Protein 7TCQ (pdb70)

Organism: Severe acute respiratory syndrome coronavirus 2 (NCBI:txid2697049)

InterPro domains:
  IPR002552 Spike glycoprotein S2, coronavirus [PF01601] (711-1232)
  IPR018548 Spike (S) protein S1 subunit, receptor-binding domain, betacoronavirus [PF09408] (349-526)
  IPR018548 Spike (S) protein S1 subunit, receptor-binding domain, betacoronavirus [PS51921] (334-527)
  IPR032500 Spike glycoprotein S1, N-terminal domain, betacoronavirus-like [PF16451] (33-337)
  IPR032500 Spike glycoprotein S1, N-terminal domain, betacoronavirus-like [PS51922] (9-303)
  IPR036326 Spike S1 subunit, receptor binding domain superfamily, betacoronavirus [SSF143587] (333-516)
  IPR042578 Spike glycoprotein, betacoronavirus [MF_04099] (2-1273)
  IPR043002 Spike glycoprotein, N-terminal domain superfamily [G3DSA:2.60.120.960] (28-307)
  IPR043473 Spike glycoprotein S2 superfamily, coronavirus [SSF111474] (909-1026)
  IPR043473 Spike glycoprotein S2 superfamily, coronavirus [SSF111474] (1159-1211)
  IPR043607 Coronavirus spike glycoprotein S1, C-terminal [PF19209] (536-591)
  IPR044341 Spike (S) protein S1 subunit, N-terminal domain, SARS-CoV-like [cd21624] (13-304)
  IPR044366 Spike (S) protein S1 subunit, receptor-binding domain, SARS-CoV-2 [cd21480] (319-541)
  IPR044873 Spike glycoprotein S2, coronavirus, heptad repeat 1 [PS51923] (896-1001)
  IPR044874 Spike glycoprotein S2, coronavirus, heptad repeat 2 [PS51924] (1143-1225)

Nearest PDB structures (foldseek):
  7tcq-assembly1_H  TM=1.005E+00  e=4.627E-43  Mus musculus
  8rtw-assembly2_D  TM=9.512E-01  e=5.953E-33  Mus musculus
  1yqv-assembly1_H  TM=9.112E-01  e=1.509E-33  Mus musculus
  7txw-assembly1_H  TM=7.634E-01  e=3.826E-34  Mus musculus
  5kvg-assembly1_H  TM=7.130E-01  e=1.827E-34  Mus musculus

GO terms:
  GO:0044228 host cell surface (C, IDA)
  GO:0005768 endosome (C, IDA)
  GO:0039660 structural constituent of virion (F, IDA)
  GO:0019062 virion attachment to host cell (P, IDA)
  GO:0046718 symbiont entry into host cell (P, IDA)
  GO:0098670 entry receptor-mediated virion attachment to host cell (P, IDA)
  GO:0140522 fusogenic activity (F, IDA)
  GO:0046789 host cell surface receptor binding (F, IDA)
  GO:0048018 receptor ligand activity (F, IDA)
  GO:0043655 host extracellular region (C, IC)
  GO:0044173 host cell endoplasmic reticulum-Golgi intermediate compartment membrane (C, EXP)
  GO:0055036 virion membrane (C, EXP)
  GO:0020002 host cell plasma membrane (C, EXP)
  GO:0005515 protein binding (F, IPI)
  GO:0055036 virion membrane (C, TAS)
  GO:0005886 plasma membrane (C, TAS)
  GO:0042802 identical protein binding (F, IPI)
  GO:0046598 positive regulation of viral entry into host cell (P, IDA)
  GO:0016020 membrane (C, IDA)
  GO:0019031 viral envelope (C, IDA)

Solvent-accessible surface area: 37918 Å² total

Foldseek 3Di:
DKAWAKDAAEEDEAQAKDKIKIFIDDDQLQAWKKFKWWAAVPDDIGGAWIARNVVGDIDGDPVCVVAKDWGADRVRNMIMIMGGNDDQVRFTWMKMFIDDPHRDDIYPTYGYGYDPADFDAWDKDWAADAQNDDDDFKGKIKIKIWFGDDDDKDKDKPVPPQDPQKDWDDWDDDPRMTITMMMHMDTPVCPPVPWIWMWMDDVVVPDIDIDIHDGD/DAKAKPPQEDEDEFFDKDKIKIFAPWWAAFKWKWWAAPPDDIHTAAGRFFRGDPPHDPQWGKHDGTGMIMIMGNGDDQVRQTWMWMWGDRDPPIDIYPTHGYAYADDFDFWDKDKDWADPVVLVVFKTKIKMKGDFGPDPDKDKFKAFQRHTDDPQKDKDKDAQDSPRGGIMMMIMHMDTSVVVVVTFKIKIWMDDPVDPGTDMDMGTPPD/DVVVVVVVVD/DKAKAKDEADEAEAQAKDKIKIAIDDDQLQAWKKFKWWAAVPGDIHGAWIARNVVGDIDGDPVCVVQKDWGADRVRRMIMIMGGNDDQVRFTWMWMFIDDPHRDYIHPTYGYGYYPFDFDAWDKDWAADDVDDFKGKIKIKTWFGDDDDKDKDKPVPPQDPQKDKDDWDDDPRGTIIMMMHMDTPVCPPVPWIWMWIDDVVVPDIDIGIHDHD/DKAKAKPPQEDADEFFDKDKIKIFIPWWAQFKWKWWAAPPGDTDTAATRFFRGPPPHDPQWGKHDGIGMIMIMGNGDDQVPFTWMWMWGVRDPPIDIYPIYGYAYDDDFDFWDKDKDWADPVVLVVFKTKIKIKTDFGPDPDKDKWKDFQRHTDDPQKDKDKDAQDSPRGGIMMMIMHMDTSVVVVVTFKIKMWMDDPVDPGTDIDMGTPVD/DVVVVVVVVD

Radius of gyration: 35.61 Å; Cα contacts (8 Å, |Δi|>4): 2264; chains: 6; bounding box: 89×75×88 Å

CATH classification: 2.60.40.10 (+1 more: 2.60.40.10)

Sequence (872 aa):
EVQFQQSGTVLARPGASVKMSCKASGYTFTNYWIHWVKQRRPGQGLEYIGGTYPGNGDDTTYNQKFKGKAKVTAVTPTSTAYMDLSSLTNEDSAVYYCTRTGSYFDYWGQGTTLTVSSASTTAPSVYPLAPVCGDTTGSSVTLGCLVKGYFPEPVTLTWNSGSLSSGVHTFPAVLQSDLYTLSSSVTVTSSTWPSQSITCNVAHPASSTKVDKKIEPRIVLTQSPAIMSASPGEKVTISCSATSSVSYIYWYQQRPGSSPKPWIYRTSNLASGVPVRFSGSGSGTSYSLTISNMEAEDAATYYCQQYQSYPPTFGAGTKLELKRTDAAPTVSIFPPSSEQLTSGGASVVCFLNNFYPKDINVKWKIDGSERQNGVLNSWTDQDSKDSTYSMSSTLTLTKDEYERHNSYTCEATHKTSTSPIVKSFNRNEFKEELDKYFKEVQFQQSGTVLARPGASVKMSCKASGYTFTNYWIHWVKQRPGQGLEYIGGTYPGNGDTTYNQKFKGKAKVTAVTPTSTAYMDLSSLTNNEDSAVYYCTRTGSYFDYWGQGTTLTVSSASTTAPSVYPLAPVCTGSSVTLGCLVKGYFPEPVTLTWNSGSLSSGVHTFPAVLQSDLYTLSSSVTVTSSTWPSQSITCNVAHPASSTKVDKKIEPRQIVLTQSPAIMSASPGEKVTISCSATSSVSYIYWYQQRPGSSPKPWIYRTSNLASGVPVRFSGSGSGTSYSLTISNMEAEDAATYYCQQYQSYPPTFGAGTKLELKRTDAAPTVSIFPPSSEQLTSGGASVVCFLNNFYPKDINVKWKIDGSERQNGVLNSWTDQDSKDSTYSMSSTLTLTKDEYERHNSYTCEATHKTSTSPIVKSFNRNEFKEELDKYFK

Structure (mmCIF, N/CA/C/O backbone):
data_7TCQ
#
_entry.id   7TCQ
#
_cell.length_a   155.063
_cell.length_b   64.518
_cell.length_c   137.963
_cell.angle_alpha   90.000
_cell.angle_beta   117.340
_cell.angle_gamma   90.000
#
_symmetry.space_group_name_H-M   'C 1 2 1'
#
loop_
_entity.id
_entity.type
_entity.pdbx_description
1 polymer 'Anti-SARS-CoV-2 antibody WS6 Fab heavy chain'
2 polymer 'Anti-SARS-CoV-2 antibody WS6 Fab light chain'
3 polymer 'Pegylated spike S2 peptide'
4 polymer 'Anti-SARS-CoV-2 antibody WS6 Fab light chain'
5 non-polymer 'SULFATE ION'
6 non-polymer DI(HYDROXYETHYL)ETHER
7 water water
#
loop_
_atom_site.group_PDB
_atom_site.id
_atom_site.type_symbol
_atom_site.label_atom_id
_atom_site.label_alt_id
_atom_site.label_comp_id
_atom_site.label_asym_id
_atom_site.label_entity_id
_atom_site.label_seq_id
_atom_site.pdbx_PDB_ins_code
_atom_site.Cartn_x
_atom_site.Cartn_y
_atom_site.Cartn_z
_atom_site.occupancy
_atom_site.B_iso_or_equiv
_atom_site.auth_seq_id
_atom_site.auth_comp_id
_atom_site.auth_asym_id
_atom_site.auth_atom_id
_atom_site.pdbx_PDB_model_num
ATOM 1 N N . GLU A 1 1 ? 28.950 -12.707 25.391 1.00 53.23 1 GLU H N 1
ATOM 2 C CA . GLU A 1 1 ? 29.387 -12.043 24.171 1.00 53.85 1 GLU H CA 1
ATOM 3 C C . GLU A 1 1 ? 30.518 -11.068 24.489 1.00 48.64 1 GLU H C 1
ATOM 4 O O . GLU A 1 1 ? 30.459 -10.356 25.491 1.00 49.15 1 GLU H O 1
ATOM 10 N N . VAL A 1 2 ? 31.555 -11.048 23.645 1.00 44.58 2 VAL H N 1
ATOM 11 C CA . VAL A 1 2 ? 32.623 -10.066 23.812 1.00 40.08 2 VAL H CA 1
ATOM 12 C C . VAL A 1 2 ? 32.066 -8.667 23.601 1.00 40.70 2 VAL H C 1
ATOM 13 O O . VAL A 1 2 ? 31.303 -8.416 22.659 1.00 39.30 2 VAL H O 1
ATOM 17 N N . GLN A 1 3 ? 32.451 -7.741 24.478 1.00 37.65 3 GLN H N 1
ATOM 18 C CA . GLN A 1 3 ? 31.917 -6.390 24.406 1.00 34.07 3 GLN H CA 1
ATOM 19 C C . GLN A 1 3 ? 32.965 -5.403 24.887 1.00 34.10 3 GLN H C 1
ATOM 20 O O . GLN A 1 3 ? 33.693 -5.678 25.847 1.00 32.93 3 GLN H O 1
ATOM 26 N N . PHE A 1 4 ? 33.027 -4.254 24.215 1.00 31.47 4 PHE H N 1
ATOM 27 C CA . PHE A 1 4 ? 33.883 -3.134 24.595 1.00 30.88 4 PHE H CA 1
ATOM 28 C C . PHE A 1 4 ? 32.994 -1.933 24.848 1.00 30.94 4 PHE H C 1
ATOM 29 O O . PHE A 1 4 ? 32.236 -1.527 23.964 1.00 34.58 4 PHE H O 1
ATOM 37 N N . GLN A 1 5 ? 33.052 -1.406 26.065 1.00 32.93 5 GLN H N 1
ATOM 38 C CA . GLN A 1 5 ? 32.319 -0.211 26.457 1.00 33.31 5 GLN H CA 1
ATOM 39 C C . GLN A 1 5 ? 33.302 0.960 26.503 1.00 30.52 5 GLN H C 1
ATOM 40 O O . GLN A 1 5 ? 34.148 1.035 27.400 1.00 28.59 5 GLN H O 1
ATOM 46 N N . GLN A 1 6 ? 33.182 1.872 25.545 1.00 25.51 6 GLN H N 1
ATOM 47 C CA . GLN A 1 6 ? 34.082 3.016 25.439 1.00 29.15 6 GLN H CA 1
ATOM 48 C C . GLN A 1 6 ? 33.500 4.230 26.152 1.00 29.13 6 GLN H C 1
ATOM 49 O O . GLN A 1 6 ? 32.278 4.389 26.245 1.00 24.79 6 GLN H O 1
ATOM 55 N N . SER A 1 7 ? 34.401 5.082 26.652 1.00 26.41 7 SER H N 1
ATOM 56 C CA . SER A 1 7 ? 34.049 6.332 27.317 1.00 28.48 7 SER H CA 1
ATOM 57 C C . SER A 1 7 ? 33.311 7.275 26.352 1.00 28.72 7 SER H C 1
ATOM 58 O O . SER A 1 7 ? 33.322 7.097 25.132 1.00 27.89 7 SER H O 1
ATOM 61 N N . GLY A 1 8 ? 32.653 8.291 26.916 1.00 27.80 8 GLY H N 1
ATOM 62 C CA . GLY A 1 8 ? 31.703 9.076 26.147 1.00 29.63 8 GLY H CA 1
ATOM 63 C C . GLY A 1 8 ? 32.328 10.190 25.305 1.00 28.14 8 GLY H C 1
ATOM 64 O O . GLY A 1 8 ? 33.526 10.463 25.356 1.00 23.88 8 GLY H O 1
ATOM 65 N N . THR A 1 9 ? 31.477 10.828 24.494 1.00 27.47 9 THR H N 1
ATOM 66 C CA . THR A 1 9 ? 31.905 11.955 23.665 1.00 27.09 9 THR H CA 1
ATOM 67 C C . THR A 1 9 ? 32.675 12.976 24.496 1.00 25.78 9 THR H C 1
ATOM 68 O O . THR A 1 9 ? 32.300 13.275 25.628 1.00 26.82 9 THR H O 1
ATOM 72 N N . VAL A 1 10 ? 33.760 13.523 23.936 1.00 26.15 10 VAL H N 1
ATOM 73 C CA . VAL A 1 10 ? 34.641 14.394 24.709 1.00 25.57 10 VAL H CA 1
ATOM 74 C C . VAL A 1 10 ? 35.098 15.587 23.870 1.00 25.08 10 VAL H C 1
ATOM 75 O O . VAL A 1 10 ? 35.377 15.460 22.672 1.00 23.19 10 VAL H O 1
ATOM 79 N N . LEU A 1 11 ? 35.158 16.752 24.517 1.00 24.36 11 LEU H N 1
ATOM 80 C CA . LEU A 1 11 ? 35.717 17.979 23.962 1.00 24.25 11 LEU H CA 1
ATOM 81 C C . LEU A 1 11 ? 37.040 18.266 24.655 1.00 23.71 11 LEU H C 1
ATOM 82 O O . LEU A 1 11 ? 37.137 18.170 25.881 1.00 23.96 11 LEU H O 1
ATOM 87 N N . ALA A 1 12 ? 38.055 18.601 23.873 1.00 23.68 12 ALA H N 1
ATOM 88 C CA . ALA A 1 12 ? 39.354 18.984 24.396 1.00 25.78 12 ALA H CA 1
ATOM 89 C C . ALA A 1 12 ? 39.822 20.228 23.661 1.00 24.78 12 ALA H C 1
ATOM 90 O O . ALA A 1 12 ? 39.425 20.478 22.519 1.00 26.44 12 ALA H O 1
ATOM 92 N N . ARG A 1 13 ? 40.665 21.010 24.328 1.00 24.71 13 ARG H N 1
ATOM 93 C CA . ARG A 1 13 ? 41.205 22.258 23.816 1.00 25.54 13 ARG H CA 1
ATOM 94 C C . ARG A 1 13 ? 42.477 21.997 23.016 1.00 25.22 13 ARG H C 1
ATOM 95 O O . ARG A 1 13 ? 43.259 21.123 23.383 1.00 23.44 13 ARG H O 1
ATOM 103 N N . PRO A 1 14 ? 42.711 22.746 21.934 1.00 23.82 14 PRO H N 1
ATOM 104 C CA . PRO A 1 14 ? 43.986 22.618 21.207 1.00 28.45 14 PRO H CA 1
ATOM 105 C C . PRO A 1 14 ? 45.170 22.751 22.157 1.00 28.29 14 PRO H C 1
ATOM 106 O O . PRO A 1 14 ? 45.188 23.620 23.027 1.00 27.57 14 PRO H O 1
ATOM 110 N N . GLY A 1 15 ? 46.174 21.886 21.986 1.00 27.94 15 GLY H N 1
ATOM 111 C CA . GLY A 1 15 ? 47.350 21.909 22.838 1.00 27.01 15 GLY H CA 1
ATOM 112 C C . GLY A 1 15 ? 47.242 21.055 24.089 1.00 31.59 15 GLY H C 1
ATOM 113 O O . GLY A 1 15 ? 48.267 20.760 24.708 1.00 33.03 15 GLY H O 1
ATOM 114 N N . ALA A 1 16 ? 46.038 20.627 24.466 1.00 26.00 16 ALA H N 1
ATOM 115 C CA . ALA A 1 16 ? 45.860 19.868 25.693 1.00 28.55 16 ALA H CA 1
ATOM 116 C C . ALA A 1 16 ? 46.090 18.379 25.418 1.00 27.78 16 ALA H C 1
ATOM 117 O O . ALA A 1 16 ? 46.537 17.978 24.335 1.00 27.68 16 ALA H O 1
ATOM 119 N N . SER A 1 17 ? 45.806 17.547 26.417 1.00 26.46 17 SER H N 1
ATOM 120 C CA . SER A 1 17 ? 45.757 16.097 26.281 1.00 26.64 17 SER H CA 1
ATOM 121 C C . SER A 1 17 ? 44.360 15.597 26.620 1.00 25.87 17 SER H C 1
ATOM 122 O O . SER A 1 17 ? 43.528 16.324 27.168 1.00 29.43 17 SER H O 1
ATOM 125 N N . VAL A 1 18 ? 44.111 14.342 26.282 1.00 19.01 18 VAL H N 1
ATOM 126 C CA . VAL A 1 18 ? 42.830 13.698 26.559 1.00 25.33 18 VAL H CA 1
ATOM 127 C C . VAL A 1 18 ? 43.083 12.209 26.692 1.00 25.17 18 VAL H C 1
ATOM 128 O O . VAL A 1 18 ? 43.915 11.646 25.974 1.00 24.68 18 VAL H O 1
ATOM 132 N N . LYS A 1 19 ? 42.365 11.580 27.619 1.00 23.07 19 LYS H N 1
ATOM 133 C CA . LYS A 1 19 ? 42.461 10.149 27.877 1.00 22.18 19 LYS H CA 1
ATOM 134 C C . LYS A 1 19 ? 41.117 9.507 27.569 1.00 25.56 19 LYS H C 1
ATOM 135 O O . LYS A 1 19 ? 40.074 9.986 28.031 1.00 25.33 19 LYS H O 1
ATOM 141 N N . MET A 1 20 ? 41.140 8.436 26.791 1.00 20.58 20 MET H N 1
ATOM 142 C CA . MET A 1 20 ? 39.933 7.734 26.374 1.00 23.99 20 MET H CA 1
ATOM 143 C C . MET A 1 20 ? 40.036 6.303 26.889 1.00 24.08 20 MET H C 1
ATOM 144 O O . MET A 1 20 ? 41.136 5.745 26.922 1.00 23.60 20 MET H O 1
ATOM 149 N N . SER A 1 21 ? 38.913 5.694 27.296 1.00 19.80 21 SER H N 1
ATOM 150 C CA . SER A 1 21 ? 38.964 4.368 27.914 1.00 22.56 21 SER H CA 1
ATOM 151 C C . SER A 1 21 ? 38.067 3.380 27.174 1.00 27.11 21 SER H C 1
ATOM 152 O O . SER A 1 21 ? 37.162 3.755 26.418 1.00 22.54 21 SER H O 1
ATOM 155 N N . CYS A 1 22 ? 38.323 2.098 27.429 1.00 23.04 22 CYS H N 1
ATOM 156 C CA . CYS A 1 22 ? 37.641 1.011 26.729 1.00 23.47 22 CYS H CA 1
ATOM 157 C C . CYS A 1 22 ? 37.574 -0.162 27.703 1.00 25.27 22 CYS H C 1
ATOM 158 O O . CYS A 1 22 ? 38.598 -0.791 27.981 1.00 21.34 22 CYS H O 1
ATOM 161 N N . LYS A 1 23 ? 36.384 -0.432 28.237 1.00 23.20 23 LYS H N 1
ATOM 162 C CA . LYS A 1 23 ? 36.218 -1.471 29.246 1.00 28.22 23 LYS H CA 1
ATOM 163 C C . LYS A 1 23 ? 35.795 -2.771 28.564 1.00 28.77 23 LYS H C 1
ATOM 164 O O . LYS A 1 23 ? 34.733 -2.829 27.940 1.00 28.56 23 LYS H O 1
ATOM 170 N N . ALA A 1 24 ? 36.625 -3.808 28.683 1.00 25.71 24 ALA H N 1
ATOM 171 C CA . ALA A 1 24 ? 36.411 -5.074 27.986 1.00 28.13 24 ALA H CA 1
ATOM 172 C C . ALA A 1 24 ? 35.665 -6.082 28.857 1.00 28.46 24 ALA H C 1
ATOM 173 O O . ALA A 1 24 ? 35.745 -6.049 30.086 1.00 31.73 24 ALA H O 1
ATOM 175 N N . SER A 1 25 ? 34.956 -7.000 28.204 1.00 29.86 25 SER H N 1
ATOM 176 C CA . SER A 1 25 ? 34.289 -8.095 28.901 1.00 34.31 25 SER H CA 1
ATOM 177 C C . SER A 1 25 ? 34.034 -9.226 27.916 1.00 36.98 25 SER H C 1
ATOM 178 O O . SER A 1 25 ? 34.053 -9.028 26.698 1.00 29.42 25 SER H O 1
ATOM 181 N N . GLY A 1 26 ? 33.796 -10.421 28.464 1.00 35.13 26 GLY H N 1
ATOM 182 C CA . GLY A 1 26 ? 33.430 -11.563 27.649 1.00 35.75 26 GLY H CA 1
ATOM 183 C C . GLY A 1 26 ? 34.574 -12.415 27.148 1.00 34.75 26 GLY H C 1
ATOM 184 O O . GLY A 1 26 ? 34.336 -13.334 26.357 1.00 32.66 26 GLY H O 1
ATOM 185 N N . TYR A 1 27 ? 35.803 -12.143 27.572 1.00 30.90 27 TYR H N 1
ATOM 186 C CA . TYR A 1 27 ? 36.940 -12.959 27.174 1.00 32.11 27 TYR H CA 1
ATOM 187 C C . TYR A 1 27 ? 38.054 -12.754 28.184 1.00 33.28 27 TYR H C 1
ATOM 188 O O . TYR A 1 27 ? 37.977 -11.877 29.047 1.00 32.82 27 TYR H O 1
ATOM 197 N N . THR A 1 28 ? 39.105 -13.563 28.052 1.00 32.52 28 THR H N 1
ATOM 198 C CA . THR A 1 28 ? 40.276 -13.456 28.925 1.00 31.23 28 THR H CA 1
ATOM 199 C C . THR A 1 28 ? 41.135 -12.286 28.454 1.00 31.23 28 THR H C 1
ATOM 200 O O . THR A 1 28 ? 41.922 -12.399 27.506 1.00 24.07 28 THR H O 1
ATOM 204 N N . PHE A 1 29 ? 40.992 -11.161 29.157 1.00 30.70 29 PHE H N 1
ATOM 205 C CA . PHE A 1 29 ? 41.584 -9.894 28.739 1.00 27.23 29 PHE H CA 1
ATOM 206 C C . PHE A 1 29 ? 43.089 -9.998 28.489 1.00 24.27 29 PHE H C 1
ATOM 207 O O . PHE A 1 29 ? 43.619 -9.354 27.575 1.00 22.89 29 PHE H O 1
ATOM 215 N N . THR A 1 30 ? 43.795 -10.793 29.292 1.00 25.13 30 THR H N 1
ATOM 216 C CA . THR A 1 30 ? 45.256 -10.823 29.221 1.00 28.22 30 THR H CA 1
ATOM 217 C C . THR A 1 30 ? 45.804 -11.532 27.984 1.00 29.78 30 THR H C 1
ATOM 218 O O . THR A 1 30 ? 47.012 -11.432 27.732 1.00 29.99 30 THR H O 1
ATOM 222 N N . ASN A 1 31 ? 44.975 -12.243 27.215 1.00 28.61 31 ASN H N 1
ATOM 223 C CA . ASN A 1 31 ? 45.465 -13.149 26.178 1.00 24.51 31 ASN H CA 1
ATOM 224 C C . ASN A 1 31 ? 45.331 -12.618 24.750 1.00 24.49 31 ASN H C 1
ATOM 225 O O . ASN A 1 31 ? 45.641 -13.355 23.806 1.00 27.99 31 ASN H O 1
ATOM 230 N N . TYR A 1 32 ? 44.862 -11.389 24.553 1.00 24.03 32 TYR H N 1
ATOM 231 C CA . TYR A 1 32 ? 44.655 -10.845 23.210 1.00 22.33 32 TYR H CA 1
ATOM 232 C C . TYR A 1 32 ? 45.198 -9.431 23.112 1.00 20.02 32 TYR H C 1
ATOM 233 O O . TYR A 1 32 ? 45.048 -8.641 24.048 1.00 24.28 32 TYR H O 1
ATOM 242 N N . TRP A 1 33 ? 45.765 -9.097 21.957 1.00 20.93 33 TRP H N 1
ATOM 243 C CA . TRP A 1 33 ? 46.091 -7.702 21.665 1.00 21.94 33 TRP H CA 1
ATOM 244 C C . TRP A 1 33 ? 44.815 -6.877 21.581 1.00 20.23 33 TRP H C 1
ATOM 245 O O . TRP A 1 33 ? 43.796 -7.335 21.052 1.00 18.10 33 TRP H O 1
ATOM 256 N N . ILE A 1 34 ? 44.870 -5.665 22.132 1.00 17.70 34 ILE H N 1
ATOM 257 C CA . ILE A 1 34 ? 43.789 -4.691 22.037 1.00 19.72 34 ILE H CA 1
ATOM 258 C C . ILE A 1 34 ? 44.370 -3.415 21.425 1.00 19.70 34 ILE H C 1
ATOM 259 O O . ILE A 1 34 ? 45.464 -2.981 21.814 1.00 20.50 34 ILE H O 1
ATOM 264 N N . HIS A 1 35 ? 43.652 -2.829 20.458 1.00 16.94 35 HIS H N 1
ATOM 265 C CA . HIS A 1 35 ? 44.182 -1.755 19.625 1.00 15.56 35 HIS H CA 1
ATOM 266 C C . HIS A 1 35 ? 43.257 -0.537 19.596 1.00 18.54 35 HIS H C 1
ATOM 267 O O . HIS A 1 35 ? 42.078 -0.599 19.953 1.00 16.73 35 HIS H O 1
ATOM 274 N N . TRP A 1 36 ? 43.787 0.560 19.060 1.00 15.49 36 TRP H N 1
ATOM 275 C CA . TRP A 1 36 ? 42.992 1.754 18.816 1.00 16.13 36 TRP H CA 1
ATOM 276 C C . TRP A 1 36 ? 43.095 2.134 17.353 1.00 16.08 36 TRP H C 1
ATOM 277 O O . TRP A 1 36 ? 44.185 2.098 16.757 1.00 15.13 36 TRP H O 1
ATOM 288 N N . VAL A 1 37 ? 41.956 2.511 16.788 1.00 13.76 37 VAL H N 1
ATOM 289 C CA . VAL A 1 37 ? 41.833 2.833 15.373 1.00 14.06 37 VAL H CA 1
ATOM 290 C C . VAL A 1 37 ? 41.063 4.145 15.249 1.00 17.76 37 VAL H C 1
ATOM 291 O O . VAL A 1 37 ? 40.070 4.360 15.955 1.00 18.08 37 VAL H O 1
ATOM 295 N N . LYS A 1 38 ? 41.482 4.995 14.320 1.00 13.95 38 LYS H N 1
ATOM 296 C CA . LYS A 1 38 ? 40.929 6.336 14.185 1.00 15.22 38 LYS H CA 1
ATOM 297 C C . LYS A 1 38 ? 40.116 6.425 12.907 1.00 18.44 38 LYS H C 1
ATOM 298 O O . LYS A 1 38 ? 40.536 5.901 11.879 1.00 17.09 38 LYS H O 1
ATOM 304 N N . GLN A 1 39 ? 38.969 7.116 12.958 1.00 16.32 39 GLN H N 1
ATOM 305 C CA . GLN A 1 39 ? 38.172 7.355 11.755 1.00 21.06 39 GLN H CA 1
ATOM 306 C C . GLN A 1 39 ? 37.700 8.803 11.730 1.00 22.86 39 GLN H C 1
ATOM 307 O O . GLN A 1 39 ? 36.891 9.224 12.571 1.00 18.22 39 GLN H O 1
ATOM 313 N N . ARG A 1 40 ? 38.181 9.557 10.766 1.00 25.92 40 ARG H N 1
ATOM 314 C CA A ARG A 1 40 ? 37.709 10.929 10.697 0.50 33.04 40 ARG H CA 1
ATOM 315 C CA B ARG A 1 40 ? 37.756 10.942 10.627 0.50 33.05 40 ARG H CA 1
ATOM 316 C C . ARG A 1 40 ? 36.442 11.024 9.858 1.00 37.01 40 ARG H C 1
ATOM 317 O O . ARG A 1 40 ? 36.105 10.108 9.106 1.00 34.10 40 ARG H O 1
ATOM 332 N N . PRO A 1 41 ? 35.682 12.139 10.016 1.00 46.70 41 PRO H N 1
ATOM 333 C CA . PRO A 1 41 ? 34.407 12.300 9.295 1.00 49.17 41 PRO H CA 1
ATOM 334 C C . PRO A 1 41 ? 34.497 12.043 7.796 1.00 48.04 41 PRO H C 1
ATOM 335 O O . PRO A 1 41 ? 35.149 12.795 7.065 1.00 49.41 41 PRO H O 1
ATOM 339 N N . GLY A 1 42 ? 33.833 10.991 7.327 1.00 44.52 42 GLY H N 1
ATOM 340 C CA . GLY A 1 42 ? 33.788 10.695 5.912 1.00 50.30 42 GLY H CA 1
ATOM 341 C C . GLY A 1 42 ? 34.995 9.990 5.326 1.00 49.43 42 GLY H C 1
ATOM 342 O O . GLY A 1 42 ? 35.033 9.795 4.107 1.00 48.14 42 GLY H O 1
ATOM 343 N N . GLN A 1 43 ? 35.968 9.575 6.137 1.00 49.09 43 GLN H N 1
ATOM 344 C CA . GLN A 1 43 ? 37.170 8.925 5.619 1.00 44.67 43 GLN H CA 1
ATOM 345 C C . GLN A 1 43 ? 37.276 7.480 6.096 1.00 42.31 43 GLN H C 1
ATOM 346 O O . GLN A 1 43 ? 36.460 6.993 6.886 1.00 42.25 43 GLN H O 1
ATOM 352 N N . GLY A 1 44 ? 38.286 6.788 5.570 1.00 31.70 44 GLY H N 1
ATOM 353 C CA . GLY A 1 44 ? 38.574 5.427 5.969 1.00 30.26 44 GLY H CA 1
ATOM 354 C C . GLY A 1 44 ? 39.102 5.364 7.394 1.00 24.67 44 GLY H C 1
ATOM 355 O O . GLY A 1 44 ? 39.054 6.320 8.166 1.00 26.89 44 GLY H O 1
ATOM 356 N N . LEU A 1 45 ? 39.614 4.200 7.734 1.00 19.91 45 LEU H N 1
ATOM 357 C CA . LEU A 1 45 ? 40.124 3.897 9.062 1.00 19.80 45 LEU H CA 1
ATOM 358 C C . LEU A 1 45 ? 41.648 3.932 9.066 1.00 21.19 45 LEU H C 1
ATOM 359 O O . LEU A 1 45 ? 42.288 3.541 8.091 1.00 21.63 45 LEU H O 1
ATOM 364 N N . GLU A 1 46 ? 42.216 4.324 10.206 1.00 18.32 46 GLU H N 1
ATOM 365 C CA . GLU A 1 46 ? 43.656 4.482 10.384 1.00 17.63 46 GLU H CA 1
ATOM 366 C C . GLU A 1 46 ? 44.109 3.821 11.686 1.00 15.71 46 GLU H C 1
ATOM 367 O O . GLU A 1 46 ? 43.593 4.145 12.759 1.00 17.28 46 GLU H O 1
ATOM 373 N N . TYR A 1 47 ? 45.087 2.915 11.592 1.00 14.91 47 TYR H N 1
ATOM 374 C CA . TYR A 1 47 ? 45.593 2.191 12.754 1.00 14.15 47 TYR H CA 1
ATOM 375 C C . TYR A 1 47 ? 46.533 3.077 13.578 1.00 17.29 47 TYR H C 1
ATOM 376 O O . TYR A 1 47 ? 47.399 3.772 13.032 1.00 16.20 47 TYR H O 1
ATOM 385 N N . ILE A 1 48 ? 46.367 3.050 14.904 1.00 13.59 48 ILE H N 1
ATOM 386 C CA . ILE A 1 48 ? 47.197 3.879 15.781 1.00 14.94 48 ILE H CA 1
ATOM 387 C C . ILE A 1 48 ? 48.243 3.050 16.514 1.00 14.81 48 ILE H C 1
ATOM 388 O O . ILE A 1 48 ? 49.445 3.312 16.408 1.00 18.69 48 ILE H O 1
ATOM 393 N N . GLY A 1 49 ? 47.795 2.049 17.257 1.00 16.62 49 GLY H N 1
ATOM 394 C CA . GLY A 1 49 ? 48.685 1.283 18.111 1.00 17.95 49 GLY H CA 1
ATOM 395 C C . GLY A 1 49 ? 47.884 0.354 18.997 1.00 15.17 49 GLY H C 1
ATOM 396 O O . GLY A 1 49 ? 46.649 0.344 18.968 1.00 14.69 49 GLY H O 1
ATOM 397 N N . GLY A 1 50 ? 48.607 -0.441 19.780 1.00 16.74 50 GLY H N 1
ATOM 398 C CA . GLY A 1 50 ? 47.916 -1.434 20.591 1.00 17.53 50 GLY H CA 1
ATOM 399 C C . GLY A 1 50 ? 48.842 -2.010 21.636 1.00 18.32 50 GLY H C 1
ATOM 400 O O . GLY A 1 50 ? 50.032 -1.689 21.688 1.00 20.64 50 GLY H O 1
ATOM 401 N N . THR A 1 51 ? 48.275 -2.877 22.472 1.00 16.99 51 THR H N 1
ATOM 402 C CA . THR A 1 51 ? 48.997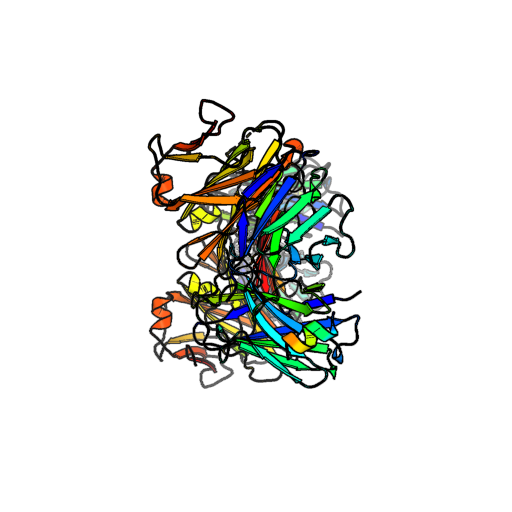 -3.427 23.610 1.00 21.18 51 THR H CA 1
ATOM 403 C C . THR A 1 51 ? 48.526 -4.850 23.879 1.00 21.66 51 THR H C 1
ATOM 404 O O . THR A 1 51 ? 47.381 -5.213 23.580 1.00 19.85 51 THR H O 1
ATOM 408 N N . TYR A 1 52 ? 49.444 -5.666 24.416 1.00 22.10 52 TYR H N 1
ATOM 409 C CA . TYR A 1 52 ? 49.146 -7.021 24.860 1.00 24.67 52 TYR H CA 1
ATOM 410 C C . TYR A 1 52 ? 49.096 -6.997 26.376 1.00 25.74 52 TYR H C 1
ATOM 411 O O . TYR A 1 52 ? 50.152 -6.945 27.021 1.00 24.41 52 TYR H O 1
ATOM 420 N N . PRO A 1 53 A 47.908 -7.024 26.995 1.00 25.80 52 PRO H N 1
ATOM 421 C CA . PRO A 1 53 A 47.837 -6.806 28.452 1.00 26.46 52 PRO H CA 1
ATOM 422 C C . PRO A 1 53 A 48.495 -7.908 29.261 1.00 27.68 52 PRO H C 1
ATOM 423 O O . PRO A 1 53 A 48.844 -7.675 30.423 1.00 27.62 52 PRO H O 1
ATOM 427 N N . GLY A 1 54 ? 48.709 -9.089 28.673 1.00 25.74 53 GLY H N 1
ATOM 428 C CA . GLY A 1 54 ? 49.366 -10.160 29.395 1.00 27.82 53 GLY H CA 1
ATOM 429 C C . GLY A 1 54 ? 50.782 -9.833 29.830 1.00 29.50 53 GLY H C 1
ATOM 430 O O . GLY A 1 54 ? 51.251 -10.345 30.851 1.00 29.57 53 GLY H O 1
ATOM 431 N N . ASN A 1 55 ? 51.495 -8.998 29.068 1.00 29.23 54 ASN H N 1
ATOM 432 C CA . ASN A 1 55 ? 52.853 -8.647 29.474 1.00 27.51 54 ASN H CA 1
ATOM 433 C C . ASN A 1 55 ? 53.200 -7.176 29.270 1.00 25.57 54 ASN H C 1
ATOM 434 O O . ASN A 1 55 ? 54.315 -6.775 29.605 1.00 28.19 54 ASN H O 1
ATOM 439 N N . GLY A 1 56 ? 52.283 -6.355 28.779 1.00 29.35 55 GLY H N 1
ATOM 440 C CA . GLY A 1 56 ? 52.547 -4.943 28.605 1.00 26.89 55 GLY H CA 1
ATOM 441 C C . GLY A 1 56 ? 53.200 -4.547 27.295 1.00 29.32 55 GLY H C 1
ATOM 442 O O . GLY A 1 56 ? 53.447 -3.352 27.086 1.00 27.78 55 GLY H O 1
ATOM 443 N N . ASP A 1 57 ? 53.508 -5.497 26.413 1.00 26.54 56 ASP H N 1
ATOM 444 C CA A ASP A 1 57 ? 54.031 -5.151 25.098 0.50 26.87 56 ASP H CA 1
ATOM 445 C CA B ASP A 1 57 ? 54.034 -5.142 25.102 0.50 26.18 56 ASP H CA 1
ATOM 446 C C . ASP A 1 57 ? 53.107 -4.140 24.423 1.00 26.11 56 ASP H C 1
ATOM 447 O O . ASP A 1 57 ? 51.884 -4.287 24.450 1.00 25.52 56 ASP H O 1
ATOM 456 N N . THR A 1 58 ? 53.694 -3.101 23.833 1.00 21.59 57 THR H N 1
ATOM 457 C CA . THR A 1 58 ? 52.930 -2.020 23.212 1.00 23.99 57 THR H CA 1
ATOM 458 C C . THR A 1 58 ? 53.650 -1.594 21.945 1.00 28.62 57 THR H C 1
ATOM 459 O O . THR A 1 58 ? 54.868 -1.394 21.976 1.00 34.15 57 THR H O 1
ATOM 463 N N . THR A 1 59 ? 52.918 -1.448 20.842 1.00 22.03 58 THR H N 1
ATOM 464 C CA . THR A 1 59 ? 53.540 -1.046 19.584 1.00 23.55 58 THR H CA 1
ATOM 465 C C . THR A 1 59 ? 52.635 -0.047 18.882 1.00 22.15 58 THR H C 1
ATOM 466 O O . THR A 1 59 ? 51.426 0.007 19.125 1.00 19.61 58 THR H O 1
ATOM 470 N N . TYR A 1 60 ? 53.239 0.758 18.016 1.00 20.01 59 TYR H N 1
ATOM 471 C CA . TYR A 1 60 ? 52.571 1.902 17.420 1.00 20.22 59 TYR H CA 1
ATOM 472 C C . TYR A 1 60 ? 52.854 1.992 15.929 1.00 20.36 59 TYR H C 1
ATOM 473 O O . TYR A 1 60 ? 53.967 1.731 15.481 1.00 20.00 59 TYR H O 1
ATOM 482 N N . ASN A 1 61 ? 51.840 2.388 15.175 1.00 20.17 60 ASN H N 1
ATOM 483 C CA . ASN A 1 61 ? 52.071 3.079 13.918 1.00 19.96 60 ASN H CA 1
ATOM 484 C C . ASN A 1 61 ? 53.054 4.217 14.170 1.00 24.45 60 ASN H C 1
ATOM 485 O O . ASN A 1 61 ? 52.820 5.067 15.034 1.00 21.46 60 ASN H O 1
ATOM 490 N N . GLN A 1 62 ? 54.164 4.230 13.429 1.00 22.70 61 GLN H N 1
ATOM 491 C CA . GLN A 1 62 ? 55.218 5.214 13.689 1.00 28.12 61 GLN H CA 1
ATOM 492 C C . GLN A 1 62 ? 54.694 6.649 13.644 1.00 29.64 61 GLN H C 1
ATOM 493 O O . GLN A 1 62 ? 55.233 7.532 14.322 1.00 29.28 61 GLN H O 1
ATOM 499 N N . LYS A 1 63 ? 53.667 6.907 12.838 1.00 28.62 62 LYS H N 1
ATOM 500 C CA . LYS A 1 63 ? 53.116 8.259 12.744 1.00 24.88 62 LYS H CA 1
ATOM 501 C C . LYS A 1 63 ? 52.628 8.770 14.100 1.00 23.84 62 LYS H C 1
ATOM 502 O O . LYS A 1 63 ? 52.704 9.974 14.373 1.00 26.78 62 LYS H O 1
ATOM 508 N N . PHE A 1 64 ? 52.142 7.882 14.967 1.00 21.25 63 PHE H N 1
ATOM 509 C CA . PHE A 1 64 ? 51.561 8.277 16.245 1.00 21.88 63 PHE H CA 1
ATOM 510 C C . PHE A 1 64 ? 52.509 8.118 17.437 1.00 28.22 63 PHE H C 1
ATOM 511 O O . PHE A 1 64 ? 52.111 8.398 18.577 1.00 27.46 63 PHE H O 1
ATOM 519 N N . LYS A 1 65 ? 53.748 7.694 17.212 1.00 27.23 64 LYS H N 1
ATOM 520 C CA . LYS A 1 65 ? 54.722 7.612 18.296 1.00 32.66 64 LYS H CA 1
ATOM 521 C C . LYS A 1 65 ? 54.974 8.995 18.897 1.00 30.48 64 LYS H C 1
ATOM 522 O O . LYS A 1 65 ? 55.171 9.976 18.174 1.00 35.28 64 LYS H O 1
ATOM 528 N N . GLY A 1 66 ? 54.973 9.077 20.230 1.00 34.03 65 GLY H N 1
ATOM 529 C CA . GLY A 1 66 ? 55.080 10.360 20.910 1.00 33.67 65 GLY H CA 1
ATOM 530 C C . GLY A 1 66 ? 53.831 11.217 20.855 1.00 36.70 65 GLY H C 1
ATOM 531 O O . GLY A 1 66 ? 53.810 12.298 21.461 1.00 40.03 65 GLY H O 1
ATOM 532 N N . LYS A 1 67 ? 52.800 10.791 20.129 1.00 34.01 66 LYS H N 1
ATOM 533 C CA . LYS A 1 67 ? 51.501 11.450 20.062 1.00 28.01 66 LYS H CA 1
ATOM 534 C C . LYS A 1 67 ? 50.441 10.688 20.845 1.00 29.29 66 LYS H C 1
ATOM 535 O O . LYS A 1 67 ? 49.638 11.293 21.563 1.00 27.61 66 LYS H O 1
ATOM 541 N N . ALA A 1 68 ? 50.435 9.367 20.717 1.00 20.44 67 ALA H N 1
ATOM 542 C CA . ALA A 1 68 ? 49.476 8.501 21.383 1.00 23.70 67 ALA H CA 1
ATOM 543 C C . ALA A 1 68 ? 50.236 7.584 22.329 1.00 26.54 67 ALA H C 1
ATOM 544 O O . ALA A 1 68 ? 51.365 7.180 22.046 1.00 25.68 67 ALA H O 1
ATOM 546 N N . LYS A 1 69 ? 49.636 7.281 23.469 1.00 21.91 68 LYS H N 1
ATOM 547 C CA . LYS A 1 69 ? 50.215 6.321 24.400 1.00 21.94 68 LYS H CA 1
ATOM 548 C C . LYS A 1 69 ? 49.103 5.367 24.815 1.00 26.15 68 LYS H C 1
ATOM 549 O O . LYS A 1 69 ? 48.045 5.805 25.294 1.00 22.70 68 LYS H O 1
ATOM 555 N N . VAL A 1 70 ? 49.309 4.077 24.572 1.00 20.24 69 VAL H N 1
ATOM 556 C CA . VAL A 1 70 ? 48.310 3.051 24.853 1.00 21.43 69 VAL H CA 1
ATOM 557 C C . VAL A 1 70 ? 48.743 2.288 26.098 1.00 25.36 69 VAL H C 1
ATOM 558 O O . VAL A 1 70 ? 49.920 1.933 26.242 1.00 23.22 69 VAL H O 1
ATOM 562 N N . THR A 1 71 ? 47.801 2.064 27.014 1.00 22.52 70 THR H N 1
ATOM 563 C CA . THR A 1 71 ? 48.069 1.280 28.214 1.00 22.95 70 THR H CA 1
ATOM 564 C C . THR A 1 71 ? 46.846 0.423 28.517 1.00 25.44 70 THR H C 1
ATOM 565 O O . THR A 1 71 ? 45.740 0.681 28.035 1.00 27.56 70 THR H O 1
ATOM 569 N N . ALA A 1 72 ? 47.057 -0.618 29.309 1.00 26.87 71 ALA H N 1
ATOM 570 C CA . ALA A 1 72 ? 45.972 -1.511 29.688 1.00 28.22 71 ALA H CA 1
ATOM 571 C C . ALA A 1 72 ? 46.120 -1.842 31.160 1.00 25.16 71 ALA H C 1
ATOM 572 O O . ALA A 1 72 ? 47.243 -1.960 31.665 1.00 28.27 71 ALA H O 1
ATOM 574 N N . VAL A 1 73 ? 44.993 -1.983 31.849 1.00 24.20 72 VAL H N 1
ATOM 575 C CA . VAL A 1 73 ? 44.980 -2.313 33.279 1.00 22.94 72 VAL H CA 1
ATOM 576 C C . VAL A 1 73 ? 44.229 -3.632 33.400 1.00 26.33 72 VAL H C 1
ATOM 577 O O . VAL A 1 73 ? 43.017 -3.680 33.153 1.00 23.00 72 VAL H O 1
ATOM 581 N N . THR A 1 74 ? 44.945 -4.714 33.748 1.00 27.19 73 THR H N 1
ATOM 582 C CA . THR A 1 74 ? 44.307 -6.023 33.635 1.00 28.56 73 THR H CA 1
ATOM 583 C C . THR A 1 74 ? 43.318 -6.278 34.774 1.00 30.11 73 THR H C 1
ATOM 584 O O . THR A 1 74 ? 42.290 -6.921 34.536 1.00 30.82 73 THR H O 1
ATOM 588 N N . PRO A 1 75 ? 43.547 -5.796 36.003 1.00 28.64 74 PRO H N 1
ATOM 589 C CA . PRO A 1 75 ? 42.556 -6.056 37.063 1.00 32.11 74 PRO H CA 1
ATOM 590 C C . PRO A 1 75 ? 41.193 -5.426 36.809 1.00 33.90 74 PRO H C 1
ATOM 591 O O . PRO A 1 75 ? 40.204 -5.902 37.382 1.00 31.95 74 PRO H O 1
ATOM 595 N N . THR A 1 76 ? 41.098 -4.382 35.979 1.00 28.20 75 THR H N 1
ATOM 596 C CA . THR A 1 76 ? 39.817 -3.784 35.625 1.00 27.48 75 THR H CA 1
ATOM 597 C C . THR A 1 76 ? 39.450 -4.038 34.169 1.00 28.98 75 THR H C 1
ATOM 598 O O . THR A 1 76 ? 38.501 -3.436 33.665 1.00 31.20 75 THR H O 1
ATOM 602 N N . SER A 1 77 ? 40.196 -4.888 33.476 1.00 27.33 76 SER H N 1
ATOM 603 C CA . SER A 1 77 ? 39.927 -5.213 32.078 1.00 28.82 76 SER H CA 1
ATOM 604 C C . SER A 1 77 ? 39.664 -3.956 31.249 1.00 27.43 76 SER H C 1
ATOM 605 O O . SER A 1 77 ? 38.729 -3.903 30.445 1.00 28.99 76 SER H O 1
ATOM 608 N N . THR A 1 78 ? 40.510 -2.932 31.431 1.00 25.01 77 THR H N 1
ATOM 609 C CA . THR A 1 78 ? 40.311 -1.653 30.762 1.00 25.00 77 THR H CA 1
ATOM 610 C C . THR A 1 78 ? 41.573 -1.225 30.026 1.00 25.76 77 THR H C 1
ATOM 611 O O . THR A 1 78 ? 42.669 -1.256 30.595 1.00 25.85 77 THR H O 1
ATOM 615 N N . ALA A 1 79 ? 41.410 -0.837 28.764 1.00 20.47 78 ALA H N 1
ATOM 616 C CA . ALA A 1 79 ? 42.469 -0.257 27.956 1.00 22.58 78 ALA H CA 1
ATOM 617 C C . ALA A 1 79 ? 42.243 1.243 27.812 1.00 22.37 78 ALA H C 1
ATOM 618 O O . ALA A 1 79 ? 41.107 1.729 27.842 1.00 22.32 78 ALA H O 1
ATOM 620 N N . TYR A 1 80 ? 43.340 1.973 27.659 1.00 23.38 79 TYR H N 1
ATOM 621 C CA . TYR A 1 80 ? 43.312 3.427 27.590 1.00 20.00 79 TYR H CA 1
ATOM 622 C C . TYR A 1 80 ? 44.157 3.903 26.426 1.00 23.50 79 TYR H C 1
ATOM 623 O O . TYR A 1 80 ? 45.155 3.274 26.061 1.00 19.67 79 TYR H O 1
ATOM 632 N N . MET A 1 81 ? 43.745 5.022 25.841 1.00 19.20 80 MET H N 1
ATOM 633 C CA . MET A 1 81 ? 44.609 5.795 24.968 1.00 18.84 80 MET H CA 1
ATOM 634 C C . MET A 1 81 ? 44.681 7.230 25.429 1.00 21.75 80 MET H C 1
ATOM 635 O O . MET A 1 81 ? 43.649 7.883 25.633 1.00 19.52 80 MET H O 1
ATOM 640 N N . ASP A 1 82 ? 45.898 7.729 25.528 1.00 18.74 81 ASP H N 1
ATOM 641 C CA . ASP A 1 82 ? 46.151 9.123 25.841 1.00 24.31 81 ASP H CA 1
ATOM 642 C C . ASP A 1 82 ? 46.688 9.793 24.588 1.00 25.53 81 ASP H C 1
ATOM 643 O O . ASP A 1 82 ? 47.607 9.271 23.953 1.00 23.88 81 ASP H O 1
ATOM 648 N N . LEU A 1 83 ? 46.082 10.907 24.201 1.00 23.77 82 LEU H N 1
ATOM 649 C CA . LEU A 1 83 ? 46.544 11.709 23.073 1.00 24.68 82 LEU H CA 1
ATOM 650 C C . LEU A 1 83 ? 46.996 13.071 23.582 1.00 25.75 82 LEU H C 1
ATOM 651 O O . LEU A 1 83 ? 46.269 13.719 24.341 1.00 27.24 82 LEU H O 1
ATOM 656 N N . SER A 1 84 A 48.162 13.522 23.135 1.00 25.66 82 SER H N 1
ATOM 657 C CA . SER A 1 84 A 48.736 14.771 23.610 1.00 28.52 82 SER H CA 1
ATOM 658 C C . SER A 1 84 A 48.877 15.759 22.456 1.00 27.14 82 SER H C 1
ATOM 659 O O . SER A 1 84 A 48.716 15.414 21.281 1.00 25.90 82 SER H O 1
ATOM 662 N N . SER A 1 85 B 49.174 17.006 22.815 1.00 27.16 82 SER H N 1
ATOM 663 C CA . SER A 1 85 B 49.376 18.097 21.852 1.00 27.75 82 SER H CA 1
ATOM 664 C C . SER A 1 85 B 48.256 18.168 20.816 1.00 28.19 82 SER H C 1
ATOM 665 O O . SER A 1 85 B 48.497 18.202 19.610 1.00 25.81 82 SER H O 1
ATOM 668 N N . LEU A 1 86 C 47.013 18.226 21.291 1.00 24.90 82 LEU H N 1
ATOM 669 C CA . LEU A 1 86 C 45.887 18.051 20.390 1.00 21.75 82 LEU H CA 1
ATOM 670 C C . LEU A 1 86 C 45.777 19.192 19.390 1.00 23.44 82 LEU H C 1
ATOM 671 O O . LEU A 1 86 C 45.983 20.364 19.720 1.00 22.43 82 LEU H O 1
ATOM 676 N N . THR A 1 87 ? 45.401 18.846 18.164 1.00 23.79 83 THR H N 1
ATOM 677 C CA . THR A 1 87 ? 45.038 19.827 17.155 1.00 24.41 83 THR H CA 1
ATOM 678 C C . THR A 1 87 ? 43.723 19.391 16.519 1.00 28.43 83 THR H C 1
ATOM 679 O O . THR A 1 87 ? 43.140 18.365 16.888 1.00 22.84 83 THR H O 1
ATOM 683 N N . ASN A 1 88 ? 43.299 20.170 15.517 1.00 31.04 84 ASN H N 1
ATOM 684 C CA . ASN A 1 88 ? 42.056 19.925 14.792 1.00 30.12 84 ASN H CA 1
ATOM 685 C C . ASN A 1 88 ? 42.095 18.608 14.036 1.00 28.71 84 ASN H C 1
ATOM 686 O O . ASN A 1 88 ? 41.046 17.995 13.796 1.00 25.85 84 ASN H O 1
ATOM 691 N N . GLU A 1 89 ? 43.282 18.188 13.603 1.00 25.70 85 GLU H N 1
ATOM 692 C CA . GLU A 1 89 ? 43.407 16.935 12.873 1.00 28.86 85 GLU H CA 1
ATOM 693 C C . GLU A 1 89 ? 43.118 15.731 13.754 1.00 25.92 85 GLU H C 1
ATOM 694 O O . GLU A 1 89 ? 42.950 14.624 13.232 1.00 24.30 85 GLU H O 1
ATOM 700 N N . ASP A 1 90 ? 43.067 15.919 15.072 1.00 21.44 86 ASP H N 1
ATOM 701 C CA . ASP A 1 90 ? 42.753 14.826 15.989 1.00 24.54 86 ASP H CA 1
ATOM 702 C C . ASP A 1 90 ? 41.250 14.648 16.234 1.00 21.38 86 ASP H C 1
ATOM 703 O O . ASP A 1 90 ? 40.855 13.624 16.803 1.00 20.80 86 ASP H O 1
ATOM 708 N N . SER A 1 91 ? 40.401 15.599 15.835 1.00 18.63 87 SER H N 1
ATOM 709 C CA . SER A 1 91 ? 38.951 15.390 15.944 1.00 18.66 87 SER H CA 1
ATOM 710 C C . SER A 1 91 ? 38.533 14.195 15.075 1.00 20.69 87 SER H C 1
ATOM 711 O O . SER A 1 91 ? 38.822 14.158 13.878 1.00 23.31 87 SER H O 1
ATOM 714 N N . ALA A 1 92 ? 37.876 13.202 15.674 1.00 17.33 88 ALA H N 1
ATOM 715 C CA . ALA A 1 92 ? 37.622 11.946 14.970 1.00 20.75 88 ALA H CA 1
ATOM 716 C C . ALA A 1 92 ? 36.858 11.025 15.911 1.00 17.41 88 ALA H C 1
ATOM 717 O O . ALA A 1 92 ? 36.709 11.320 17.099 1.00 17.89 88 ALA H O 1
ATOM 719 N N . VAL A 1 93 ? 36.409 9.885 15.377 1.00 15.91 89 VAL H N 1
ATOM 720 C CA . VAL A 1 93 ? 35.935 8.777 16.201 1.00 14.97 89 VAL H CA 1
ATOM 721 C C . VAL A 1 93 ? 37.104 7.821 16.428 1.00 19.90 89 VAL H C 1
ATOM 722 O O . VAL A 1 93 ? 37.831 7.474 15.478 1.00 17.18 89 VAL H O 1
ATOM 726 N N . TYR A 1 94 ? 37.287 7.388 17.680 1.00 15.21 90 TYR H N 1
ATOM 727 C CA . TYR A 1 94 ? 38.344 6.450 18.051 1.00 15.01 90 TYR H CA 1
ATOM 728 C C . TYR A 1 94 ? 37.706 5.140 18.509 1.00 18.84 90 TYR H C 1
ATOM 729 O O . TYR A 1 94 ? 36.897 5.136 19.447 1.00 17.53 90 TYR H O 1
ATOM 738 N N . TYR A 1 95 ? 38.067 4.037 17.851 1.00 15.50 91 TYR H N 1
ATOM 739 C CA . TYR A 1 95 ? 37.567 2.716 18.217 1.00 19.13 91 TYR H CA 1
ATOM 740 C C . TYR A 1 95 ? 38.664 1.921 18.907 1.00 18.55 91 TYR H C 1
ATOM 741 O O . TYR A 1 95 ? 39.830 1.966 18.489 1.00 17.84 91 TYR H O 1
ATOM 750 N N . CYS A 1 96 ? 38.305 1.202 19.976 1.00 17.92 92 CYS H N 1
ATOM 751 C CA . CYS A 1 96 ? 39.167 0.121 20.446 1.00 19.18 92 CYS H CA 1
ATOM 752 C C . CYS A 1 96 ? 38.678 -1.182 19.822 1.00 18.35 92 CYS H C 1
ATOM 753 O O . CYS A 1 96 ? 37.474 -1.378 19.624 1.00 19.81 92 CYS H O 1
ATOM 756 N N . THR A 1 97 ? 39.620 -2.062 19.490 1.00 17.71 93 THR H N 1
ATOM 757 C CA . THR A 1 97 ? 39.275 -3.305 18.816 1.00 16.18 93 THR H CA 1
ATOM 758 C C . THR A 1 97 ? 40.286 -4.377 19.204 1.00 18.54 93 THR H C 1
ATOM 759 O O . THR A 1 97 ? 41.481 -4.107 19.330 1.00 20.36 93 THR H O 1
ATOM 763 N N . ARG A 1 98 ? 39.795 -5.591 19.372 1.00 18.64 94 ARG H N 1
ATOM 764 C CA . ARG A 1 98 ? 40.621 -6.749 19.680 1.00 17.65 94 ARG H CA 1
ATOM 765 C C . ARG A 1 98 ? 41.082 -7.390 18.376 1.00 17.00 94 ARG H C 1
ATOM 766 O O . ARG A 1 98 ? 40.390 -7.324 17.364 1.00 21.75 94 ARG H O 1
ATOM 774 N N . THR A 1 99 ? 42.263 -8.002 18.383 1.00 19.23 95 THR H N 1
ATOM 775 C CA . THR A 1 99 ? 42.590 -8.958 17.326 1.00 19.02 95 THR H CA 1
ATOM 776 C C . THR A 1 99 ? 42.721 -10.363 17.911 1.00 20.40 95 THR H C 1
ATOM 777 O O . THR A 1 99 ? 43.333 -10.553 18.968 1.00 22.87 95 THR H O 1
ATOM 781 N N . GLY A 1 100 ? 42.118 -11.336 17.228 1.00 22.29 96 GLY H N 1
ATOM 782 C CA . GLY A 1 100 ? 42.516 -12.729 17.327 1.00 23.72 96 GLY H CA 1
ATOM 783 C C . GLY A 1 100 ? 43.466 -13.020 16.180 1.00 23.76 96 GLY H C 1
ATOM 784 O O . GLY A 1 100 ? 44.675 -12.808 16.300 1.00 26.32 96 GLY H O 1
ATOM 785 N N . SER A 1 101 ? 42.937 -13.447 15.042 1.00 22.18 97 SER H N 1
ATOM 786 C CA . SER A 1 101 ? 43.697 -13.425 13.801 1.00 21.49 97 SER H CA 1
ATOM 787 C C . SER A 1 101 ? 43.148 -12.389 12.823 1.00 21.07 97 SER H C 1
ATOM 788 O O . SER A 1 101 ? 43.508 -12.402 11.640 1.00 22.18 97 SER H O 1
ATOM 791 N N . TYR A 1 102 ? 42.268 -11.511 13.293 1.00 20.04 98 TYR H N 1
ATOM 792 C CA . TYR A 1 102 ? 41.799 -10.321 12.588 1.00 19.52 98 TYR H CA 1
ATOM 793 C C . TYR A 1 102 ? 41.152 -9.431 13.646 1.00 20.28 98 TYR H C 1
ATOM 794 O O . TYR A 1 102 ? 41.110 -9.798 14.825 1.00 17.97 98 TYR H O 1
ATOM 803 N N . PHE A 1 103 ? 40.660 -8.245 13.234 1.00 17.72 99 PHE H N 1
ATOM 804 C CA . PHE A 1 103 ? 40.022 -7.323 14.186 1.00 19.96 99 PHE H CA 1
ATOM 805 C C . PHE A 1 103 ? 38.612 -7.861 14.445 1.00 19.18 99 PHE H C 1
ATOM 806 O O . PHE A 1 103 ? 37.653 -7.489 13.769 1.00 18.30 99 PHE H O 1
ATOM 814 N N . ASP A 1 104 ? 38.470 -8.758 15.438 1.00 20.82 101 ASP H N 1
ATOM 815 C CA . ASP A 1 104 ? 37.237 -9.545 15.512 1.00 20.24 101 ASP H CA 1
ATOM 816 C C . ASP A 1 104 ? 36.134 -8.919 16.365 1.00 21.19 101 ASP H C 1
ATOM 817 O O . ASP A 1 104 ? 34.976 -9.344 16.240 1.00 24.14 101 ASP H O 1
ATOM 822 N N . TYR A 1 105 ? 36.442 -7.930 17.201 1.00 19.19 102 TYR H N 1
ATOM 823 C CA . TYR A 1 105 ? 35.422 -7.268 18.007 1.00 21.25 102 TYR H CA 1
ATOM 824 C C . TYR A 1 105 ? 35.800 -5.801 18.175 1.00 20.23 102 TYR H C 1
ATOM 825 O O . TYR A 1 105 ? 36.974 -5.482 18.394 1.00 18.62 102 TYR H O 1
ATOM 834 N N . TRP A 1 106 ? 34.799 -4.918 18.073 1.00 17.75 103 TRP H N 1
ATOM 835 C CA . TRP A 1 106 ? 35.025 -3.479 18.071 1.00 20.14 103 TRP H CA 1
ATOM 836 C C . TRP A 1 106 ? 34.128 -2.796 19.104 1.00 20.08 103 TRP H C 1
ATOM 837 O O . TRP A 1 106 ? 32.968 -3.179 19.284 1.00 21.86 103 TRP H O 1
ATOM 848 N N . GLY A 1 107 ? 34.671 -1.784 19.778 1.00 22.02 104 GLY H N 1
ATOM 849 C CA . GLY A 1 107 ? 33.861 -0.929 20.619 1.00 21.63 104 GLY H CA 1
ATOM 850 C C . GLY A 1 107 ? 32.981 -0.025 19.776 1.00 26.00 104 GLY H C 1
ATOM 851 O O . GLY A 1 107 ? 33.056 0.006 18.545 1.00 23.18 104 GLY H O 1
ATOM 852 N N . GLN A 1 108 ? 32.111 0.721 20.454 1.00 23.53 105 GLN H N 1
ATOM 853 C CA . GLN A 1 108 ? 31.144 1.546 19.747 1.00 27.45 105 GLN H CA 1
ATOM 854 C C . GLN A 1 108 ? 31.722 2.887 19.287 1.00 23.42 105 GLN H C 1
ATOM 855 O O . GLN A 1 108 ? 31.057 3.619 18.546 1.00 24.81 105 GLN H O 1
ATOM 861 N N . GLY A 1 109 ? 32.926 3.220 19.697 1.00 21.15 106 GLY H N 1
ATOM 862 C CA . GLY A 1 109 ? 33.554 4.452 19.269 1.00 22.78 106 GLY H CA 1
ATOM 863 C C . GLY A 1 109 ? 33.453 5.544 20.323 1.00 23.13 106 GLY H C 1
ATOM 864 O O . GLY A 1 109 ? 32.487 5.624 21.090 1.00 21.71 106 GLY H O 1
ATOM 865 N N . THR A 1 110 ? 34.480 6.387 20.376 1.00 17.84 107 THR H N 1
ATOM 866 C CA . THR A 1 110 ? 34.474 7.609 21.178 1.00 20.18 107 THR H CA 1
ATOM 867 C C . THR A 1 110 ? 34.741 8.781 20.240 1.00 19.82 107 THR H C 1
ATOM 868 O O . THR A 1 110 ? 35.749 8.784 19.523 1.00 16.90 107 THR H O 1
ATOM 872 N N . THR A 1 111 ? 33.851 9.773 20.237 1.00 20.68 108 THR H N 1
ATOM 873 C CA . THR A 1 111 ? 34.026 10.943 19.378 1.00 22.64 108 THR H CA 1
ATOM 874 C C . THR A 1 111 ? 34.774 12.031 20.146 1.00 21.13 108 THR H C 1
ATOM 875 O O . THR A 1 111 ? 34.324 12.471 21.209 1.00 21.36 108 THR H O 1
ATOM 879 N N . LEU A 1 112 ? 35.905 12.464 19.603 1.00 20.93 109 LEU H N 1
ATOM 880 C CA . LEU A 1 112 ? 36.710 13.536 20.179 1.00 19.53 109 LEU H CA 1
ATOM 881 C C . LEU A 1 112 ? 36.586 14.775 19.307 1.00 20.96 109 LEU H C 1
ATOM 882 O O . LEU A 1 112 ? 36.749 14.694 18.087 1.00 18.45 109 LEU H O 1
ATOM 887 N N . THR A 1 113 ? 36.258 15.911 19.925 1.00 22.18 110 THR H N 1
ATOM 888 C CA . THR A 1 113 ? 36.253 17.210 19.258 1.00 21.02 110 THR H CA 1
ATOM 889 C C . THR A 1 113 ? 37.384 18.032 19.854 1.00 23.41 110 THR H C 1
ATOM 890 O O . THR A 1 113 ? 37.462 18.184 21.078 1.00 20.66 110 THR H O 1
ATOM 894 N N . VAL A 1 114 ? 38.263 18.553 19.007 1.00 20.75 111 VAL H N 1
ATOM 895 C CA . VAL A 1 114 ? 39.288 19.497 19.446 1.00 20.59 111 VAL H CA 1
ATOM 896 C C . VAL A 1 114 ? 38.897 20.871 18.935 1.00 23.57 111 VAL H C 1
ATOM 897 O O . VAL A 1 114 ? 38.776 21.068 17.720 1.00 23.74 111 VAL H O 1
ATOM 901 N N . SER A 1 115 ? 38.701 21.818 19.858 1.00 23.91 112 SER H N 1
ATOM 902 C CA . SER A 1 115 ? 38.177 23.130 19.498 1.00 31.08 112 SER H CA 1
ATOM 903 C C . SER A 1 115 ? 38.379 24.110 20.649 1.00 28.86 112 SER H C 1
ATOM 904 O O . SER A 1 115 ? 38.375 23.727 21.821 1.00 23.39 112 SER H O 1
ATOM 907 N N . SER A 1 116 ? 38.534 25.384 20.309 1.00 28.82 113 SER H N 1
ATOM 908 C CA . SER A 1 116 ? 38.578 26.428 21.327 1.00 28.83 113 SER H CA 1
ATOM 909 C C . SER A 1 116 ? 37.237 27.150 21.480 1.00 29.56 113 SER H C 1
ATOM 910 O O . SER A 1 116 ? 37.147 28.123 22.232 1.00 28.45 113 SER H O 1
ATOM 913 N N . ALA A 1 117 ? 36.190 26.676 20.812 1.00 27.38 114 ALA H N 1
ATOM 914 C CA . ALA A 1 117 ? 34.894 27.336 20.874 1.00 26.68 114 ALA H CA 1
ATOM 915 C C . ALA A 1 117 ? 34.298 27.244 22.279 1.00 29.71 114 ALA H C 1
ATOM 916 O O . ALA A 1 117 ? 34.558 26.295 23.032 1.00 27.11 114 ALA H O 1
ATOM 918 N N . SER A 1 118 ? 33.461 28.233 22.613 1.00 22.77 115 SER H N 1
ATOM 919 C CA . SER A 1 118 ? 32.834 28.304 23.923 1.00 22.04 115 SER H CA 1
ATOM 920 C C . SER A 1 118 ? 31.648 27.348 24.010 1.00 24.85 115 SER H C 1
ATOM 921 O O . SER A 1 118 ? 30.835 27.251 23.083 1.00 20.07 115 SER H O 1
ATOM 924 N N . THR A 1 119 ? 31.545 26.655 25.145 1.00 22.61 116 THR H N 1
ATOM 925 C CA . THR A 1 119 ? 30.363 25.865 25.440 1.00 21.13 116 THR H CA 1
ATOM 926 C C . THR A 1 119 ? 29.132 26.762 25.514 1.00 22.52 116 THR H C 1
ATOM 927 O O . THR A 1 119 ? 29.133 27.777 26.217 1.00 18.81 116 THR H O 1
ATOM 931 N N . THR A 1 120 ? 28.071 26.380 24.792 1.00 20.81 117 THR H N 1
ATOM 932 C CA . THR A 1 120 ? 26.879 27.210 24.650 1.00 22.56 117 THR H CA 1
ATOM 933 C C . THR A 1 120 ? 25.624 26.341 24.680 1.00 22.50 117 THR H C 1
ATOM 934 O O . THR A 1 120 ? 25.538 25.348 23.952 1.00 20.19 117 THR H O 1
ATOM 938 N N . ALA A 1 121 ? 24.657 26.716 25.523 1.00 20.73 118 ALA H N 1
ATOM 939 C CA . ALA A 1 121 ? 23.426 25.942 25.662 1.00 20.35 118 ALA H CA 1
ATOM 940 C C . ALA A 1 121 ? 22.513 26.144 24.449 1.00 20.57 118 ALA H C 1
ATOM 941 O O . ALA A 1 121 ? 22.538 27.201 23.816 1.00 22.70 118 ALA H O 1
ATOM 943 N N . PRO A 1 122 ? 21.685 25.149 24.116 1.00 19.47 119 PRO H N 1
ATOM 944 C CA . PRO A 1 122 ? 20.812 25.266 22.937 1.00 21.48 119 PRO H CA 1
ATOM 945 C C . PRO A 1 122 ? 19.566 26.101 23.209 1.00 23.50 119 PRO H C 1
ATOM 946 O O . PRO A 1 122 ? 19.049 26.146 24.325 1.00 22.40 119 PRO H O 1
ATOM 950 N N . SER A 1 123 ? 19.098 26.782 22.164 1.00 21.57 120 SER H N 1
ATOM 951 C CA . SER A 1 123 ? 17.722 27.268 22.103 1.00 20.74 120 SER H CA 1
ATOM 952 C C . SER A 1 123 ? 16.878 26.220 21.382 1.00 21.99 120 SER H C 1
ATOM 953 O O . SER A 1 123 ? 17.340 25.593 20.420 1.00 20.54 120 SER H O 1
ATOM 956 N N . VAL A 1 124 ? 15.655 26.004 21.863 1.00 17.04 121 VAL H N 1
ATOM 957 C CA . VAL A 1 124 ? 14.784 24.954 21.342 1.00 15.41 121 VAL H CA 1
ATOM 958 C C . VAL A 1 124 ? 13.519 25.621 20.831 1.00 19.10 121 VAL H C 1
ATOM 959 O O . VAL A 1 124 ? 12.856 26.350 21.576 1.00 20.74 121 VAL H O 1
ATOM 963 N N . TYR A 1 125 ? 13.202 25.400 19.560 1.00 15.71 122 TYR H N 1
ATOM 964 C CA . TYR A 1 125 ? 12.113 26.086 18.887 1.00 17.55 122 TYR H CA 1
ATOM 965 C C . TYR A 1 125 ? 11.102 25.085 18.341 1.00 18.95 122 TYR H C 1
ATOM 966 O O . TYR A 1 125 ? 11.487 24.150 17.619 1.00 18.11 122 TYR H O 1
ATOM 975 N N . PRO A 1 126 ? 9.814 25.245 18.659 1.00 19.30 123 PRO H N 1
ATOM 976 C CA . PRO A 1 126 ? 8.788 24.342 18.131 1.00 16.57 123 PRO H CA 1
ATOM 977 C C . PRO A 1 126 ? 8.473 24.656 16.675 1.00 18.66 123 PRO H C 1
ATOM 978 O O . PRO A 1 126 ? 8.414 25.817 16.262 1.00 22.71 123 PRO H O 1
ATOM 982 N N . LEU A 1 127 ? 8.271 23.607 15.892 1.00 19.29 124 LEU H N 1
ATOM 983 C CA . LEU A 1 127 ? 7.871 23.730 14.494 1.00 16.35 124 LEU H CA 1
ATOM 984 C C . LEU A 1 127 ? 6.473 23.150 14.350 1.00 19.47 124 LEU H C 1
ATOM 985 O O . LEU A 1 127 ? 6.285 21.945 14.538 1.00 16.10 124 LEU H O 1
ATOM 990 N N . ALA A 1 128 ? 5.502 23.994 14.000 1.00 22.79 125 ALA H N 1
ATOM 991 C CA . ALA A 1 128 ? 4.152 23.500 13.780 1.00 25.38 125 ALA H CA 1
ATOM 992 C C . ALA A 1 128 ? 3.593 24.084 12.492 1.00 24.89 125 ALA H C 1
ATOM 993 O O . ALA A 1 128 ? 3.991 25.179 12.082 1.00 24.81 125 ALA H O 1
ATOM 995 N N . PRO A 1 129 ? 2.678 23.373 11.830 1.00 24.87 126 PRO H N 1
ATOM 996 C CA . PRO A 1 129 ? 2.122 23.874 10.562 1.00 29.62 126 PRO H CA 1
ATOM 997 C C . PRO A 1 129 ? 1.512 25.260 10.731 1.00 35.87 126 PRO H C 1
ATOM 998 O O . PRO A 1 129 ? 0.936 25.585 11.773 1.00 35.43 126 PRO H O 1
ATOM 1002 N N . VAL A 1 130 ? 1.632 26.082 9.685 1.00 34.00 127 VAL H N 1
ATOM 1003 C CA . VAL A 1 130 ? 1.069 27.427 9.739 1.00 39.67 127 VAL H CA 1
ATOM 1004 C C . VAL A 1 130 ? -0.442 27.330 9.918 1.00 45.84 127 VAL H C 1
ATOM 1005 O O . VAL A 1 130 ? -1.120 26.541 9.245 1.00 43.09 127 VAL H O 1
ATOM 1009 N N . CYS A 1 131 ? -0.973 28.106 10.863 1.00 52.62 128 CYS H N 1
ATOM 1010 C CA . CYS A 1 131 ? -2.390 28.139 11.228 1.00 58.76 128 CYS H CA 1
ATOM 1011 C C . CYS A 1 131 ? -2.883 26.846 11.877 1.00 57.26 128 CYS H C 1
ATOM 1012 O O . CYS A 1 131 ? -4.081 26.724 12.152 1.00 59.18 128 CYS H O 1
ATOM 1015 N N . GLY A 1 132 ? -2.000 25.882 12.137 1.00 66.95 129 GLY H N 1
ATOM 1016 C CA . GLY A 1 132 ? -2.411 24.591 12.664 1.00 64.48 129 GLY H CA 1
ATOM 1017 C C . GLY A 1 132 ? -3.122 23.681 11.683 1.00 66.43 129 GLY H C 1
ATOM 1018 O O . GLY A 1 132 ? -3.572 22.601 12.076 1.00 66.96 129 GLY H O 1
ATOM 1019 N N . ASP A 1 133 ? -3.223 24.077 10.417 1.00 50.00 130 ASP H N 1
ATOM 1020 C CA . ASP A 1 133 ? -3.971 23.337 9.412 1.00 45.01 130 ASP H CA 1
ATOM 1021 C C . ASP A 1 133 ? -3.216 22.073 8.993 1.00 42.02 130 ASP H C 1
ATOM 1022 O O . ASP A 1 133 ? -2.030 21.901 9.274 1.00 40.17 130 ASP H O 1
ATOM 1027 N N . THR A 1 134 ? -3.916 21.179 8.297 1.00 36.65 131 THR H N 1
ATOM 1028 C CA . THR A 1 134 ? -3.297 19.970 7.770 1.00 35.22 131 THR H CA 1
ATOM 1029 C C . THR A 1 134 ? -3.655 19.828 6.296 1.00 33.46 131 THR H C 1
ATOM 1030 O O . THR A 1 134 ? -4.488 20.567 5.759 1.00 30.81 131 THR H O 1
ATOM 1034 N N . THR A 1 135 ? -3.025 18.856 5.638 1.00 30.76 132 THR H N 1
ATOM 1035 C CA . THR A 1 135 ? -3.359 18.552 4.255 1.00 32.87 132 THR H CA 1
ATOM 1036 C C . THR A 1 135 ? -3.864 17.131 4.063 1.00 32.85 132 THR H C 1
ATOM 1037 O O . THR A 1 135 ? -4.152 16.735 2.927 1.00 35.78 132 THR H O 1
ATOM 1041 N N . GLY A 1 136 ? -4.003 16.359 5.134 1.00 31.97 133 GLY H N 1
ATOM 1042 C CA . GLY A 1 136 ? -4.526 15.013 5.019 1.00 33.34 133 GLY H CA 1
ATOM 1043 C C . GLY A 1 136 ? -4.597 14.301 6.356 1.00 33.22 133 GLY H C 1
ATOM 1044 O O . GLY A 1 136 ? -4.689 14.945 7.408 1.00 32.53 133 GLY H O 1
ATOM 1045 N N . SER A 1 137 ? -4.534 12.969 6.330 1.00 31.67 134 SER H N 1
ATOM 1046 C CA . SER A 1 137 ? -4.711 12.179 7.540 1.00 29.98 134 SER H CA 1
ATOM 1047 C C . SER A 1 137 ? -3.440 12.094 8.376 1.00 28.83 134 SER H C 1
ATOM 1048 O O . SER A 1 137 ? -3.491 11.556 9.488 1.00 33.38 134 SER H O 1
ATOM 1051 N N . SER A 1 138 ? -2.325 12.643 7.891 1.00 26.33 135 SER H N 1
ATOM 1052 C CA . SER A 1 138 ? -1.085 12.777 8.644 1.00 29.13 135 SER H CA 1
ATOM 1053 C C . SER A 1 138 ? -0.703 14.247 8.764 1.00 29.00 135 SER H C 1
ATOM 1054 O O . SER A 1 138 ? -1.003 15.059 7.883 1.00 28.84 135 SER H O 1
ATOM 1057 N N . VAL A 1 139 ? -0.037 14.580 9.864 1.00 24.23 136 VAL H N 1
ATOM 1058 C CA . VAL A 1 139 ? 0.521 15.906 10.074 1.00 27.15 136 VAL H CA 1
ATOM 1059 C C . VAL A 1 139 ? 1.951 15.761 10.586 1.00 23.79 136 VAL H C 1
ATOM 1060 O O . VAL A 1 139 ? 2.221 14.938 11.467 1.00 22.18 136 VAL H O 1
ATOM 1064 N N . THR A 1 140 ? 2.853 16.589 10.064 1.00 24.10 137 THR H N 1
ATOM 1065 C CA . THR A 1 140 ? 4.260 16.599 10.473 1.00 21.94 137 THR H CA 1
ATOM 1066 C C . THR A 1 140 ? 4.538 17.814 11.366 1.00 23.03 137 THR H C 1
ATOM 1067 O O . THR A 1 140 ? 4.209 18.958 11.001 1.00 21.85 137 THR H O 1
ATOM 1071 N N . LEU A 1 141 ? 5.133 17.558 12.531 1.00 16.53 138 LEU H N 1
ATOM 1072 C CA . LEU A 1 141 ? 5.620 18.569 13.463 1.00 16.61 138 LEU H CA 1
ATOM 1073 C C . LEU A 1 141 ? 7.135 18.491 13.539 1.00 18.81 138 LEU H C 1
ATOM 1074 O O . LEU A 1 141 ? 7.759 17.580 12.987 1.00 17.33 138 LEU H O 1
ATOM 1079 N N . GLY A 1 142 ? 7.728 19.438 14.259 1.00 17.45 139 GLY H N 1
ATOM 1080 C CA . GLY A 1 142 ? 9.172 19.361 14.387 1.00 18.87 139 GLY H CA 1
ATOM 1081 C C . GLY A 1 142 ? 9.704 20.175 15.546 1.00 17.93 139 GLY H C 1
ATOM 1082 O O . GLY A 1 142 ? 8.986 20.917 16.216 1.00 15.53 139 GLY H O 1
ATOM 1083 N N . CYS A 1 143 ? 11.016 20.052 15.724 1.00 17.03 140 CYS H N 1
ATOM 1084 C CA . CYS A 1 143 ? 11.768 20.685 16.794 1.00 19.27 140 CYS H CA 1
ATOM 1085 C C . CYS A 1 143 ? 13.078 21.171 16.182 1.00 20.43 140 CYS H C 1
ATOM 1086 O O . CYS A 1 143 ? 13.759 20.387 15.516 1.00 18.04 140 CYS H O 1
ATOM 1089 N N . LEU A 1 144 ? 13.397 22.455 16.346 1.00 17.21 141 LEU H N 1
ATOM 1090 C CA . LEU A 1 144 ? 14.630 23.052 15.831 1.00 17.42 141 LEU H CA 1
ATOM 1091 C C . LEU A 1 144 ? 15.518 23.405 17.017 1.00 20.65 141 LEU H C 1
ATOM 1092 O O . LEU A 1 144 ? 15.115 24.171 17.904 1.00 16.40 141 LEU H O 1
ATOM 1097 N N . VAL A 1 145 ? 16.716 22.845 17.037 1.00 17.75 142 VAL H N 1
ATOM 1098 C CA . VAL A 1 145 ? 17.637 23.006 18.153 1.00 16.26 142 VAL H CA 1
ATOM 1099 C C . VAL A 1 145 ? 18.855 23.745 17.624 1.00 21.94 142 VAL H C 1
ATOM 1100 O O . VAL A 1 145 ? 19.593 23.221 16.784 1.00 20.54 142 VAL H O 1
ATOM 1104 N N . LYS A 1 146 ? 19.075 24.951 18.116 1.00 19.05 143 LYS H N 1
ATOM 1105 C CA . LYS A 1 146 ? 19.974 25.865 17.436 1.00 24.64 143 LYS H CA 1
ATOM 1106 C C . LYS A 1 146 ? 20.972 26.468 18.417 1.00 24.40 143 LYS H C 1
ATOM 1107 O O . LYS A 1 146 ? 20.673 26.668 19.600 1.00 23.28 143 LYS H O 1
ATOM 1113 N N . GLY A 1 147 ? 22.176 26.729 17.914 1.00 25.44 144 GLY H N 1
ATOM 1114 C CA . GLY A 1 147 ? 23.110 27.572 18.633 1.00 23.53 144 GLY H CA 1
ATOM 1115 C C . GLY A 1 147 ? 23.788 26.935 19.825 1.00 21.72 144 GLY H C 1
ATOM 1116 O O . GLY A 1 147 ? 24.080 27.628 20.808 1.00 23.75 144 GLY H O 1
ATOM 1117 N N . TYR A 1 148 ? 24.114 25.658 19.748 1.00 18.32 145 TYR H N 1
ATOM 1118 C CA . TYR A 1 148 ? 24.759 25.012 20.877 1.00 19.38 145 TYR H CA 1
ATOM 1119 C C . TYR A 1 148 ? 26.152 24.507 20.514 1.00 18.74 145 TYR H C 1
ATOM 1120 O O . TYR A 1 148 ? 26.500 24.339 19.341 1.00 18.99 145 TYR H O 1
ATOM 1129 N N . PHE A 1 149 ? 26.951 24.263 21.558 1.00 17.02 146 PHE H N 1
ATOM 1130 C CA . PHE A 1 149 ? 28.291 23.699 21.422 1.00 17.79 146 PHE H CA 1
ATOM 1131 C C . PHE A 1 149 ? 28.729 23.168 22.778 1.00 18.46 146 PHE H C 1
ATOM 1132 O O . PHE A 1 149 ? 28.416 23.798 23.805 1.00 18.16 146 PHE H O 1
ATOM 1140 N N . PRO A 1 150 ? 29.433 22.028 22.841 1.00 18.04 147 PRO H N 1
ATOM 1141 C CA . PRO A 1 150 ? 29.769 21.086 21.769 1.00 17.44 147 PRO H CA 1
ATOM 1142 C C . PRO A 1 150 ? 28.644 20.075 21.520 1.00 21.30 147 PRO H C 1
ATOM 1143 O O . PRO A 1 150 ? 27.567 20.180 22.122 1.00 19.82 147 PRO H O 1
ATOM 1147 N N . GLU A 1 151 ? 28.881 19.118 20.621 1.00 21.22 148 GLU H N 1
ATOM 1148 C CA . GLU A 1 151 ? 28.039 17.932 20.567 1.00 22.75 148 GLU H CA 1
ATOM 1149 C C . GLU A 1 151 ? 28.273 17.077 21.815 1.00 23.69 148 GLU H C 1
ATOM 1150 O O . GLU A 1 151 ? 29.294 17.219 22.490 1.00 25.20 148 GLU H O 1
ATOM 1156 N N . PRO A 1 152 ? 27.318 16.194 22.169 1.00 20.86 149 PRO H N 1
ATOM 1157 C CA . PRO A 1 152 ? 26.011 15.963 21.552 1.00 23.77 149 PRO H CA 1
ATOM 1158 C C . PRO A 1 152 ? 24.834 16.612 22.300 1.00 25.17 149 PRO H C 1
ATOM 1159 O O . PRO A 1 152 ? 24.932 16.972 23.475 1.00 22.91 149 PRO H O 1
ATOM 1163 N N . VAL A 1 153 ? 23.719 16.752 21.603 1.00 26.39 150 VAL H N 1
ATOM 1164 C CA . VAL A 1 153 ? 22.419 16.857 22.247 1.00 26.36 150 VAL H CA 1
ATOM 1165 C C . VAL A 1 153 ? 21.685 15.557 21.957 1.00 27.15 150 VAL H C 1
ATOM 1166 O O . VAL A 1 153 ? 21.870 14.933 20.904 1.00 29.41 150 VAL H O 1
ATOM 1170 N N . THR A 1 154 ? 20.856 15.139 22.899 1.00 24.89 151 THR H N 1
ATOM 1171 C CA . THR A 1 154 ? 19.908 14.068 22.658 1.00 25.39 151 THR H CA 1
ATOM 1172 C C . THR A 1 154 ? 18.501 14.651 22.560 1.00 25.51 151 THR H C 1
ATOM 1173 O O . THR A 1 154 ? 18.136 15.564 23.309 1.00 22.89 151 THR H O 1
ATOM 1177 N N . LEU A 1 155 ? 17.732 14.157 21.596 1.00 26.46 152 LEU H N 1
ATOM 1178 C CA . LEU A 1 155 ? 16.380 14.633 21.350 1.00 25.77 152 LEU H CA 1
ATOM 1179 C C . LEU A 1 155 ? 15.452 13.430 21.330 1.00 26.11 152 LEU H C 1
ATOM 1180 O O . LEU A 1 155 ? 15.725 12.441 20.642 1.00 26.66 152 LEU H O 1
ATOM 1185 N N . THR A 1 156 ? 14.391 13.491 22.123 1.00 22.53 153 THR H N 1
ATOM 1186 C CA . THR A 1 156 ? 13.348 12.478 22.084 1.00 25.01 153 THR H CA 1
ATOM 1187 C C . THR A 1 156 ? 12.000 13.176 21.985 1.00 23.89 153 THR H C 1
ATOM 1188 O O . THR A 1 156 ? 11.885 14.394 22.157 1.00 21.40 153 THR H O 1
ATOM 1192 N N . TRP A 1 157 ? 10.979 12.388 21.676 1.00 20.68 154 TRP H N 1
ATOM 1193 C CA . TRP A 1 157 ? 9.609 12.864 21.581 1.00 22.20 154 TRP H CA 1
ATOM 1194 C C . TRP A 1 157 ? 8.786 12.149 22.636 1.00 25.08 154 TRP H C 1
ATOM 1195 O O . TRP A 1 157 ? 8.828 10.916 22.724 1.00 25.62 154 TRP H O 1
ATOM 1206 N N . ASN A 1 158 ? 8.035 12.926 23.426 1.00 24.98 155 ASN H N 1
ATOM 1207 C CA . ASN A 1 158 ? 7.203 12.393 24.503 1.00 26.77 155 ASN H CA 1
ATOM 1208 C C . ASN A 1 158 ? 7.994 11.418 25.377 1.00 29.56 155 ASN H C 1
ATOM 1209 O O . ASN A 1 158 ? 7.518 10.341 25.743 1.00 29.26 155 ASN H O 1
ATOM 1214 N N . SER A 1 159 ? 9.228 11.808 25.709 1.00 28.00 156 SER H N 1
ATOM 1215 C CA . SER A 1 159 ? 10.100 11.027 26.589 1.00 31.78 156 SER H CA 1
ATOM 1216 C C . SER A 1 159 ? 10.412 9.653 25.995 1.00 32.98 156 SER H C 1
ATOM 1217 O O . SER A 1 159 ? 10.559 8.661 26.709 1.00 35.67 156 SER H O 1
ATOM 1220 N N . GLY A 1 160 ? 10.514 9.593 24.676 1.00 33.36 157 GLY H N 1
ATOM 1221 C CA . GLY A 1 160 ? 10.837 8.362 24.000 1.00 30.35 157 GLY H CA 1
ATOM 1222 C C . GLY A 1 160 ? 9.664 7.469 23.703 1.00 32.98 157 GLY H C 1
ATOM 1223 O O . GLY A 1 160 ? 9.821 6.504 22.942 1.00 35.98 157 GLY H O 1
ATOM 1224 N N . SER A 1 161 ? 8.484 7.757 24.257 1.00 33.77 158 SER H N 1
ATOM 1225 C CA . SER A 1 161 ? 7.334 6.903 23.983 1.00 32.49 158 SER H CA 1
ATOM 1226 C C . SER A 1 161 ? 6.817 7.087 22.560 1.00 37.11 158 SER H C 1
ATOM 1227 O O . SER A 1 161 ? 6.117 6.209 22.048 1.00 33.55 158 SER H O 1
ATOM 1230 N N . LEU A 1 162 ? 7.146 8.201 21.911 1.00 30.49 159 LEU H N 1
ATOM 1231 C CA . LEU A 1 162 ? 6.791 8.439 20.514 1.00 35.18 159 LEU H CA 1
ATOM 1232 C C . LEU A 1 162 ? 8.061 8.228 19.693 1.00 32.95 159 LEU H C 1
ATOM 1233 O O . LEU A 1 162 ? 8.938 9.094 19.646 1.00 31.34 159 LEU H O 1
ATOM 1238 N N . SER A 1 163 ? 8.180 7.067 19.065 1.00 32.80 160 SER H N 1
ATOM 1239 C CA . SER A 1 163 ? 9.414 6.735 18.363 1.00 34.31 160 SER H CA 1
ATOM 1240 C C . SER A 1 163 ? 9.241 6.468 16.876 1.00 35.87 160 SER H C 1
ATOM 1241 O O . SER A 1 163 ? 10.194 6.671 16.122 1.00 37.26 160 SER H O 1
ATOM 1244 N N . SER A 1 164 ? 8.077 6.007 16.426 1.00 35.34 161 SER H N 1
ATOM 1245 C CA . SER A 1 164 ? 7.940 5.794 14.994 1.00 36.21 161 SER H CA 1
ATOM 1246 C C . SER A 1 164 ? 7.534 7.098 14.306 1.00 32.57 161 SER H C 1
ATOM 1247 O O . SER A 1 164 ? 6.990 8.017 14.924 1.00 30.97 161 SER H O 1
ATOM 1250 N N . GLY A 1 165 ? 7.820 7.178 13.007 1.00 31.32 162 GLY H N 1
ATOM 1251 C CA . GLY A 1 165 ? 7.574 8.410 12.279 1.00 28.82 162 GLY H CA 1
ATOM 1252 C C . GLY A 1 165 ? 8.548 9.535 12.567 1.00 24.05 162 GLY H C 1
ATOM 1253 O O . GLY A 1 165 ? 8.285 10.675 12.164 1.00 25.52 162 GLY H O 1
ATOM 1254 N N . VAL A 1 166 ? 9.660 9.265 13.252 1.00 22.47 163 VAL H N 1
ATOM 1255 C CA . VAL A 1 166 ? 10.620 10.304 13.635 1.00 21.39 163 VAL H CA 1
ATOM 1256 C C . VAL A 1 166 ? 11.807 10.297 12.682 1.00 22.18 163 VAL H C 1
ATOM 1257 O O . VAL A 1 166 ? 12.316 9.234 12.308 1.00 23.17 163 VAL H O 1
ATOM 1261 N N . HIS A 1 167 ? 12.225 11.492 12.259 1.00 20.34 164 HIS H N 1
ATOM 1262 C CA . HIS A 1 167 ? 13.482 11.697 11.541 1.00 23.93 164 HIS H CA 1
ATOM 1263 C C . HIS A 1 167 ? 14.261 12.743 12.319 1.00 22.53 164 HIS H C 1
ATOM 1264 O O . HIS A 1 167 ? 13.837 13.896 12.400 1.00 19.47 164 HIS H O 1
ATOM 1271 N N . THR A 1 168 ? 15.392 12.349 12.889 1.00 19.75 165 THR H N 1
ATOM 1272 C CA . THR A 1 168 ? 16.257 13.269 13.612 1.00 20.16 165 THR H CA 1
ATOM 1273 C C . THR A 1 168 ? 17.535 13.405 12.803 1.00 22.52 165 THR H C 1
ATOM 1274 O O . THR A 1 168 ? 18.206 12.406 12.531 1.00 23.18 165 THR H O 1
ATOM 1278 N N . PHE A 1 169 ? 17.841 14.623 12.385 1.00 21.20 166 PHE H N 1
ATOM 1279 C CA . PHE A 1 169 ? 18.883 14.869 11.403 1.00 23.98 166 PHE H CA 1
ATOM 1280 C C . PHE A 1 169 ? 20.221 15.133 12.088 1.00 23.41 166 PHE H C 1
ATOM 1281 O O . PHE A 1 169 ? 20.252 15.652 13.207 1.00 25.58 166 PHE H O 1
ATOM 1289 N N . PRO A 1 170 ? 21.330 14.744 11.444 1.00 18.84 167 PRO H N 1
ATOM 1290 C CA . PRO A 1 170 ? 22.666 15.079 11.974 1.00 25.53 167 PRO H CA 1
ATOM 1291 C C . PRO A 1 170 ? 22.871 16.582 12.149 1.00 21.74 167 PRO H C 1
ATOM 1292 O O . PRO A 1 170 ? 22.473 17.387 11.305 1.00 20.84 167 PRO H O 1
ATOM 1296 N N . ALA A 1 171 ? 23.524 16.952 13.246 1.00 20.19 168 ALA H N 1
ATOM 1297 C CA . ALA A 1 171 ? 23.827 18.358 13.509 1.00 22.43 168 ALA H CA 1
ATOM 1298 C C . ALA A 1 171 ? 24.796 18.916 12.467 1.00 22.77 168 ALA H C 1
ATOM 1299 O O . ALA A 1 171 ? 25.695 18.215 11.990 1.00 23.96 168 ALA H O 1
ATOM 1301 N N . VAL A 1 172 ? 24.593 20.177 12.095 1.00 18.14 169 VAL H N 1
ATOM 1302 C CA . VAL A 1 172 ? 25.475 20.891 11.174 1.00 21.42 169 VAL H CA 1
ATOM 1303 C C . VAL A 1 172 ? 26.164 22.010 11.939 1.00 21.22 169 VAL H C 1
ATOM 1304 O O . VAL A 1 172 ? 25.503 22.812 12.606 1.00 20.43 169 VAL H O 1
ATOM 1308 N N . LEU A 1 173 ? 27.481 22.085 11.814 1.00 19.78 170 LEU H N 1
ATOM 1309 C CA . LEU A 1 173 ? 28.276 23.131 12.442 1.00 23.73 170 LEU H CA 1
ATOM 1310 C C . LEU A 1 173 ? 28.365 24.359 11.543 1.00 26.00 170 LEU H C 1
ATOM 1311 O O . LEU A 1 173 ? 28.681 24.244 10.351 1.00 22.45 170 LEU H O 1
ATOM 1316 N N . GLN A 1 174 ? 28.118 25.538 12.120 1.00 22.33 171 GLN H N 1
ATOM 1317 C CA . GLN A 1 174 ? 28.414 26.781 11.419 1.00 23.49 171 GLN H CA 1
ATOM 1318 C C . GLN A 1 174 ? 28.878 27.820 12.435 1.00 22.18 171 GLN H C 1
ATOM 1319 O O . GLN A 1 174 ? 28.218 28.039 13.454 1.00 22.82 171 GLN H O 1
ATOM 1325 N N . SER A 1 175 ? 30.012 28.450 12.161 1.00 24.45 172 SER H N 1
ATOM 1326 C CA . SER A 1 175 ? 30.549 29.496 13.031 1.00 28.38 172 SER H CA 1
ATOM 1327 C C . SER A 1 175 ? 30.564 29.044 14.495 1.00 28.06 172 SER H C 1
ATOM 1328 O O . SER A 1 175 ? 30.070 29.740 15.387 1.00 28.41 172 SER H O 1
ATOM 1331 N N . ASP A 1 176 ? 31.125 27.852 14.735 1.00 23.81 173 ASP H N 1
ATOM 1332 C CA . ASP A 1 176 ? 31.346 27.307 16.078 1.00 23.45 173 ASP H CA 1
ATOM 1333 C C . ASP A 1 176 ? 30.054 26.980 16.818 1.00 23.30 173 ASP H C 1
ATOM 1334 O O . ASP A 1 176 ? 30.079 26.769 18.040 1.00 20.46 173 ASP H O 1
ATOM 1339 N N . LEU A 1 177 ? 28.917 26.928 16.129 1.00 20.73 174 LEU H N 1
ATOM 1340 C CA . LEU A 1 177 ? 27.670 26.543 16.786 1.00 18.86 174 LEU H CA 1
ATOM 1341 C C . LEU A 1 177 ? 26.926 25.523 15.928 1.00 20.59 174 LEU H C 1
ATOM 1342 O O . LEU A 1 177 ? 26.926 25.618 14.700 1.00 19.94 174 LEU H O 1
ATOM 1347 N N . TYR A 1 178 ? 26.273 24.574 16.583 1.00 17.20 175 TYR H N 1
ATOM 1348 C CA . TYR A 1 178 ? 25.538 23.509 15.912 1.00 22.03 175 TYR H CA 1
ATOM 1349 C C . TYR A 1 178 ? 24.062 23.855 15.766 1.00 21.50 175 TYR H C 1
ATOM 1350 O O . TYR A 1 178 ? 23.480 24.540 16.612 1.00 22.61 175 TYR H O 1
ATOM 1359 N N . THR A 1 179 ? 23.464 23.359 14.684 1.00 21.09 176 THR H N 1
ATOM 1360 C CA . THR A 1 179 ? 22.021 23.384 14.452 1.00 20.15 176 THR H CA 1
ATOM 1361 C C . THR A 1 179 ? 21.568 21.956 14.207 1.00 21.08 176 THR H C 1
ATOM 1362 O O . THR A 1 179 ? 22.161 21.254 13.385 1.00 18.13 176 THR H O 1
ATOM 1366 N N . LEU A 1 180 ? 20.518 21.532 14.894 1.00 18.24 177 LEU H N 1
ATOM 1367 C CA . LEU A 1 180 ? 19.958 20.212 14.691 1.00 19.39 177 LEU H CA 1
ATOM 1368 C C . LEU A 1 180 ? 18.447 20.344 14.551 1.00 19.21 177 LEU H C 1
ATOM 1369 O O . LEU A 1 180 ? 17.846 21.291 15.056 1.00 19.23 177 LEU H O 1
ATOM 1374 N N . SER A 1 181 ? 17.826 19.395 13.862 1.00 17.37 178 SER H N 1
ATOM 1375 C CA . SER A 1 181 ? 16.379 19.415 13.768 1.00 18.48 178 SER H CA 1
ATOM 1376 C C . SER A 1 181 ? 15.866 17.987 13.792 1.00 19.80 178 SER H C 1
ATOM 1377 O O . SER A 1 181 ? 16.615 17.017 13.594 1.00 17.54 178 SER H O 1
ATOM 1380 N N . SER A 1 182 ? 14.568 17.867 14.036 1.00 16.36 179 SER H N 1
ATOM 1381 C CA . SER A 1 182 ? 13.905 16.572 14.077 1.00 17.32 179 SER H CA 1
ATOM 1382 C C . SER A 1 182 ? 12.447 16.769 13.690 1.00 17.57 179 SER H C 1
ATOM 1383 O O . SER A 1 182 ? 11.814 17.730 14.134 1.00 17.23 179 SER H O 1
ATOM 1386 N N . SER A 1 183 ? 11.929 15.880 12.846 1.00 17.61 180 SER H N 1
ATOM 1387 C CA . SER A 1 183 ? 10.523 15.912 12.464 1.00 18.16 180 SER H CA 1
ATOM 1388 C C . SER A 1 183 ? 9.826 14.675 13.007 1.00 19.49 180 SER H C 1
ATOM 1389 O O . SER A 1 183 ? 10.451 13.627 13.213 1.00 17.89 180 SER H O 1
ATOM 1392 N N . VAL A 1 184 ? 8.522 14.803 13.239 1.00 19.33 181 VAL H N 1
ATOM 1393 C CA . VAL A 1 184 ? 7.714 13.678 13.695 1.00 18.16 181 VAL H CA 1
ATOM 1394 C C . VAL A 1 184 ? 6.373 13.756 12.987 1.00 19.08 181 VAL H C 1
ATOM 1395 O O . VAL A 1 184 ? 5.777 14.835 12.866 1.00 18.60 181 VAL H O 1
ATOM 1399 N N . THR A 1 185 ? 5.934 12.625 12.460 1.00 21.67 182 THR H N 1
ATOM 1400 C CA . THR A 1 185 ? 4.704 12.554 11.697 1.00 21.79 182 THR H CA 1
ATOM 1401 C C . THR A 1 185 ? 3.725 11.675 12.456 1.00 25.15 182 THR H C 1
ATOM 1402 O O . THR A 1 185 ? 4.064 10.545 12.830 1.00 23.87 182 THR H O 1
ATOM 1406 N N . VAL A 1 186 ? 2.528 12.208 12.701 1.00 21.75 183 VAL H N 1
ATOM 1407 C CA . VAL A 1 186 ? 1.477 11.516 13.432 1.00 23.51 183 VAL H CA 1
ATOM 1408 C C . VAL A 1 186 ? 0.187 11.609 12.616 1.00 28.39 183 VAL H C 1
ATOM 1409 O O . VAL A 1 186 ? 0.108 12.337 11.625 1.00 24.93 183 VAL H O 1
ATOM 1413 N N . THR A 1 187 ? -0.833 10.860 13.048 1.00 25.70 184 THR H N 1
ATOM 1414 C CA . THR A 1 187 ? -2.135 10.964 12.410 1.00 29.79 184 THR H CA 1
ATOM 1415 C C . THR A 1 187 ? -2.804 12.279 12.796 1.00 27.79 184 THR H C 1
ATOM 1416 O O . THR A 1 187 ? -2.652 12.780 13.916 1.00 30.42 184 THR H O 1
ATOM 1420 N N . SER A 1 188 ? -3.563 12.835 11.853 1.00 28.85 185 SER H N 1
ATOM 1421 C CA . SER A 1 188 ? -4.213 14.130 12.048 1.00 29.84 185 SER H CA 1
ATOM 1422 C C . SER A 1 188 ? -5.328 14.112 13.093 1.00 30.26 185 SER H C 1
ATOM 1423 O O . SER A 1 188 ? -5.770 15.188 13.513 1.00 31.53 185 SER H O 1
ATOM 1426 N N . SER A 1 189 ? -5.821 12.949 13.503 1.00 32.33 186 SER H N 1
ATOM 1427 C CA . SER A 1 189 ? -6.735 12.899 14.638 1.00 30.19 186 SER H CA 1
ATOM 1428 C C . SER A 1 189 ? -6.010 12.657 15.959 1.00 31.41 186 SER H C 1
ATOM 1429 O O . SER A 1 189 ? -6.664 12.542 16.994 1.00 40.26 186 SER H O 1
ATOM 1432 N N . THR A 1 190 ? -4.676 12.593 15.939 1.00 33.27 187 THR H N 1
ATOM 1433 C CA . THR A 1 190 ? -3.788 12.458 17.095 1.00 35.77 187 THR H CA 1
ATOM 1434 C C . THR A 1 190 ? -3.380 13.813 17.675 1.00 35.05 187 THR H C 1
ATOM 1435 O O . THR A 1 190 ? -3.485 14.044 18.886 1.00 37.30 187 THR H O 1
ATOM 1439 N N . TRP A 1 191 ? -2.884 14.704 16.828 1.00 31.64 188 TRP H N 1
ATOM 1440 C CA . TRP A 1 191 ? -2.484 16.045 17.219 1.00 34.75 188 TRP H CA 1
ATOM 1441 C C . TRP A 1 191 ? -3.358 17.073 16.508 1.00 33.91 188 TRP H C 1
ATOM 1442 O O . TRP A 1 191 ? -3.676 16.896 15.324 1.00 30.57 188 TRP H O 1
ATOM 1453 N N . PRO A 1 192 ? -3.762 18.161 17.191 1.00 34.89 189 PRO H N 1
ATOM 1454 C CA . PRO A 1 192 ? -3.351 18.578 18.543 1.00 34.52 189 PRO H CA 1
ATOM 1455 C C . PRO A 1 192 ? -4.145 18.004 19.726 1.00 35.33 189 PRO H C 1
ATOM 1456 O O . PRO A 1 192 ? -3.858 18.391 20.862 1.00 35.92 189 PRO H O 1
ATOM 1460 N N . SER A 1 193 ? -5.097 17.098 19.500 1.00 33.66 190 SER H N 1
ATOM 1461 C CA . SER A 1 193 ? -5.911 16.635 20.623 1.00 36.39 190 SER H CA 1
ATOM 1462 C C . SER A 1 193 ? -5.073 15.906 21.676 1.00 38.75 190 SER H C 1
ATOM 1463 O O . SER A 1 193 ? -5.444 15.893 22.856 1.00 40.88 190 SER H O 1
ATOM 1466 N N . GLN A 1 194 ? -3.941 15.315 21.284 1.00 39.12 191 GLN H N 1
ATOM 1467 C CA . GLN A 1 194 ? -3.004 14.684 22.204 1.00 36.73 191 GLN H CA 1
ATOM 1468 C C . GLN A 1 194 ? -1.692 15.462 22.222 1.00 36.09 191 GLN H C 1
ATOM 1469 O O . GLN A 1 194 ? -1.279 16.044 21.219 1.00 34.27 191 GLN H O 1
ATOM 1475 N N . SER A 1 195 ? -1.040 15.462 23.378 1.00 35.60 192 SER H N 1
ATOM 1476 C CA . SER A 1 195 ? 0.145 16.279 23.598 1.00 30.65 192 SER H CA 1
ATOM 1477 C C . SER A 1 195 ? 1.372 15.686 22.909 1.00 29.37 192 SER H C 1
ATOM 1478 O O . SER A 1 195 ? 1.641 14.484 23.004 1.00 25.62 192 SER H O 1
ATOM 1481 N N . ILE A 1 196 ? 2.131 16.540 22.225 1.00 23.37 193 ILE H N 1
ATOM 1482 C CA . ILE A 1 196 ? 3.416 16.147 21.655 1.00 22.99 193 ILE H CA 1
ATOM 1483 C C . ILE A 1 196 ? 4.467 17.146 22.120 1.00 24.82 193 ILE H C 1
ATOM 1484 O O . ILE A 1 196 ? 4.267 18.361 22.005 1.00 23.32 193 ILE H O 1
ATOM 1489 N N . THR A 1 197 ? 5.560 16.629 22.680 1.00 21.00 194 THR H N 1
ATOM 1490 C CA . THR A 1 197 ? 6.591 17.414 23.348 1.00 19.48 194 THR H CA 1
ATOM 1491 C C . THR A 1 197 ? 7.947 16.919 22.876 1.00 21.27 194 THR H C 1
ATOM 1492 O O . THR A 1 197 ? 8.194 15.705 22.903 1.00 19.19 194 THR H O 1
ATOM 1496 N N . CYS A 1 198 ? 8.833 17.829 22.445 1.00 21.38 195 CYS H N 1
ATOM 1497 C CA . CYS A 1 198 ? 10.207 17.420 22.154 1.00 19.82 195 CYS H CA 1
ATOM 1498 C C . CYS A 1 198 ? 11.076 17.666 23.383 1.00 21.71 195 CYS H C 1
ATOM 1499 O O . CYS A 1 198 ? 10.990 18.723 24.018 1.00 23.89 195 CYS H O 1
ATOM 1502 N N . ASN A 1 199 ? 11.854 16.659 23.757 1.00 19.88 196 ASN H N 1
ATOM 1503 C CA . ASN A 1 199 ? 12.728 16.717 24.924 1.00 22.12 196 ASN H CA 1
ATOM 1504 C C . ASN A 1 199 ? 14.180 16.773 24.463 1.00 24.61 196 ASN H C 1
ATOM 1505 O O . ASN A 1 199 ? 14.635 15.896 23.713 1.00 23.68 196 ASN H O 1
ATOM 1510 N N . VAL A 1 200 ? 14.911 17.769 24.943 1.00 19.28 197 VAL H N 1
ATOM 1511 C CA . VAL A 1 200 ? 16.259 18.051 24.478 1.00 20.11 197 VAL H CA 1
ATOM 1512 C C . VAL A 1 200 ? 17.177 18.094 25.688 1.00 21.82 197 VAL H C 1
ATOM 1513 O O . VAL A 1 200 ? 16.911 18.835 26.640 1.00 22.33 197 VAL H O 1
ATOM 1517 N N . ALA A 1 201 ? 18.253 17.311 25.655 1.00 19.89 198 ALA H N 1
ATOM 1518 C CA . ALA A 1 201 ? 19.264 17.331 26.706 1.00 20.46 198 ALA H CA 1
ATOM 1519 C C . ALA A 1 201 ? 20.604 17.727 26.094 1.00 21.10 198 ALA H C 1
ATOM 1520 O O . ALA A 1 201 ? 20.999 17.188 25.053 1.00 21.58 198 ALA H O 1
ATOM 1522 N N . HIS A 1 202 ? 21.290 18.678 26.731 1.00 18.91 199 HIS H N 1
ATOM 1523 C CA . HIS A 1 202 ? 22.644 19.092 26.349 1.00 18.00 199 HIS H CA 1
ATOM 1524 C C . HIS A 1 202 ? 23.509 18.992 27.595 1.00 21.15 199 HIS H C 1
ATOM 1525 O O . HIS A 1 202 ? 23.645 19.970 28.345 1.00 21.52 199 HIS H O 1
ATOM 1532 N N . PRO A 1 203 ? 24.088 17.820 27.864 1.00 21.11 200 PRO H N 1
ATOM 1533 C CA . PRO A 1 203 ? 24.837 17.648 29.125 1.00 25.21 200 PRO H CA 1
ATOM 1534 C C . PRO A 1 203 ? 26.039 18.570 29.266 1.00 23.43 200 PRO H C 1
ATOM 1535 O O . PRO A 1 203 ? 26.355 18.974 30.390 1.00 24.11 200 PRO H O 1
ATOM 1539 N N . ALA A 1 204 ? 26.695 18.954 28.171 1.00 24.47 201 ALA H N 1
ATOM 1540 C CA . ALA A 1 204 ? 27.851 19.840 28.287 1.00 24.07 201 ALA H CA 1
ATOM 1541 C C . ALA A 1 204 ? 27.497 21.167 28.965 1.00 23.23 201 ALA H C 1
ATOM 1542 O O . ALA A 1 204 ? 28.327 21.739 29.678 1.00 22.58 201 ALA H O 1
ATOM 1544 N N . SER A 1 205 ? 26.291 21.689 28.756 1.00 22.66 202 SER H N 1
ATOM 1545 C CA . SER A 1 205 ? 25.890 22.910 29.447 1.00 24.05 202 SER H CA 1
ATOM 1546 C C . SER A 1 205 ? 24.970 22.618 30.626 1.00 25.78 202 SER H C 1
ATOM 1547 O O . SER A 1 205 ? 24.394 23.549 31.193 1.00 29.03 202 SER H O 1
ATOM 1550 N N . SER A 1 206 ? 24.804 21.343 30.988 1.00 25.84 203 SER H N 1
ATOM 1551 C CA . SER A 1 206 ? 23.963 20.958 32.115 1.00 28.09 203 SER H CA 1
ATOM 1552 C C . SER A 1 206 ? 22.514 21.400 31.908 1.00 24.34 203 SER H C 1
ATOM 1553 O O . SER A 1 206 ? 21.853 21.850 32.843 1.00 26.69 203 SER H O 1
ATOM 1556 N N . THR A 1 207 ? 22.008 21.243 30.681 1.00 24.59 204 THR H N 1
ATOM 1557 C CA . THR A 1 207 ? 20.700 21.749 30.272 1.00 22.72 204 THR H CA 1
ATOM 1558 C C . THR A 1 207 ? 19.777 20.627 29.806 1.00 23.30 204 THR H C 1
ATOM 1559 O O . THR A 1 207 ? 20.188 19.756 29.034 1.00 21.78 204 THR H O 1
ATOM 1563 N N . LYS A 1 208 ? 18.511 20.688 30.235 1.00 20.46 205 LYS H N 1
ATOM 1564 C CA . LYS A 1 208 ? 17.413 19.914 29.658 1.00 21.94 205 LYS H CA 1
ATOM 1565 C C . LYS A 1 208 ? 16.253 20.858 29.375 1.00 22.05 205 LYS H C 1
ATOM 1566 O O . LYS A 1 208 ? 15.912 21.686 30.221 1.00 22.82 205 LYS H O 1
ATOM 1572 N N . VAL A 1 209 ? 15.624 20.701 28.214 1.00 20.58 206 VAL H N 1
ATOM 1573 C CA . VAL A 1 209 ? 14.486 21.518 27.813 1.00 23.03 206 VAL H CA 1
ATOM 1574 C C . VAL A 1 209 ? 13.383 20.593 27.317 1.00 23.58 206 VAL H C 1
ATOM 1575 O O . VAL A 1 209 ? 13.652 19.671 26.536 1.00 23.12 206 VAL H O 1
ATOM 1579 N N . ASP A 1 210 ? 12.153 20.820 27.789 1.00 21.63 207 ASP H N 1
ATOM 1580 C CA . ASP A 1 210 ? 10.936 20.258 27.190 1.00 23.98 207 ASP H CA 1
ATOM 1581 C C . ASP A 1 210 ? 10.132 21.365 26.509 1.00 24.38 207 ASP H C 1
ATOM 1582 O O . ASP A 1 210 ? 9.748 22.343 27.157 1.00 22.32 207 ASP H O 1
ATOM 1587 N N . LYS A 1 211 ? 9.827 21.184 25.231 1.00 20.41 208 LYS H N 1
ATOM 1588 C CA . LYS A 1 211 ? 9.025 22.140 24.477 1.00 22.30 208 LYS H CA 1
ATOM 1589 C C . LYS A 1 211 ? 7.783 21.429 23.935 1.00 22.78 208 LYS H C 1
ATOM 1590 O O . LYS A 1 211 ? 7.896 20.545 23.085 1.00 21.59 208 LYS H O 1
ATOM 1596 N N . LYS A 1 212 ? 6.603 21.810 24.415 1.00 24.21 209 LYS H N 1
ATOM 1597 C CA . LYS A 1 212 ? 5.367 21.276 23.858 1.00 24.56 209 LYS H CA 1
ATOM 1598 C C . LYS A 1 212 ? 5.045 21.988 22.547 1.00 24.19 209 LYS H C 1
ATOM 1599 O O . LYS A 1 212 ? 5.241 23.199 22.422 1.00 28.35 209 LYS H O 1
ATOM 1605 N N . ILE A 1 213 ? 4.613 21.221 21.551 1.00 22.09 210 ILE H N 1
ATOM 1606 C CA . ILE A 1 213 ? 4.248 21.756 20.243 1.00 24.16 210 ILE H CA 1
ATOM 1607 C C . ILE A 1 213 ? 2.765 22.120 20.255 1.00 27.49 210 ILE H C 1
ATOM 1608 O O . ILE A 1 213 ? 1.902 21.238 20.264 1.00 24.84 210 ILE H O 1
ATOM 1613 N N . GLU A 1 214 ? 2.468 23.427 20.202 1.00 26.36 211 GLU H N 1
ATOM 1614 C CA . GLU A 1 214 ? 1.118 23.987 20.220 1.00 32.07 211 GLU H CA 1
ATOM 1615 C C . GLU A 1 214 ? 0.698 24.417 18.819 1.00 33.40 211 GLU H C 1
ATOM 1616 O O . GLU A 1 214 ? 1.515 24.939 18.053 1.00 30.99 211 GLU H O 1
ATOM 1622 N N . PRO A 1 215 ? -0.556 24.224 18.446 1.00 31.72 212 PRO H N 1
ATOM 1623 C CA . PRO A 1 215 ? -1.016 24.729 17.149 1.00 39.58 212 PRO H CA 1
ATOM 1624 C C . PRO A 1 215 ? -0.991 26.248 17.107 1.00 45.71 212 PRO H C 1
ATOM 1625 O O . PRO A 1 215 ? -1.145 26.923 18.128 1.00 42.46 212 PRO H O 1
ATOM 1629 N N . ARG A 1 216 ? -0.793 26.779 15.901 1.00 61.75 213 ARG H N 1
ATOM 1630 C CA . ARG A 1 216 ? -0.821 28.224 15.656 1.00 65.76 213 ARG H CA 1
ATOM 1631 C C . ARG A 1 216 ? -0.138 29.027 16.763 1.00 71.21 213 ARG H C 1
ATOM 1632 O O . ARG A 1 216 ? 1.040 29.372 16.664 1.00 75.06 213 ARG H O 1
ATOM 1648 N N . ILE B 2 2 ? 51.068 0.352 3.120 1.00 21.96 2 ILE L N 1
ATOM 1649 C CA . ILE B 2 2 ? 50.552 -0.077 1.823 1.00 19.13 2 ILE L CA 1
ATOM 1650 C C . ILE B 2 2 ? 49.224 0.617 1.515 1.00 22.40 2 ILE L C 1
ATOM 1651 O O . ILE B 2 2 ? 48.324 0.623 2.342 1.00 20.23 2 ILE L O 1
ATOM 1656 N N . VAL B 2 3 ? 49.104 1.201 0.324 1.00 22.62 3 VAL L N 1
ATOM 1657 C CA . VAL B 2 3 ? 47.865 1.846 -0.102 1.00 22.02 3 VAL L CA 1
ATOM 1658 C C . VAL B 2 3 ? 46.954 0.798 -0.737 1.00 22.31 3 VAL L C 1
ATOM 1659 O O . VAL B 2 3 ? 47.365 0.061 -1.646 1.00 17.83 3 VAL L O 1
ATOM 1663 N N . LEU B 2 4 ? 45.729 0.694 -0.226 1.00 18.42 4 LEU L N 1
ATOM 1664 C CA . LEU B 2 4 ? 44.688 -0.138 -0.817 1.00 18.88 4 LEU L CA 1
ATOM 1665 C C . LEU B 2 4 ? 43.653 0.771 -1.468 1.00 23.58 4 LEU L C 1
ATOM 1666 O O . LEU B 2 4 ? 43.214 1.750 -0.856 1.00 20.53 4 LEU L O 1
ATOM 1671 N N . THR B 2 5 ? 43.290 0.468 -2.705 1.00 19.83 5 THR L N 1
ATOM 1672 C CA . THR B 2 5 ? 42.350 1.278 -3.469 1.00 23.37 5 THR L CA 1
ATOM 1673 C C . THR B 2 5 ? 41.096 0.454 -3.723 1.00 22.75 5 THR L C 1
ATOM 1674 O O . THR B 2 5 ? 41.177 -0.637 -4.301 1.00 20.47 5 THR L O 1
ATOM 1678 N N . GLN B 2 6 ? 39.946 0.979 -3.314 1.00 18.75 6 GLN L N 1
ATOM 1679 C CA . GLN B 2 6 ? 38.676 0.289 -3.500 1.00 19.24 6 GLN L CA 1
ATOM 1680 C C . GLN B 2 6 ? 37.884 0.911 -4.635 1.00 21.09 6 GLN L C 1
ATOM 1681 O O . GLN B 2 6 ? 37.862 2.131 -4.800 1.00 22.88 6 GLN L O 1
ATOM 1687 N N . SER B 2 7 ? 37.210 0.056 -5.400 1.00 22.85 7 SER L N 1
ATOM 1688 C CA . SER B 2 7 ? 36.420 0.452 -6.548 1.00 23.00 7 SER L CA 1
ATOM 1689 C C . SER B 2 7 ? 35.145 -0.378 -6.531 1.00 25.89 7 SER L C 1
ATOM 1690 O O . SER B 2 7 ? 35.192 -1.560 -6.154 1.00 22.73 7 SER L O 1
ATOM 1693 N N . PRO B 2 8 ? 33.978 0.220 -6.857 1.00 22.76 8 PRO L N 1
ATOM 1694 C CA . PRO B 2 8 ? 33.781 1.664 -7.035 1.00 26.08 8 PRO L CA 1
ATOM 1695 C C . PRO B 2 8 ? 33.683 2.356 -5.673 1.00 25.24 8 PRO L C 1
ATOM 1696 O O . PRO B 2 8 ? 33.511 1.676 -4.667 1.00 22.69 8 PRO L O 1
ATOM 1700 N N . ALA B 2 9 ? 33.769 3.685 -5.632 1.00 27.18 9 ALA L N 1
ATOM 1701 C CA . ALA B 2 9 ? 33.576 4.378 -4.362 1.00 25.28 9 ALA L CA 1
ATOM 1702 C C . ALA B 2 9 ? 32.127 4.273 -3.886 1.00 24.86 9 ALA L C 1
ATOM 1703 O O . ALA B 2 9 ? 31.875 4.081 -2.691 1.00 24.20 9 ALA L O 1
ATOM 1705 N N . ILE B 2 10 ? 31.166 4.419 -4.795 1.00 25.43 10 ILE L N 1
ATOM 1706 C CA . ILE B 2 10 ? 29.743 4.368 -4.471 1.00 26.94 10 ILE L CA 1
ATOM 1707 C C . ILE B 2 10 ? 29.038 3.538 -5.531 1.00 29.72 10 ILE L C 1
ATOM 1708 O O . ILE B 2 10 ? 29.342 3.651 -6.723 1.00 29.73 10 ILE L O 1
ATOM 1713 N N . MET B 2 11 ? 28.066 2.736 -5.103 1.00 29.41 11 MET L N 1
ATOM 1714 C CA . MET B 2 11 ? 27.203 2.037 -6.044 1.00 30.26 11 MET L CA 1
ATOM 1715 C C . MET B 2 11 ? 25.894 1.699 -5.353 1.00 28.49 11 MET L C 1
ATOM 1716 O O . MET B 2 11 ? 25.832 1.553 -4.131 1.00 29.03 11 MET L O 1
ATOM 1721 N N . SER B 2 12 ? 24.860 1.542 -6.159 1.00 29.39 12 SER L N 1
ATOM 1722 C CA . SER B 2 12 ? 23.578 1.058 -5.684 1.00 33.04 12 SER L CA 1
ATOM 1723 C C . SER B 2 12 ? 23.257 -0.242 -6.416 1.00 34.06 12 SER L C 1
ATOM 1724 O O . SER B 2 12 ? 23.765 -0.500 -7.511 1.00 32.78 12 SER L O 1
ATOM 1727 N N . ALA B 2 13 ? 22.442 -1.084 -5.784 1.00 33.00 13 ALA L N 1
ATOM 1728 C CA . ALA B 2 13 ? 22.083 -2.369 -6.371 1.00 35.36 13 ALA L CA 1
ATOM 1729 C C . ALA B 2 13 ? 20.664 -2.732 -5.964 1.00 31.45 13 ALA L C 1
ATOM 1730 O O . ALA B 2 13 ? 20.261 -2.497 -4.821 1.00 31.26 13 ALA L O 1
ATOM 1732 N N . SER B 2 14 ? 19.921 -3.313 -6.903 1.00 33.75 14 SER L N 1
ATOM 1733 C CA . SER B 2 14 ? 18.544 -3.705 -6.658 1.00 33.67 14 SER L CA 1
ATOM 1734 C C . SER B 2 14 ? 18.493 -4.970 -5.814 1.00 33.66 14 SER L C 1
ATOM 1735 O O . SER B 2 14 ? 19.434 -5.756 -5.807 1.00 32.65 14 SER L O 1
ATOM 1738 N N . PRO B 2 15 ? 17.390 -5.206 -5.112 1.00 33.56 15 PRO L N 1
ATOM 1739 C CA . PRO B 2 15 ? 17.229 -6.502 -4.439 1.00 35.11 15 PRO L CA 1
ATOM 1740 C C . PRO B 2 15 ? 17.357 -7.636 -5.453 1.00 35.17 15 PRO L C 1
ATOM 1741 O O . PRO B 2 15 ? 16.795 -7.573 -6.550 1.00 33.94 15 PRO L O 1
ATOM 1745 N N . GLY B 2 16 ? 18.116 -8.673 -5.082 1.00 32.57 16 GLY L N 1
ATOM 1746 C CA . GLY B 2 16 ? 18.362 -9.812 -5.944 1.00 34.88 16 GLY L CA 1
ATOM 1747 C C . GLY B 2 16 ? 19.563 -9.684 -6.868 1.00 38.29 16 GLY L C 1
ATOM 1748 O O . GLY B 2 16 ? 20.046 -10.69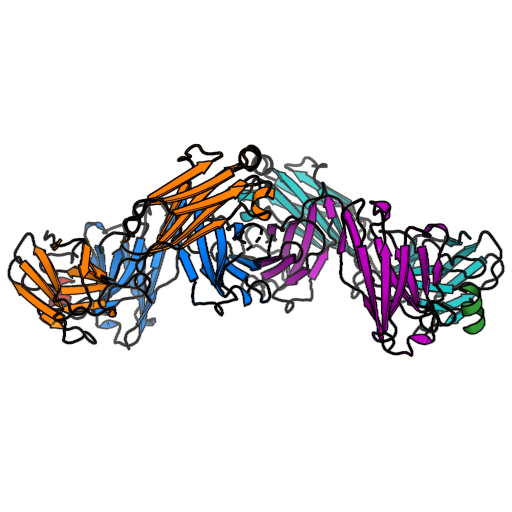6 -7.373 1.00 37.17 16 GLY L O 1
ATOM 1749 N N . GLU B 2 17 ? 20.066 -8.476 -7.090 1.00 34.70 17 GLU L N 1
ATOM 1750 C CA . GLU B 2 17 ? 21.139 -8.266 -8.050 1.00 33.24 17 GLU L CA 1
ATOM 1751 C C . GLU B 2 17 ? 22.477 -8.759 -7.500 1.00 32.07 17 GLU L C 1
ATOM 1752 O O . GLU B 2 17 ? 22.755 -8.666 -6.300 1.00 28.55 17 GLU L O 1
ATOM 1758 N N . LYS B 2 18 ? 23.305 -9.315 -8.380 1.00 31.75 18 LYS L N 1
ATOM 1759 C CA . LYS B 2 18 ? 24.645 -9.717 -7.973 1.00 30.93 18 LYS L CA 1
ATOM 1760 C C . LYS B 2 18 ? 25.531 -8.480 -7.882 1.00 28.52 18 LYS L C 1
ATOM 1761 O O . LYS B 2 18 ? 25.432 -7.573 -8.710 1.00 32.52 18 LYS L O 1
ATOM 1767 N N . VAL B 2 19 ? 26.376 -8.435 -6.857 1.00 25.46 19 VAL L N 1
ATOM 1768 C CA . VAL B 2 19 ? 27.240 -7.288 -6.591 1.00 23.84 19 VAL L CA 1
ATOM 1769 C C . VAL B 2 19 ? 28.672 -7.775 -6.437 1.00 25.54 19 VAL L C 1
ATOM 1770 O O . VAL B 2 19 ? 28.928 -8.738 -5.705 1.00 25.31 19 VAL L O 1
ATOM 1774 N N . THR B 2 20 ? 29.610 -7.092 -7.090 1.00 21.22 20 THR L N 1
ATOM 1775 C CA . THR B 2 20 ? 31.029 -7.363 -6.887 1.00 22.30 20 THR L CA 1
ATOM 1776 C C . THR B 2 20 ? 31.757 -6.044 -6.691 1.00 22.74 20 THR L C 1
ATOM 1777 O O . THR B 2 20 ? 31.638 -5.143 -7.525 1.00 24.67 20 THR L O 1
ATOM 1781 N N . ILE B 2 21 ? 32.518 -5.937 -5.606 1.00 17.94 21 ILE L N 1
ATOM 1782 C CA . ILE B 2 21 ? 33.352 -4.765 -5.363 1.00 17.23 21 ILE L CA 1
ATOM 1783 C C . ILE B 2 21 ? 34.810 -5.220 -5.290 1.00 21.39 21 ILE L C 1
ATOM 1784 O O . ILE B 2 21 ? 35.102 -6.402 -5.083 1.00 20.21 21 ILE L O 1
ATOM 1789 N N . SER B 2 22 ? 35.736 -4.271 -5.488 1.00 17.32 22 SER L N 1
ATOM 1790 C CA . SER B 2 22 ? 37.145 -4.595 -5.692 1.00 20.74 22 SER L CA 1
ATOM 1791 C C . SER B 2 22 ? 38.083 -3.893 -4.721 1.00 22.30 22 SER L C 1
ATOM 1792 O O . SER B 2 22 ? 37.826 -2.775 -4.262 1.00 20.29 22 SER L O 1
ATOM 1795 N N . CYS B 2 23 ? 39.221 -4.549 -4.479 1.00 19.73 23 CYS L N 1
ATOM 1796 C CA . CYS B 2 23 ? 40.324 -4.004 -3.698 1.00 20.01 23 CYS L CA 1
ATOM 1797 C C . CYS B 2 23 ? 41.599 -4.230 -4.499 1.00 22.52 23 CYS L C 1
ATOM 1798 O O . CYS B 2 23 ? 41.860 -5.351 -4.944 1.00 20.88 23 CYS L O 1
ATOM 1801 N N . SER B 2 24 ? 42.393 -3.184 -4.661 1.00 21.96 24 SER L N 1
ATOM 1802 C CA . SER B 2 24 ? 43.633 -3.229 -5.425 1.00 20.55 24 SER L CA 1
ATOM 1803 C C . SER B 2 24 ? 44.764 -2.699 -4.556 1.00 24.43 24 SER L C 1
ATOM 1804 O O . SER B 2 24 ? 44.632 -1.631 -3.948 1.00 25.96 24 SER L O 1
ATOM 1807 N N . ALA B 2 25 ? 45.866 -3.432 -4.479 1.00 22.44 25 ALA L N 1
ATOM 1808 C CA . ALA B 2 25 ? 46.974 -3.034 -3.619 1.00 22.98 25 ALA L CA 1
ATOM 1809 C C . ALA B 2 25 ? 48.197 -2.637 -4.445 1.00 22.13 25 ALA L C 1
ATOM 1810 O O . ALA B 2 25 ? 48.434 -3.164 -5.540 1.00 21.17 25 ALA L O 1
ATOM 1812 N N . THR B 2 26 ? 48.974 -1.687 -3.912 1.00 19.86 26 THR L N 1
ATOM 1813 C CA . THR B 2 26 ? 50.214 -1.279 -4.568 1.00 21.26 26 THR L CA 1
ATOM 1814 C C . THR B 2 26 ? 51.308 -2.338 -4.470 1.00 20.83 26 THR L C 1
ATOM 1815 O O . THR B 2 26 ? 52.282 -2.268 -5.222 1.00 22.42 26 THR L O 1
ATOM 1819 N N . SER B 2 27 ? 51.200 -3.278 -3.528 1.00 21.66 27 SER L N 1
ATOM 1820 C CA . SER B 2 27 ? 52.167 -4.350 -3.354 1.00 18.71 27 SER L CA 1
ATOM 1821 C C . SER B 2 27 ? 51.403 -5.661 -3.215 1.00 22.37 27 SER L C 1
ATOM 1822 O O . SER B 2 27 ? 50.245 -5.672 -2.788 1.00 19.76 27 SER L O 1
ATOM 1825 N N . SER B 2 28 ? 52.035 -6.773 -3.591 1.00 18.84 29 SER L N 1
ATOM 1826 C CA . SER B 2 28 ? 51.334 -8.034 -3.410 1.00 22.28 29 SER L CA 1
ATOM 1827 C C . SER B 2 28 ? 51.104 -8.286 -1.926 1.00 21.23 29 SER L C 1
ATOM 1828 O O . SER B 2 28 ? 51.918 -7.920 -1.072 1.00 18.27 29 SER L O 1
ATOM 1831 N N . VAL B 2 29 ? 49.940 -8.833 -1.608 1.00 19.57 30 VAL L N 1
ATOM 1832 C CA . VAL B 2 29 ? 49.623 -9.208 -0.238 1.00 20.69 30 VAL L CA 1
ATOM 1833 C C . VAL B 2 29 ? 49.117 -10.639 -0.277 1.00 20.80 30 VAL L C 1
ATOM 1834 O O . VAL B 2 29 ? 48.517 -11.074 -1.264 1.00 22.67 30 VAL L O 1
ATOM 1838 N N . SER B 2 30 ? 49.412 -11.387 0.784 1.00 17.20 31 SER L N 1
ATOM 1839 C CA . SER B 2 30 ? 49.073 -12.805 0.836 1.00 20.55 31 SER L CA 1
ATOM 1840 C C . SER B 2 30 ? 47.590 -13.056 1.100 1.00 21.72 31 SER L C 1
ATOM 1841 O O . SER B 2 30 ? 47.046 -14.075 0.638 1.00 19.98 31 SER L O 1
ATOM 1844 N N . TYR B 2 31 ? 46.946 -12.156 1.849 1.00 18.20 32 TYR L N 1
ATOM 1845 C CA . TYR B 2 31 ? 45.534 -12.220 2.200 1.00 19.84 32 TYR L CA 1
ATOM 1846 C C . TYR B 2 31 ? 44.946 -10.817 2.185 1.00 18.14 32 TYR L C 1
ATOM 1847 O O . TYR B 2 31 ? 45.653 -9.827 2.398 1.00 16.76 32 TYR L O 1
ATOM 1856 N N . ILE B 2 32 ? 43.624 -10.739 1.997 1.00 19.25 33 ILE L N 1
ATOM 1857 C CA . ILE B 2 32 ? 42.893 -9.509 2.287 1.00 18.83 33 ILE L CA 1
ATOM 1858 C C . ILE B 2 32 ? 41.769 -9.823 3.271 1.00 21.23 33 ILE L C 1
ATOM 1859 O O . ILE B 2 32 ? 41.275 -10.958 3.358 1.00 19.89 33 ILE L O 1
ATOM 1864 N N . TYR B 2 33 ? 41.399 -8.808 4.046 1.00 15.48 34 TYR L N 1
ATOM 1865 C CA . TYR B 2 33 ? 40.324 -8.878 5.025 1.00 17.07 34 TYR L CA 1
ATOM 1866 C C . TYR B 2 33 ? 39.308 -7.788 4.720 1.00 18.21 34 TYR L C 1
ATOM 1867 O O . TYR B 2 33 ? 39.670 -6.697 4.269 1.00 17.96 34 TYR L O 1
ATOM 1876 N N . TRP B 2 34 ? 38.030 -8.087 4.966 1.00 19.27 35 TRP L N 1
ATOM 1877 C CA . TRP B 2 34 ? 36.947 -7.153 4.686 1.00 18.21 35 TRP L CA 1
ATOM 1878 C C . TRP B 2 34 ? 36.141 -6.910 5.945 1.00 17.24 35 TRP L C 1
ATOM 1879 O O . TRP B 2 34 ? 35.846 -7.850 6.693 1.00 16.93 35 TRP L O 1
ATOM 1890 N N . TYR B 2 35 ? 35.764 -5.647 6.144 1.00 17.51 36 TYR L N 1
ATOM 1891 C CA . TYR B 2 35 ? 34.966 -5.183 7.271 1.00 16.76 36 TYR L CA 1
ATOM 1892 C C . TYR B 2 35 ? 33.729 -4.473 6.739 1.00 19.93 36 TYR L C 1
ATOM 1893 O O . TYR B 2 35 ? 33.783 -3.810 5.693 1.00 18.63 36 TYR L O 1
ATOM 1902 N N . GLN B 2 36 ? 32.611 -4.633 7.441 1.00 17.79 37 GLN L N 1
ATOM 1903 C CA . GLN B 2 36 ? 31.359 -3.970 7.099 1.00 17.90 37 GLN L CA 1
ATOM 1904 C C . GLN B 2 36 ? 31.082 -2.912 8.149 1.00 20.74 37 GLN L C 1
ATOM 1905 O O . GLN B 2 36 ? 31.218 -3.191 9.344 1.00 23.16 37 GLN L O 1
ATOM 1911 N N . GLN B 2 37 ? 30.690 -1.707 7.714 1.00 20.30 38 GLN L N 1
ATOM 1912 C CA . GLN B 2 37 ? 30.272 -0.662 8.650 1.00 23.48 38 GLN L CA 1
ATOM 1913 C C . GLN B 2 37 ? 28.922 -0.123 8.218 1.00 22.00 38 GLN L C 1
ATOM 1914 O O . GLN B 2 37 ? 28.817 0.518 7.168 1.00 21.49 38 GLN L O 1
ATOM 1920 N N . ARG B 2 38 ? 27.890 -0.368 9.047 1.00 30.34 39 ARG L N 1
ATOM 1921 C CA . ARG B 2 38 ? 26.550 0.165 8.842 1.00 33.80 39 ARG L CA 1
ATOM 1922 C C . ARG B 2 38 ? 26.485 1.614 9.314 1.00 33.68 39 ARG L C 1
ATOM 1923 O O . ARG B 2 38 ? 27.164 1.996 10.271 1.00 32.35 39 ARG L O 1
ATOM 1931 N N . PRO B 2 39 ? 25.659 2.437 8.669 1.00 39.86 40 PRO L N 1
ATOM 1932 C CA . PRO B 2 39 ? 25.596 3.854 9.040 1.00 39.99 40 PRO L CA 1
ATOM 1933 C C . PRO B 2 39 ? 25.339 4.027 10.532 1.00 41.34 40 PRO L C 1
ATOM 1934 O O . PRO B 2 39 ? 24.411 3.445 11.094 1.00 42.85 40 PRO L O 1
ATOM 1938 N N . GLY B 2 40 ? 26.195 4.811 11.181 1.00 38.77 41 GLY L N 1
ATOM 1939 C CA . GLY B 2 40 ? 26.052 5.111 12.585 1.00 42.10 41 GLY L CA 1
ATOM 1940 C C . GLY B 2 40 ? 26.677 4.126 13.553 1.00 41.75 41 GLY L C 1
ATOM 1941 O O . GLY B 2 40 ? 26.589 4.342 14.768 1.00 45.82 41 GLY L O 1
ATOM 1942 N N . SER B 2 41 ? 27.321 3.064 13.082 1.00 39.18 42 SER L N 1
ATOM 1943 C CA . SER B 2 41 ? 27.840 2.076 14.018 1.00 35.07 42 SER L CA 1
ATOM 1944 C C . SER B 2 41 ? 29.299 1.754 13.693 1.00 32.29 42 SER L C 1
ATOM 1945 O O . SER B 2 41 ? 29.880 2.267 12.734 1.00 30.33 42 SER L O 1
ATOM 1948 N N . SER B 2 42 ? 29.902 0.931 14.540 1.00 28.00 43 SER L N 1
ATOM 1949 C CA . SER B 2 42 ? 31.297 0.551 14.408 1.00 28.11 43 SER L CA 1
ATOM 1950 C C . SER B 2 42 ? 31.493 -0.446 13.263 1.00 24.69 43 SER L C 1
ATOM 1951 O O . SER B 2 42 ? 30.548 -1.111 12.841 1.00 25.71 43 SER L O 1
ATOM 1954 N N . PRO B 2 43 ? 32.708 -0.551 12.719 1.00 25.22 44 PRO L N 1
ATOM 1955 C CA . PRO B 2 43 ? 32.997 -1.627 11.761 1.00 22.57 44 PRO L CA 1
ATOM 1956 C C . PRO B 2 43 ? 32.830 -2.997 12.406 1.00 23.92 44 PRO L C 1
ATOM 1957 O O . PRO B 2 43 ? 32.943 -3.147 13.621 1.00 24.30 44 PRO L O 1
ATOM 1961 N N . LYS B 2 44 ? 32.555 -4.011 11.568 1.00 20.74 45 LYS L N 1
ATOM 1962 C CA . LYS B 2 44 ? 32.494 -5.403 12.004 1.00 21.74 45 LYS L CA 1
ATOM 1963 C C . LYS B 2 44 ? 33.265 -6.277 11.025 1.00 19.32 45 LYS L C 1
ATOM 1964 O O . LYS B 2 44 ? 33.186 -6.053 9.806 1.00 16.53 45 LYS L O 1
ATOM 1970 N N . PRO B 2 45 ? 33.966 -7.312 11.505 1.00 17.63 46 PRO L N 1
ATOM 1971 C CA . PRO B 2 45 ? 34.628 -8.231 10.565 1.00 17.93 46 PRO L CA 1
ATOM 1972 C C . PRO B 2 45 ? 33.599 -8.901 9.669 1.00 18.83 46 PRO L C 1
ATOM 1973 O O . PRO B 2 45 ? 32.497 -9.251 10.107 1.00 19.75 46 PRO L O 1
ATOM 1977 N N . TRP B 2 46 ? 33.969 -9.090 8.402 1.00 21.20 47 TRP L N 1
ATOM 1978 C CA . TRP B 2 46 ? 33.013 -9.642 7.449 1.00 21.45 47 TRP L CA 1
ATOM 1979 C C . TRP B 2 46 ? 33.600 -10.854 6.740 1.00 20.70 47 TRP L C 1
ATOM 1980 O O . TRP B 2 46 ? 32.950 -11.901 6.658 1.00 23.09 47 TRP L O 1
ATOM 1991 N N . ILE B 2 47 ? 34.835 -10.728 6.255 1.00 20.89 48 ILE L N 1
ATOM 1992 C CA . ILE B 2 47 ? 35.560 -11.802 5.580 1.00 20.12 48 ILE L CA 1
ATOM 1993 C C . ILE B 2 47 ? 37.002 -11.758 6.057 1.00 19.07 48 ILE L C 1
ATOM 1994 O O . ILE B 2 47 ? 37.619 -10.690 6.050 1.00 18.87 48 ILE L O 1
ATOM 1999 N N . TYR B 2 48 ? 37.541 -12.891 6.502 1.00 20.26 49 TYR L N 1
ATOM 2000 C CA . TYR B 2 48 ? 38.933 -12.924 6.938 1.00 22.42 49 TYR L CA 1
ATOM 2001 C C . TYR B 2 48 ? 39.718 -13.894 6.068 1.00 22.17 49 TYR L C 1
ATOM 2002 O O . TYR B 2 48 ? 39.176 -14.895 5.596 1.00 21.21 49 TYR L O 1
ATOM 2011 N N . ARG B 2 49 ? 41.010 -13.583 5.876 1.00 23.30 50 ARG L N 1
ATOM 2012 C CA . ARG B 2 49 ? 41.928 -14.349 5.008 1.00 21.91 50 ARG L CA 1
ATOM 2013 C C . ARG B 2 49 ? 41.271 -14.653 3.662 1.00 22.24 50 ARG L C 1
ATOM 2014 O O . ARG B 2 49 ? 41.203 -15.805 3.207 1.00 22.32 50 ARG L O 1
ATOM 2022 N N . THR B 2 50 ? 40.769 -13.586 3.037 1.00 18.02 51 THR L N 1
ATOM 2023 C CA . THR B 2 50 ? 40.358 -13.556 1.635 1.00 16.77 51 THR L CA 1
ATOM 2024 C C . THR B 2 50 ? 38.977 -14.140 1.404 1.00 18.69 51 THR L C 1
ATOM 2025 O O . THR B 2 50 ? 38.189 -13.557 0.657 1.00 20.52 51 THR L O 1
ATOM 2029 N N . SER B 2 51 ? 38.658 -15.282 2.020 1.00 19.97 52 SER L N 1
ATOM 2030 C CA . SER B 2 51 ? 37.455 -15.998 1.624 1.00 23.38 52 SER L CA 1
ATOM 2031 C C . SER B 2 51 ? 36.654 -16.616 2.762 1.00 25.00 52 SER L C 1
ATOM 2032 O O . SER B 2 51 ? 35.600 -17.202 2.488 1.00 24.49 52 SER L O 1
ATOM 2035 N N . ASN B 2 52 ? 37.092 -16.502 4.015 1.00 24.08 53 ASN L N 1
ATOM 2036 C CA . ASN B 2 52 ? 36.347 -17.073 5.134 1.00 25.16 53 ASN L CA 1
ATOM 2037 C C . ASN B 2 52 ? 35.348 -16.056 5.675 1.00 24.97 53 ASN L C 1
ATOM 2038 O O . ASN B 2 52 ? 35.694 -14.889 5.894 1.00 21.48 53 ASN L O 1
ATOM 2043 N N . LEU B 2 53 ? 34.119 -16.506 5.904 1.00 21.96 54 LEU L N 1
ATOM 2044 C CA . LEU B 2 53 ? 33.066 -15.630 6.398 1.00 23.89 54 LEU L CA 1
ATOM 2045 C C . LEU B 2 53 ? 33.159 -15.488 7.915 1.00 25.29 54 LEU L C 1
ATOM 2046 O O . LEU B 2 53 ? 33.318 -16.480 8.633 1.00 24.23 54 LEU L O 1
ATOM 2051 N N . ALA B 2 54 ? 33.046 -14.253 8.404 1.00 22.97 55 ALA L N 1
ATOM 2052 C CA . ALA B 2 54 ? 33.104 -14.003 9.837 1.00 25.71 55 ALA L CA 1
ATOM 2053 C C . ALA B 2 54 ? 31.807 -14.469 10.504 1.00 30.36 55 ALA L C 1
ATOM 2054 O O . ALA B 2 54 ? 30.837 -14.869 9.850 1.00 29.93 55 ALA L O 1
ATOM 2056 N N . SER B 2 55 ? 31.780 -14.403 11.831 1.00 32.69 56 SER L N 1
ATOM 2057 C CA . SER B 2 55 ? 30.641 -14.925 12.568 1.00 34.77 56 SER L CA 1
ATOM 2058 C C . SER B 2 55 ? 29.380 -14.152 12.192 1.00 33.92 56 SER L C 1
ATOM 2059 O O . SER B 2 55 ? 29.376 -12.916 12.177 1.00 35.03 56 SER L O 1
ATOM 2062 N N . GLY B 2 56 ? 28.320 -14.885 11.845 1.00 32.61 57 GLY L N 1
ATOM 2063 C CA . GLY B 2 56 ? 27.038 -14.282 11.526 1.00 33.64 57 GLY L CA 1
ATOM 2064 C C . GLY B 2 56 ? 26.867 -13.791 10.100 1.00 33.24 57 GLY L C 1
ATOM 2065 O O . GLY B 2 56 ? 25.765 -13.352 9.751 1.00 33.17 57 GLY L O 1
ATOM 2066 N N . VAL B 2 57 ? 27.895 -13.870 9.260 1.00 26.03 58 VAL L N 1
ATOM 2067 C CA . VAL B 2 57 ? 27.817 -13.317 7.903 1.00 27.81 58 VAL L CA 1
ATOM 2068 C C . VAL B 2 57 ? 27.049 -14.293 7.009 1.00 29.95 58 VAL L C 1
ATOM 2069 O O . VAL B 2 57 ? 27.433 -15.466 6.925 1.00 28.41 58 VAL L O 1
ATOM 2073 N N . PRO B 2 58 ? 26.009 -13.853 6.299 1.00 26.84 59 PRO L N 1
ATOM 2074 C CA . PRO B 2 58 ? 25.196 -14.795 5.514 1.00 29.96 59 PRO L CA 1
ATOM 2075 C C . PRO B 2 58 ? 25.944 -15.348 4.309 1.00 30.35 59 PRO L C 1
ATOM 2076 O O . PRO B 2 58 ? 26.870 -14.730 3.771 1.00 28.98 59 PRO L O 1
ATOM 2080 N N . VAL B 2 59 ? 25.489 -16.527 3.861 1.00 30.56 60 VAL L N 1
ATOM 2081 C CA . VAL B 2 59 ? 26.186 -17.287 2.823 1.00 32.03 60 VAL L CA 1
ATOM 2082 C C . VAL B 2 59 ? 26.201 -16.585 1.468 1.00 29.47 60 VAL L C 1
ATOM 2083 O O . VAL B 2 59 ? 26.998 -16.956 0.602 1.00 30.73 60 VAL L O 1
ATOM 2087 N N . ARG B 2 60 ? 25.334 -15.601 1.228 1.00 29.16 61 ARG L N 1
ATOM 2088 C CA . ARG B 2 60 ? 25.381 -14.944 -0.078 1.00 27.59 61 ARG L CA 1
ATOM 2089 C C . ARG B 2 60 ? 26.658 -14.132 -0.291 1.00 26.26 61 ARG L C 1
ATOM 2090 O O . ARG B 2 60 ? 26.897 -13.670 -1.413 1.00 24.51 61 ARG L O 1
ATOM 2098 N N . PHE B 2 61 ? 27.471 -13.951 0.745 1.00 23.45 62 PHE L N 1
ATOM 2099 C CA . PHE B 2 61 ? 28.751 -13.245 0.640 1.00 23.31 62 PHE L CA 1
ATOM 2100 C C . PHE B 2 61 ? 29.877 -14.219 0.327 1.00 24.85 62 PHE L C 1
ATOM 2101 O O . PHE B 2 61 ? 29.889 -15.344 0.825 1.00 22.76 62 PHE L O 1
ATOM 2109 N N . SER B 2 62 ? 30.842 -13.766 -0.476 1.00 21.54 63 SER L N 1
ATOM 2110 C CA . SER B 2 62 ? 32.054 -14.532 -0.730 1.00 24.24 63 SER L CA 1
ATOM 2111 C C . SER B 2 62 ? 33.175 -13.568 -1.101 1.00 23.98 63 SER L C 1
ATOM 2112 O O . SER B 2 62 ? 32.931 -12.425 -1.500 1.00 22.69 63 SER L O 1
ATOM 2115 N N . GLY B 2 63 ? 34.408 -14.035 -0.949 1.00 21.88 64 GLY L N 1
ATOM 2116 C CA . GLY B 2 63 ? 35.558 -13.242 -1.327 1.00 21.93 64 GLY L CA 1
ATOM 2117 C C . GLY B 2 63 ? 36.556 -14.097 -2.077 1.00 23.69 64 GLY L C 1
ATOM 2118 O O . GLY B 2 63 ? 36.590 -15.315 -1.921 1.00 21.78 64 GLY L O 1
ATOM 2119 N N . SER B 2 64 ? 37.377 -13.442 -2.898 1.00 18.61 65 SER L N 1
ATOM 2120 C CA . SER B 2 64 ? 38.424 -14.160 -3.604 1.00 21.06 65 SER L CA 1
ATOM 2121 C C . SER B 2 64 ? 39.462 -13.153 -4.083 1.00 21.14 65 SER L C 1
ATOM 2122 O O . SER B 2 64 ? 39.353 -11.953 -3.838 1.00 17.97 65 SER L O 1
ATOM 2125 N N . GLY B 2 65 ? 40.494 -13.662 -4.729 1.00 23.13 66 GLY L N 1
ATOM 2126 C CA . GLY B 2 65 ? 41.565 -12.849 -5.252 1.00 22.47 66 GLY L CA 1
ATOM 2127 C C . GLY B 2 65 ? 42.910 -13.390 -4.838 1.00 24.60 66 GLY L C 1
ATOM 2128 O O . GLY B 2 65 ? 43.027 -14.418 -4.170 1.00 23.66 66 GLY L O 1
ATOM 2129 N N . SER B 2 66 ? 43.946 -12.677 -5.266 1.00 21.44 67 SER L N 1
ATOM 2130 C CA . SER B 2 66 ? 45.318 -13.033 -4.939 1.00 22.14 67 SER L CA 1
ATOM 2131 C C . SER B 2 66 ? 46.207 -11.903 -5.428 1.00 23.04 67 SER L C 1
ATOM 2132 O O . SER B 2 66 ? 45.780 -11.046 -6.206 1.00 25.35 67 SER L O 1
ATOM 2135 N N . GLY B 2 67 ? 47.448 -11.914 -4.971 1.00 27.84 68 GLY L N 1
ATOM 2136 C CA . GLY B 2 67 ? 48.424 -10.966 -5.476 1.00 25.60 68 GLY L CA 1
ATOM 2137 C C . GLY B 2 67 ? 48.124 -9.538 -5.070 1.00 23.95 68 GLY L C 1
ATOM 2138 O O . GLY B 2 67 ? 48.231 -9.185 -3.888 1.00 22.16 68 GLY L O 1
ATOM 2139 N N . THR B 2 68 ? 47.748 -8.702 -6.045 1.00 18.83 69 THR L N 1
ATOM 2140 C CA . THR B 2 68 ? 47.426 -7.309 -5.781 1.00 21.83 69 THR L CA 1
ATOM 2141 C C . THR B 2 68 ? 45.950 -7.000 -5.978 1.00 25.03 69 THR L C 1
ATOM 2142 O O . THR B 2 68 ? 45.583 -5.824 -5.997 1.00 21.85 69 THR L O 1
ATOM 2146 N N . SER B 2 69 ? 45.101 -8.017 -6.145 1.00 22.28 70 SER L N 1
ATOM 2147 C CA . SER B 2 69 ? 43.753 -7.819 -6.660 1.00 24.68 70 SER L CA 1
ATOM 2148 C C . SER B 2 69 ? 42.773 -8.750 -5.955 1.00 21.99 70 SER L C 1
ATOM 2149 O O . SER B 2 69 ? 42.870 -9.969 -6.102 1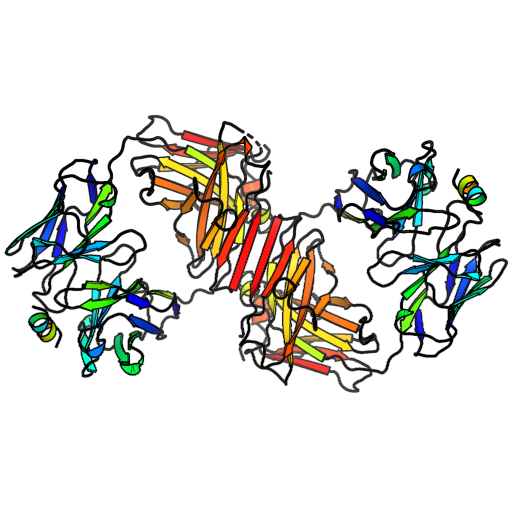.00 17.27 70 SER L O 1
ATOM 2152 N N . TYR B 2 70 ? 41.822 -8.185 -5.219 1.00 20.08 71 TYR L N 1
ATOM 2153 C CA . TYR B 2 70 ? 40.858 -8.970 -4.453 1.00 20.58 71 TYR L CA 1
ATOM 2154 C C . TYR B 2 70 ? 39.457 -8.424 -4.664 1.00 20.58 71 TYR L C 1
ATOM 2155 O O . TYR B 2 70 ? 39.269 -7.274 -5.067 1.00 21.05 71 TYR L O 1
ATOM 2164 N N . SER B 2 71 ? 38.462 -9.257 -4.373 1.00 18.01 72 SER L N 1
ATOM 2165 C CA . SER B 2 71 ? 37.088 -8.816 -4.546 1.00 22.32 72 SER L CA 1
ATOM 2166 C C . SER B 2 71 ? 36.179 -9.472 -3.510 1.00 21.56 72 SER L C 1
ATOM 2167 O O . SER B 2 71 ? 36.461 -10.562 -3.002 1.00 23.11 72 SER L O 1
ATOM 2170 N N . LEU B 2 72 ? 35.057 -8.804 -3.242 1.00 20.76 73 LEU L N 1
ATOM 2171 C CA . LEU B 2 72 ? 33.996 -9.289 -2.365 1.00 19.08 73 LEU L CA 1
ATOM 2172 C C . LEU B 2 72 ? 32.721 -9.330 -3.185 1.00 21.10 73 LEU L C 1
ATOM 2173 O O . LEU B 2 72 ? 32.408 -8.363 -3.889 1.00 21.71 73 LEU L O 1
ATOM 2178 N N . THR B 2 73 ? 31.990 -10.438 -3.109 1.00 21.85 74 THR L N 1
ATOM 2179 C CA . THR B 2 73 ? 30.823 -10.645 -3.952 1.00 21.33 74 THR L CA 1
ATOM 2180 C C . THR B 2 73 ? 29.593 -10.921 -3.115 1.00 21.33 74 THR L C 1
ATOM 2181 O O . THR B 2 73 ? 29.659 -11.647 -2.121 1.00 24.24 74 THR L O 1
ATOM 2185 N N . ILE B 2 74 ? 28.469 -10.339 -3.524 1.00 19.94 75 ILE L N 1
ATOM 2186 C CA . ILE B 2 74 ? 27.162 -10.673 -2.968 1.00 23.62 75 ILE L CA 1
ATOM 2187 C C . ILE B 2 74 ? 26.342 -11.318 -4.068 1.00 23.75 75 ILE L C 1
ATOM 2188 O O . ILE B 2 74 ? 26.075 -10.695 -5.102 1.00 24.09 75 ILE L O 1
ATOM 2193 N N . SER B 2 75 ? 25.927 -12.557 -3.834 1.00 26.32 76 SER L N 1
ATOM 2194 C CA . SER B 2 75 ? 25.231 -13.306 -4.879 1.00 32.06 76 SER L CA 1
ATOM 2195 C C . SER B 2 75 ? 23.862 -12.703 -5.168 1.00 30.16 76 SER L C 1
ATOM 2196 O O . SER B 2 75 ? 23.441 -12.635 -6.327 1.00 38.65 76 SER L O 1
ATOM 2199 N N . ASN B 2 76 ? 23.150 -12.258 -4.136 1.00 34.06 77 ASN L N 1
ATOM 2200 C CA . ASN B 2 76 ? 21.891 -11.549 -4.342 1.00 31.79 77 ASN L CA 1
ATOM 2201 C C . ASN B 2 76 ? 21.737 -10.490 -3.263 1.00 35.77 77 ASN L C 1
ATOM 2202 O O . ASN B 2 76 ? 21.764 -10.792 -2.068 1.00 34.97 77 ASN L O 1
ATOM 2207 N N . MET B 2 77 ? 21.587 -9.248 -3.702 1.00 29.55 78 MET L N 1
ATOM 2208 C CA . MET B 2 77 ? 21.611 -8.123 -2.792 1.00 31.57 78 MET L CA 1
ATOM 2209 C C . MET B 2 77 ? 20.332 -8.077 -1.963 1.00 38.21 78 MET L C 1
ATOM 2210 O O . MET B 2 77 ? 19.233 -8.301 -2.477 1.00 33.14 78 MET L O 1
ATOM 2215 N N . GLU B 2 78 ? 20.485 -7.797 -0.672 1.00 33.47 79 GLU L N 1
ATOM 2216 C CA . GLU B 2 78 ? 19.365 -7.599 0.236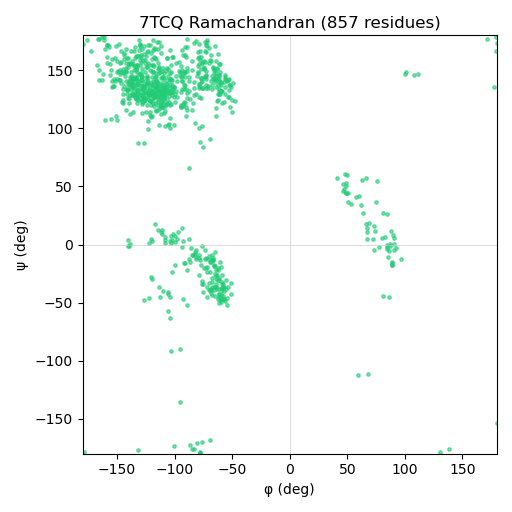 1.00 35.62 79 GLU L CA 1
ATOM 2217 C C . GLU B 2 78 ? 19.524 -6.256 0.929 1.00 34.23 79 GLU L C 1
ATOM 2218 O O . GLU B 2 78 ? 20.626 -5.711 1.027 1.00 30.01 79 GLU L O 1
ATOM 2224 N N . ALA B 2 79 ? 18.406 -5.734 1.429 1.00 34.11 80 ALA L N 1
ATOM 2225 C CA . ALA B 2 79 ? 18.402 -4.382 1.979 1.00 31.56 80 ALA L CA 1
ATOM 2226 C C . ALA B 2 79 ? 19.410 -4.227 3.114 1.00 31.67 80 ALA L C 1
ATOM 2227 O O . ALA B 2 79 ? 20.031 -3.168 3.261 1.00 33.74 80 ALA L O 1
ATOM 2229 N N . GLU B 2 80 ? 19.572 -5.263 3.939 1.00 29.01 81 GLU L N 1
ATOM 2230 C CA . GLU B 2 80 ? 20.496 -5.220 5.062 1.00 34.21 81 GLU L CA 1
ATOM 2231 C C . GLU B 2 80 ? 21.965 -5.220 4.622 1.00 33.30 81 GLU L C 1
ATOM 2232 O O . GLU B 2 80 ? 22.842 -5.001 5.462 1.00 31.05 81 GLU L O 1
ATOM 2238 N N . ASP B 2 81 ? 22.253 -5.461 3.339 1.00 27.98 82 ASP L N 1
ATOM 2239 C CA . ASP B 2 81 ? 23.620 -5.387 2.824 1.00 28.01 82 ASP L CA 1
ATOM 2240 C C . ASP B 2 81 ? 24.076 -3.967 2.500 1.00 28.74 82 ASP L C 1
ATOM 2241 O O . ASP B 2 81 ? 25.275 -3.751 2.290 1.00 26.49 82 ASP L O 1
ATOM 2246 N N . ALA B 2 82 ? 23.169 -3.002 2.458 1.00 27.33 83 ALA L N 1
ATOM 2247 C CA . ALA B 2 82 ? 23.563 -1.632 2.204 1.00 26.97 83 ALA L CA 1
ATOM 2248 C C . ALA B 2 82 ? 24.451 -1.146 3.343 1.00 26.72 83 ALA L C 1
ATOM 2249 O O . ALA B 2 82 ? 24.020 -1.079 4.496 1.00 31.07 83 ALA L O 1
ATOM 2251 N N . ALA B 2 83 ? 25.691 -0.810 3.020 1.00 23.70 84 ALA L N 1
ATOM 2252 C CA . ALA B 2 83 ? 26.665 -0.470 4.045 1.00 23.41 84 ALA L CA 1
ATOM 2253 C C . ALA B 2 83 ? 27.958 -0.046 3.373 1.00 20.08 84 ALA L C 1
ATOM 2254 O O . ALA B 2 83 ? 28.061 -0.082 2.137 1.00 21.29 84 ALA L O 1
ATOM 2256 N N . THR B 2 84 ? 28.940 0.373 4.165 1.00 17.30 85 THR L N 1
ATOM 2257 C CA . THR B 2 84 ? 30.275 0.645 3.655 1.00 19.37 85 THR L CA 1
ATOM 2258 C C . THR B 2 84 ? 31.145 -0.563 3.953 1.00 18.61 85 THR L C 1
ATOM 2259 O O . THR B 2 84 ? 31.084 -1.118 5.057 1.00 20.34 85 THR L O 1
ATOM 2263 N N . TYR B 2 85 ? 31.878 -1.019 2.947 1.00 17.72 86 TYR L N 1
ATOM 2264 C CA . TYR B 2 85 ? 32.787 -2.152 3.085 1.00 18.83 86 TYR L CA 1
ATOM 2265 C C . TYR B 2 85 ? 34.215 -1.652 2.920 1.00 18.76 86 TYR L C 1
ATOM 2266 O O . TYR B 2 85 ? 34.501 -0.866 2.008 1.00 18.43 86 TYR L O 1
ATOM 2275 N N . TYR B 2 86 ? 35.094 -2.085 3.819 1.00 18.24 87 TYR L N 1
ATOM 2276 C CA . TYR B 2 86 ? 36.507 -1.734 3.803 1.00 17.65 87 TYR L CA 1
ATOM 2277 C C . TYR B 2 86 ? 37.344 -2.988 3.622 1.00 18.85 87 TYR L C 1
ATOM 2278 O O . TYR B 2 86 ? 37.093 -4.000 4.275 1.00 19.41 87 TYR L O 1
ATOM 2287 N N . CYS B 2 87 ? 38.358 -2.922 2.766 1.00 17.00 88 CYS L N 1
ATOM 2288 C CA . CYS B 2 87 ? 39.351 -3.986 2.755 1.00 18.04 88 CYS L CA 1
ATOM 2289 C C . CYS B 2 87 ? 40.525 -3.593 3.662 1.00 18.35 88 CYS L C 1
ATOM 2290 O O . CYS B 2 87 ? 40.646 -2.442 4.110 1.00 14.69 88 CYS L O 1
ATOM 2293 N N . GLN B 2 88 ? 41.384 -4.569 3.969 1.00 14.94 89 GLN L N 1
ATOM 2294 C CA . GLN B 2 88 ? 42.393 -4.364 5.004 1.00 15.92 89 GLN L CA 1
ATOM 2295 C C . GLN B 2 88 ? 43.480 -5.424 4.826 1.00 19.11 89 GLN L C 1
ATOM 2296 O O . GLN B 2 88 ? 43.195 -6.545 4.389 1.00 13.51 89 GLN L O 1
ATOM 2302 N N . GLN B 2 89 ? 44.724 -5.048 5.148 1.00 14.69 90 GLN L N 1
ATOM 2303 C CA . GLN B 2 89 ? 45.894 -5.893 4.909 1.00 15.43 90 GLN L CA 1
ATOM 2304 C C . GLN B 2 89 ? 46.777 -5.921 6.150 1.00 18.15 90 GLN L C 1
ATOM 2305 O O . GLN B 2 89 ? 46.866 -4.925 6.884 1.00 15.90 90 GLN L O 1
ATOM 2311 N N . TYR B 2 90 ? 47.383 -7.087 6.407 1.00 14.64 91 TYR L N 1
ATOM 2312 C CA . TYR B 2 90 ? 48.440 -7.250 7.404 1.00 19.46 91 TYR L CA 1
ATOM 2313 C C . TYR B 2 90 ? 49.752 -7.686 6.761 1.00 23.09 91 TYR L C 1
ATOM 2314 O O . TYR B 2 90 ? 50.616 -8.213 7.461 1.00 23.39 91 TYR L O 1
ATOM 2323 N N . GLN B 2 91 ? 49.909 -7.529 5.446 1.00 22.67 92 GLN L N 1
ATOM 2324 C CA . GLN B 2 91 ? 51.154 -7.940 4.806 1.00 19.20 92 GLN L CA 1
ATOM 2325 C C . GLN B 2 91 ? 52.334 -7.161 5.371 1.00 24.52 92 GLN L C 1
ATOM 2326 O O . GLN B 2 91 ? 53.391 -7.733 5.647 1.00 22.15 92 GLN L O 1
ATOM 2332 N N . SER B 2 92 ? 52.181 -5.849 5.525 1.00 20.31 93 SER L N 1
ATOM 2333 C CA . SER B 2 92 ? 53.186 -5.005 6.156 1.00 19.62 93 SER L CA 1
ATOM 2334 C C . SER B 2 92 ? 52.574 -4.263 7.342 1.00 21.52 93 SER L C 1
ATOM 2335 O O . SER B 2 92 ? 51.355 -4.236 7.529 1.00 18.46 93 SER L O 1
ATOM 2338 N N . TYR B 2 93 ? 53.449 -3.673 8.163 1.00 21.25 94 TYR L N 1
ATOM 2339 C CA . TYR B 2 93 ? 53.086 -2.918 9.352 1.00 21.52 94 TYR L CA 1
ATOM 2340 C C . TYR B 2 93 ? 53.284 -1.437 9.094 1.00 20.72 94 TYR L C 1
ATOM 2341 O O . TYR B 2 93 ? 54.308 -1.040 8.517 1.00 23.56 94 TYR L O 1
ATOM 2350 N N . PRO B 2 94 ? 52.326 -0.589 9.492 1.00 20.05 95 PRO L N 1
ATOM 2351 C CA . PRO B 2 94 ? 51.076 -0.909 10.199 1.00 18.78 95 PRO L CA 1
ATOM 2352 C C . PRO B 2 94 ? 49.992 -1.502 9.295 1.00 15.90 95 PRO L C 1
ATOM 2353 O O . PRO B 2 94 ? 50.055 -1.301 8.092 1.00 18.03 95 PRO L O 1
ATOM 2357 N N . PRO B 2 95 ? 48.994 -2.170 9.878 1.00 16.86 96 PRO L N 1
ATOM 2358 C CA . PRO B 2 95 ? 47.816 -2.558 9.095 1.00 14.28 96 PRO L CA 1
ATOM 2359 C C . PRO B 2 95 ? 47.206 -1.322 8.457 1.00 16.64 96 PRO L C 1
ATOM 2360 O O . PRO B 2 95 ? 47.191 -0.241 9.057 1.00 15.38 96 PRO L O 1
ATOM 2364 N N . THR B 2 96 ? 46.714 -1.469 7.227 1.00 14.99 97 THR L N 1
ATOM 2365 C CA . THR B 2 96 ? 46.020 -0.360 6.573 1.00 15.76 97 THR L CA 1
ATOM 2366 C C . THR B 2 96 ? 44.690 -0.840 6.009 1.00 18.08 97 THR L C 1
ATOM 2367 O O . THR B 2 96 ? 44.484 -2.036 5.779 1.00 16.74 97 THR L O 1
ATOM 2371 N N . PHE B 2 97 ? 43.784 0.124 5.793 1.00 16.23 98 PHE L N 1
ATOM 2372 C CA . PHE B 2 97 ? 42.452 -0.113 5.249 1.00 16.97 98 PHE L CA 1
ATOM 2373 C C . PHE B 2 97 ? 42.290 0.661 3.936 1.00 16.72 98 PHE L C 1
ATOM 2374 O O . PHE B 2 97 ? 42.956 1.677 3.711 1.00 17.40 98 PHE L O 1
ATOM 2382 N N . GLY B 2 98 ? 41.399 0.180 3.069 1.00 16.64 99 GLY L N 1
ATOM 2383 C CA . GLY B 2 98 ? 40.961 0.965 1.925 1.00 19.26 99 GLY L CA 1
ATOM 2384 C C . GLY B 2 98 ? 40.047 2.094 2.376 1.00 19.62 99 GLY L C 1
ATOM 2385 O O . GLY B 2 98 ? 39.645 2.172 3.535 1.00 20.59 99 GLY L O 1
ATOM 2386 N N . ALA B 2 99 ? 39.712 2.995 1.449 1.00 19.24 100 ALA L N 1
ATOM 2387 C CA . ALA B 2 99 ? 38.854 4.112 1.822 1.00 22.54 100 ALA L CA 1
ATOM 2388 C C . ALA B 2 99 ? 37.369 3.763 1.817 1.00 24.34 100 ALA L C 1
ATOM 2389 O O . ALA B 2 99 ? 36.559 4.593 2.240 1.00 27.10 100 ALA L O 1
ATOM 2391 N N . GLY B 2 100 ? 36.992 2.582 1.365 1.00 20.94 101 GLY L N 1
ATOM 2392 C CA . GLY B 2 100 ? 35.598 2.202 1.458 1.00 21.61 101 GLY L CA 1
ATOM 2393 C C . GLY B 2 100 ? 34.926 2.132 0.094 1.00 22.76 101 GLY L C 1
ATOM 2394 O O . GLY B 2 100 ? 35.277 2.854 -0.849 1.00 20.61 101 GLY L O 1
ATOM 2395 N N . THR B 2 101 ? 33.982 1.207 -0.023 1.00 20.52 102 THR L N 1
ATOM 2396 C CA . THR B 2 101 ? 32.965 1.203 -1.057 1.00 20.89 102 THR L CA 1
ATOM 2397 C C . THR B 2 101 ? 31.637 1.343 -0.333 1.00 21.19 102 THR L C 1
ATOM 2398 O O . THR B 2 101 ? 31.317 0.525 0.534 1.00 19.61 102 THR L O 1
ATOM 2402 N N . LYS B 2 102 ? 30.880 2.375 -0.665 1.00 20.38 103 LYS L N 1
ATOM 2403 C CA . LYS B 2 102 ? 29.548 2.557 -0.100 1.00 20.92 103 LYS L CA 1
ATOM 2404 C C . LYS B 2 102 ? 28.542 1.861 -1.002 1.00 20.00 103 LYS L C 1
ATOM 2405 O O . LYS B 2 102 ? 28.417 2.210 -2.179 1.00 24.37 103 LYS L O 1
ATOM 2411 N N . LEU B 2 103 ? 27.845 0.868 -0.465 1.00 21.29 104 LEU L N 1
ATOM 2412 C CA . LEU B 2 103 ? 26.824 0.138 -1.214 1.00 22.52 104 LEU L CA 1
ATOM 2413 C C . LEU B 2 103 ? 25.441 0.584 -0.748 1.00 23.75 104 LEU L C 1
ATOM 2414 O O . LEU B 2 103 ? 25.118 0.460 0.437 1.00 22.64 104 LEU L O 1
ATOM 2419 N N . GLU B 2 104 ? 24.623 1.083 -1.679 1.00 24.61 105 GLU L N 1
ATOM 2420 C CA . GLU B 2 104 ? 23.264 1.525 -1.399 1.00 24.49 105 GLU L CA 1
ATOM 2421 C C . GLU B 2 104 ? 22.256 0.575 -2.036 1.00 29.10 105 GLU L C 1
ATOM 2422 O O . GLU B 2 104 ? 22.537 -0.068 -3.054 1.00 27.53 105 GLU L O 1
ATOM 2428 N N . LEU B 2 105 ? 21.070 0.485 -1.438 1.00 27.04 106 LEU L N 1
ATOM 2429 C CA . LEU B 2 105 ? 20.015 -0.355 -1.993 1.00 27.67 106 LEU L CA 1
ATOM 2430 C C . LEU B 2 105 ? 19.159 0.483 -2.941 1.00 31.76 106 LEU L C 1
ATOM 2431 O O . LEU B 2 105 ? 18.584 1.498 -2.534 1.00 29.91 106 LEU L O 1
ATOM 2436 N N . LYS B 2 106 ? 19.075 0.058 -4.200 1.00 29.15 107 LYS L N 1
ATOM 2437 C CA . LYS B 2 106 ? 18.241 0.732 -5.190 1.00 30.79 107 LYS L CA 1
ATOM 2438 C C . LYS B 2 106 ? 16.805 0.245 -5.027 1.00 32.23 107 LYS L C 1
ATOM 2439 O O . LYS B 2 106 ? 16.485 -0.879 -5.406 1.00 35.85 107 LYS L O 1
ATOM 2445 N N . ARG B 2 107 ? 15.945 1.068 -4.438 1.00 30.04 108 ARG L N 1
ATOM 2446 C CA . ARG B 2 107 ? 14.521 0.779 -4.377 1.00 29.56 108 ARG L CA 1
ATOM 2447 C C . ARG B 2 107 ? 13.799 1.594 -5.450 1.00 31.63 108 ARG L C 1
ATOM 2448 O O . ARG B 2 107 ? 14.414 2.282 -6.267 1.00 29.16 108 ARG L O 1
ATOM 2456 N N . THR B 2 108 ? 12.478 1.545 -5.442 1.00 31.64 109 THR L N 1
ATOM 2457 C CA . THR B 2 108 ? 11.765 2.307 -6.450 1.00 34.81 109 THR L CA 1
ATOM 2458 C C . THR B 2 108 ? 11.697 3.789 -6.066 1.00 30.75 109 THR L C 1
ATOM 2459 O O . THR B 2 108 ? 11.802 4.164 -4.896 1.00 29.02 109 THR L O 1
ATOM 2463 N N . ASP B 2 109 ? 11.550 4.639 -7.080 1.00 31.81 110 ASP L N 1
ATOM 2464 C CA . ASP B 2 109 ? 11.556 6.074 -6.842 1.00 31.57 110 ASP L CA 1
ATOM 2465 C C . ASP B 2 109 ? 10.406 6.469 -5.922 1.00 28.03 110 ASP L C 1
ATOM 2466 O O . ASP B 2 109 ? 9.310 5.904 -5.974 1.00 32.13 110 ASP L O 1
ATOM 2471 N N . ALA B 2 110 ? 10.652 7.463 -5.080 1.00 28.74 111 ALA L N 1
ATOM 2472 C CA . ALA B 2 110 ? 9.582 8.022 -4.262 1.00 27.45 111 ALA L CA 1
ATOM 2473 C C . ALA B 2 110 ? 9.819 9.518 -4.118 1.00 23.02 111 ALA L C 1
ATOM 2474 O O . ALA B 2 110 ? 10.944 9.932 -3.830 1.00 20.97 111 ALA L O 1
ATOM 2476 N N . ALA B 2 111 ? 8.766 10.315 -4.314 1.00 23.06 112 ALA L N 1
ATOM 2477 C CA . ALA B 2 111 ? 8.874 11.759 -4.146 1.00 23.40 112 ALA L CA 1
ATOM 2478 C C . ALA B 2 111 ? 8.974 12.129 -2.663 1.00 21.82 112 ALA L C 1
ATOM 2479 O O . ALA B 2 111 ? 8.402 11.449 -1.812 1.00 24.73 112 ALA L O 1
ATOM 2481 N N . PRO B 2 112 ? 9.664 13.225 -2.331 1.00 21.28 113 PRO L N 1
ATOM 2482 C CA . PRO B 2 112 ? 9.687 13.682 -0.932 1.00 20.20 113 PRO L CA 1
ATOM 2483 C C . PRO B 2 112 ? 8.316 14.161 -0.496 1.00 23.46 113 PRO L C 1
ATOM 2484 O O . PRO B 2 112 ? 7.571 14.748 -1.287 1.00 25.23 113 PRO L O 1
ATOM 2488 N N . THR B 2 113 ? 7.994 13.917 0.772 1.00 20.49 114 THR L N 1
ATOM 2489 C CA . THR B 2 113 ? 6.878 14.598 1.429 1.00 23.31 114 THR L CA 1
ATOM 2490 C C . THR B 2 113 ? 7.420 15.875 2.056 1.00 21.90 114 THR L C 1
ATOM 2491 O O . THR B 2 113 ? 8.257 15.814 2.966 1.00 20.08 114 THR L O 1
ATOM 2495 N N . VAL B 2 114 ? 6.955 17.020 1.566 1.00 20.70 115 VAL L N 1
ATOM 2496 C CA . VAL B 2 114 ? 7.525 18.320 1.916 1.00 23.07 115 VAL L CA 1
ATOM 2497 C C . VAL B 2 114 ? 6.643 19.010 2.950 1.00 24.34 115 VAL L C 1
ATOM 2498 O O . VAL B 2 114 ? 5.417 19.079 2.791 1.00 22.69 115 VAL L O 1
ATOM 2502 N N . SER B 2 115 ? 7.278 19.557 3.990 1.00 23.35 116 SER L N 1
ATOM 2503 C CA . SER B 2 115 ? 6.619 20.311 5.050 1.00 21.92 116 SER L CA 1
ATOM 2504 C C . SER B 2 115 ? 7.423 21.570 5.296 1.00 19.81 116 SER L C 1
ATOM 2505 O O . SER B 2 115 ? 8.643 21.500 5.452 1.00 19.10 116 SER L O 1
ATOM 2508 N N . ILE B 2 116 ? 6.753 22.716 5.341 1.00 21.51 117 ILE L N 1
ATOM 2509 C CA . ILE B 2 116 ? 7.428 23.980 5.612 1.00 20.60 117 ILE L CA 1
ATOM 2510 C C . ILE B 2 116 ? 6.900 24.559 6.926 1.00 21.37 117 ILE L C 1
ATOM 2511 O O . ILE B 2 116 ? 5.731 24.381 7.282 1.00 19.17 117 ILE L O 1
ATOM 2516 N N . PHE B 2 117 ? 7.777 25.260 7.653 1.00 19.76 118 PHE L N 1
ATOM 2517 C CA . PHE B 2 117 ? 7.456 25.755 8.978 1.00 17.92 118 PHE L CA 1
ATOM 2518 C C . PHE B 2 117 ? 7.954 27.183 9.168 1.00 22.01 118 PHE L C 1
ATOM 2519 O O . PHE B 2 117 ? 9.146 27.464 8.912 1.00 19.17 118 PHE L O 1
ATOM 2527 N N . PRO B 2 118 ? 7.094 28.094 9.621 1.00 20.52 119 PRO L N 1
ATOM 2528 C CA . PRO B 2 118 ? 7.525 29.477 9.850 1.00 23.29 119 PRO L CA 1
ATOM 2529 C C . PRO B 2 118 ? 8.408 29.563 11.081 1.00 20.82 119 PRO L C 1
ATOM 2530 O O . PRO B 2 118 ? 8.462 28.621 11.877 1.00 21.60 119 PRO L O 1
ATOM 2534 N N . PRO B 2 119 ? 9.111 30.676 11.270 1.00 23.39 120 PRO L N 1
ATOM 2535 C CA . PRO B 2 119 ? 9.787 30.917 12.552 1.00 21.89 120 PRO L CA 1
ATOM 2536 C C . PRO B 2 119 ? 8.800 30.869 13.713 1.00 25.38 120 PRO L C 1
ATOM 2537 O O . PRO B 2 119 ? 7.652 31.304 13.597 1.00 24.04 120 PRO L O 1
ATOM 2541 N N . SER B 2 120 ? 9.262 30.341 14.843 1.00 21.91 121 SER L N 1
ATOM 2542 C CA . SER B 2 120 ? 8.455 30.305 16.054 1.00 22.24 121 SER L CA 1
ATOM 2543 C C . SER B 2 120 ? 8.405 31.676 16.724 1.00 25.65 121 SER L C 1
ATOM 2544 O O . SER B 2 120 ? 9.309 32.506 16.574 1.00 21.40 121 SER L O 1
ATOM 2547 N N . SER B 2 121 ? 7.349 31.902 17.504 1.00 28.81 122 SER L N 1
ATOM 2548 C CA . SER B 2 121 ? 7.293 33.147 18.263 1.00 28.97 122 SER L CA 1
ATOM 2549 C C . SER B 2 121 ? 8.498 33.264 19.194 1.00 25.58 122 SER L C 1
ATOM 2550 O O . SER B 2 121 ? 9.061 34.352 19.348 1.00 27.75 122 SER L O 1
ATOM 2553 N N . GLU B 2 122 ? 8.944 32.145 19.785 1.00 24.89 123 GLU L N 1
ATOM 2554 C CA . GLU B 2 122 ? 10.093 32.180 20.690 1.00 27.17 123 GLU L CA 1
ATOM 2555 C C . GLU B 2 122 ? 11.342 32.704 19.991 1.00 27.61 123 GLU L C 1
ATOM 2556 O O . GLU B 2 122 ? 12.106 33.485 20.564 1.00 24.48 123 GLU L O 1
ATOM 2562 N N . GLN B 2 123 ? 11.602 32.237 18.778 1.00 24.90 124 GLN L N 1
ATOM 2563 C CA . GLN B 2 123 ? 12.819 32.677 18.102 1.00 26.88 124 GLN L CA 1
ATOM 2564 C C . GLN B 2 123 ? 12.722 34.148 17.723 1.00 25.23 124 GLN L C 1
ATOM 2565 O O . GLN B 2 123 ? 13.704 34.887 17.842 1.00 24.00 124 GLN L O 1
ATOM 2571 N N . LEU B 2 124 ? 11.538 34.592 17.286 1.00 23.53 125 LEU L N 1
ATOM 2572 C CA . LEU B 2 124 ? 11.357 35.999 16.944 1.00 28.57 125 LEU L CA 1
ATOM 2573 C C . LEU B 2 124 ? 11.657 36.915 18.130 1.00 29.29 125 LEU L C 1
ATOM 2574 O O . LEU B 2 124 ? 12.278 37.968 17.957 1.00 30.50 125 LEU L O 1
ATOM 2579 N N . THR B 2 125 ? 11.256 36.527 19.347 1.00 27.65 126 THR L N 1
ATOM 2580 C CA . THR B 2 125 ? 11.572 37.352 20.514 1.00 27.73 126 THR L CA 1
ATOM 2581 C C . THR B 2 125 ? 13.075 37.545 20.711 1.00 30.22 126 THR L C 1
ATOM 2582 O O . THR B 2 125 ? 13.479 38.478 21.414 1.00 33.97 126 THR L O 1
ATOM 2586 N N . SER B 2 126 ? 13.916 36.697 20.119 1.00 29.97 127 SER L N 1
ATOM 2587 C CA . SER B 2 126 ? 15.361 36.874 20.209 1.00 30.19 127 SER L CA 1
ATOM 2588 C C . SER B 2 126 ? 15.979 37.570 18.991 1.00 30.94 127 SER L C 1
ATOM 2589 O O . SER B 2 126 ? 17.203 37.704 18.937 1.00 34.74 127 SER L O 1
ATOM 2592 N N . GLY B 2 127 ? 15.185 38.034 18.026 1.00 29.42 128 GLY L N 1
ATOM 2593 C CA . GLY B 2 127 ? 15.741 38.763 16.898 1.00 29.82 128 GLY L CA 1
ATOM 2594 C C . GLY B 2 127 ? 16.138 37.931 15.687 1.00 30.55 128 GLY L C 1
ATOM 2595 O O . GLY B 2 127 ? 16.603 38.496 14.689 1.00 27.42 128 GLY L O 1
ATOM 2596 N N . GLY B 2 128 ? 15.954 36.614 15.719 1.00 29.14 129 GLY L N 1
ATOM 2597 C CA . GLY B 2 128 ? 16.253 35.766 14.587 1.00 28.25 129 GLY L CA 1
ATOM 2598 C C . GLY B 2 128 ? 14.988 35.137 14.020 1.00 26.15 129 GLY L C 1
ATOM 2599 O O . GLY B 2 128 ? 13.916 35.175 14.620 1.00 27.52 129 GLY L O 1
ATOM 2600 N N . ALA B 2 129 ? 15.131 34.546 12.837 1.00 23.02 130 ALA L N 1
ATOM 2601 C CA . ALA B 2 129 ? 13.972 33.965 12.163 1.00 22.05 130 ALA L CA 1
ATOM 2602 C C . ALA B 2 129 ? 14.463 32.874 11.224 1.00 22.44 130 ALA L C 1
ATOM 2603 O O . ALA B 2 129 ? 15.055 33.183 10.191 1.00 22.52 130 ALA L O 1
ATOM 2605 N N . SER B 2 130 ? 14.209 31.614 11.577 1.00 21.10 131 SER L N 1
ATOM 2606 C CA . SER B 2 130 ? 14.557 30.464 10.754 1.00 19.88 131 SER L CA 1
ATOM 2607 C C . SER B 2 130 ? 13.298 29.878 10.133 1.00 20.82 131 SER L C 1
ATOM 2608 O O . SER B 2 130 ? 12.301 29.641 10.832 1.00 20.57 131 SER L O 1
ATOM 2611 N N . VAL B 2 131 ? 13.334 29.658 8.829 1.00 18.44 132 VAL L N 1
ATOM 2612 C CA . VAL B 2 131 ? 12.299 28.893 8.145 1.00 18.50 132 VAL L CA 1
ATOM 2613 C C . VAL B 2 131 ? 12.850 27.500 7.888 1.00 19.83 132 VAL L C 1
ATOM 2614 O O . VAL B 2 131 ? 14.014 27.345 7.488 1.00 18.06 132 VAL L O 1
ATOM 2618 N N . VAL B 2 132 ? 12.042 26.482 8.151 1.00 17.60 133 VAL L N 1
ATOM 2619 C CA . VAL B 2 132 ? 12.490 25.100 8.069 1.00 16.15 133 VAL L CA 1
ATOM 2620 C C . VAL B 2 132 ? 11.646 24.360 7.050 1.00 19.85 133 VAL L C 1
ATOM 2621 O O . VAL B 2 132 ? 10.414 24.492 7.025 1.00 18.36 133 VAL L O 1
ATOM 2625 N N . CYS B 2 133 ? 12.308 23.531 6.257 1.00 16.86 134 CYS L N 1
ATOM 2626 C CA . CYS B 2 133 ? 11.653 22.667 5.294 1.00 18.95 134 CYS L CA 1
ATOM 2627 C C . CYS B 2 133 ? 12.144 21.239 5.490 1.00 20.45 134 CYS L C 1
ATOM 2628 O O . CYS B 2 133 ? 13.352 20.991 5.420 1.00 20.13 134 CYS L O 1
ATOM 2631 N N . PHE B 2 134 ? 11.222 20.300 5.703 1.00 18.03 135 PHE L N 1
ATOM 2632 C CA . PHE B 2 134 ? 11.551 18.877 5.725 1.00 17.95 135 PHE L CA 1
ATOM 2633 C C . PHE B 2 134 ? 11.161 18.249 4.391 1.00 22.66 135 PHE L C 1
ATOM 2634 O O . PHE B 2 134 ? 10.067 18.504 3.867 1.00 20.93 135 PHE L O 1
ATOM 2642 N N . LEU B 2 135 ? 12.047 17.430 3.843 1.00 18.01 136 LEU L N 1
ATOM 2643 C CA . LEU B 2 135 ? 11.774 16.675 2.621 1.00 19.14 136 LEU L CA 1
ATOM 2644 C C . LEU B 2 135 ? 11.996 15.209 2.978 1.00 21.58 136 LEU L C 1
ATOM 2645 O O . LEU B 2 135 ? 13.138 14.751 3.040 1.00 18.12 136 LEU L O 1
ATOM 2650 N N . ASN B 2 136 ? 10.913 14.481 3.242 1.00 18.45 137 ASN L N 1
ATOM 2651 C CA . ASN B 2 136 ? 11.003 13.201 3.926 1.00 20.98 137 ASN L CA 1
ATOM 2652 C C . ASN B 2 136 ? 10.671 12.036 3.003 1.00 21.66 137 ASN L C 1
ATOM 2653 O O . ASN B 2 136 ? 9.707 12.097 2.225 1.00 19.01 137 ASN L O 1
ATOM 2658 N N . ASN B 2 137 ? 11.486 10.983 3.113 1.00 19.41 138 ASN L N 1
ATOM 2659 C CA . ASN B 2 137 ? 11.207 9.654 2.570 1.00 21.16 138 ASN L CA 1
ATOM 2660 C C . ASN B 2 137 ? 11.176 9.669 1.050 1.00 20.91 138 ASN L C 1
ATOM 2661 O O . ASN B 2 137 ? 10.182 9.267 0.440 1.00 20.17 138 ASN L O 1
ATOM 2666 N N . PHE B 2 138 ? 12.269 10.107 0.429 1.00 19.42 139 PHE L N 1
ATOM 2667 C CA . PHE B 2 138 ? 12.358 10.143 -1.021 1.00 20.83 139 PHE L CA 1
ATOM 2668 C C . PHE B 2 138 ? 13.467 9.216 -1.509 1.00 20.57 139 PHE L C 1
ATOM 2669 O O . PHE B 2 138 ? 14.339 8.804 -0.745 1.00 19.10 139 PHE L O 1
ATOM 2677 N N . TYR B 2 139 ? 13.389 8.855 -2.795 1.00 19.43 140 TYR L N 1
ATOM 2678 C CA . TYR B 2 139 ? 14.414 8.068 -3.477 1.00 23.46 140 TYR L CA 1
ATOM 2679 C C . TYR B 2 139 ? 14.336 8.391 -4.966 1.00 22.27 140 TYR L C 1
ATOM 2680 O O . TYR B 2 139 ? 13.231 8.438 -5.521 1.00 21.71 140 TYR L O 1
ATOM 2689 N N . PRO B 2 140 ? 15.471 8.616 -5.655 1.00 23.27 141 PRO L N 1
ATOM 2690 C CA . PRO B 2 140 ? 16.858 8.534 -5.168 1.00 24.78 141 PRO L CA 1
ATOM 2691 C C . PRO B 2 140 ? 17.308 9.742 -4.337 1.00 24.22 141 PRO L C 1
ATOM 2692 O O . PRO B 2 140 ? 16.550 10.681 -4.151 1.00 21.32 141 PRO L O 1
ATOM 2696 N N . LYS B 2 141 ? 18.563 9.725 -3.890 1.00 21.90 142 LYS L N 1
ATOM 2697 C CA . LYS B 2 141 ? 19.056 10.764 -2.997 1.00 27.14 142 LYS L CA 1
ATOM 2698 C C . LYS B 2 141 ? 19.313 12.078 -3.719 1.00 24.88 142 LYS L C 1
ATOM 2699 O O . LYS B 2 141 ? 19.378 13.122 -3.070 1.00 27.55 142 LYS L O 1
ATOM 2705 N N . ASP B 2 142 ? 19.466 12.050 -5.038 1.00 26.21 143 ASP L N 1
ATOM 2706 C CA . ASP B 2 142 ? 19.700 13.258 -5.819 1.00 29.77 143 ASP L CA 1
ATOM 2707 C C . ASP B 2 142 ? 18.516 14.219 -5.745 1.00 28.56 143 ASP L C 1
ATOM 2708 O O . ASP B 2 142 ? 17.450 13.947 -6.303 1.00 25.60 143 ASP L O 1
ATOM 2713 N N . ILE B 2 143 ? 18.706 15.347 -5.067 1.00 25.94 144 ILE L N 1
ATOM 2714 C CA . ILE B 2 143 ? 17.655 16.335 -4.861 1.00 25.59 144 ILE L CA 1
ATOM 2715 C C . ILE B 2 143 ? 18.317 17.700 -4.771 1.00 27.91 144 ILE L C 1
ATOM 2716 O O . ILE B 2 143 ? 19.464 17.823 -4.333 1.00 26.77 144 ILE L O 1
ATOM 2721 N N . ASN B 2 144 ? 17.595 18.726 -5.215 1.00 23.05 145 ASN L N 1
ATOM 2722 C CA . ASN B 2 144 ? 18.036 20.104 -5.084 1.00 27.32 145 ASN L CA 1
ATOM 2723 C C . ASN B 2 144 ? 16.929 20.930 -4.446 1.00 24.52 145 ASN L C 1
ATOM 2724 O O . ASN B 2 144 ? 15.801 20.919 -4.932 1.00 24.37 145 ASN L O 1
ATOM 2729 N N . VAL B 2 145 ? 17.255 21.655 -3.377 1.00 24.28 146 VAL L N 1
ATOM 2730 C CA . VAL B 2 145 ? 16.300 22.478 -2.643 1.00 23.91 146 VAL L CA 1
ATOM 2731 C C . VAL B 2 145 ? 16.654 23.945 -2.836 1.00 26.28 146 VAL L C 1
ATOM 2732 O O . VAL B 2 145 ? 17.813 24.341 -2.650 1.00 22.48 146 VAL L O 1
ATOM 2736 N N . LYS B 2 146 ? 15.650 24.757 -3.156 1.00 21.56 147 LYS L N 1
ATOM 2737 C CA . LYS B 2 146 ? 15.805 26.198 -3.282 1.00 23.61 147 LYS L CA 1
ATOM 2738 C C . LYS B 2 146 ? 14.821 26.896 -2.361 1.00 26.87 147 LYS L C 1
ATOM 2739 O O . LYS B 2 146 ? 13.682 26.437 -2.193 1.00 25.43 147 LYS L O 1
ATOM 2745 N N . TRP B 2 147 ? 15.265 28.005 -1.773 1.00 21.43 148 TRP L N 1
ATOM 2746 C CA . TRP B 2 147 ? 14.416 28.887 -0.986 1.00 20.92 148 TRP L CA 1
ATOM 2747 C C . TRP B 2 147 ? 14.104 30.126 -1.811 1.00 27.95 148 TRP L C 1
ATOM 2748 O O . TRP B 2 147 ? 15.019 30.742 -2.371 1.00 23.88 148 TRP L O 1
ATOM 2759 N N . LYS B 2 148 ? 12.825 30.493 -1.891 1.00 24.10 149 LYS L N 1
ATOM 2760 C CA . LYS B 2 148 ? 12.420 31.711 -2.583 1.00 28.07 149 LYS L CA 1
ATOM 2761 C C . LYS B 2 148 ? 11.631 32.589 -1.628 1.00 29.53 149 LYS L C 1
ATOM 2762 O O . LYS B 2 148 ? 10.690 32.117 -0.975 1.00 29.75 149 LYS L O 1
ATOM 2768 N N . ILE B 2 149 ? 12.029 33.853 -1.539 1.00 26.46 150 ILE L N 1
ATOM 2769 C CA . ILE B 2 149 ? 11.356 34.854 -0.722 1.00 28.74 150 ILE L CA 1
ATOM 2770 C C . ILE B 2 149 ? 10.733 35.876 -1.665 1.00 32.78 150 ILE L C 1
ATOM 2771 O O . ILE B 2 149 ? 11.448 36.568 -2.399 1.00 28.97 150 ILE L O 1
ATOM 2776 N N . ASP B 2 150 ? 9.407 35.979 -1.640 1.00 32.00 151 ASP L N 1
ATOM 2777 C CA . ASP B 2 150 ? 8.693 36.849 -2.566 1.00 36.98 151 ASP L CA 1
ATOM 2778 C C . ASP B 2 150 ? 9.138 36.584 -4.001 1.00 34.69 151 ASP L C 1
ATOM 2779 O O . ASP B 2 150 ? 9.268 37.497 -4.814 1.00 35.49 151 ASP L O 1
ATOM 2784 N N . GLY B 2 151 ? 9.401 35.312 -4.299 1.00 34.53 152 GLY L N 1
ATOM 2785 C CA . GLY B 2 151 ? 9.753 34.893 -5.637 1.00 40.64 152 GLY L CA 1
ATOM 2786 C C . GLY B 2 151 ? 11.224 34.994 -6.002 1.00 38.42 152 GLY L C 1
ATOM 2787 O O . GLY B 2 151 ? 11.595 34.561 -7.100 1.00 44.92 152 GLY L O 1
ATOM 2788 N N . SER B 2 152 ? 12.068 35.558 -5.141 1.00 33.61 153 SER L N 1
ATOM 2789 C CA . SER B 2 152 ? 13.501 35.657 -5.402 1.00 34.90 153 SER L CA 1
ATOM 2790 C C . SER B 2 152 ? 14.242 34.590 -4.606 1.00 26.75 153 SER L C 1
ATOM 2791 O O . SER B 2 152 ? 14.046 34.471 -3.395 1.00 27.32 153 SER L O 1
ATOM 2794 N N . GLU B 2 153 ? 15.133 33.859 -5.263 1.00 27.61 154 GLU L N 1
ATOM 2795 C CA . GLU B 2 153 ? 15.877 32.839 -4.536 1.00 27.22 154 GLU L CA 1
ATOM 2796 C C . GLU B 2 153 ? 16.773 33.485 -3.481 1.00 28.80 154 GLU L C 1
ATOM 2797 O O . GLU B 2 153 ? 17.325 34.571 -3.676 1.00 28.06 154 GLU L O 1
ATOM 2803 N N . ARG B 2 154 ? 16.881 32.828 -2.335 1.00 23.92 155 ARG L N 1
ATOM 2804 C CA . ARG B 2 154 ? 17.760 33.254 -1.259 1.00 25.82 155 ARG L CA 1
ATOM 2805 C C . ARG B 2 154 ? 18.815 32.170 -1.075 1.00 28.56 155 ARG L C 1
ATOM 2806 O O . ARG B 2 154 ? 18.483 31.027 -0.722 1.00 20.96 155 ARG L O 1
ATOM 2814 N N . GLN B 2 155 ? 20.083 32.519 -1.335 1.00 22.84 156 GLN L N 1
ATOM 2815 C CA . GLN B 2 155 ? 21.140 31.512 -1.356 1.00 23.96 156 GLN L CA 1
ATOM 2816 C C . GLN B 2 155 ? 22.012 31.477 -0.105 1.00 23.53 156 GLN L C 1
ATOM 2817 O O . GLN B 2 155 ? 22.610 30.430 0.171 1.00 23.68 156 GLN L O 1
ATOM 2823 N N . ASN B 2 156 ? 22.110 32.567 0.650 1.00 24.03 157 ASN L N 1
ATOM 2824 C CA . ASN B 2 156 ? 22.974 32.607 1.828 1.00 24.92 157 ASN L CA 1
ATOM 2825 C C . ASN B 2 156 ? 22.170 32.283 3.088 1.00 24.24 157 ASN L C 1
ATOM 2826 O O . ASN B 2 156 ? 20.988 32.621 3.190 1.00 24.00 157 ASN L O 1
ATOM 2831 N N . GLY B 2 157 ? 22.820 31.604 4.040 1.00 24.41 158 GLY L N 1
ATOM 2832 C CA . GLY B 2 157 ? 22.164 31.242 5.286 1.00 23.83 158 GLY L CA 1
ATOM 2833 C C . GLY B 2 157 ? 21.339 29.960 5.252 1.00 24.33 158 GLY L C 1
ATOM 2834 O O . GLY B 2 157 ? 20.407 29.824 6.050 1.00 22.76 158 GLY L O 1
ATOM 2835 N N . VAL B 2 158 ? 21.656 29.010 4.367 1.00 18.29 159 VAL L N 1
ATOM 2836 C CA . VAL B 2 158 ? 20.863 27.782 4.201 1.00 18.70 159 VAL L CA 1
ATOM 2837 C C . VAL B 2 158 ? 21.692 26.606 4.707 1.00 18.05 159 VAL L C 1
ATOM 2838 O O . VAL B 2 158 ? 22.797 26.355 4.198 1.00 19.41 159 VAL L O 1
ATOM 2842 N N . LEU B 2 159 ? 21.189 25.917 5.735 1.00 16.80 160 LEU L N 1
ATOM 2843 C CA . LEU B 2 159 ? 21.866 24.750 6.313 1.00 19.77 160 LEU L CA 1
ATOM 2844 C C . LEU B 2 159 ? 21.067 23.487 6.016 1.00 17.29 160 LEU L C 1
ATOM 2845 O O . LEU B 2 159 ? 19.897 23.380 6.406 1.00 18.62 160 LEU L O 1
ATOM 2850 N N . ASN B 2 160 ? 21.700 22.521 5.363 1.00 17.93 161 ASN L N 1
ATOM 2851 C CA . ASN B 2 160 ? 21.029 21.291 4.955 1.00 18.76 161 ASN L CA 1
ATOM 2852 C C . ASN B 2 160 ? 21.648 20.103 5.681 1.00 18.04 161 ASN L C 1
ATOM 2853 O O . ASN B 2 160 ? 22.866 20.046 5.866 1.00 17.54 161 ASN L O 1
ATOM 2858 N N . SER B 2 161 ? 20.812 19.146 6.066 1.00 19.43 162 SER L N 1
ATOM 2859 C CA . SER B 2 161 ? 21.270 17.925 6.716 1.00 23.31 162 SER L CA 1
ATOM 2860 C C . SER B 2 161 ? 20.427 16.761 6.201 1.00 23.57 162 SER L C 1
ATOM 2861 O O . SER B 2 161 ? 19.254 16.947 5.857 1.00 21.13 162 SER L O 1
ATOM 2864 N N . TRP B 2 162 ? 21.034 15.562 6.130 1.00 24.17 163 TRP L N 1
ATOM 2865 C CA . TRP B 2 162 ? 20.400 14.380 5.535 1.00 25.92 163 TRP L CA 1
ATOM 2866 C C . TRP B 2 162 ? 20.566 13.166 6.432 1.00 22.17 163 TRP L C 1
ATOM 2867 O O . TRP B 2 162 ? 21.555 13.028 7.157 1.00 22.26 163 TRP L O 1
ATOM 2878 N N . THR B 2 163 ? 19.604 12.263 6.359 1.00 22.68 164 THR L N 1
ATOM 2879 C CA . THR B 2 163 ? 19.786 10.942 6.937 1.00 23.20 164 THR L CA 1
ATOM 2880 C C . THR B 2 163 ? 20.171 9.953 5.843 1.00 26.47 164 THR L C 1
ATOM 2881 O O . THR B 2 163 ? 19.881 10.159 4.665 1.00 27.80 164 THR L O 1
ATOM 2885 N N . ASP B 2 164 ? 20.828 8.866 6.248 1.00 28.48 165 ASP L N 1
ATOM 2886 C CA . ASP B 2 164 ? 21.113 7.774 5.329 1.00 26.53 165 ASP L CA 1
ATOM 2887 C C . ASP B 2 164 ? 19.855 6.925 5.138 1.00 26.46 165 ASP L C 1
ATOM 2888 O O . ASP B 2 164 ? 18.799 7.199 5.718 1.00 27.76 165 ASP L O 1
ATOM 2893 N N . GLN B 2 165 ? 19.966 5.876 4.321 1.00 28.07 166 GLN L N 1
ATOM 2894 C CA . GLN B 2 165 ? 18.803 5.076 3.944 1.00 28.45 166 GLN L CA 1
ATOM 2895 C C . GLN B 2 165 ? 18.076 4.524 5.168 1.00 29.50 166 GLN L C 1
ATOM 2896 O O . GLN B 2 165 ? 18.684 3.911 6.050 1.00 30.15 166 GLN L O 1
ATOM 2902 N N . ASP B 2 166 ? 16.763 4.735 5.205 1.00 29.30 167 ASP L N 1
ATOM 2903 C CA . ASP B 2 166 ? 15.937 4.280 6.317 1.00 32.24 167 ASP L CA 1
ATOM 2904 C C . ASP B 2 166 ? 15.971 2.753 6.445 1.00 37.20 167 ASP L C 1
ATOM 2905 O O . ASP B 2 166 ? 15.895 2.026 5.452 1.00 35.89 167 ASP L O 1
ATOM 2910 N N . SER B 2 167 ? 16.087 2.264 7.684 1.00 34.73 168 SER L N 1
ATOM 2911 C CA . SER B 2 167 ? 16.194 0.820 7.896 1.00 47.35 168 SER L CA 1
ATOM 2912 C C . SER B 2 167 ? 14.929 0.084 7.465 1.00 45.93 168 SER L C 1
ATOM 2913 O O . SER B 2 167 ? 14.987 -1.099 7.115 1.00 46.14 168 SER L O 1
ATOM 2916 N N . LYS B 2 168 ? 13.784 0.762 7.472 1.00 48.02 169 LYS L N 1
ATOM 2917 C CA . LYS B 2 168 ? 12.528 0.107 7.139 1.00 46.59 169 LYS L CA 1
ATOM 2918 C C . LYS B 2 168 ? 12.179 0.229 5.657 1.00 44.50 169 LYS L C 1
ATOM 2919 O O . LYS B 2 168 ? 11.813 -0.768 5.031 1.00 45.97 169 LYS L O 1
ATOM 2925 N N . ASP B 2 169 ? 12.275 1.426 5.068 1.00 33.41 170 ASP L N 1
ATOM 2926 C CA . ASP B 2 169 ? 11.836 1.592 3.688 1.00 29.94 170 ASP L CA 1
ATOM 2927 C C . ASP B 2 169 ? 12.940 2.061 2.737 1.00 30.16 170 ASP L C 1
ATOM 2928 O O . ASP B 2 169 ? 12.652 2.317 1.564 1.00 27.46 170 ASP L O 1
ATOM 2933 N N . SER B 2 170 ? 14.187 2.183 3.202 1.00 28.65 171 SER L N 1
ATOM 2934 C CA . SER B 2 170 ? 15.348 2.448 2.347 1.00 26.89 171 SER L CA 1
ATOM 2935 C C . SER B 2 170 ? 15.317 3.824 1.679 1.00 23.07 171 SER L C 1
ATOM 2936 O O . SER B 2 170 ? 16.042 4.053 0.707 1.00 22.79 171 SER L O 1
ATOM 2939 N N . THR B 2 171 ? 14.502 4.749 2.168 1.00 21.79 172 THR L N 1
ATOM 2940 C CA . THR B 2 171 ? 14.442 6.094 1.610 1.00 21.88 172 THR L CA 1
ATOM 2941 C C . THR B 2 171 ? 15.423 7.021 2.327 1.00 21.49 172 THR L C 1
ATOM 2942 O O . THR B 2 171 ? 15.998 6.681 3.368 1.00 21.18 172 THR L O 1
ATOM 2946 N N . TYR B 2 172 ? 15.599 8.217 1.762 1.00 17.62 173 TYR L N 1
ATOM 2947 C CA . TYR B 2 172 ? 16.367 9.277 2.393 1.00 20.38 173 TYR L CA 1
ATOM 2948 C C . TYR B 2 172 ? 15.407 10.346 2.899 1.00 19.57 173 TYR L C 1
ATOM 2949 O O . TYR B 2 172 ? 14.257 10.441 2.449 1.00 18.70 173 TYR L O 1
ATOM 2958 N N . SER B 2 173 ? 15.895 11.157 3.839 1.00 17.31 174 SER L N 1
ATOM 2959 C CA . SER B 2 173 ? 15.173 12.343 4.276 1.00 16.95 174 SER L CA 1
ATOM 2960 C C . SER B 2 173 ? 16.168 13.491 4.424 1.00 20.22 174 SER L C 1
ATOM 2961 O O . SER B 2 173 ? 17.372 13.283 4.599 1.00 18.33 174 SER L O 1
ATOM 2964 N N . MET B 2 174 ? 15.658 14.712 4.320 1.00 17.34 175 MET L N 1
ATOM 2965 C CA . MET B 2 174 ? 16.513 15.887 4.362 1.00 18.98 175 MET L CA 1
ATOM 2966 C C . MET B 2 174 ? 15.803 17.029 5.075 1.00 20.18 175 MET L C 1
ATOM 2967 O O . MET B 2 174 ? 14.572 17.123 5.063 1.00 17.60 175 MET L O 1
ATOM 2972 N N . SER B 2 175 ? 16.595 17.855 5.752 1.00 18.50 176 SER L N 1
ATOM 2973 C CA . SER B 2 175 ? 16.117 19.053 6.422 1.00 19.63 176 SER L CA 1
ATOM 2974 C C . SER B 2 175 ? 16.900 20.232 5.885 1.00 18.13 176 SER L C 1
ATOM 2975 O O . SER B 2 175 ? 18.115 20.136 5.682 1.00 17.35 176 SER L O 1
ATOM 2978 N N . SER B 2 176 ? 16.205 21.336 5.659 1.00 17.12 177 SER L N 1
ATOM 2979 C CA . SER B 2 176 ? 16.811 22.570 5.168 1.00 17.04 177 SER L CA 1
ATOM 2980 C C . SER B 2 176 ? 16.308 23.725 6.020 1.00 18.06 177 SER L C 1
ATOM 2981 O O . SER B 2 176 ? 15.091 23.865 6.219 1.00 17.38 177 SER L O 1
ATOM 2984 N N . THR B 2 177 ? 17.236 24.513 6.566 1.00 16.37 178 THR L N 1
ATOM 2985 C CA . THR B 2 177 ? 16.913 25.628 7.456 1.00 18.04 178 THR L CA 1
ATOM 2986 C C . THR B 2 177 ? 17.519 26.901 6.899 1.00 19.20 178 THR L C 1
ATOM 2987 O O . THR B 2 177 ? 18.745 26.997 6.751 1.00 16.13 178 THR L O 1
ATOM 2991 N N . LEU B 2 178 ? 16.669 27.877 6.609 1.00 19.06 179 LEU L N 1
ATOM 2992 C CA . LEU B 2 178 ? 17.112 29.190 6.143 1.00 19.54 179 LEU L CA 1
ATOM 2993 C C . LEU B 2 178 ? 16.978 30.167 7.301 1.00 21.01 179 LEU L C 1
ATOM 2994 O O . LEU B 2 178 ? 15.874 30.347 7.832 1.00 19.74 179 LEU L O 1
ATOM 2999 N N . THR B 2 179 ? 18.082 30.775 7.711 1.00 18.86 180 THR L N 1
ATOM 3000 C CA . THR B 2 179 ? 18.066 31.672 8.859 1.00 20.63 180 THR L CA 1
ATOM 3001 C C . THR B 2 179 ? 18.289 33.111 8.420 1.00 25.85 180 THR L C 1
ATOM 3002 O O . THR B 2 179 ? 19.269 33.414 7.732 1.00 25.33 180 THR L O 1
ATOM 3006 N N . LEU B 2 180 ? 17.376 33.985 8.836 1.00 26.20 181 LEU L N 1
ATOM 3007 C CA . LEU B 2 180 ? 17.342 35.412 8.553 1.00 27.41 181 LEU L CA 1
ATOM 3008 C C . LEU B 2 180 ? 17.331 36.182 9.865 1.00 30.87 181 LEU L C 1
ATOM 3009 O O . LEU B 2 180 ? 17.152 35.612 10.946 1.00 27.02 181 LEU L O 1
ATOM 3014 N N . THR B 2 181 ? 17.476 37.496 9.765 1.00 28.68 182 THR L N 1
ATOM 3015 C CA . THR B 2 181 ? 17.133 38.306 10.920 1.00 32.32 182 THR L CA 1
ATOM 3016 C C . THR B 2 181 ? 15.618 38.476 10.999 1.00 29.87 182 THR L C 1
ATOM 3017 O O . THR B 2 181 ? 14.882 38.278 10.022 1.00 28.84 182 THR L O 1
ATOM 3021 N N . LYS B 2 182 ? 15.152 38.848 12.189 1.00 32.97 183 LYS L N 1
ATOM 3022 C CA . LYS B 2 182 ? 13.725 39.108 12.355 1.00 29.74 183 LYS L CA 1
ATOM 3023 C C . LYS B 2 182 ? 13.283 40.257 11.467 1.00 28.91 183 LYS L C 1
ATOM 3024 O O . LYS B 2 182 ? 12.233 40.178 10.819 1.00 27.83 183 LYS L O 1
ATOM 3030 N N . ASP B 2 183 ? 14.086 41.321 11.402 1.00 30.08 184 ASP L N 1
ATOM 3031 C CA . ASP B 2 183 ? 13.726 42.479 10.580 1.00 33.37 184 ASP L CA 1
ATOM 3032 C C . ASP B 2 183 ? 13.594 42.092 9.112 1.00 33.33 184 ASP L C 1
ATOM 3033 O O . ASP B 2 183 ? 12.630 42.472 8.440 1.00 35.43 184 ASP L O 1
ATOM 3038 N N . GLU B 2 184 ? 14.575 41.355 8.595 1.00 31.61 185 GLU L N 1
ATOM 3039 C CA . GLU B 2 184 ? 14.505 40.806 7.243 1.00 30.81 185 GLU L CA 1
ATOM 3040 C C . GLU B 2 184 ? 13.229 39.988 7.039 1.00 32.12 185 GLU L C 1
ATOM 3041 O O . GLU B 2 184 ? 12.492 40.175 6.065 1.00 31.60 185 GLU L O 1
ATOM 3047 N N . TYR B 2 185 ? 12.976 39.041 7.942 1.00 27.92 186 TYR L N 1
ATOM 3048 C CA . TYR B 2 185 ? 11.809 38.180 7.805 1.00 30.11 186 TYR L CA 1
ATOM 3049 C C . TYR B 2 185 ? 10.530 39.005 7.695 1.00 31.79 186 TYR L C 1
ATOM 3050 O O . TYR B 2 185 ? 9.637 38.676 6.906 1.00 29.55 186 TYR L O 1
ATOM 3059 N N . GLU B 2 186 ? 10.435 40.098 8.453 1.00 32.28 187 GLU L N 1
ATOM 3060 C CA . GLU B 2 186 ? 9.210 40.888 8.484 1.00 35.50 187 GLU L CA 1
ATOM 3061 C C . GLU B 2 186 ? 9.027 41.810 7.280 1.00 36.48 187 GLU L C 1
ATOM 3062 O O . GLU B 2 186 ? 7.939 42.371 7.122 1.00 39.18 187 GLU L O 1
ATOM 3068 N N . ARG B 2 187 ? 10.047 42.005 6.448 1.00 35.44 188 ARG L N 1
ATOM 3069 C CA . ARG B 2 187 ? 9.923 42.844 5.261 1.00 37.38 188 ARG L CA 1
ATOM 3070 C C . ARG B 2 187 ? 9.387 42.090 4.046 1.00 39.51 188 ARG L C 1
ATOM 3071 O O . ARG B 2 187 ? 9.153 42.712 3.003 1.00 39.97 188 ARG L O 1
ATOM 3079 N N . HIS B 2 188 ? 9.159 40.781 4.152 1.00 33.86 189 HIS L N 1
ATOM 3080 C CA . HIS B 2 188 ? 8.688 39.992 3.023 1.00 35.20 189 HIS L CA 1
ATOM 3081 C C . HIS B 2 188 ? 7.475 39.171 3.443 1.00 37.33 189 HIS L C 1
ATOM 3082 O O . HIS B 2 188 ? 7.233 38.952 4.630 1.00 37.77 189 HIS L O 1
ATOM 3089 N N . ASN B 2 189 ? 6.718 38.703 2.451 1.00 35.69 190 ASN L N 1
ATOM 3090 C CA . ASN B 2 189 ? 5.446 38.031 2.697 1.00 38.59 190 ASN L CA 1
ATOM 3091 C C . ASN B 2 189 ? 5.456 36.552 2.336 1.00 37.10 190 ASN L C 1
ATOM 3092 O O . ASN B 2 189 ? 4.968 35.729 3.114 1.00 36.15 190 ASN L O 1
ATOM 3097 N N . SER B 2 190 ? 6.000 36.189 1.178 1.00 34.54 191 SER L N 1
ATOM 3098 C CA . SER B 2 190 ? 5.904 34.829 0.658 1.00 33.53 191 SER L CA 1
ATOM 3099 C C . SER B 2 190 ? 7.214 34.078 0.892 1.00 31.24 191 SER L C 1
ATOM 3100 O O . SER B 2 190 ? 8.292 34.576 0.546 1.00 28.24 191 SER L O 1
ATOM 3103 N N . TYR B 2 191 ? 7.118 32.884 1.481 1.00 26.15 192 TYR L N 1
ATOM 3104 C CA . TYR B 2 191 ? 8.275 32.023 1.724 1.00 25.94 192 TYR L CA 1
ATOM 3105 C C . TYR B 2 191 ? 7.985 30.652 1.141 1.00 26.99 192 TYR L C 1
ATOM 3106 O O . TYR B 2 191 ? 7.000 30.011 1.530 1.00 27.42 192 TYR L O 1
ATOM 3115 N N . THR B 2 192 ? 8.846 30.200 0.229 1.00 24.11 193 THR L N 1
ATOM 3116 C CA . THR B 2 192 ? 8.649 28.958 -0.513 1.00 25.66 193 THR L CA 1
ATOM 3117 C C . THR B 2 192 ? 9.873 28.046 -0.403 1.00 24.63 193 THR L C 1
ATOM 3118 O O . THR B 2 192 ? 11.010 28.495 -0.585 1.00 23.18 193 THR L O 1
ATOM 3122 N N . CYS B 2 193 ? 9.620 26.766 -0.150 1.00 20.53 194 CYS L N 1
ATOM 3123 C CA . CYS B 2 193 ? 10.589 25.677 -0.292 1.00 23.97 194 CYS L CA 1
ATOM 3124 C C . CYS B 2 193 ? 10.303 24.985 -1.620 1.00 25.44 194 CYS L C 1
ATOM 3125 O O . CYS B 2 193 ? 9.180 24.523 -1.839 1.00 25.28 194 CYS L O 1
ATOM 3128 N N . GLU B 2 194 ? 11.295 24.923 -2.503 1.00 27.05 195 GLU L N 1
ATOM 3129 C CA . GLU B 2 194 ? 11.156 24.330 -3.836 1.00 25.48 195 GLU L CA 1
ATOM 3130 C C . GLU B 2 194 ? 12.158 23.193 -4.003 1.00 27.75 195 GLU L C 1
ATOM 3131 O O . GLU B 2 194 ? 13.369 23.417 -3.896 1.00 26.90 195 GLU L O 1
ATOM 3137 N N . ALA B 2 195 ? 11.671 21.993 -4.320 1.00 26.09 196 ALA L N 1
ATOM 3138 C CA . ALA B 2 195 ? 12.544 20.840 -4.515 1.00 26.61 196 ALA L CA 1
ATOM 3139 C C . ALA B 2 195 ? 12.484 20.352 -5.956 1.00 26.18 196 ALA L C 1
ATOM 3140 O O . ALA B 2 195 ? 11.403 20.256 -6.547 1.00 27.68 196 ALA L O 1
ATOM 3142 N N . THR B 2 196 ? 13.651 20.052 -6.517 1.00 21.59 197 THR L N 1
ATOM 3143 C CA . THR B 2 196 ? 13.779 19.442 -7.832 1.00 22.84 197 THR L CA 1
ATOM 3144 C C . THR B 2 196 ? 14.214 17.998 -7.610 1.00 26.63 197 THR L C 1
ATOM 3145 O O . THR B 2 196 ? 15.238 17.749 -6.966 1.00 24.53 197 THR L O 1
ATOM 3149 N N . HIS B 2 197 ? 13.401 17.055 -8.085 1.00 26.57 198 HIS L N 1
ATOM 3150 C CA . HIS B 2 197 ? 13.631 15.630 -7.890 1.00 23.89 198 HIS L CA 1
ATOM 3151 C C . HIS B 2 197 ? 13.156 14.924 -9.152 1.00 26.59 198 HIS L C 1
ATOM 3152 O O . HIS B 2 197 ? 12.243 15.402 -9.831 1.00 23.66 198 HIS L O 1
ATOM 3159 N N . LYS B 2 198 ? 13.771 13.782 -9.468 1.00 23.95 199 LYS L N 1
ATOM 3160 C CA . LYS B 2 198 ? 13.412 13.120 -10.716 1.00 25.38 199 LYS L CA 1
ATOM 3161 C C . LYS B 2 198 ? 11.965 12.628 -10.732 1.00 26.19 199 LYS L C 1
ATOM 3162 O O . LYS B 2 198 ? 11.424 12.397 -11.816 1.00 25.84 199 LYS L O 1
ATOM 3168 N N . THR B 2 199 ? 11.315 12.485 -9.571 1.00 22.19 200 THR L N 1
ATOM 3169 C CA . THR B 2 199 ? 9.927 12.028 -9.547 1.00 26.72 200 THR L CA 1
ATOM 3170 C C . THR B 2 199 ? 8.937 13.087 -10.007 1.00 27.84 200 THR L C 1
ATOM 3171 O O . THR B 2 199 ? 7.741 12.780 -10.096 1.00 24.91 200 THR L O 1
ATOM 3175 N N . SER B 2 200 ? 9.376 14.310 -10.290 1.00 24.93 201 SER L N 1
ATOM 3176 C CA . SER B 2 200 ? 8.461 15.329 -10.786 1.00 25.37 201 SER L CA 1
ATOM 3177 C C . SER B 2 200 ? 9.139 16.169 -11.862 1.00 28.43 201 SER L C 1
ATOM 3178 O O . SER B 2 200 ? 10.270 16.632 -11.679 1.00 28.35 201 SER L O 1
ATOM 3181 N N . THR B 2 201 ? 8.433 16.393 -12.969 1.00 28.45 202 THR L N 1
ATOM 3182 C CA . THR B 2 201 ? 8.954 17.287 -13.994 1.00 30.21 202 THR L CA 1
ATOM 3183 C C . THR B 2 201 ? 8.977 18.733 -13.512 1.00 31.03 202 THR L C 1
ATOM 3184 O O . THR B 2 201 ? 9.895 19.490 -13.847 1.00 30.37 202 THR L O 1
ATOM 3188 N N . SER B 2 202 ? 7.965 19.142 -12.771 1.00 29.63 203 SER L N 1
ATOM 3189 C CA . SER B 2 202 ? 7.955 20.473 -12.195 1.00 29.32 203 SER L CA 1
ATOM 3190 C C . SER B 2 202 ? 8.533 20.432 -10.793 1.00 26.38 203 SER L C 1
ATOM 3191 O O . SER B 2 202 ? 8.611 19.368 -10.172 1.00 25.58 203 SER L O 1
ATOM 3194 N N . PRO B 2 203 ? 8.916 21.578 -10.241 1.00 27.78 204 PRO L N 1
ATOM 3195 C CA . PRO B 2 203 ? 9.382 21.587 -8.850 1.00 27.62 204 PRO L CA 1
ATOM 3196 C C . PRO B 2 203 ? 8.268 21.239 -7.874 1.00 26.13 204 PRO L C 1
ATOM 3197 O O . PRO B 2 203 ? 7.094 21.538 -8.089 1.00 25.71 204 PRO L O 1
ATOM 3201 N N . ILE B 2 204 ? 8.669 20.587 -6.792 1.00 28.87 205 ILE L N 1
ATOM 3202 C CA . ILE B 2 204 ? 7.784 20.233 -5.692 1.00 30.62 205 ILE L CA 1
ATOM 3203 C C . ILE B 2 204 ? 7.874 21.355 -4.663 1.00 30.38 205 ILE L C 1
ATOM 3204 O O . ILE B 2 204 ? 8.949 21.611 -4.112 1.00 26.97 205 ILE L O 1
ATOM 3209 N N . VAL B 2 205 ? 6.747 22.017 -4.394 1.00 29.83 206 VAL L N 1
ATOM 3210 C CA . VAL B 2 205 ? 6.736 23.331 -3.754 1.00 27.64 206 VAL L CA 1
ATOM 3211 C C . VAL B 2 205 ? 5.834 23.301 -2.529 1.00 30.57 206 VAL L C 1
ATOM 3212 O O . VAL B 2 205 ? 4.704 22.808 -2.604 1.00 32.35 206 VAL L O 1
ATOM 3216 N N . LYS B 2 206 ? 6.313 23.862 -1.416 1.00 27.95 207 LYS L N 1
ATOM 3217 C CA . LYS B 2 206 ? 5.461 24.240 -0.290 1.00 28.61 207 LYS L CA 1
ATOM 3218 C C . LYS B 2 206 ? 5.759 25.682 0.078 1.00 23.95 207 LYS L C 1
ATOM 3219 O O . LYS B 2 206 ? 6.893 26.139 -0.052 1.00 25.63 207 LYS L O 1
ATOM 3225 N N . SER B 2 207 ? 4.733 26.390 0.549 1.00 26.36 208 SER L N 1
ATOM 3226 C CA . SER B 2 207 ? 4.791 27.835 0.722 1.00 26.93 208 SER L CA 1
ATOM 3227 C C . SER B 2 207 ? 3.963 28.240 1.927 1.00 28.65 208 SER L C 1
ATOM 3228 O O . SER B 2 207 ? 3.038 27.534 2.331 1.00 26.88 208 SER L O 1
ATOM 3231 N N . PHE B 2 208 ? 4.283 29.407 2.479 1.00 27.18 209 PHE L N 1
ATOM 3232 C CA . PHE B 2 208 ? 3.348 30.080 3.367 1.00 30.96 209 PHE L CA 1
ATOM 3233 C C . PHE B 2 208 ? 3.504 31.580 3.181 1.00 33.50 209 PHE L C 1
ATOM 3234 O O . PHE B 2 208 ? 4.466 32.055 2.577 1.00 26.67 209 PHE L O 1
ATOM 3242 N N . ASN B 2 209 ? 2.532 32.323 3.704 1.00 35.91 210 ASN L N 1
ATOM 3243 C CA . ASN B 2 209 ? 2.538 33.777 3.666 1.00 35.23 210 ASN L CA 1
ATOM 3244 C C . ASN B 2 209 ? 2.552 34.298 5.091 1.00 42.35 210 ASN L C 1
ATOM 3245 O O . ASN B 2 209 ? 1.717 33.897 5.907 1.00 43.94 210 ASN L O 1
ATOM 3250 N N . ARG B 2 210 ? 3.508 35.167 5.394 1.00 41.60 211 ARG L N 1
ATOM 3251 C CA . ARG B 2 210 ? 3.630 35.659 6.756 1.00 48.96 211 ARG L CA 1
ATOM 3252 C C . ARG B 2 210 ? 2.333 36.354 7.151 1.00 55.12 211 ARG L C 1
ATOM 3253 O O . ARG B 2 210 ? 1.771 37.126 6.371 1.00 59.00 211 ARG L O 1
ATOM 3261 N N . ASN B 2 211 ? 1.826 36.018 8.339 1.00 73.87 212 ASN L N 1
ATOM 3262 C CA . ASN B 2 211 ? 0.576 36.565 8.886 1.00 77.16 212 ASN L CA 1
ATOM 3263 C C . ASN B 2 211 ? -0.579 36.478 7.883 1.00 77.60 212 ASN L C 1
ATOM 3264 O O . ASN B 2 211 ? -1.191 37.479 7.512 1.00 80.48 212 ASN L O 1
ATOM 3269 N N . GLU B 2 212 ? -0.891 35.252 7.467 1.00 72.22 213 GLU L N 1
ATOM 3270 C CA . GLU B 2 212 ? -2.005 35.024 6.545 1.00 74.19 213 GLU L CA 1
ATOM 3271 C C . GLU B 2 212 ? -2.527 33.592 6.624 1.00 73.55 213 GLU L C 1
ATOM 3272 O O . GLU B 2 212 ? -1.786 32.665 6.951 1.00 74.87 213 GLU L O 1
ATOM 3281 N N . PHE C 3 2 ? 47.126 -19.050 13.439 1.00 33.33 1148 PHE C N 1
ATOM 3282 C CA . PHE C 3 2 ? 46.869 -17.747 12.755 1.00 34.23 1148 PHE C CA 1
ATOM 3283 C C . PHE C 3 2 ? 46.875 -16.646 13.814 1.00 27.05 1148 PHE C C 1
ATOM 3284 O O . PHE C 3 2 ? 47.447 -15.578 13.524 1.00 26.72 1148 PHE C O 1
ATOM 3292 N N . LYS C 3 3 ? 46.341 -16.891 15.000 1.00 31.29 1149 LYS C N 1
ATOM 3293 C CA . LYS C 3 3 ? 46.426 -15.875 16.048 1.00 29.42 1149 LYS C CA 1
ATOM 3294 C C . LYS C 3 3 ? 47.883 -15.636 16.469 1.00 29.82 1149 LYS C C 1
ATOM 3295 O O . LYS C 3 3 ? 48.302 -14.483 16.598 1.00 29.15 1149 LYS C O 1
ATOM 3301 N N . GLU C 3 4 ? 48.645 -16.727 16.650 1.00 33.33 1150 GLU C N 1
ATOM 3302 C CA . GLU C 3 4 ? 50.054 -16.624 17.033 1.00 34.94 1150 GLU C CA 1
ATOM 3303 C C . GLU C 3 4 ? 50.870 -15.851 16.005 1.00 33.69 1150 GLU C C 1
ATOM 3304 O O . GLU C 3 4 ? 51.718 -15.026 16.365 1.00 32.98 1150 GLU C O 1
ATOM 3310 N N . GLU C 3 5 ? 50.635 -16.112 14.721 1.00 33.89 1151 GLU C N 1
ATOM 3311 C CA . GLU C 3 5 ? 51.302 -15.354 13.672 1.00 33.00 1151 GLU C CA 1
ATOM 3312 C C . GLU C 3 5 ? 50.985 -13.867 13.771 1.00 28.91 1151 GLU C C 1
ATOM 3313 O O . GLU C 3 5 ? 51.888 -13.025 13.721 1.00 29.48 1151 GLU C O 1
ATOM 3319 N N . LEU C 3 6 ? 49.703 -13.516 13.890 1.00 26.57 1152 LEU C N 1
ATOM 3320 C CA . LEU C 3 6 ? 49.345 -12.101 13.966 1.00 23.40 1152 LEU C CA 1
ATOM 3321 C C . LEU C 3 6 ? 49.889 -11.461 15.243 1.00 26.40 1152 LEU C C 1
ATOM 3322 O O . LEU C 3 6 ? 50.323 -10.303 15.226 1.00 23.65 1152 LEU C O 1
ATOM 3327 N N . ASP C 3 7 ? 49.890 -12.201 16.359 1.00 24.57 1153 ASP C N 1
ATOM 3328 C CA . ASP C 3 7 ? 50.490 -11.666 17.582 1.00 27.72 1153 ASP C CA 1
ATOM 3329 C C . ASP C 3 7 ? 51.957 -11.293 17.351 1.00 27.54 1153 ASP C C 1
ATOM 3330 O O . ASP C 3 7 ? 52.409 -10.226 17.779 1.00 25.00 1153 ASP C O 1
ATOM 3335 N N . LYS C 3 8 ? 52.715 -12.154 16.665 1.00 28.19 1154 LYS C N 1
ATOM 3336 C CA . LYS C 3 8 ? 54.125 -11.856 16.404 1.00 29.66 1154 LYS C CA 1
ATOM 3337 C C . LYS C 3 8 ? 54.266 -10.614 15.528 1.00 27.00 1154 LYS C C 1
ATOM 3338 O O . LYS C 3 8 ? 55.162 -9.790 15.735 1.00 27.04 1154 LYS C O 1
ATOM 3344 N N . TYR C 3 9 ? 53.376 -10.463 14.555 1.00 25.46 1155 TYR C N 1
ATOM 3345 C CA . TYR C 3 9 ? 53.359 -9.276 13.699 1.00 26.97 1155 TYR C CA 1
ATOM 3346 C C . TYR C 3 9 ? 53.203 -7.990 14.506 1.00 24.44 1155 TYR C C 1
ATOM 3347 O O . TYR C 3 9 ? 53.927 -7.014 14.277 1.00 25.66 1155 TYR C O 1
ATOM 3356 N N . PHE C 3 10 ? 52.257 -7.958 15.452 1.00 22.88 1156 PHE C N 1
ATOM 3357 C CA . PHE C 3 10 ? 52.103 -6.760 16.284 1.00 23.04 1156 PHE C CA 1
ATOM 3358 C C . PHE C 3 10 ? 53.264 -6.578 17.256 1.00 24.70 1156 PHE C C 1
ATOM 3359 O O . PHE C 3 10 ? 53.633 -5.441 17.570 1.00 23.84 1156 PHE C O 1
ATOM 3367 N N . LYS C 3 11 ? 53.844 -7.670 17.747 1.00 23.06 1157 LYS C N 1
ATOM 3368 C CA . LYS C 3 11 ? 54.988 -7.574 18.637 1.00 25.94 1157 LYS C CA 1
ATOM 3369 C C . LYS C 3 11 ? 56.175 -6.988 17.884 1.00 28.08 1157 LYS C C 1
ATOM 3370 O O . LYS C 3 11 ? 56.953 -6.230 18.444 1.00 28.74 1157 LYS C O 1
ATOM 3383 N N . GLU D 1 1 ? -18.445 19.331 51.763 1.00 44.95 1 GLU A N 1
ATOM 3384 C CA . GLU D 1 1 ? -17.711 20.586 51.873 1.00 48.27 1 GLU A CA 1
ATOM 3385 C C . GLU D 1 1 ? -17.962 21.468 50.653 1.00 44.72 1 GLU A C 1
ATOM 3386 O O . GLU D 1 1 ? -17.833 20.996 49.524 1.00 43.34 1 GLU A O 1
ATOM 3392 N N . VAL D 1 2 ? -18.327 22.736 50.871 1.00 41.02 2 VAL A N 1
ATOM 3393 C CA . VAL D 1 2 ? -18.515 23.655 49.753 1.00 37.97 2 VAL A CA 1
ATOM 3394 C C . VAL D 1 2 ? -17.155 23.992 49.155 1.00 41.18 2 VAL A C 1
ATOM 3395 O O . VAL D 1 2 ? -16.177 24.229 49.877 1.00 39.99 2 VAL A O 1
ATOM 3399 N N . GLN D 1 3 ? -17.078 23.996 47.828 1.00 36.33 3 GLN A N 1
ATOM 3400 C CA . GLN D 1 3 ? -15.831 24.302 47.142 1.00 38.08 3 GLN A CA 1
ATOM 3401 C C . GLN D 1 3 ? -16.139 25.003 45.830 1.00 34.34 3 GLN A C 1
ATOM 3402 O O . GLN D 1 3 ? -17.135 24.703 45.171 1.00 33.58 3 GLN A O 1
ATOM 3408 N N . PHE D 1 4 ? -15.251 25.911 45.441 1.00 31.08 4 PHE A N 1
ATOM 3409 C CA . PHE D 1 4 ? -15.381 26.656 44.196 1.00 32.43 4 PHE A CA 1
ATOM 3410 C C . PHE D 1 4 ? -14.074 26.518 43.436 1.00 32.89 4 PHE A C 1
ATOM 3411 O O . PHE D 1 4 ? -13.017 26.893 43.950 1.00 32.73 4 PHE A O 1
ATOM 3419 N N . GLN D 1 5 ? -14.144 25.979 42.225 1.00 33.21 5 GLN A N 1
ATOM 3420 C CA . GLN D 1 5 ? -12.970 25.769 41.390 1.00 33.28 5 GLN A CA 1
ATOM 3421 C C . GLN D 1 5 ? -13.034 26.758 40.239 1.00 31.37 5 GLN A C 1
ATOM 3422 O O . GLN D 1 5 ? -13.928 26.667 39.390 1.00 32.75 5 GLN A O 1
ATOM 3428 N N . GLN D 1 6 ? -12.100 27.699 40.212 1.00 27.64 6 GLN A N 1
ATOM 3429 C CA . GLN D 1 6 ? -12.079 28.730 39.183 1.00 29.43 6 GLN A CA 1
ATOM 3430 C C . GLN D 1 6 ? -11.127 28.346 38.054 1.00 30.42 6 GLN A C 1
ATOM 3431 O O . GLN D 1 6 ? -10.197 27.557 38.242 1.00 29.99 6 GLN A O 1
ATOM 3437 N N . SER D 1 7 ? -11.365 28.931 36.877 1.00 27.62 7 SER A N 1
ATOM 3438 C CA . SER D 1 7 ? -10.547 28.683 35.698 1.00 28.41 7 SER A CA 1
ATOM 3439 C C . SER D 1 7 ? -9.158 29.318 35.859 1.00 30.77 7 SER A C 1
ATOM 3440 O O . SER D 1 7 ? -8.908 30.122 36.765 1.00 27.60 7 SER A O 1
ATOM 3443 N N . GLY D 1 8 ? -8.243 28.960 34.946 1.00 31.27 8 GLY A N 1
ATOM 3444 C CA . GLY D 1 8 ? -6.833 29.258 35.123 1.00 29.36 8 GLY A CA 1
ATOM 3445 C C . GLY D 1 8 ? -6.415 30.674 34.747 1.00 31.92 8 GLY A C 1
ATOM 3446 O O . GLY D 1 8 ? -7.190 31.495 34.250 1.00 31.37 8 GLY A O 1
ATOM 3447 N N . THR D 1 9 ? -5.134 30.960 35.004 1.00 30.07 9 THR A N 1
ATOM 3448 C CA . THR D 1 9 ? -4.573 32.266 34.680 1.00 30.58 9 THR A CA 1
ATOM 3449 C C . THR D 1 9 ? -4.792 32.590 33.208 1.00 31.19 9 THR A C 1
ATOM 3450 O O . THR D 1 9 ? -4.680 31.719 32.341 1.00 31.21 9 THR A O 1
ATOM 3454 N N . VAL D 1 10 ? -5.098 33.853 32.926 1.00 30.77 10 VAL A N 1
ATOM 3455 C CA . VAL D 1 10 ? -5.406 34.307 31.578 1.00 28.95 10 VAL A CA 1
ATOM 3456 C C . VAL D 1 10 ? -4.632 35.582 31.278 1.00 31.26 10 VAL A C 1
ATOM 3457 O O . VAL D 1 10 ? -4.540 36.480 32.123 1.00 27.60 10 VAL A O 1
ATOM 3461 N N . LEU D 1 11 ? -4.101 35.664 30.059 1.00 30.19 11 LEU A N 1
ATOM 3462 C CA . LEU D 1 11 ? -3.571 36.895 29.492 1.00 29.62 11 LEU A CA 1
ATOM 3463 C C . LEU D 1 11 ? -4.520 37.331 28.386 1.00 31.74 11 LEU A C 1
ATOM 3464 O O . LEU D 1 11 ? -4.911 36.514 27.548 1.00 32.30 11 LEU A O 1
ATOM 3469 N N . ALA D 1 12 ? -4.921 38.598 28.405 1.00 27.64 12 ALA A N 1
ATOM 3470 C CA . ALA D 1 12 ? -5.772 39.143 27.356 1.00 30.73 12 ALA A CA 1
ATOM 3471 C C . ALA D 1 12 ? -5.182 40.443 26.819 1.00 32.76 12 ALA A C 1
ATOM 3472 O O . ALA D 1 12 ? -4.418 41.139 27.498 1.00 29.33 12 ALA A O 1
ATOM 3474 N N . ARG D 1 13 ? -5.586 40.791 25.562 1.00 29.08 13 ARG A N 1
ATOM 3475 C CA . ARG D 1 13 ? -5.085 41.986 24.910 1.00 32.65 13 ARG A CA 1
ATOM 3476 C C . ARG D 1 13 ? -6.001 43.176 25.190 1.00 36.62 13 ARG A C 1
ATOM 3477 O O . ARG D 1 13 ? -7.219 43.010 25.335 1.00 33.26 13 ARG A O 1
ATOM 3485 N N . PRO D 1 14 ? -5.436 44.383 25.263 1.00 34.69 14 PRO A N 1
ATOM 3486 C CA . PRO D 1 14 ? -6.270 45.580 25.416 1.00 39.40 14 PRO A CA 1
ATOM 3487 C C . PRO D 1 14 ? -7.375 45.602 24.371 1.00 36.72 14 PRO A C 1
ATOM 3488 O O . PRO D 1 14 ? -7.146 45.303 23.192 1.00 35.76 14 PRO A O 1
ATOM 3492 N N . GLY D 1 15 ? -8.589 45.929 24.817 1.00 33.49 15 GLY A N 1
ATOM 3493 C CA . GLY D 1 15 ? -9.731 46.019 23.940 1.00 36.54 15 GLY A CA 1
ATOM 3494 C C . GLY D 1 15 ? -10.482 44.720 23.751 1.00 38.77 15 GLY A C 1
ATOM 3495 O O . GLY D 1 15 ? -11.636 44.744 23.301 1.00 42.04 15 GLY A O 1
ATOM 3496 N N . ALA D 1 16 ? -9.865 43.593 24.085 1.00 35.00 16 ALA A N 1
ATOM 3497 C CA . ALA D 1 16 ? -10.520 42.306 23.968 1.00 37.18 16 ALA A CA 1
ATOM 3498 C C . ALA D 1 16 ? -11.487 42.099 25.130 1.00 38.20 16 ALA A C 1
ATOM 3499 O O . ALA D 1 16 ? -11.668 42.963 25.996 1.00 37.41 16 ALA A O 1
ATOM 3501 N N . SER D 1 17 ? -12.126 40.935 25.144 1.00 38.86 17 SER A N 1
ATOM 3502 C CA . SER D 1 17 ? -12.933 40.498 26.268 1.00 34.03 17 SER A CA 1
ATOM 3503 C C . SER D 1 17 ? -12.451 39.123 26.703 1.00 38.08 17 SER A C 1
ATOM 3504 O O . SER D 1 17 ? -11.728 38.435 25.977 1.00 38.58 17 SER A O 1
ATOM 3507 N N . VAL D 1 18 ? -12.843 38.729 27.910 1.00 33.56 18 VAL A N 1
ATOM 3508 C CA . VAL D 1 18 ? -12.417 37.449 28.463 1.00 31.18 18 VAL A CA 1
ATOM 3509 C C . VAL D 1 18 ? -13.547 36.912 29.322 1.00 32.47 18 VAL A C 1
ATOM 3510 O O . VAL D 1 18 ? -14.303 37.678 29.923 1.00 32.84 18 VAL A O 1
ATOM 3514 N N . LYS D 1 19 ? -13.667 35.590 29.378 1.00 28.79 19 LYS A N 1
ATOM 3515 C CA . LYS D 1 19 ? -14.652 34.950 30.235 1.00 28.91 19 LYS A CA 1
ATOM 3516 C C . LYS D 1 19 ? -13.952 34.046 31.245 1.00 30.74 19 LYS A C 1
ATOM 3517 O O . LYS D 1 19 ? -13.081 33.249 30.881 1.00 28.56 19 LYS A O 1
ATOM 3523 N N . MET D 1 20 ? -14.316 34.199 32.514 1.00 25.95 20 MET A N 1
ATOM 3524 C CA . MET D 1 20 ? -13.815 33.373 33.597 1.00 27.64 20 MET A CA 1
ATOM 3525 C C . MET D 1 20 ? -14.966 32.554 34.155 1.00 27.24 20 MET A C 1
ATOM 3526 O O . MET D 1 20 ? -16.125 32.981 34.106 1.00 26.37 20 MET A O 1
ATOM 3531 N N . SER D 1 21 ? -14.644 31.383 34.703 1.00 24.80 21 SER A N 1
ATOM 3532 C CA . SER D 1 21 ? -15.661 30.458 35.180 1.00 26.04 21 SER A CA 1
ATOM 3533 C C . SER D 1 21 ? -15.341 30.022 36.605 1.00 29.68 21 SER A C 1
ATOM 3534 O O . SER D 1 21 ? -14.217 30.167 37.091 1.00 26.59 21 SER A O 1
ATOM 3537 N N . CYS D 1 22 ? -16.356 29.477 37.267 1.00 27.10 22 CYS A N 1
ATOM 3538 C CA . CYS D 1 22 ? -16.247 29.095 38.669 1.00 27.72 22 CYS A CA 1
ATOM 3539 C C . CYS D 1 22 ? -17.207 27.933 38.882 1.00 31.44 22 CYS A C 1
ATOM 3540 O O . CYS D 1 22 ? -18.424 28.124 38.811 1.00 29.40 22 CYS A O 1
ATOM 3543 N N . LYS D 1 23 ? -16.670 26.736 39.102 1.00 27.49 23 LYS A N 1
ATOM 3544 C CA . LYS D 1 23 ? -17.477 25.534 39.275 1.00 31.59 23 LYS A CA 1
ATOM 3545 C C . LYS D 1 23 ? -17.714 25.284 40.759 1.00 32.56 23 LYS A C 1
ATOM 3546 O O . LYS D 1 23 ? -16.760 25.080 41.517 1.00 29.56 23 LYS A O 1
ATOM 3552 N N . ALA D 1 24 ? -18.982 25.266 41.155 1.00 28.02 24 ALA A N 1
ATOM 3553 C CA . ALA D 1 24 ? -19.397 25.096 42.539 1.00 31.53 24 ALA A CA 1
ATOM 3554 C C . ALA D 1 24 ? -19.749 23.642 42.835 1.00 32.66 24 ALA A C 1
ATOM 3555 O O . ALA D 1 24 ? -20.232 22.914 41.966 1.00 30.63 24 ALA A O 1
ATOM 3557 N N . SER D 1 25 ? -19.519 23.227 44.081 1.00 32.60 25 SER A N 1
ATOM 3558 C CA . SER D 1 25 ? -19.901 21.889 44.515 1.00 32.42 25 SER A CA 1
ATOM 3559 C C . SER D 1 25 ? -20.231 21.910 45.999 1.00 34.99 25 SER A C 1
ATOM 3560 O O . SER D 1 25 ? -19.792 22.792 46.741 1.00 34.70 25 SER A O 1
ATOM 3563 N N . GLY D 1 26 ? -21.003 20.915 46.424 1.00 35.18 26 GLY A N 1
ATOM 3564 C CA . GLY D 1 26 ? -21.267 20.681 47.826 1.00 33.36 26 GLY A CA 1
ATOM 3565 C C . GLY D 1 26 ? -22.451 21.413 48.423 1.00 34.99 26 GLY A C 1
ATOM 3566 O O . GLY D 1 26 ? -22.579 21.425 49.655 1.00 36.67 26 GLY A O 1
ATOM 3567 N N . TYR D 1 27 ? -23.317 22.022 47.611 1.00 29.98 27 TYR A N 1
ATOM 3568 C CA . TYR D 1 27 ? -24.505 22.696 48.133 1.00 33.86 27 TYR A CA 1
ATOM 3569 C C . TYR D 1 27 ? -25.532 22.818 47.014 1.00 33.43 27 TYR A C 1
ATOM 3570 O O . TYR D 1 27 ? -25.247 22.522 45.853 1.00 30.90 27 TYR A O 1
ATOM 3579 N N . THR D 1 28 ? -26.740 23.252 47.382 1.00 32.52 28 THR A N 1
ATOM 3580 C CA . THR D 1 28 ? -27.821 23.442 46.412 1.00 33.78 28 THR A CA 1
ATOM 3581 C C . THR D 1 28 ? -27.547 24.727 45.636 1.00 31.40 28 THR A C 1
ATOM 3582 O O . THR D 1 28 ? -27.808 25.832 46.122 1.00 31.13 28 THR A O 1
ATOM 3586 N N . PHE D 1 29 ? -27.035 24.571 44.410 1.00 31.37 29 PHE A N 1
ATOM 3587 C CA . PHE D 1 29 ? -26.562 25.708 43.620 1.00 29.53 29 PHE A CA 1
ATOM 3588 C C . PHE D 1 29 ? -27.653 26.757 43.423 1.00 28.03 29 PHE A C 1
ATOM 3589 O O . PHE D 1 29 ? -27.369 27.960 43.405 1.00 30.55 29 PHE A O 1
ATOM 3597 N N . THR D 1 30 ? -28.904 26.326 43.265 1.00 26.91 30 THR A N 1
ATOM 3598 C CA . THR D 1 30 ? -29.952 27.269 42.912 1.00 26.18 30 THR A CA 1
ATOM 3599 C C . THR D 1 30 ? -30.313 28.221 44.045 1.00 27.93 30 THR A C 1
ATOM 3600 O O . THR D 1 30 ? -30.987 29.222 43.778 1.00 31.57 30 THR A O 1
ATOM 3604 N N . ASN D 1 31 ? -29.868 27.961 45.278 1.00 25.57 31 ASN A N 1
ATOM 3605 C CA . ASN D 1 31 ? -30.427 28.606 46.462 1.00 29.21 31 ASN A CA 1
ATOM 3606 C C . ASN D 1 31 ? -29.577 29.720 47.055 1.00 27.47 31 ASN A C 1
ATOM 3607 O O . ASN D 1 31 ? -29.972 30.284 48.079 1.00 26.95 31 ASN A O 1
ATOM 3612 N N . TYR D 1 32 ? -28.432 30.050 46.471 1.00 25.25 32 TYR A N 1
ATOM 3613 C CA . TYR D 1 32 ? -27.567 31.080 47.035 1.00 25.79 32 TYR A CA 1
ATOM 3614 C C . TYR D 1 32 ? -27.101 32.019 45.938 1.00 26.00 32 TYR A C 1
ATOM 3615 O O . TYR D 1 32 ? -26.824 31.581 44.819 1.00 25.62 32 TYR A O 1
ATOM 3624 N N . TRP D 1 33 ? -27.009 33.305 46.272 1.00 23.06 33 TRP A N 1
ATOM 3625 C CA . TRP D 1 33 ? -26.295 34.259 45.428 1.00 23.21 33 TRP A CA 1
ATOM 3626 C C . TRP D 1 33 ? -24.822 33.869 45.318 1.00 21.93 33 TRP A C 1
ATOM 3627 O O . TRP D 1 33 ? -24.197 33.449 46.299 1.00 22.81 33 TRP A O 1
ATOM 3638 N N . ILE D 1 34 ? -24.269 34.041 44.123 1.00 19.14 34 ILE A N 1
ATOM 3639 C CA . ILE D 1 34 ? -22.854 33.847 43.842 1.00 22.80 34 ILE A CA 1
ATOM 3640 C C . ILE D 1 34 ? -22.349 35.126 43.187 1.00 23.13 34 ILE A C 1
ATOM 3641 O O . ILE D 1 34 ? -23.029 35.697 42.326 1.00 24.85 34 ILE A O 1
ATOM 3646 N N . HIS D 1 35 ? -21.169 35.582 43.603 1.00 21.14 35 HIS A N 1
ATOM 3647 C CA . HIS D 1 35 ? -20.673 36.920 43.306 1.00 21.62 35 HIS A CA 1
ATOM 3648 C C . HIS D 1 35 ? -19.235 36.866 42.808 1.00 24.12 35 HIS A C 1
ATOM 3649 O O . HIS D 1 35 ? -18.515 35.884 43.024 1.00 24.71 35 HIS A O 1
ATOM 3656 N N . TRP D 1 36 ? -18.811 37.955 42.160 1.00 21.51 36 TRP A N 1
ATOM 3657 C CA . TRP D 1 36 ? -17.428 38.140 41.742 1.00 21.64 36 TRP A CA 1
ATOM 3658 C C . TRP D 1 36 ? -16.853 39.374 42.427 1.00 23.91 36 TRP A C 1
ATOM 3659 O O . TRP D 1 36 ? -17.541 40.387 42.589 1.00 22.15 36 TRP A O 1
ATOM 3670 N N . VAL D 1 37 ? -15.598 39.272 42.837 1.00 20.66 37 VAL A N 1
ATOM 3671 C CA . VAL D 1 37 ? -14.920 40.305 43.608 1.00 23.02 37 VAL A CA 1
ATOM 3672 C C . VAL D 1 37 ? -13.512 40.472 43.047 1.00 23.51 37 VAL A C 1
ATOM 3673 O O . VAL D 1 37 ? -12.837 39.485 42.740 1.00 23.16 37 VAL A O 1
ATOM 3677 N N . LYS D 1 38 ? -13.074 41.717 42.915 1.00 20.69 38 LYS A N 1
ATOM 3678 C CA . LYS D 1 38 ? -11.806 42.050 42.281 1.00 25.41 38 LYS A CA 1
ATOM 3679 C C . LYS D 1 38 ? -10.799 42.468 43.341 1.00 26.71 38 LYS A C 1
ATOM 3680 O O . LYS D 1 38 ? -11.155 43.153 44.308 1.00 24.45 38 LYS A O 1
ATOM 3686 N N . GLN D 1 39 ? -9.540 42.066 43.153 1.00 25.85 39 GLN A N 1
ATOM 3687 C CA . GLN D 1 39 ? -8.460 42.468 44.048 1.00 29.45 39 GLN A CA 1
ATOM 3688 C C . GLN D 1 39 ? -7.220 42.789 43.223 1.00 32.85 39 GLN A C 1
ATOM 3689 O O . GLN D 1 39 ? -6.614 41.891 42.615 1.00 29.47 39 GLN A O 1
ATOM 3695 N N . ARG D 1 40 ? -6.837 44.063 43.203 1.00 32.83 40 ARG A N 1
ATOM 3696 C CA . ARG D 1 40 ? -5.582 44.398 42.543 1.00 42.47 40 ARG A CA 1
ATOM 3697 C C . ARG D 1 40 ? -4.416 44.101 43.481 1.00 46.80 40 ARG A C 1
ATOM 3698 O O . ARG D 1 40 ? -4.546 44.254 44.694 1.00 47.06 40 ARG A O 1
ATOM 3706 N N . PRO D 1 41 ? -3.281 43.649 42.955 1.00 58.25 41 PRO A N 1
ATOM 3707 C CA . PRO D 1 41 ? -2.154 43.302 43.835 1.00 59.64 41 PRO A CA 1
ATOM 3708 C C . PRO D 1 41 ? -1.724 44.504 44.664 1.00 61.29 41 PRO A C 1
ATOM 3709 O O . PRO D 1 41 ? -1.379 45.562 44.130 1.00 61.85 41 PRO A O 1
ATOM 3713 N N . GLY D 1 42 ? -1.776 44.339 45.985 1.00 61.23 42 GLY A N 1
ATOM 3714 C CA . GLY D 1 42 ? -1.462 45.406 46.914 1.00 60.94 42 GLY A CA 1
ATOM 3715 C C . GLY D 1 42 ? -2.628 46.278 47.323 1.00 59.94 42 GLY A C 1
ATOM 3716 O O . GLY D 1 42 ? -2.411 47.297 47.990 1.00 61.65 42 GLY A O 1
ATOM 3717 N N . GLN D 1 43 ? -3.854 45.917 46.950 1.00 56.17 43 GLN A N 1
ATOM 3718 C CA . GLN D 1 43 ? -5.032 46.718 47.239 1.00 51.61 43 GLN A CA 1
ATOM 3719 C C . GLN D 1 43 ? -6.078 45.860 47.938 1.00 47.87 43 GLN A C 1
ATOM 3720 O O . GLN D 1 43 ? -5.956 44.634 48.038 1.00 46.74 43 GLN A O 1
ATOM 3726 N N . GLY D 1 44 ? -7.120 46.527 48.420 1.00 41.24 44 GLY A N 1
ATOM 3727 C CA . GLY D 1 44 ? -8.254 45.858 49.006 1.00 35.01 44 GLY A CA 1
ATOM 3728 C C . GLY D 1 44 ? -9.151 45.239 47.951 1.00 34.42 44 GLY A C 1
ATOM 3729 O O . GLY D 1 44 ? -8.830 45.169 46.763 1.00 38.36 44 GLY A O 1
ATOM 3730 N N . LEU D 1 45 ? -10.311 44.789 48.411 1.00 30.45 45 LEU A N 1
ATOM 3731 C CA . LEU D 1 45 ? -11.266 44.068 47.589 1.00 30.59 45 LEU A CA 1
ATOM 3732 C C . LEU D 1 45 ? -12.366 45.002 47.103 1.00 28.76 45 LEU A C 1
ATOM 3733 O O . LEU D 1 45 ? -12.779 45.9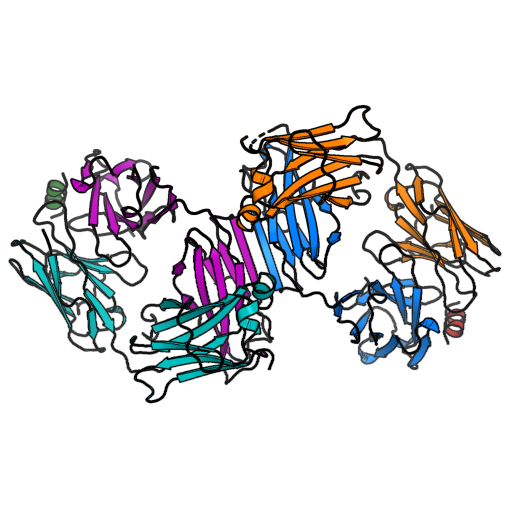22 47.810 1.00 28.05 45 LEU A O 1
ATOM 3738 N N . GLU D 1 46 ? -12.838 44.753 45.884 1.00 25.28 46 GLU A N 1
ATOM 3739 C CA . GLU D 1 46 ? -13.883 45.562 45.257 1.00 25.63 46 GLU A CA 1
ATOM 3740 C C . GLU D 1 46 ? -14.990 44.660 44.722 1.00 26.36 46 GLU A C 1
ATOM 3741 O O . GLU D 1 46 ? -14.719 43.750 43.931 1.00 24.32 46 GLU A O 1
ATOM 3747 N N . TYR D 1 47 ? -16.231 44.925 45.138 1.00 23.41 47 TYR A N 1
ATOM 3748 C CA . TYR D 1 47 ? -17.376 44.160 44.666 1.00 23.17 47 TYR A CA 1
ATOM 3749 C C . TYR D 1 47 ? -17.684 44.473 43.200 1.00 25.61 47 TYR A C 1
ATOM 3750 O O . TYR D 1 47 ? -17.715 45.636 42.790 1.00 23.74 47 TYR A O 1
ATOM 3759 N N . ILE D 1 48 ? -17.923 43.428 42.410 1.00 22.02 48 ILE A N 1
ATOM 3760 C CA . ILE D 1 48 ? -18.287 43.607 41.008 1.00 24.02 48 ILE A CA 1
ATOM 3761 C C . ILE D 1 48 ? -19.783 43.365 40.813 1.00 23.12 48 ILE A C 1
ATOM 3762 O O . ILE D 1 48 ? -20.505 44.274 40.408 1.00 22.97 48 ILE A O 1
ATOM 3767 N N . GLY D 1 49 ? -20.252 42.146 41.076 1.00 21.93 49 GLY A N 1
ATOM 3768 C CA . GLY D 1 49 ? -21.653 41.822 40.850 1.00 23.72 49 GLY A CA 1
ATOM 3769 C C . GLY D 1 49 ? -21.936 40.376 41.202 1.00 22.17 49 GLY A C 1
ATOM 3770 O O . GLY D 1 49 ? -21.043 39.625 41.598 1.00 19.63 49 GLY A O 1
ATOM 3771 N N . GLY D 1 50 ? -23.206 39.987 41.051 1.00 23.60 50 GLY A N 1
ATOM 3772 C CA . GLY D 1 50 ? -23.588 38.628 41.404 1.00 22.16 50 GLY A CA 1
ATOM 3773 C C . GLY D 1 50 ? -24.860 38.186 40.715 1.00 25.09 50 GLY A C 1
ATOM 3774 O O . GLY D 1 50 ? -25.558 38.974 40.073 1.00 21.91 50 GLY A O 1
ATOM 3775 N N . THR D 1 51 ? -25.162 36.894 40.869 1.00 22.55 51 THR A N 1
ATOM 3776 C CA . THR D 1 51 ? -26.380 36.331 40.309 1.00 25.04 51 THR A CA 1
ATOM 3777 C C . THR D 1 51 ? -26.982 35.303 41.264 1.00 23.90 51 THR A C 1
ATOM 3778 O O . THR D 1 51 ? -26.279 34.672 42.065 1.00 20.19 51 THR A O 1
ATOM 3782 N N . TYR D 1 52 ? -28.303 35.158 41.181 1.00 23.24 52 TYR A N 1
ATOM 3783 C CA . TYR D 1 52 ? -29.027 34.116 41.907 1.00 24.77 52 TYR A CA 1
ATOM 3784 C C . TYR D 1 52 ? -29.448 33.034 40.916 1.00 24.78 52 TYR A C 1
ATOM 3785 O O . TYR D 1 52 ? -30.412 33.229 40.159 1.00 24.52 52 TYR A O 1
ATOM 3794 N N . PRO D 1 53 A -28.766 31.882 40.875 1.00 23.36 52 PRO A N 1
ATOM 3795 C CA . PRO D 1 53 A -29.027 30.909 39.795 1.00 24.39 52 PRO A CA 1
ATOM 3796 C C . PRO D 1 53 A -30.443 30.358 39.777 1.00 26.36 52 PRO A C 1
ATOM 3797 O O . PRO D 1 53 A -30.886 29.888 38.719 1.00 25.34 52 PRO A O 1
ATOM 3801 N N . GLY D 1 54 ? -31.174 30.439 40.892 1.00 25.32 53 GLY A N 1
ATOM 3802 C CA . GLY D 1 54 ? -32.514 29.881 40.953 1.00 25.36 53 GLY A CA 1
ATOM 3803 C C . GLY D 1 54 ? -33.536 30.620 40.109 1.00 28.71 53 GLY A C 1
ATOM 3804 O O . GLY D 1 54 ? -34.557 30.041 39.726 1.00 29.75 53 GLY A O 1
ATOM 3805 N N . ASN D 1 55 ? -33.302 31.899 39.812 1.00 24.45 54 ASN A N 1
ATOM 3806 C CA . ASN D 1 55 ? -34.200 32.578 38.881 1.00 29.70 54 ASN A CA 1
ATOM 3807 C C . ASN D 1 55 ? -33.497 33.516 37.902 1.00 24.66 54 ASN A C 1
ATOM 3808 O O . ASN D 1 55 ? -34.178 34.146 37.085 1.00 25.24 54 ASN A O 1
ATOM 3813 N N . GLY D 1 56 ? -32.172 33.579 37.910 1.00 24.54 55 GLY A N 1
ATOM 3814 C CA . GLY D 1 56 ? -31.458 34.423 36.980 1.00 26.30 55 GLY A CA 1
ATOM 3815 C C . GLY D 1 56 ? -31.314 35.871 37.394 1.00 26.82 55 GLY A C 1
ATOM 3816 O O . GLY D 1 56 ? -30.680 36.637 36.662 1.00 24.81 55 GLY A O 1
ATOM 3817 N N . ASP D 1 57 ? -31.878 36.280 38.535 1.00 29.06 56 ASP A N 1
ATOM 3818 C CA . ASP D 1 57 ? -31.681 37.650 38.995 1.00 29.85 56 ASP A CA 1
ATOM 3819 C C . ASP D 1 57 ? -30.193 37.964 39.042 1.00 25.88 56 ASP A C 1
ATOM 3820 O O . ASP D 1 57 ? -29.398 37.174 39.551 1.00 26.84 56 ASP A O 1
ATOM 3825 N N . THR D 1 58 ? -29.809 39.116 38.501 1.00 26.22 57 THR A N 1
ATOM 3826 C CA . THR D 1 58 ? -28.401 39.502 38.532 1.00 28.63 57 THR A CA 1
ATOM 3827 C C . THR D 1 58 ? -28.305 40.991 38.810 1.00 31.54 57 THR A C 1
ATOM 3828 O O . THR D 1 58 ? -29.076 41.779 38.251 1.00 36.40 57 THR A O 1
ATOM 3832 N N . THR D 1 59 ? -27.351 41.372 39.660 1.00 25.68 58 THR A N 1
ATOM 3833 C CA . THR D 1 59 ? -27.180 42.765 40.058 1.00 29.78 58 THR A CA 1
ATOM 3834 C C . THR D 1 59 ? -25.699 43.113 40.122 1.00 27.99 58 THR A C 1
ATOM 3835 O O . THR D 1 59 ? -24.843 42.245 40.324 1.00 23.14 58 THR A O 1
ATOM 3839 N N . TYR D 1 60 ? -25.411 44.409 39.971 1.00 26.77 59 TYR A N 1
ATOM 3840 C CA . TYR D 1 60 ? -24.055 44.881 39.726 1.00 28.47 59 TYR A CA 1
ATOM 3841 C C . TYR D 1 60 ? -23.742 46.139 40.521 1.00 29.15 59 TYR A C 1
ATOM 3842 O O . TYR D 1 60 ? -24.593 47.017 40.696 1.00 25.69 59 TYR A O 1
ATOM 3851 N N . ASN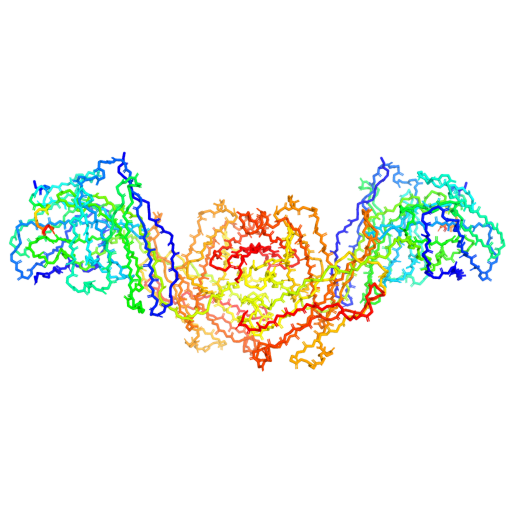 D 1 61 ? -22.490 46.225 40.966 1.00 29.56 60 ASN A N 1
ATOM 3852 C CA . ASN D 1 61 ? -21.856 47.515 41.214 1.00 28.61 60 ASN A CA 1
ATOM 3853 C C . ASN D 1 61 ? -22.005 48.386 39.976 1.00 30.83 60 ASN A C 1
ATOM 3854 O O . ASN D 1 61 ? -21.535 48.023 38.895 1.00 29.79 60 ASN A O 1
ATOM 3859 N N . GLN D 1 62 ? -22.691 49.522 40.133 1.00 29.91 61 GLN A N 1
ATOM 3860 C CA . GLN D 1 62 ? -22.938 50.428 39.012 1.00 36.41 61 GLN A CA 1
ATOM 3861 C C . GLN D 1 62 ? -21.662 50.766 38.245 1.00 38.11 61 GLN A C 1
ATOM 3862 O O . GLN D 1 62 ? -21.704 50.995 37.030 1.00 37.91 61 GLN A O 1
ATOM 3868 N N . LYS D 1 63 ? -20.526 50.828 38.936 1.00 32.65 62 LYS A N 1
ATOM 3869 C CA . LYS D 1 63 ? -19.269 51.131 38.269 1.00 34.26 62 LYS A CA 1
ATOM 3870 C C . LYS D 1 63 ? -18.894 50.074 37.224 1.00 35.39 62 LYS A C 1
ATOM 3871 O O . LYS D 1 63 ? -18.118 50.370 36.308 1.00 38.31 62 LYS A O 1
ATOM 3877 N N . PHE D 1 64 ? -19.432 48.858 37.329 1.00 31.29 63 PHE A N 1
ATOM 3878 C CA . PHE D 1 64 ? -19.094 47.766 36.423 1.00 34.76 63 PHE A CA 1
ATOM 3879 C C . PHE D 1 64 ? -20.211 47.413 35.451 1.00 35.53 63 PHE A C 1
ATOM 3880 O O . PHE D 1 64 ? -20.046 46.484 34.653 1.00 35.20 63 PHE A O 1
ATOM 3888 N N . LYS D 1 65 ? -21.341 48.115 35.494 1.00 39.35 64 LYS A N 1
ATOM 3889 C CA . LYS D 1 65 ? -22.409 47.867 34.533 1.00 41.73 64 LYS A CA 1
ATOM 3890 C C . LYS D 1 65 ? -21.905 48.107 33.114 1.00 43.46 64 LYS A C 1
ATOM 3891 O O . LYS D 1 65 ? -21.274 49.130 32.829 1.00 44.73 64 LYS A O 1
ATOM 3897 N N . GLY D 1 66 ? -22.182 47.162 32.215 1.00 51.16 65 GLY A N 1
ATOM 3898 C CA . GLY D 1 66 ? -21.733 47.307 30.842 1.00 50.21 65 GLY A CA 1
ATOM 3899 C C . GLY D 1 66 ? -20.269 46.996 30.620 1.00 51.50 65 GLY A C 1
ATOM 3900 O O . GLY D 1 66 ? -19.796 47.078 29.476 1.00 56.63 65 GLY A O 1
ATOM 3901 N N . LYS D 1 67 ? -19.533 46.676 31.675 1.00 40.16 66 LYS A N 1
ATOM 3902 C CA . LYS D 1 67 ? -18.178 46.147 31.593 1.00 40.52 66 LYS A CA 1
ATOM 3903 C C . LYS D 1 67 ? -18.098 44.688 32.009 1.00 37.94 66 LYS A C 1
ATOM 3904 O O . LYS D 1 67 ? -17.378 43.900 31.383 1.00 38.35 66 LYS A O 1
ATOM 3910 N N . ALA D 1 68 ? -18.834 44.315 33.048 1.00 32.00 67 ALA A N 1
ATOM 3911 C CA . ALA D 1 68 ? -18.891 42.950 33.537 1.00 32.39 67 ALA A CA 1
ATOM 3912 C C . ALA D 1 68 ? -20.268 42.373 33.265 1.00 33.69 67 ALA A C 1
ATOM 3913 O O . ALA D 1 68 ? -21.275 43.079 33.359 1.00 29.65 67 ALA A O 1
ATOM 3915 N N . LYS D 1 69 ? -20.304 41.085 32.939 1.00 29.34 68 LYS A N 1
ATOM 3916 C CA . LYS D 1 69 ? -21.546 40.350 32.755 1.00 30.17 68 LYS A CA 1
ATOM 3917 C C . LYS D 1 69 ? -21.437 39.058 33.541 1.00 29.13 68 LYS A C 1
ATOM 3918 O O . LYS D 1 69 ? -20.500 38.281 33.327 1.00 27.91 68 LYS A O 1
ATOM 3924 N N . VAL D 1 70 ? -22.386 38.821 34.435 1.00 24.42 69 VAL A N 1
ATOM 3925 C CA . VAL D 1 70 ? -22.378 37.636 35.292 1.00 25.83 69 VAL A CA 1
ATOM 3926 C C . VAL D 1 70 ? -23.544 36.748 34.881 1.00 26.12 69 VAL A C 1
ATOM 3927 O O . VAL D 1 70 ? -24.670 37.236 34.726 1.00 27.07 69 VAL A O 1
ATOM 3931 N N . THR D 1 71 ? -23.273 35.454 34.693 1.00 26.36 70 THR A N 1
ATOM 3932 C CA . THR D 1 71 ? -24.295 34.458 34.385 1.00 24.85 70 THR A CA 1
ATOM 3933 C C . THR D 1 71 ? -23.990 33.172 35.148 1.00 27.75 70 THR A C 1
ATOM 3934 O O . THR D 1 71 ? -22.859 32.930 35.581 1.00 28.17 70 THR A O 1
ATOM 3938 N N . ALA D 1 72 ? -25.007 32.331 35.296 1.00 24.24 71 ALA A N 1
ATOM 3939 C CA . ALA D 1 72 ? -24.830 31.037 35.940 1.00 27.92 71 ALA A CA 1
ATOM 3940 C C . ALA D 1 72 ? -25.543 29.979 35.121 1.00 25.68 71 ALA A C 1
ATOM 3941 O O . ALA D 1 72 ? -26.524 30.264 34.435 1.00 26.89 71 ALA A O 1
ATOM 3943 N N . VAL D 1 73 ? -25.019 28.762 35.174 1.00 26.08 72 VAL A N 1
ATOM 3944 C CA . VAL D 1 73 ? -25.582 27.617 34.464 1.00 26.06 72 VAL A CA 1
ATOM 3945 C C . VAL D 1 73 ? -25.901 26.574 35.525 1.00 28.97 72 VAL A C 1
ATOM 3946 O O . VAL D 1 73 ? -24.992 26.017 36.156 1.00 25.55 72 VAL A O 1
ATOM 3950 N N . THR D 1 74 ? -27.194 26.328 35.738 1.00 29.20 73 THR A N 1
ATOM 3951 C CA . THR D 1 74 ? -27.595 25.464 36.846 1.00 28.38 73 THR A CA 1
ATOM 3952 C C . THR D 1 74 ? -27.253 24.000 36.580 1.00 30.84 73 THR A C 1
ATOM 3953 O O . THR D 1 74 ? -26.693 23.348 37.481 1.00 33.28 73 THR A O 1
ATOM 3957 N N . PRO D 1 75 ? -27.519 23.429 35.394 1.00 30.93 74 PRO A N 1
ATOM 3958 C CA . PRO D 1 75 ? -27.230 21.994 35.194 1.00 30.10 74 PRO A CA 1
ATOM 3959 C C . PRO D 1 75 ? -25.770 21.607 35.398 1.00 31.55 74 PRO A C 1
ATOM 3960 O O . PRO D 1 75 ? -25.500 20.451 35.733 1.00 32.41 74 PRO A O 1
ATOM 3964 N N . THR D 1 76 ? -24.824 22.525 35.204 1.00 30.76 75 THR A N 1
ATOM 3965 C CA . THR D 1 76 ? -23.409 22.261 35.436 1.00 29.22 75 THR A CA 1
ATOM 3966 C C . THR D 1 76 ? -22.869 22.973 36.676 1.00 32.27 75 THR A C 1
ATOM 3967 O O . THR D 1 76 ? -21.653 22.976 36.890 1.00 32.97 75 THR A O 1
ATOM 3971 N N . SER D 1 77 ? -23.731 23.618 37.469 1.00 27.84 76 SER A N 1
ATOM 3972 C CA . SER D 1 77 ? -23.309 24.300 38.697 1.00 30.35 76 SER A CA 1
ATOM 3973 C C . SER D 1 77 ? -22.127 25.239 38.462 1.00 30.50 76 SER A C 1
ATOM 3974 O O . SER D 1 77 ? -21.185 25.278 39.255 1.00 29.68 76 SER A O 1
ATOM 3977 N N . THR D 1 78 ? -22.166 26.022 37.382 1.00 25.91 77 THR A N 1
ATOM 3978 C CA . THR D 1 78 ? -21.032 26.885 37.076 1.00 26.88 77 THR A CA 1
ATOM 3979 C C . THR D 1 78 ? -21.464 28.332 36.871 1.00 28.59 77 THR A C 1
ATOM 3980 O O . THR D 1 78 ? -22.441 28.606 36.172 1.00 26.97 77 THR A O 1
ATOM 3984 N N . ALA D 1 79 ? -20.711 29.252 37.477 1.00 23.67 78 ALA A N 1
ATOM 3985 C CA . ALA D 1 79 ? -20.888 30.687 37.300 1.00 26.84 78 ALA A CA 1
ATOM 3986 C C . ALA D 1 79 ? -19.797 31.232 36.391 1.00 27.75 78 ALA A C 1
ATOM 3987 O O . ALA D 1 79 ? -18.662 30.745 36.394 1.00 24.96 78 ALA A O 1
ATOM 3989 N N . TYR D 1 80 ? -20.151 32.259 35.622 1.00 25.03 79 TYR A N 1
ATOM 3990 C CA . TYR D 1 80 ? -19.246 32.879 34.671 1.00 22.56 79 TYR A CA 1
ATOM 3991 C C . TYR D 1 80 ? -19.225 34.385 34.889 1.00 27.86 79 TYR A C 1
ATOM 3992 O O . TYR D 1 80 ? -20.217 34.981 35.321 1.00 24.67 79 TYR A O 1
ATOM 4001 N N . MET D 1 81 ? -18.097 35.005 34.568 1.00 24.55 80 MET A N 1
ATOM 4002 C CA . MET D 1 81 ? -18.070 36.452 34.445 1.00 26.32 80 MET A CA 1
ATOM 4003 C C . MET D 1 81 ? -17.339 36.830 33.173 1.00 26.10 80 MET A C 1
ATOM 4004 O O . MET D 1 81 ? -16.203 36.394 32.954 1.00 28.66 80 MET A O 1
ATOM 4009 N N . ASP D 1 82 ? -18.003 37.628 32.339 1.00 25.01 81 ASP A N 1
ATOM 4010 C CA . ASP D 1 82 ? -17.446 38.158 31.102 1.00 28.98 81 ASP A CA 1
ATOM 4011 C C . ASP D 1 82 ? -17.013 39.595 31.352 1.00 32.90 81 ASP A C 1
ATOM 4012 O O . ASP D 1 82 ? -17.803 40.398 31.863 1.00 30.76 81 ASP A O 1
ATOM 4017 N N . LEU D 1 83 ? -15.762 39.909 31.029 1.00 31.06 82 LEU A N 1
ATOM 4018 C CA . LEU D 1 83 ? -15.239 41.269 31.107 1.00 32.07 82 LEU A CA 1
ATOM 4019 C C . LEU D 1 83 ? -14.910 41.751 29.704 1.00 32.93 82 LEU A C 1
ATOM 4020 O O . LEU D 1 83 ? -14.264 41.033 28.936 1.00 35.41 82 LEU A O 1
ATOM 4025 N N . SER D 1 84 A -15.345 42.962 29.372 1.00 31.68 82 SER A N 1
ATOM 4026 C CA . SER D 1 84 A -15.210 43.472 28.020 1.00 35.14 82 SER A CA 1
ATOM 4027 C C . SER D 1 84 A -14.404 44.767 28.025 1.00 36.03 82 SER A C 1
ATOM 4028 O O . SER D 1 84 A -14.071 45.320 29.079 1.00 33.04 82 SER A O 1
ATOM 4031 N N . SER D 1 85 B -14.077 45.228 26.820 1.00 35.50 82 SER A N 1
ATOM 4032 C CA . SER D 1 85 B -13.265 46.426 26.599 1.00 36.16 82 SER A CA 1
ATOM 4033 C C . SER D 1 85 B -12.102 46.499 27.582 1.00 37.24 82 SER A C 1
ATOM 4034 O O . SER D 1 85 B -11.931 47.465 28.325 1.00 38.24 82 SER A O 1
ATOM 4037 N N . LEU D 1 86 C -11.286 45.453 27.569 1.00 31.96 82 LEU A N 1
ATOM 4038 C CA . LEU D 1 86 C -10.283 45.308 28.606 1.00 33.51 82 LEU A CA 1
ATOM 4039 C C . LEU D 1 86 C -9.202 46.379 28.478 1.00 35.01 82 LEU A C 1
ATOM 4040 O O . LEU D 1 86 C -8.790 46.741 27.375 1.00 34.02 82 LEU A O 1
ATOM 4045 N N . THR D 1 87 ? -8.762 46.892 29.628 1.00 33.91 83 THR A N 1
ATOM 4046 C CA . THR D 1 87 ? -7.629 47.799 29.762 1.00 36.40 83 THR A CA 1
ATOM 4047 C C . THR D 1 87 ? -6.709 47.267 30.856 1.00 37.17 83 THR A C 1
ATOM 4048 O O . THR D 1 87 ? -7.038 46.315 31.566 1.00 33.39 83 THR A O 1
ATOM 4052 N N . ASN D 1 88 ? -5.547 47.909 31.000 1.00 38.53 84 ASN A N 1
ATOM 4053 C CA A ASN D 1 88 ? -4.572 47.492 32.004 0.50 41.80 84 ASN A CA 1
ATOM 4054 C CA B ASN D 1 88 ? -4.594 47.444 32.000 0.50 41.81 84 ASN A CA 1
ATOM 4055 C C . ASN D 1 88 ? -5.132 47.604 33.416 1.00 39.15 84 ASN A C 1
ATOM 4056 O O . ASN D 1 88 ? -4.696 46.876 34.314 1.00 39.43 84 ASN A O 1
ATOM 4065 N N . GLU D 1 89 ? -6.074 48.524 33.636 1.00 37.64 85 GLU A N 1
ATOM 4066 C CA . GLU D 1 89 ? -6.709 48.651 34.943 1.00 41.32 85 GLU A CA 1
ATOM 4067 C C . GLU D 1 89 ? -7.556 47.438 35.296 1.00 37.48 85 GLU A C 1
ATOM 4068 O O . GLU D 1 89 ? -7.991 47.319 36.449 1.00 34.04 85 GLU A O 1
ATOM 4074 N N . ASP D 1 90 ? -7.814 46.554 34.334 1.00 31.64 86 ASP A N 1
ATOM 4075 C CA . ASP D 1 90 ? -8.521 45.318 34.618 1.00 30.03 86 ASP A CA 1
ATOM 4076 C C . ASP D 1 90 ? -7.593 44.210 35.108 1.00 31.33 86 ASP A C 1
ATOM 4077 O O . ASP D 1 90 ? -8.087 43.173 35.550 1.00 27.80 86 ASP A O 1
ATOM 4082 N N . SER D 1 91 ? -6.272 44.401 35.049 1.00 31.71 87 SER A N 1
ATOM 4083 C CA . SER D 1 91 ? -5.348 43.409 35.584 1.00 30.43 87 SER A CA 1
ATOM 4084 C C . SER D 1 91 ? -5.557 43.264 37.081 1.00 29.86 87 SER A C 1
ATOM 4085 O O . SER D 1 91 ? -5.474 44.246 37.822 1.00 31.99 87 SER A O 1
ATOM 4088 N N . ALA D 1 92 ? -5.831 42.041 37.527 1.00 27.76 88 ALA A N 1
ATOM 4089 C CA . ALA D 1 92 ? -6.134 41.811 38.932 1.00 27.68 88 ALA A CA 1
ATOM 4090 C C . ALA D 1 92 ? -6.412 40.330 39.143 1.00 26.52 88 ALA A C 1
ATOM 4091 O O . ALA D 1 92 ? -6.490 39.540 38.192 1.00 24.06 88 ALA A O 1
ATOM 4093 N N . VAL D 1 93 ? -6.575 39.972 40.408 1.00 24.44 89 VAL A N 1
ATOM 4094 C CA . VAL D 1 93 ? -7.116 38.676 40.797 1.00 25.96 89 VAL A CA 1
ATOM 4095 C C . VAL D 1 93 ? -8.624 38.814 40.958 1.00 27.12 89 VAL A C 1
ATOM 4096 O O . VAL D 1 93 ? -9.103 39.758 41.596 1.00 24.87 89 VAL A O 1
ATOM 4100 N N . TYR D 1 94 ? -9.379 37.869 40.401 1.00 23.96 90 TYR A N 1
ATOM 4101 C CA . TYR D 1 94 ? -10.831 37.858 40.534 1.00 23.85 90 TYR A CA 1
ATOM 4102 C C . TYR D 1 94 ? -11.275 36.615 41.293 1.00 25.06 90 TYR A C 1
ATOM 4103 O O . TYR D 1 94 ? -10.801 35.509 41.018 1.00 24.03 90 TYR A O 1
ATOM 4112 N N . TYR D 1 95 ? -12.190 36.800 42.240 1.00 23.59 91 TYR A N 1
ATOM 4113 C CA . TYR D 1 95 ? -12.738 35.719 43.051 1.00 22.89 91 TYR A CA 1
ATOM 4114 C C . TYR D 1 95 ? -14.219 35.541 42.757 1.00 24.09 91 TYR A C 1
ATOM 4115 O O . TYR D 1 95 ? -14.949 36.528 42.633 1.00 22.10 91 TYR A O 1
ATOM 4124 N N . CYS D 1 96 ? -14.673 34.293 42.653 1.00 20.95 92 CYS A N 1
ATOM 4125 C CA . CYS D 1 96 ? -16.099 34.034 42.825 1.00 24.73 92 CYS A CA 1
ATOM 4126 C C . CYS D 1 96 ? -16.308 33.678 44.287 1.00 24.11 92 CYS A C 1
ATOM 4127 O O . CYS D 1 96 ? -15.446 33.055 44.916 1.00 25.31 92 CYS A O 1
ATOM 4130 N N . THR D 1 97 ? -17.445 34.089 44.832 1.00 24.46 93 THR A N 1
ATOM 4131 C CA . THR D 1 97 ? -17.706 33.865 46.242 1.00 22.91 93 THR A CA 1
ATOM 4132 C C . THR D 1 97 ? -19.212 33.825 46.461 1.00 26.88 93 THR A C 1
ATOM 4133 O O . THR D 1 97 ? -19.964 34.568 45.821 1.00 26.12 93 THR A O 1
ATOM 4137 N N . ARG D 1 98 ? -19.642 32.914 47.327 1.00 24.36 94 ARG A N 1
ATOM 4138 C CA . ARG D 1 98 ? -21.040 32.743 47.678 1.00 23.74 94 ARG A CA 1
ATOM 4139 C C . ARG D 1 98 ? -21.374 33.612 48.885 1.00 23.40 94 ARG A C 1
ATOM 4140 O O . ARG D 1 98 ? -20.517 33.868 49.732 1.00 25.81 94 ARG A O 1
ATOM 4148 N N . THR D 1 99 ? -22.621 34.086 48.957 1.00 26.01 95 THR A N 1
ATOM 4149 C CA . THR D 1 99 ? -23.146 34.634 50.202 1.00 27.24 95 THR A CA 1
ATOM 4150 C C . THR D 1 99 ? -24.273 33.759 50.733 1.00 27.96 95 THR A C 1
ATOM 4151 O O . THR D 1 99 ? -25.116 33.269 49.970 1.00 26.73 95 THR A O 1
ATOM 4155 N N . GLY D 1 100 ? -24.265 33.561 52.048 1.00 28.62 96 GLY A N 1
ATOM 4156 C CA . GLY D 1 100 ? -25.428 33.205 52.832 1.00 31.19 96 GLY A CA 1
ATOM 4157 C C . GLY D 1 100 ? -25.917 34.426 53.577 1.00 29.42 96 GLY A C 1
ATOM 4158 O O . GLY D 1 100 ? -26.698 35.231 53.036 1.00 29.99 96 GLY A O 1
ATOM 4159 N N . SER D 1 101 ? -25.443 34.630 54.806 1.00 28.63 97 SER A N 1
ATOM 4160 C CA . SER D 1 101 ? -25.568 35.922 55.463 1.00 28.22 97 SER A CA 1
ATOM 4161 C C . SER D 1 101 ? -24.253 36.697 55.449 1.00 27.10 97 SER A C 1
ATOM 4162 O O . SER D 1 101 ? -24.164 37.761 56.067 1.00 25.67 97 SER A O 1
ATOM 4165 N N . TYR D 1 102 ? -23.244 36.190 54.744 1.00 29.46 98 TYR A N 1
ATOM 4166 C CA . TYR D 1 102 ? -21.971 36.873 54.514 1.00 29.23 98 TYR A CA 1
ATOM 4167 C C . TYR D 1 102 ? -21.247 36.131 53.395 1.00 25.33 98 TYR A C 1
ATOM 4168 O O . TYR D 1 102 ? -21.738 35.118 52.890 1.00 27.16 98 TYR A O 1
ATOM 4177 N N . PHE D 1 103 ? -20.079 36.647 52.985 1.00 25.83 99 PHE A N 1
ATOM 4178 C CA . PHE D 1 103 ? -19.306 35.994 51.916 1.00 24.92 99 PHE A CA 1
ATOM 4179 C C . PHE D 1 103 ? -18.636 34.753 52.509 1.00 24.80 99 PHE A C 1
ATOM 4180 O O . PHE D 1 103 ? -17.471 34.774 52.910 1.00 25.88 99 PHE A O 1
ATOM 4188 N N . ASP D 1 104 ? -19.385 33.635 52.558 1.00 24.96 101 ASP A N 1
ATOM 4189 C CA . ASP D 1 104 ? -18.951 32.522 53.403 1.00 25.88 101 ASP A CA 1
ATOM 4190 C C . ASP D 1 104 ? -18.025 31.517 52.714 1.00 26.76 101 ASP A C 1
ATOM 4191 O O . ASP D 1 104 ? -17.283 30.819 53.413 1.00 27.62 101 ASP A O 1
ATOM 4196 N N . TYR D 1 105 ? -18.019 31.420 51.383 1.00 26.50 102 TYR A N 1
ATOM 4197 C CA . TYR D 1 105 ? -17.078 30.533 50.693 1.00 28.51 102 TYR A CA 1
ATOM 4198 C C . TYR D 1 105 ? -16.521 31.229 49.457 1.00 26.55 102 TYR A C 1
ATOM 4199 O O . TYR D 1 105 ? -17.241 31.943 48.755 1.00 26.22 102 TYR A O 1
ATOM 4208 N N . TRP D 1 106 ? -15.233 31.021 49.201 1.00 23.59 103 TRP A N 1
ATOM 4209 C CA . TRP D 1 106 ? -14.500 31.767 48.189 1.00 24.85 103 TRP A CA 1
ATOM 4210 C C . TRP D 1 106 ? -13.771 30.800 47.279 1.00 26.81 103 TRP A C 1
ATOM 4211 O O . TRP D 1 106 ? -13.223 29.795 47.749 1.00 27.85 103 TRP A O 1
ATOM 4222 N N . GLY D 1 107 ? -13.735 31.115 45.990 1.00 26.71 104 GLY A N 1
ATOM 4223 C CA . GLY D 1 107 ? -12.879 30.378 45.081 1.00 26.99 104 GLY A CA 1
ATOM 4224 C C . GLY D 1 107 ? -11.427 30.740 45.333 1.00 26.24 104 GLY A C 1
ATOM 4225 O O . GLY D 1 107 ? -11.094 31.600 46.150 1.00 26.79 104 GLY A O 1
ATOM 4226 N N . GLN D 1 108 ? -10.540 30.064 44.611 1.00 27.89 105 GLN A N 1
ATOM 4227 C CA . GLN D 1 108 ? -9.108 30.272 44.801 1.00 29.09 105 GLN A CA 1
ATOM 4228 C C . GLN D 1 108 ? -8.574 31.507 44.074 1.00 30.05 105 GLN A C 1
ATOM 4229 O O . GLN D 1 108 ? -7.427 31.900 44.313 1.00 30.00 105 GLN A O 1
ATOM 4235 N N . GLY D 1 109 ? -9.357 32.118 43.198 1.00 28.25 106 GLY A N 1
ATOM 4236 C CA . GLY D 1 109 ? -8.926 33.287 42.462 1.00 25.62 106 GLY A CA 1
ATOM 4237 C C . GLY D 1 109 ? -8.500 32.952 41.042 1.00 29.46 106 GLY A C 1
ATOM 4238 O O . GLY D 1 109 ? -7.994 31.862 40.751 1.00 23.82 106 GLY A O 1
ATOM 4239 N N . THR D 1 110 ? -8.723 33.903 40.137 1.00 24.30 107 THR A N 1
ATOM 4240 C CA . THR D 1 110 ? -8.227 33.835 38.766 1.00 25.61 107 THR A CA 1
ATOM 4241 C C . THR D 1 110 ? -7.442 35.105 38.487 1.00 28.10 107 THR A C 1
ATOM 4242 O O . THR D 1 110 ? -7.982 36.204 38.623 1.00 25.26 107 THR A O 1
ATOM 4246 N N . THR D 1 111 ? -6.192 34.960 38.066 1.00 27.79 108 THR A N 1
ATOM 4247 C CA . THR D 1 111 ? -5.360 36.110 37.736 1.00 28.29 108 THR A CA 1
ATOM 4248 C C . THR D 1 111 ? -5.529 36.487 36.272 1.00 29.70 108 THR A C 1
ATOM 4249 O O . THR D 1 111 ? -5.369 35.642 35.379 1.00 29.86 108 THR A O 1
ATOM 4253 N N . LEU D 1 112 ? -5.857 37.754 36.032 1.00 27.28 109 LEU A N 1
ATOM 4254 C CA . LEU D 1 112 ? -5.974 38.304 34.688 1.00 27.37 109 LEU A CA 1
ATOM 4255 C C . LEU D 1 112 ? -4.872 39.332 34.473 1.00 28.94 109 LEU A C 1
ATOM 4256 O O . LEU D 1 112 ? -4.689 40.236 35.297 1.00 30.43 109 LEU A O 1
ATOM 4261 N N . THR D 1 113 ? -4.129 39.179 33.383 1.00 28.49 110 THR A N 1
ATOM 4262 C CA . THR D 1 113 ? -3.187 40.184 32.909 1.00 27.24 110 THR A CA 1
ATOM 4263 C C . THR D 1 113 ? -3.706 40.743 31.590 1.00 29.17 110 THR A C 1
ATOM 4264 O O . THR D 1 113 ? -3.986 39.981 30.659 1.00 30.83 110 THR A O 1
ATOM 4268 N N . VAL D 1 114 ? -3.839 42.064 31.507 1.00 28.24 111 VAL A N 1
ATOM 4269 C CA . VAL D 1 114 ? -4.191 42.746 30.264 1.00 29.92 111 VAL A CA 1
ATOM 4270 C C . VAL D 1 114 ? -2.961 43.496 29.780 1.00 32.05 111 VAL A C 1
ATOM 4271 O O . VAL D 1 114 ? -2.478 44.405 30.463 1.00 33.82 111 VAL A O 1
ATOM 4275 N N . SER D 1 115 ? -2.471 43.140 28.592 1.00 33.67 112 SER A N 1
ATOM 4276 C CA . SER D 1 115 ? -1.227 43.693 28.076 1.00 34.90 112 SER A CA 1
ATOM 4277 C C . SER D 1 115 ? -1.083 43.343 26.602 1.00 34.44 112 SER A C 1
ATOM 4278 O O . SER D 1 115 ? -1.622 42.335 26.139 1.00 32.74 112 SER A O 1
ATOM 4281 N N . SER D 1 116 ? -0.326 44.163 25.878 1.00 36.39 113 SER A N 1
ATOM 4282 C CA . SER D 1 116 ? 0.026 43.854 24.496 1.00 38.23 113 SER A CA 1
ATOM 4283 C C . SER D 1 116 ? 1.449 43.322 24.347 1.00 38.07 113 SER A C 1
ATOM 4284 O O . SER D 1 116 ? 1.895 43.086 23.219 1.00 39.40 113 SER A O 1
ATOM 4287 N N . ALA D 1 117 ? 2.163 43.117 25.455 1.00 35.34 114 ALA A N 1
ATOM 4288 C CA . ALA D 1 117 ? 3.519 42.586 25.400 1.00 36.77 114 ALA A CA 1
ATOM 4289 C C . ALA D 1 117 ? 3.528 41.173 24.826 1.00 31.30 114 ALA A C 1
ATOM 4290 O O . ALA D 1 117 ? 2.554 40.423 24.940 1.00 27.37 114 ALA A O 1
ATOM 4292 N N . SER D 1 118 ? 4.648 40.814 24.203 1.00 28.52 115 SER A N 1
ATOM 4293 C CA . SER D 1 118 ? 4.758 39.530 23.534 1.00 29.85 115 SER A CA 1
ATOM 4294 C C . SER D 1 118 ? 5.115 38.442 24.535 1.00 29.34 115 SER A C 1
ATOM 4295 O O . SER D 1 118 ? 5.930 38.647 25.445 1.00 27.50 115 SER A O 1
ATOM 4298 N N . THR D 1 119 ? 4.484 37.284 24.367 1.00 30.00 116 THR A N 1
ATOM 4299 C CA . THR D 1 119 ? 4.847 36.109 25.142 1.00 26.19 116 THR A CA 1
ATOM 4300 C C . THR D 1 119 ? 6.302 35.755 24.859 1.00 29.33 116 THR A C 1
ATOM 4301 O O . THR D 1 119 ? 6.713 35.684 23.694 1.00 26.29 116 THR A O 1
ATOM 4305 N N . THR D 1 120 ? 7.083 35.565 25.929 1.00 24.56 117 THR A N 1
ATOM 4306 C CA . THR D 1 120 ? 8.532 35.370 25.859 1.00 26.73 117 THR A CA 1
ATOM 4307 C C . THR D 1 120 ? 8.932 34.309 26.882 1.00 26.72 117 THR A C 1
ATOM 4308 O O . THR D 1 120 ? 8.588 34.420 28.066 1.00 23.00 117 THR A O 1
ATOM 4312 N N . ALA D 1 121 ? 9.629 33.270 26.431 1.00 25.15 118 ALA A N 1
ATOM 4313 C CA . ALA D 1 121 ? 10.101 32.247 27.355 1.00 26.00 118 ALA A CA 1
ATOM 4314 C C . ALA D 1 121 ? 11.285 32.766 28.178 1.00 24.54 118 ALA A C 1
ATOM 4315 O O . ALA D 1 121 ? 12.045 33.622 27.718 1.00 28.08 118 ALA A O 1
ATOM 4317 N N . PRO D 1 122 ? 11.477 32.256 29.394 1.00 24.96 119 PRO A N 1
ATOM 4318 C CA . PRO D 1 122 ? 12.588 32.739 30.224 1.00 28.53 119 PRO A CA 1
ATOM 4319 C C . PRO D 1 122 ? 13.915 32.118 29.816 1.00 26.68 119 PRO A C 1
ATOM 4320 O O . PRO D 1 122 ? 13.965 31.028 29.248 1.00 26.41 119 PRO A O 1
ATOM 4324 N N . SER D 1 123 ? 14.998 32.842 30.099 1.00 23.72 120 SER A N 1
ATOM 4325 C CA . SER D 1 123 ? 16.327 32.238 30.150 1.00 24.76 120 SER A CA 1
ATOM 4326 C C . SER D 1 123 ? 16.612 31.841 31.595 1.00 26.52 120 SER A C 1
ATOM 4327 O O . SER D 1 123 ? 16.242 32.555 32.539 1.00 24.38 120 SER A O 1
ATOM 4330 N N . VAL D 1 124 ? 17.250 30.692 31.776 1.00 24.02 121 VAL A N 1
ATOM 4331 C CA . VAL D 1 124 ? 17.472 30.150 33.111 1.00 23.60 121 VAL A CA 1
ATOM 4332 C C . VAL D 1 124 ? 18.965 30.061 33.354 1.00 22.22 121 VAL A C 1
ATOM 4333 O O . VAL D 1 124 ? 19.664 29.329 32.651 1.00 20.53 121 VAL A O 1
ATOM 4337 N N . TYR D 1 125 ? 19.448 30.778 34.366 1.00 20.70 122 TYR A N 1
ATOM 4338 C CA . TYR D 1 125 ? 20.870 30.886 34.613 1.00 22.34 122 TYR A CA 1
ATOM 4339 C C . TYR D 1 125 ? 21.253 30.295 35.967 1.00 21.85 122 TYR A C 1
ATOM 4340 O O . TYR D 1 125 ? 20.699 30.701 36.998 1.00 25.40 122 TYR A O 1
ATOM 4349 N N . PRO D 1 126 ? 22.226 29.386 36.013 1.00 24.14 123 PRO A N 1
ATOM 4350 C CA . PRO D 1 126 ? 22.663 28.823 37.294 1.00 24.61 123 PRO A CA 1
ATOM 4351 C C . PRO D 1 126 ? 23.579 29.784 38.037 1.00 27.00 123 PRO A C 1
ATOM 4352 O O . PRO D 1 126 ? 24.512 30.357 37.472 1.00 29.24 123 PRO A O 1
ATOM 4356 N N . LEU D 1 127 ? 23.320 29.941 39.320 1.00 23.74 124 LEU A N 1
ATOM 4357 C CA . LEU D 1 127 ? 24.151 30.769 40.186 1.00 25.90 124 LEU A CA 1
ATOM 4358 C C . LEU D 1 127 ? 24.932 29.827 41.106 1.00 27.60 124 LEU A C 1
ATOM 4359 O O . LEU D 1 127 ? 24.382 29.275 42.062 1.00 23.18 124 LEU A O 1
ATOM 4364 N N . ALA D 1 128 ? 26.193 29.619 40.792 1.00 27.03 125 ALA A N 1
ATOM 4365 C CA . ALA D 1 128 ? 27.076 28.826 41.622 1.00 29.79 125 ALA A CA 1
ATOM 4366 C C . ALA D 1 128 ? 28.066 29.737 42.346 1.00 32.15 125 ALA A C 1
ATOM 4367 O O . ALA D 1 128 ? 28.382 30.828 41.862 1.00 32.80 125 ALA A O 1
ATOM 4369 N N . PRO D 1 129 ? 28.558 29.338 43.517 1.00 33.45 126 PRO A N 1
ATOM 4370 C CA . PRO D 1 129 ? 29.412 30.240 44.291 1.00 36.52 126 PRO A CA 1
ATOM 4371 C C . PRO D 1 129 ? 30.714 30.552 43.565 1.00 43.38 126 PRO A C 1
ATOM 4372 O O . PRO D 1 129 ? 31.176 29.810 42.692 1.00 39.25 126 PRO A O 1
ATOM 4376 N N . VAL D 1 130 ? 31.310 31.680 43.959 1.00 45.16 127 VAL A N 1
ATOM 4377 C CA . VAL D 1 130 ? 32.591 32.105 43.403 1.00 47.09 127 VAL A CA 1
ATOM 4378 C C . VAL D 1 130 ? 33.644 31.039 43.658 1.00 51.84 127 VAL A C 1
ATOM 4379 O O . VAL D 1 130 ? 33.795 30.547 44.783 1.00 55.09 127 VAL A O 1
ATOM 4383 N N . CYS D 1 131 ? 34.393 30.688 42.620 1.00 55.07 128 CYS A N 1
ATOM 4384 C CA . CYS D 1 131 ? 35.498 29.750 42.784 1.00 66.62 128 CYS A CA 1
ATOM 4385 C C . CYS D 1 131 ? 36.632 30.380 43.599 1.00 69.80 128 CYS A C 1
ATOM 4386 O O . CYS D 1 131 ? 36.811 30.075 44.783 1.00 67.75 128 CYS A O 1
ATOM 4389 N N . THR D 1 135 ? 34.915 28.373 51.890 1.00 77.75 132 THR A N 1
ATOM 4390 C CA . THR D 1 135 ? 33.633 27.739 52.185 1.00 76.57 132 THR A CA 1
ATOM 4391 C C . THR D 1 135 ? 33.522 27.401 53.678 1.00 75.43 132 THR A C 1
ATOM 4392 O O . THR D 1 135 ? 34.465 26.887 54.279 1.00 69.85 132 THR A O 1
ATOM 4396 N N . GLY D 1 136 ? 32.368 27.704 54.271 1.00 71.27 133 GLY A N 1
ATOM 4397 C CA . GLY D 1 136 ? 32.111 27.346 55.653 1.00 61.47 133 GLY A CA 1
ATOM 4398 C C . GLY D 1 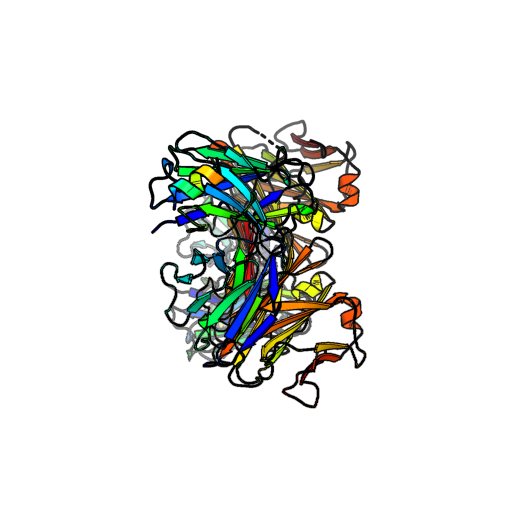136 ? 31.354 26.038 55.782 1.00 59.39 133 GLY A C 1
ATOM 4399 O O . GLY D 1 136 ? 31.677 25.060 55.099 1.00 61.62 133 GLY A O 1
ATOM 4400 N N . SER D 1 137 ? 30.336 26.008 56.645 1.00 51.46 134 SER A N 1
ATOM 4401 C CA . SER D 1 137 ? 29.547 24.799 56.863 1.00 47.14 134 SER A CA 1
ATOM 4402 C C . SER D 1 137 ? 28.314 24.711 55.972 1.00 46.51 134 SER A C 1
ATOM 4403 O O . SER D 1 137 ? 27.726 23.631 55.851 1.00 41.84 134 SER A O 1
ATOM 4406 N N . SER D 1 138 ? 27.897 25.810 55.359 1.00 43.64 135 SER A N 1
ATOM 4407 C CA . SER D 1 138 ? 26.790 25.781 54.420 1.00 42.93 135 SER A CA 1
ATOM 4408 C C . SER D 1 138 ? 27.211 26.501 53.154 1.00 38.42 135 SER A C 1
ATOM 4409 O O . SER D 1 138 ? 28.192 27.247 53.135 1.00 42.52 135 SER A O 1
ATOM 4412 N N . VAL D 1 139 ? 26.464 26.254 52.086 1.00 33.30 136 VAL A N 1
ATOM 4413 C CA . VAL D 1 139 ? 26.726 26.878 50.799 1.00 33.17 136 VAL A CA 1
ATOM 4414 C C . VAL D 1 139 ? 25.384 27.243 50.176 1.00 29.53 136 VAL A C 1
ATOM 4415 O O . VAL D 1 139 ? 24.424 26.466 50.240 1.00 26.31 136 VAL A O 1
ATOM 4419 N N . THR D 1 140 ? 25.306 28.437 49.599 1.00 27.37 137 THR A N 1
ATOM 4420 C CA . THR D 1 140 ? 24.085 28.918 48.963 1.00 29.96 137 THR A CA 1
ATOM 4421 C C . THR D 1 140 ? 24.228 28.862 47.448 1.00 27.22 137 THR A C 1
ATOM 4422 O O . THR D 1 140 ? 25.243 29.301 46.893 1.00 31.12 137 THR A O 1
ATOM 4426 N N . LEU D 1 141 ? 23.215 28.309 46.787 1.00 23.17 138 LEU A N 1
ATOM 4427 C CA . LEU D 1 141 ? 23.153 28.249 45.338 1.00 23.99 138 LEU A CA 1
ATOM 4428 C C . LEU D 1 141 ? 21.949 29.048 44.863 1.00 24.09 138 LEU A C 1
ATOM 4429 O O . LEU D 1 141 ? 21.071 29.425 45.645 1.00 23.25 138 LEU A O 1
ATOM 4434 N N . GLY D 1 142 ? 21.893 29.297 43.560 1.00 23.99 139 GLY A N 1
ATOM 4435 C CA . GLY D 1 142 ? 20.807 30.114 43.059 1.00 23.43 139 GLY A CA 1
ATOM 4436 C C . GLY D 1 142 ? 20.424 29.772 41.639 1.00 23.89 139 GLY A C 1
ATOM 4437 O O . GLY D 1 142 ? 21.115 29.044 40.931 1.00 21.61 139 GLY A O 1
ATOM 4438 N N . CYS D 1 143 ? 19.314 30.366 41.216 1.00 24.00 140 CYS A N 1
ATOM 4439 C CA . CYS D 1 143 ? 18.760 30.173 39.884 1.00 24.81 140 CYS A CA 1
ATOM 4440 C C . CYS D 1 143 ? 18.165 31.515 39.487 1.00 21.85 140 CYS A C 1
ATOM 4441 O O . CYS D 1 143 ? 17.348 32.056 40.231 1.00 22.91 140 CYS A O 1
ATOM 4444 N N . LEU D 1 144 ? 18.624 32.094 38.381 1.00 23.38 141 LEU A N 1
ATOM 4445 C CA . LEU D 1 144 ? 18.131 33.386 37.901 1.00 22.90 141 LEU A CA 1
ATOM 4446 C C . LEU D 1 144 ? 17.264 33.128 36.674 1.00 24.06 141 LEU A C 1
ATOM 4447 O O . LEU D 1 144 ? 17.734 32.536 35.696 1.00 24.47 141 LEU A O 1
ATOM 4452 N N . VAL D 1 145 ? 16.004 33.548 36.735 1.00 21.69 142 VAL A N 1
ATOM 4453 C CA . VAL D 1 145 ? 15.026 33.300 35.680 1.00 22.89 142 VAL A CA 1
ATOM 4454 C C . VAL D 1 145 ? 14.692 34.657 35.076 1.00 26.14 142 VAL A C 1
ATOM 4455 O O . VAL D 1 145 ? 13.930 35.426 35.659 1.00 21.92 142 VAL A O 1
ATOM 4459 N N . LYS D 1 146 ? 15.242 34.954 33.900 1.00 21.67 143 LYS A N 1
ATOM 4460 C CA . LYS D 1 146 ? 15.323 36.323 33.422 1.00 25.55 143 LYS A CA 1
ATOM 4461 C C . LYS D 1 146 ? 14.564 36.503 32.113 1.00 28.83 143 LYS A C 1
ATOM 4462 O O . LYS D 1 146 ? 14.720 35.709 31.178 1.00 28.43 143 LYS A O 1
ATOM 4468 N N . GLY D 1 147 ? 13.753 37.558 32.053 1.00 25.70 144 GLY A N 1
ATOM 4469 C CA . GLY D 1 147 ? 13.187 38.027 30.805 1.00 26.19 144 GLY A CA 1
ATOM 4470 C C . GLY D 1 147 ? 12.048 37.183 30.268 1.00 29.18 144 GLY A C 1
ATOM 4471 O O . GLY D 1 147 ? 12.094 36.776 29.107 1.00 27.51 144 GLY A O 1
ATOM 4472 N N . TYR D 1 148 ? 11.003 36.944 31.057 1.00 25.33 145 TYR A N 1
ATOM 4473 C CA . TYR D 1 148 ? 9.859 36.190 30.562 1.00 24.42 145 TYR A CA 1
ATOM 4474 C C . TYR D 1 148 ? 8.568 37.007 30.644 1.00 26.68 145 TYR A C 1
ATOM 4475 O O . TYR D 1 148 ? 8.483 38.040 31.318 1.00 26.00 145 TYR A O 1
ATOM 4484 N N . PHE D 1 149 ? 7.545 36.529 29.932 1.00 23.30 146 PHE A N 1
ATOM 4485 C CA . PHE D 1 149 ? 6.213 37.141 29.961 1.00 25.19 146 PHE A CA 1
ATOM 4486 C C . PHE D 1 149 ? 5.190 36.191 29.343 1.00 24.30 146 PHE A C 1
ATOM 4487 O O . PHE D 1 149 ? 5.502 35.522 28.350 1.00 22.28 146 PHE A O 1
ATOM 4495 N N . PRO D 1 150 ? 3.962 36.095 29.883 1.00 25.20 147 PRO A N 1
ATOM 4496 C CA . PRO D 1 150 ? 3.479 36.713 31.118 1.00 26.49 147 PRO A CA 1
ATOM 4497 C C . PRO D 1 150 ? 3.856 35.875 32.341 1.00 27.43 147 PRO A C 1
ATOM 4498 O O . PRO D 1 150 ? 4.567 34.875 32.205 1.00 23.76 147 PRO A O 1
ATOM 4502 N N . GLU D 1 151 ? 3.395 36.290 33.519 1.00 28.23 148 GLU A N 1
ATOM 4503 C CA . GLU D 1 151 ? 3.472 35.446 34.699 1.00 28.40 148 GLU A CA 1
ATOM 4504 C C . GLU D 1 151 ? 2.437 34.327 34.582 1.00 32.79 148 GLU A C 1
ATOM 4505 O O . GLU D 1 151 ? 1.447 34.469 33.865 1.00 31.56 148 GLU A O 1
ATOM 4511 N N . PRO D 1 152 ? 2.631 33.198 35.295 1.00 32.92 149 PRO A N 1
ATOM 4512 C CA . PRO D 1 152 ? 3.727 32.892 36.214 1.00 28.68 149 PRO A CA 1
ATOM 4513 C C . PRO D 1 152 ? 4.753 31.926 35.628 1.00 30.83 149 PRO A C 1
ATOM 4514 O O . PRO D 1 152 ? 4.503 31.310 34.586 1.00 23.74 149 PRO A O 1
ATOM 4518 N N . VAL D 1 153 ? 5.897 31.811 36.304 1.00 29.72 150 VAL A N 1
ATOM 4519 C CA . VAL D 1 153 ? 6.749 30.632 36.225 1.00 29.33 150 VAL A CA 1
ATOM 4520 C C . VAL D 1 153 ? 6.611 29.894 37.545 1.00 31.33 150 VAL A C 1
ATOM 4521 O O . VAL D 1 153 ? 6.340 30.495 38.596 1.00 28.84 150 VAL A O 1
ATOM 4525 N N . THR D 1 154 ? 6.754 28.579 37.485 1.00 29.11 151 THR A N 1
ATOM 4526 C CA . THR D 1 154 ? 6.945 27.774 38.678 1.00 26.19 151 THR A CA 1
ATOM 4527 C C . THR D 1 154 ? 8.413 27.387 38.739 1.00 28.53 151 THR A C 1
ATOM 4528 O O . THR D 1 154 ? 9.036 27.122 37.705 1.00 26.75 151 THR A O 1
ATOM 4532 N N . LEU D 1 155 ? 8.967 27.381 39.949 1.00 25.51 152 LEU A N 1
ATOM 4533 C CA . LEU D 1 155 ? 10.360 27.035 40.175 1.00 24.01 152 LEU A CA 1
ATOM 4534 C C . LEU D 1 155 ? 10.428 26.087 41.361 1.00 28.21 152 LEU A C 1
ATOM 4535 O O . LEU D 1 155 ? 9.829 26.355 42.410 1.00 27.95 152 LEU A O 1
ATOM 4540 N N . THR D 1 156 ? 11.094 24.954 41.178 1.00 26.82 153 THR A N 1
ATOM 4541 C CA . THR D 1 156 ? 11.359 24.028 42.267 1.00 26.44 153 THR A CA 1
ATOM 4542 C C . THR D 1 156 ? 12.815 23.597 42.174 1.00 26.72 153 THR A C 1
ATOM 4543 O O . THR D 1 156 ? 13.508 23.881 41.197 1.00 24.39 153 THR A O 1
ATOM 4547 N N . TRP D 1 157 ? 13.276 22.908 43.206 1.00 24.20 154 TRP A N 1
ATOM 4548 C CA . TRP D 1 157 ? 14.633 22.385 43.253 1.00 28.27 154 TRP A CA 1
ATOM 4549 C C . TRP D 1 157 ? 14.568 20.872 43.386 1.00 29.48 154 TRP A C 1
ATOM 4550 O O . TRP D 1 157 ? 13.835 20.354 44.238 1.00 29.65 154 TRP A O 1
ATOM 4561 N N . ASN D 1 158 ? 15.325 20.163 42.543 1.00 26.99 155 ASN A N 1
ATOM 4562 C CA . ASN D 1 158 ? 15.303 18.694 42.520 1.00 28.04 155 ASN A CA 1
ATOM 4563 C C . ASN D 1 158 ? 13.868 18.162 42.470 1.00 30.36 155 ASN A C 1
ATOM 4564 O O . ASN D 1 158 ? 13.496 17.240 43.197 1.00 30.07 155 ASN A O 1
ATOM 4569 N N . SER D 1 159 ? 13.046 18.777 41.618 1.00 30.75 156 SER A N 1
ATOM 4570 C CA . SER D 1 159 ? 11.680 18.324 41.351 1.00 31.96 156 SER A CA 1
ATOM 4571 C C . SER D 1 159 ? 10.792 18.410 42.585 1.00 34.21 156 SER A C 1
ATOM 4572 O O . SER D 1 159 ? 9.825 17.659 42.717 1.00 40.29 156 SER A O 1
ATOM 4575 N N . GLY D 1 160 ? 11.103 19.320 43.501 1.00 33.51 157 GLY A N 1
ATOM 4576 C CA . GLY D 1 160 ? 10.345 19.459 44.724 1.00 31.55 157 GLY A CA 1
ATOM 4577 C C . GLY D 1 160 ? 10.944 18.743 45.905 1.00 37.65 157 GLY A C 1
ATOM 4578 O O . GLY D 1 160 ? 10.516 18.991 47.040 1.00 40.01 157 GLY A O 1
ATOM 4579 N N . SER D 1 161 ? 11.931 17.873 45.668 1.00 34.98 158 SER A N 1
ATOM 4580 C CA . SER D 1 161 ? 12.522 17.078 46.737 1.00 38.43 158 SER A CA 1
ATOM 4581 C C . SER D 1 161 ? 13.296 17.944 47.717 1.00 39.10 158 SER A C 1
ATOM 4582 O O . SER D 1 161 ? 13.373 17.621 48.907 1.00 36.65 158 SER A O 1
ATOM 4585 N N . LEU D 1 162 ? 13.886 19.023 47.230 1.00 36.07 159 LEU A N 1
ATOM 4586 C CA . LEU D 1 162 ? 14.654 19.963 48.040 1.00 37.34 159 LEU A CA 1
ATOM 4587 C C . LEU D 1 162 ? 13.744 21.154 48.320 1.00 36.83 159 LEU A C 1
ATOM 4588 O O . LEU D 1 162 ? 13.529 22.005 47.453 1.00 33.37 159 LEU A O 1
ATOM 4593 N N . SER D 1 163 ? 13.199 21.205 49.528 1.00 36.78 160 SER A N 1
ATOM 4594 C CA . SER D 1 163 ? 12.207 22.203 49.917 1.00 39.99 160 SER A CA 1
ATOM 4595 C C . SER D 1 163 ? 12.709 23.159 50.978 1.00 40.31 160 SER A C 1
ATOM 4596 O O . SER D 1 163 ? 12.354 24.337 50.962 1.00 41.35 160 SER A O 1
ATOM 4599 N N . SER D 1 164 ? 13.505 22.666 51.917 1.00 41.76 161 SER A N 1
ATOM 4600 C CA . SER D 1 164 ? 13.946 23.483 53.029 1.00 42.27 161 SER A CA 1
ATOM 4601 C C . SER D 1 164 ? 15.179 24.282 52.629 1.00 38.56 161 SER A C 1
ATOM 4602 O O . SER D 1 164 ? 15.973 23.869 51.772 1.00 38.28 161 SER A O 1
ATOM 4605 N N . GLY D 1 165 ? 15.324 25.450 53.246 1.00 37.29 162 GLY A N 1
ATOM 4606 C CA . GLY D 1 165 ? 16.389 26.351 52.859 1.00 34.13 162 GLY A CA 1
ATOM 4607 C C . GLY D 1 165 ? 16.186 27.064 51.539 1.00 30.63 162 GLY A C 1
ATOM 4608 O O . GLY D 1 165 ? 17.147 27.615 50.997 1.00 28.82 162 GLY A O 1
ATOM 4609 N N . VAL D 1 166 ? 14.967 27.075 51.000 1.00 29.47 163 VAL A N 1
ATOM 4610 C CA . VAL D 1 166 ? 14.683 27.688 49.707 1.00 29.31 163 VAL A CA 1
ATOM 4611 C C . VAL D 1 166 ? 14.019 29.043 49.924 1.00 29.04 163 VAL A C 1
ATOM 4612 O O . VAL D 1 166 ? 13.134 29.185 50.774 1.00 31.82 163 VAL A O 1
ATOM 4616 N N . HIS D 1 167 ? 14.444 30.041 49.153 1.00 25.12 164 HIS A N 1
ATOM 4617 C CA . HIS D 1 167 ? 13.769 31.332 49.097 1.00 27.76 164 HIS A CA 1
ATOM 4618 C C . HIS D 1 167 ? 13.515 31.640 47.638 1.00 26.86 164 HIS A C 1
ATOM 4619 O O . HIS D 1 167 ? 14.453 31.661 46.837 1.00 27.89 164 HIS A O 1
ATOM 4626 N N . THR D 1 168 ? 12.259 31.859 47.281 1.00 24.95 165 THR A N 1
ATOM 4627 C CA . THR D 1 168 ? 11.932 32.235 45.916 1.00 28.42 165 THR A CA 1
ATOM 4628 C C . THR D 1 168 ? 11.360 33.639 45.942 1.00 28.78 165 THR A C 1
ATOM 4629 O O . THR D 1 168 ? 10.453 33.932 46.722 1.00 31.91 165 THR A O 1
ATOM 4633 N N . PHE D 1 169 ? 11.922 34.501 45.130 1.00 30.38 166 PHE A N 1
ATOM 4634 C CA . PHE D 1 169 ? 11.599 35.906 45.234 1.00 31.19 166 PHE A CA 1
ATOM 4635 C C . PHE D 1 169 ? 10.544 36.286 44.210 1.00 30.33 166 PHE A C 1
ATOM 4636 O O . PHE D 1 169 ? 10.573 35.790 43.076 1.00 31.81 166 PHE A O 1
ATOM 4644 N N . PRO D 1 170 ? 9.602 37.135 44.607 1.00 33.97 167 PRO A N 1
ATOM 4645 C CA . PRO D 1 170 ? 8.568 37.589 43.669 1.00 31.12 167 PRO A CA 1
ATOM 4646 C C . PRO D 1 170 ? 9.177 38.155 42.393 1.00 34.44 167 PRO A C 1
ATOM 4647 O O . PRO D 1 170 ? 10.212 38.831 42.421 1.00 32.05 167 PRO A O 1
ATOM 4651 N N . ALA D 1 171 ? 8.517 37.887 41.264 1.00 28.85 168 ALA A N 1
ATOM 4652 C CA . ALA D 1 171 ? 8.965 38.451 39.995 1.00 32.36 168 ALA A CA 1
ATOM 4653 C C . ALA D 1 171 ? 8.851 39.968 40.021 1.00 31.79 168 ALA A C 1
ATOM 4654 O O . ALA D 1 171 ? 7.949 40.526 40.652 1.00 35.48 168 ALA A O 1
ATOM 4656 N N . VAL D 1 172 ? 9.794 40.638 39.355 1.00 30.19 169 VAL A N 1
ATOM 4657 C CA . VAL D 1 172 ? 9.750 42.081 39.149 1.00 33.43 169 VAL A CA 1
ATOM 4658 C C . VAL D 1 172 ? 9.687 42.349 37.653 1.00 34.78 169 VAL A C 1
ATOM 4659 O O . VAL D 1 172 ? 10.385 41.707 36.862 1.00 33.14 169 VAL A O 1
ATOM 4663 N N . LEU D 1 173 ? 8.849 43.304 37.273 1.00 36.81 170 LEU A N 1
ATOM 4664 C CA . LEU D 1 173 ? 8.597 43.634 35.880 1.00 38.52 170 LEU A CA 1
ATOM 4665 C C . LEU D 1 173 ? 9.407 44.856 35.475 1.00 42.75 170 LEU A C 1
ATOM 4666 O O . LEU D 1 173 ? 9.365 45.883 36.156 1.00 42.14 170 LEU A O 1
ATOM 4671 N N . GLN D 1 174 ? 10.126 44.752 34.360 1.00 53.02 171 GLN A N 1
ATOM 4672 C CA . GLN D 1 174 ? 10.815 45.900 33.781 1.00 57.55 171 GLN A CA 1
ATOM 4673 C C . GLN D 1 174 ? 10.789 45.817 32.262 1.00 57.06 171 GLN A C 1
ATOM 4674 O O . GLN D 1 174 ? 11.233 44.819 31.685 1.00 56.78 171 GLN A O 1
ATOM 4680 N N . SER D 1 175 ? 10.266 46.867 31.626 1.00 54.60 172 SER A N 1
ATOM 4681 C CA . SER D 1 175 ? 10.209 46.985 30.167 1.00 55.34 172 SER A CA 1
ATOM 4682 C C . SER D 1 175 ? 9.667 45.704 29.524 1.00 50.34 172 SER A C 1
ATOM 4683 O O . SER D 1 175 ? 10.330 45.035 28.725 1.00 48.46 172 SER A O 1
ATOM 4686 N N . ASP D 1 176 ? 8.432 45.374 29.900 1.00 45.11 173 ASP A N 1
ATOM 4687 C CA . ASP D 1 176 ? 7.633 44.287 29.340 1.00 42.45 173 ASP A CA 1
ATOM 4688 C C . ASP D 1 176 ? 8.167 42.893 29.634 1.00 37.41 173 ASP A C 1
ATOM 4689 O O . ASP D 1 176 ? 7.673 41.934 29.028 1.00 34.76 173 ASP A O 1
ATOM 4694 N N . LEU D 1 177 ? 9.153 42.736 30.524 1.00 34.43 174 LEU A N 1
ATOM 4695 C CA . LEU D 1 177 ? 9.661 41.404 30.847 1.00 34.92 174 LEU A CA 1
ATOM 4696 C C . LEU D 1 177 ? 9.883 41.249 32.342 1.00 33.61 174 LEU A C 1
ATOM 4697 O O . LEU D 1 177 ? 10.395 42.158 32.996 1.00 32.28 174 LEU A O 1
ATOM 4702 N N . TYR D 1 178 ? 9.520 40.075 32.862 1.00 28.11 175 TYR A N 1
ATOM 4703 C CA . TYR D 1 178 ? 9.687 39.711 34.263 1.00 27.90 175 TYR A CA 1
ATOM 4704 C C . TYR D 1 178 ? 11.045 39.051 34.534 1.00 30.54 175 TYR A C 1
ATOM 4705 O O . TYR D 1 178 ? 11.628 38.383 33.675 1.00 27.96 175 TYR A O 1
ATOM 4714 N N . THR D 1 179 ? 11.517 39.207 35.764 1.00 27.66 176 THR A N 1
ATOM 4715 C CA . THR D 1 179 ? 12.702 38.511 36.251 1.00 28.16 176 THR A CA 1
ATOM 4716 C C . THR D 1 179 ? 12.420 37.992 37.651 1.00 25.79 176 THR A C 1
ATOM 4717 O O . THR D 1 179 ? 11.890 38.731 38.483 1.00 29.36 176 THR A O 1
ATOM 4721 N N . LEU D 1 180 ? 12.785 36.745 37.926 1.00 23.86 177 LEU A N 1
ATOM 4722 C CA . LEU D 1 180 ? 12.774 36.262 39.295 1.00 27.04 177 LEU A CA 1
ATOM 4723 C C . LEU D 1 180 ? 14.024 35.441 39.562 1.00 24.87 177 LEU A C 1
ATOM 4724 O O . LEU D 1 180 ? 14.768 35.070 38.650 1.00 27.03 177 LEU A O 1
ATOM 4729 N N . SER D 1 181 ? 14.262 35.185 40.845 1.00 22.48 178 SER A N 1
ATOM 4730 C CA . SER D 1 181 ? 15.396 34.382 41.275 1.00 25.48 178 SER A CA 1
ATOM 4731 C C . SER D 1 181 ? 14.961 33.515 42.451 1.00 26.63 178 SER A C 1
ATOM 4732 O O . SER D 1 181 ? 13.891 33.702 43.039 1.00 25.10 178 SER A O 1
ATOM 4735 N N . SER D 1 182 ? 15.811 32.563 42.795 1.00 20.60 179 SER A N 1
ATOM 4736 C CA . SER D 1 182 ? 15.554 31.672 43.914 1.00 25.20 179 SER A CA 1
ATOM 4737 C C . SER D 1 182 ? 16.903 31.244 44.466 1.00 23.78 179 SER A C 1
ATOM 4738 O O . SER D 1 182 ? 17.835 31.006 43.699 1.00 24.77 179 SER A O 1
ATOM 4741 N N . SER D 1 183 ? 17.014 31.162 45.781 1.00 22.28 180 SER A N 1
ATOM 4742 C CA . SER D 1 183 ? 18.232 30.656 46.393 1.00 24.22 180 SER A CA 1
ATOM 4743 C C . SER D 1 183 ? 17.907 29.398 47.187 1.00 23.93 180 SER A C 1
ATOM 4744 O O . SER D 1 183 ? 16.769 29.193 47.626 1.00 25.21 180 SER A O 1
ATOM 4747 N N . VAL D 1 184 ? 18.906 28.536 47.333 1.00 22.94 181 VAL A N 1
ATOM 4748 C CA . VAL D 1 184 ? 18.785 27.340 48.152 1.00 23.23 181 VAL A CA 1
ATOM 4749 C C . VAL D 1 184 ? 20.081 27.205 48.933 1.00 25.65 181 VAL A C 1
ATOM 4750 O O . VAL D 1 184 ? 21.172 27.377 48.377 1.00 21.63 181 VAL A O 1
ATOM 4754 N N . THR D 1 185 ? 19.960 26.945 50.228 1.00 28.26 182 THR A N 1
ATOM 4755 C CA . THR D 1 185 ? 21.099 26.772 51.113 1.00 28.36 182 THR A CA 1
ATOM 4756 C C . THR D 1 185 ? 21.089 25.353 51.666 1.00 31.28 182 THR A C 1
ATOM 4757 O O . THR D 1 185 ? 20.070 24.892 52.204 1.00 27.92 182 THR A O 1
ATOM 4761 N N . VAL D 1 186 ? 22.225 24.668 51.527 1.00 25.41 183 VAL A N 1
ATOM 4762 C CA . VAL D 1 186 ? 22.400 23.296 51.970 1.00 26.99 183 VAL A CA 1
ATOM 4763 C C . VAL D 1 186 ? 23.738 23.192 52.691 1.00 30.93 183 VAL A C 1
ATOM 4764 O O . VAL D 1 186 ? 24.583 24.084 52.615 1.00 29.19 183 VAL A O 1
ATOM 4768 N N . THR D 1 187 ? 23.924 22.080 53.399 1.00 32.72 184 THR A N 1
ATOM 4769 C CA . THR D 1 187 ? 25.192 21.856 54.072 1.00 35.13 184 THR A CA 1
ATOM 4770 C C . THR D 1 187 ? 26.290 21.683 53.032 1.00 32.94 184 THR A C 1
ATOM 4771 O O . THR D 1 187 ? 26.067 21.118 51.958 1.00 34.13 184 THR A O 1
ATOM 4775 N N . SER D 1 188 ? 27.476 22.209 53.344 1.00 37.49 185 SER A N 1
ATOM 4776 C CA . SER D 1 188 ? 28.579 22.193 52.382 1.00 36.33 185 SER A CA 1
ATOM 4777 C C . SER D 1 188 ? 28.933 20.781 51.937 1.00 38.44 185 SER A C 1
ATOM 4778 O O . SER D 1 188 ? 29.351 20.577 50.793 1.00 35.93 185 SER A O 1
ATOM 4781 N N . SER D 1 189 ? 28.803 19.796 52.823 1.00 36.05 186 SER A N 1
ATOM 4782 C CA . SER D 1 189 ? 29.147 18.440 52.435 1.00 35.53 186 SER A CA 1
ATOM 4783 C C . SER D 1 189 ? 28.096 17.786 51.546 1.00 36.39 186 SER A C 1
ATOM 4784 O O . SER D 1 189 ? 28.295 16.641 51.126 1.00 38.94 186 SER A O 1
ATOM 4787 N N . THR D 1 190 ? 26.990 18.459 51.232 1.00 35.12 187 THR A N 1
ATOM 4788 C CA . THR D 1 190 ? 26.025 17.838 50.337 1.00 35.71 187 THR A CA 1
ATOM 4789 C C . THR D 1 190 ? 26.137 18.326 48.902 1.00 31.79 187 THR A C 1
ATOM 4790 O O . THR D 1 190 ? 25.634 17.650 48.000 1.00 35.27 187 THR A O 1
ATOM 4794 N N . TRP D 1 191 ? 26.792 19.461 48.663 1.00 33.88 188 TRP A N 1
ATOM 4795 C CA . TRP D 1 191 ? 27.014 19.963 47.312 1.00 32.37 188 TRP A CA 1
ATOM 4796 C C . TRP D 1 191 ? 28.467 20.408 47.199 1.00 31.65 188 TRP A C 1
ATOM 4797 O O . TRP D 1 191 ? 28.957 21.140 48.077 1.00 29.53 188 TRP A O 1
ATOM 4808 N N . PRO D 1 192 ? 29.172 20.046 46.112 1.00 31.90 189 PRO A N 1
ATOM 4809 C CA . PRO D 1 192 ? 28.612 19.405 44.916 1.00 33.48 189 PRO A CA 1
ATOM 4810 C C . PRO D 1 192 ? 28.668 17.873 44.886 1.00 36.50 189 PRO A C 1
ATOM 4811 O O . PRO D 1 192 ? 28.448 17.290 43.828 1.00 34.70 189 PRO A O 1
ATOM 4815 N N . SER D 1 193 ? 28.939 17.215 46.014 1.00 34.18 190 SER A N 1
ATOM 4816 C CA . SER D 1 193 ? 28.931 15.758 45.981 1.00 39.05 190 SER A CA 1
ATOM 4817 C C . SER D 1 193 ? 27.555 15.210 45.592 1.00 38.08 190 SER A C 1
ATOM 4818 O O . SER D 1 193 ? 27.464 14.140 44.988 1.00 42.54 190 SER A O 1
ATOM 4821 N N . GLN D 1 194 ? 26.478 15.926 45.893 1.00 36.95 191 GLN A N 1
ATOM 4822 C CA . GLN D 1 194 ? 25.157 15.523 45.436 1.00 36.66 191 GLN A CA 1
ATOM 4823 C C . GLN D 1 194 ? 24.607 16.549 44.452 1.00 35.17 191 GLN A C 1
ATOM 4824 O O . GLN D 1 194 ? 24.932 17.737 44.516 1.00 28.91 191 GLN A O 1
ATOM 4830 N N . SER D 1 195 ? 23.770 16.064 43.536 1.00 30.02 192 SER A N 1
ATOM 4831 C CA . SER D 1 195 ? 23.231 16.864 42.441 1.00 35.29 192 SER A CA 1
ATOM 4832 C C . SER D 1 195 ? 22.177 17.862 42.928 1.00 29.28 192 SER A C 1
ATOM 4833 O O . SER D 1 195 ? 21.277 17.503 43.686 1.00 26.77 192 SER A O 1
ATOM 4836 N N . ILE D 1 196 ? 22.261 19.110 42.467 1.00 26.75 193 ILE A N 1
ATOM 4837 C CA . ILE D 1 196 ? 21.210 20.094 42.712 1.00 27.02 193 ILE A CA 1
ATOM 4838 C C . ILE D 1 196 ? 20.835 20.752 41.385 1.00 26.30 193 ILE A C 1
ATOM 4839 O O . ILE D 1 196 ? 21.710 21.228 40.654 1.00 22.80 193 ILE A O 1
ATOM 4844 N N . THR D 1 197 ? 19.535 20.785 41.086 1.00 22.54 194 THR A N 1
ATOM 4845 C CA . THR D 1 197 ? 19.000 21.236 39.803 1.00 24.22 194 THR A CA 1
ATOM 4846 C C . THR D 1 197 ? 17.786 22.125 40.059 1.00 25.68 194 THR A C 1
ATOM 4847 O O . THR D 1 197 ? 16.886 21.730 40.807 1.00 26.15 194 THR A O 1
ATOM 4851 N N . CYS D 1 198 ? 17.730 23.308 39.454 1.00 23.54 195 CYS A N 1
ATOM 4852 C CA . CYS D 1 198 ? 16.475 24.055 39.519 1.00 27.07 195 CYS A CA 1
ATOM 4853 C C . CYS D 1 198 ? 15.613 23.699 38.310 1.00 25.46 195 CYS A C 1
ATOM 4854 O O . CYS D 1 198 ? 16.116 23.543 37.197 1.00 25.82 195 CYS A O 1
ATOM 4857 N N . ASN D 1 199 ? 14.319 23.511 38.556 1.00 24.53 196 ASN A N 1
ATOM 4858 C CA . ASN D 1 199 ? 13.342 23.157 37.525 1.00 23.59 196 ASN A CA 1
ATOM 4859 C C . ASN D 1 199 ? 12.409 24.338 37.322 1.00 26.18 196 ASN A C 1
ATOM 4860 O O . ASN D 1 199 ? 11.707 24.739 38.258 1.00 26.27 196 ASN A O 1
ATOM 4865 N N . VAL D 1 200 ? 12.397 24.885 36.110 1.00 22.05 197 VAL A N 1
ATOM 4866 C CA . VAL D 1 200 ? 11.592 26.055 35.780 1.00 22.29 197 VAL A CA 1
ATOM 4867 C C . VAL D 1 200 ? 10.550 25.640 34.752 1.00 25.69 197 VAL A C 1
ATOM 4868 O O . VAL D 1 200 ? 10.866 24.928 33.793 1.00 22.98 197 VAL A O 1
ATOM 4872 N N . ALA D 1 201 ? 9.310 26.058 34.964 1.00 21.21 198 ALA A N 1
ATOM 4873 C CA . ALA D 1 201 ? 8.232 25.825 34.017 1.00 22.07 198 ALA A CA 1
ATOM 4874 C C . ALA D 1 201 ? 7.566 27.160 33.700 1.00 26.93 198 ALA A C 1
ATOM 4875 O O . ALA D 1 201 ? 7.309 27.964 34.607 1.00 24.62 198 ALA A O 1
ATOM 4877 N N . HIS D 1 202 ? 7.291 27.391 32.416 1.00 22.29 199 HIS A N 1
ATOM 4878 C CA . HIS D 1 202 ? 6.613 28.602 31.939 1.00 23.20 199 HIS A CA 1
ATOM 4879 C C . HIS D 1 202 ? 5.508 28.143 31.002 1.00 24.76 199 HIS A C 1
ATOM 4880 O O . HIS D 1 202 ? 5.711 28.028 29.781 1.00 25.55 199 HIS A O 1
ATOM 4887 N N . PRO D 1 203 ? 4.326 27.848 31.541 1.00 25.73 200 PRO A N 1
ATOM 4888 C CA . PRO D 1 203 ? 3.290 27.227 30.708 1.00 27.40 200 PRO A CA 1
ATOM 4889 C C . PRO D 1 203 ? 2.807 28.122 29.574 1.00 28.94 200 PRO A C 1
ATOM 4890 O O . PRO D 1 203 ? 2.388 27.593 28.535 1.00 27.14 200 PRO A O 1
ATOM 4894 N N . ALA D 1 204 ? 2.875 29.454 29.715 1.00 25.88 201 ALA A N 1
ATOM 4895 C CA . ALA D 1 204 ? 2.412 30.322 28.627 1.00 25.52 201 ALA A CA 1
ATOM 4896 C C . ALA D 1 204 ? 3.259 30.161 27.365 1.00 29.57 201 ALA A C 1
ATOM 4897 O O . ALA D 1 204 ? 2.731 30.241 26.249 1.00 27.19 201 ALA A O 1
ATOM 4899 N N . SER D 1 205 ? 4.561 29.910 27.505 1.00 27.66 202 SER A N 1
ATOM 4900 C CA . SER D 1 205 ? 5.394 29.611 26.352 1.00 28.89 202 SER A CA 1
ATOM 4901 C C . SER D 1 205 ? 5.593 28.113 26.145 1.00 29.16 202 SER A C 1
ATOM 4902 O O . SER D 1 205 ? 6.406 27.727 25.308 1.00 30.61 202 SER A O 1
ATOM 4905 N N . SER D 1 206 ? 4.848 27.264 26.863 1.00 27.14 203 SER A N 1
ATOM 4906 C CA . SER D 1 206 ? 4.959 25.809 26.711 1.00 29.10 203 SER A CA 1
ATOM 4907 C C . SER D 1 206 ? 6.384 25.320 26.962 1.00 26.04 203 SER A C 1
ATOM 4908 O O . SER D 1 206 ? 6.890 24.452 26.250 1.00 26.25 203 SER A O 1
ATOM 4911 N N . THR D 1 207 ? 7.039 25.880 27.975 1.00 23.59 204 THR A N 1
ATOM 4912 C CA . THR D 1 207 ? 8.458 25.646 28.212 1.00 25.21 204 THR A CA 1
ATOM 4913 C C . THR D 1 207 ? 8.678 25.045 29.591 1.00 24.81 204 THR A C 1
ATOM 4914 O O . THR D 1 207 ? 8.080 25.508 30.569 1.00 22.35 204 THR A O 1
ATOM 4918 N N . LYS D 1 208 ? 9.535 24.016 29.662 1.00 21.13 205 LYS A N 1
ATOM 4919 C CA . LYS D 1 208 ? 10.166 23.568 30.900 1.00 22.43 205 LYS A CA 1
ATOM 4920 C C . LYS D 1 208 ? 11.673 23.487 30.676 1.00 21.49 205 LYS A C 1
ATOM 4921 O O . LYS D 1 208 ? 12.123 22.967 29.650 1.00 20.51 205 LYS A O 1
ATOM 4927 N N . VAL D 1 209 ? 12.437 23.968 31.655 1.00 20.06 206 VAL A N 1
ATOM 4928 C CA . VAL D 1 209 ? 13.899 23.977 31.633 1.00 23.65 206 VAL A CA 1
ATOM 4929 C C . VAL D 1 209 ? 14.395 23.423 32.970 1.00 26.14 206 VAL A C 1
ATOM 4930 O O . VAL D 1 209 ? 13.891 23.826 34.023 1.00 27.35 206 VAL A O 1
ATOM 4934 N N . ASP D 1 210 ? 15.326 22.454 32.924 1.00 24.49 207 ASP A N 1
ATOM 4935 C CA . ASP D 1 210 ? 16.102 21.995 34.082 1.00 24.77 207 ASP A CA 1
ATOM 4936 C C . ASP D 1 210 ? 17.550 22.452 33.942 1.00 25.52 207 ASP A C 1
ATOM 4937 O O . ASP D 1 210 ? 18.203 22.135 32.944 1.00 25.10 207 ASP A O 1
ATOM 4942 N N . LYS D 1 211 ? 18.070 23.124 34.969 1.00 23.34 208 LYS A N 1
ATOM 4943 C CA . LYS D 1 211 ? 19.459 23.584 34.992 1.00 25.73 208 LYS A CA 1
ATOM 4944 C C . LYS D 1 211 ? 20.166 22.965 36.196 1.00 25.67 208 LYS A C 1
ATOM 4945 O O . LYS D 1 211 ? 19.876 23.327 37.341 1.00 23.84 208 LYS A O 1
ATOM 4951 N N . LYS D 1 212 ? 21.085 22.032 35.956 1.00 25.15 209 LYS A N 1
ATOM 4952 C CA . LYS D 1 212 ? 21.876 21.507 37.062 1.00 25.84 209 LYS A CA 1
ATOM 4953 C C . LYS D 1 212 ? 22.940 22.535 37.441 1.00 29.37 209 LYS A C 1
ATOM 4954 O O . LYS D 1 212 ? 23.581 23.134 36.569 1.00 28.02 209 LYS A O 1
ATOM 4960 N N . ILE D 1 213 ? 23.102 22.780 38.741 1.00 22.78 210 ILE A N 1
ATOM 4961 C CA . ILE D 1 213 ? 24.091 23.756 39.202 1.00 26.47 210 ILE A CA 1
ATOM 4962 C C . ILE D 1 213 ? 25.455 23.082 39.313 1.00 27.76 210 ILE A C 1
ATOM 4963 O O . ILE D 1 213 ? 25.654 22.194 40.150 1.00 29.24 210 ILE A O 1
ATOM 4968 N N . GLU D 1 214 ? 26.404 23.528 38.501 1.00 27.07 211 GLU A N 1
ATOM 4969 C CA . GLU D 1 214 ? 27.746 22.953 38.539 1.00 29.90 211 GLU A CA 1
ATOM 4970 C C . GLU D 1 214 ? 28.754 23.941 39.110 1.00 32.47 211 GLU A C 1
ATOM 4971 O O . GLU D 1 214 ? 28.655 25.141 38.843 1.00 30.84 211 GLU A O 1
ATOM 4977 N N . PRO D 1 215 ? 29.750 23.473 39.863 1.00 34.31 212 PRO A N 1
ATOM 4978 C CA . PRO D 1 215 ? 30.783 24.394 40.356 1.00 37.09 212 PRO A CA 1
ATOM 4979 C C . PRO D 1 215 ? 31.532 25.038 39.196 1.00 39.20 212 PRO A C 1
ATOM 4980 O O . PRO D 1 215 ? 31.717 24.434 38.138 1.00 34.61 212 PRO A O 1
ATOM 4984 N N . ARG D 1 216 ? 31.940 26.291 39.393 1.00 43.88 213 ARG A N 1
ATOM 4985 C CA . ARG D 1 216 ? 32.591 27.072 38.331 1.00 43.83 213 ARG A CA 1
ATOM 4986 C C . ARG D 1 216 ? 34.017 26.604 38.096 1.00 47.09 213 ARG A C 1
ATOM 4987 O O . ARG D 1 216 ? 34.671 26.140 39.029 1.00 50.91 213 ARG A O 1
ATOM 4995 N N . GLN E 4 1 ? -22.809 54.627 49.832 1.00 57.98 1 GLN B N 1
ATOM 4996 C CA . GLN E 4 1 ? -21.751 55.619 49.760 1.00 55.11 1 GLN B CA 1
ATOM 4997 C C . GLN E 4 1 ? -20.917 55.600 51.040 1.00 54.88 1 GLN B C 1
ATOM 4998 O O . GLN E 4 1 ? -20.319 56.610 51.415 1.00 57.02 1 GLN B O 1
ATOM 5004 N N . ILE E 4 2 ? -20.874 54.442 51.710 1.00 48.54 2 ILE B N 1
ATOM 5005 C CA . ILE E 4 2 ? -20.137 54.298 52.960 1.00 43.08 2 ILE B CA 1
ATOM 5006 C C . ILE E 4 2 ? -18.722 53.843 52.654 1.00 42.27 2 ILE B C 1
ATOM 5007 O O . ILE E 4 2 ? -18.503 52.976 51.799 1.00 39.95 2 ILE B O 1
ATOM 5012 N N . VAL E 4 3 ? -17.753 54.449 53.340 1.00 38.30 3 VAL B N 1
ATOM 5013 C CA . VAL E 4 3 ? -16.338 54.154 53.151 1.00 35.48 3 VAL B CA 1
ATOM 5014 C C . VAL E 4 3 ? -15.771 53.679 54.482 1.00 35.18 3 VAL B C 1
ATOM 5015 O O . VAL E 4 3 ? -16.009 54.302 55.521 1.00 36.59 3 VAL B O 1
ATOM 5019 N N . LEU E 4 4 ? -15.038 52.569 54.451 1.00 38.99 4 LEU B N 1
ATOM 5020 C CA . LEU E 4 4 ? -14.442 51.973 55.639 1.00 34.04 4 LEU B CA 1
ATOM 5021 C C . LEU E 4 4 ? -12.946 52.257 55.652 1.00 36.83 4 LEU B C 1
ATOM 5022 O O . LEU E 4 4 ? -12.261 52.042 54.650 1.00 35.36 4 LEU B O 1
ATOM 5027 N N . THR E 4 5 ? -12.444 52.726 56.788 1.00 34.07 5 THR B N 1
ATOM 5028 C CA . THR E 4 5 ? -11.030 53.014 56.971 1.00 36.03 5 THR B CA 1
ATOM 5029 C C . THR E 4 5 ? -10.508 52.158 58.111 1.00 36.26 5 THR B C 1
ATOM 5030 O O . THR E 4 5 ? -11.100 52.138 59.195 1.00 35.20 5 THR B O 1
ATOM 5034 N N . GLN E 4 6 ? -9.403 51.460 57.868 1.00 31.27 6 GLN B N 1
ATOM 5035 C CA . GLN E 4 6 ? -8.817 50.543 58.833 1.00 34.61 6 GLN B CA 1
ATOM 5036 C C . GLN E 4 6 ? -7.524 51.132 59.378 1.00 34.83 6 GLN B C 1
ATOM 5037 O O . GLN E 4 6 ? -6.780 51.789 58.646 1.00 39.50 6 GLN B O 1
ATOM 5043 N N . SER E 4 7 ? -7.272 50.913 60.669 1.00 33.63 7 SER B N 1
ATOM 5044 C CA . SER E 4 7 ? -6.014 51.290 61.305 1.00 35.03 7 SER B CA 1
ATOM 5045 C C . SER E 4 7 ? -5.646 50.239 62.342 1.00 37.72 7 SER B C 1
ATOM 5046 O O . SER E 4 7 ? -6.535 49.597 62.920 1.00 38.39 7 SER B O 1
ATOM 5049 N N . PRO E 4 8 ? -4.349 50.008 62.569 1.00 36.81 8 PRO B N 1
ATOM 5050 C CA . PRO E 4 8 ? -3.304 50.588 61.728 1.00 36.55 8 PRO B CA 1
ATOM 5051 C C . PRO E 4 8 ? -3.269 49.927 60.358 1.00 35.75 8 PRO B C 1
ATOM 5052 O O . PRO E 4 8 ? -3.946 48.920 60.154 1.00 31.90 8 PRO B O 1
ATOM 5056 N N . ALA E 4 9 ? -2.489 50.486 59.432 1.00 36.76 9 ALA B N 1
ATOM 5057 C CA . ALA E 4 9 ? -2.305 49.831 58.141 1.00 36.25 9 ALA B CA 1
ATOM 5058 C C . ALA E 4 9 ? -1.374 48.630 58.264 1.00 36.89 9 ALA B C 1
ATOM 5059 O O . ALA E 4 9 ? -1.621 47.582 57.657 1.00 35.71 9 ALA B O 1
ATOM 5061 N N . ILE E 4 10 ? -0.299 48.764 59.042 1.00 34.25 10 ILE B N 1
ATOM 5062 C CA . ILE E 4 10 ? 0.632 47.671 59.307 1.00 35.65 10 ILE B CA 1
ATOM 5063 C C . ILE E 4 10 ? 0.992 47.691 60.789 1.00 40.59 10 ILE B C 1
ATOM 5064 O O . ILE E 4 10 ? 1.085 48.760 61.397 1.00 37.93 10 ILE B O 1
ATOM 5069 N N . MET E 4 11 ? 1.184 46.507 61.371 1.00 38.80 11 MET B N 1
ATOM 5070 C CA . MET E 4 11 ? 1.658 46.413 62.744 1.00 40.19 11 MET B CA 1
ATOM 5071 C C . MET E 4 11 ? 2.277 45.042 62.985 1.00 42.88 11 MET B C 1
ATOM 5072 O O . MET E 4 11 ? 1.959 44.064 62.302 1.00 43.50 11 MET B O 1
ATOM 5077 N N . SER E 4 12 ? 3.162 44.989 63.978 1.00 39.84 12 SER B N 1
ATOM 5078 C CA . SER E 4 12 ? 3.820 43.771 64.426 1.00 44.45 12 SER B CA 1
ATOM 5079 C C . SER E 4 12 ? 3.413 43.460 65.859 1.00 44.85 12 SER B C 1
ATOM 5080 O O . SER E 4 12 ? 3.236 44.363 66.676 1.00 42.76 12 SER B O 1
ATOM 5083 N N . ALA E 4 13 ? 3.291 42.175 66.170 1.00 44.66 13 ALA B N 1
ATOM 5084 C CA . ALA E 4 13 ? 2.939 41.759 67.517 1.00 47.05 13 ALA B CA 1
ATOM 5085 C C . ALA E 4 13 ? 3.783 40.560 67.910 1.00 47.39 13 ALA B C 1
ATOM 5086 O O . ALA E 4 13 ? 3.960 39.638 67.114 1.00 45.40 13 ALA B O 1
ATOM 5088 N N . SER E 4 14 ? 4.301 40.574 69.148 1.00 47.34 14 SER B N 1
ATOM 5089 C CA . SER E 4 14 ? 5.005 39.402 69.636 1.00 48.47 14 SER B CA 1
ATOM 5090 C C . SER E 4 14 ? 4.010 38.299 69.988 1.00 52.10 14 SER B C 1
ATOM 5091 O O . SER E 4 14 ? 2.861 38.580 70.336 1.00 52.73 14 SER B O 1
ATOM 5094 N N . PRO E 4 15 ? 4.417 37.035 69.882 1.00 52.45 15 PRO B N 1
ATOM 5095 C CA . PRO E 4 15 ? 3.572 35.949 70.391 1.00 53.72 15 PRO B CA 1
ATOM 5096 C C . PRO E 4 15 ? 3.170 36.207 71.839 1.00 52.49 15 PRO B C 1
ATOM 5097 O O . PRO E 4 15 ? 3.981 36.630 72.663 1.00 49.91 15 PRO B O 1
ATOM 5101 N N . GLY E 4 16 ? 1.896 35.956 72.147 1.00 52.96 16 GLY B N 1
ATOM 5102 C CA . GLY E 4 16 ? 1.349 36.215 73.463 1.00 54.11 16 GLY B CA 1
ATOM 5103 C C . GLY E 4 16 ? 0.794 37.614 73.668 1.00 51.47 16 GLY B C 1
ATOM 5104 O O . GLY E 4 16 ? 0.046 37.838 74.629 1.00 51.22 16 GLY B O 1
ATOM 5105 N N . GLU E 4 17 ? 1.138 38.555 72.796 1.00 50.07 17 GLU B N 1
ATOM 5106 C CA . GLU E 4 17 ? 0.690 39.930 72.943 1.00 47.99 17 GLU B CA 1
ATOM 5107 C C . GLU E 4 17 ? -0.789 40.044 72.605 1.00 48.61 17 GLU B C 1
ATOM 5108 O O . GLU E 4 17 ? -1.285 39.375 71.693 1.00 45.66 17 GLU B O 1
ATOM 5114 N N . LYS E 4 18 ? -1.502 40.888 73.350 1.00 46.57 18 LYS B N 1
ATOM 5115 C CA . LYS E 4 18 ? -2.857 41.240 72.949 1.00 42.56 18 LYS B CA 1
ATOM 5116 C C . LYS E 4 18 ? -2.796 42.178 71.755 1.00 42.37 18 LYS B C 1
ATOM 5117 O O . LYS E 4 18 ? -1.894 43.013 71.642 1.00 45.67 18 LYS B O 1
ATOM 5123 N N . VAL E 4 19 ? -3.760 42.028 70.851 1.00 40.23 19 VAL B N 1
ATOM 5124 C CA . VAL E 4 19 ? -3.775 42.780 69.603 1.00 37.72 19 VAL B CA 1
ATOM 5125 C C . VAL E 4 19 ? -5.185 43.292 69.341 1.00 38.87 19 VAL B C 1
ATOM 5126 O O . VAL E 4 19 ? -6.158 42.550 69.502 1.00 36.91 19 VAL B O 1
ATOM 5130 N N . THR E 4 20 ? -5.293 44.550 68.915 1.00 35.07 20 THR B N 1
ATOM 5131 C CA . THR E 4 20 ? -6.567 45.154 68.540 1.00 36.37 20 THR B CA 1
ATOM 5132 C C . THR E 4 20 ? -6.380 45.943 67.257 1.00 35.47 20 THR B C 1
ATOM 5133 O O . THR E 4 20 ? -5.462 46.760 67.160 1.00 36.61 20 THR B O 1
ATOM 5137 N N . ILE E 4 21 ? -7.250 45.698 66.282 1.00 35.20 21 ILE B N 1
ATOM 5138 C CA . ILE E 4 21 ? -7.274 46.455 65.038 1.00 35.15 21 ILE B CA 1
ATOM 5139 C C . ILE E 4 21 ? -8.668 47.044 64.879 1.00 34.04 21 ILE B C 1
ATOM 5140 O O . ILE E 4 21 ? -9.642 46.557 65.458 1.00 35.57 21 ILE B O 1
ATOM 5145 N N . SER E 4 22 ? -8.759 48.125 64.111 1.00 32.35 22 SER B N 1
ATOM 5146 C CA . SER E 4 22 ? -9.973 48.929 64.118 1.00 34.97 22 SER B CA 1
ATOM 5147 C C . SER E 4 22 ? -10.431 49.256 62.704 1.00 34.47 22 SER B C 1
ATOM 5148 O O . SER E 4 22 ? -9.637 49.277 61.761 1.00 32.43 22 SER B O 1
ATOM 5151 N N . CYS E 4 23 ? -11.738 49.494 62.586 1.00 32.34 23 CYS B N 1
ATOM 5152 C CA . CYS E 4 23 ? -12.424 49.891 61.361 1.00 34.44 23 CYS B CA 1
ATOM 5153 C C . CYS E 4 23 ? -13.278 51.107 61.694 1.00 37.20 23 CYS B C 1
ATOM 5154 O O . CYS E 4 23 ? -13.980 51.113 62.712 1.00 37.60 23 CYS B O 1
ATOM 5157 N N . SER E 4 24 ? -13.220 52.131 60.851 1.00 36.68 24 SER B N 1
ATOM 5158 C CA . SER E 4 24 ? -14.043 53.322 61.011 1.00 36.81 24 SER B CA 1
ATOM 5159 C C . SER E 4 24 ? -14.865 53.544 59.752 1.00 36.75 24 SER B C 1
ATOM 5160 O O . SER E 4 24 ? -14.326 53.520 58.644 1.00 39.16 24 SER B O 1
ATOM 5163 N N . ALA E 4 25 ? -16.163 53.764 59.928 1.00 36.83 25 ALA B N 1
ATOM 5164 C CA . ALA E 4 25 ? -17.091 54.006 58.838 1.00 38.36 25 ALA B CA 1
ATOM 5165 C C . ALA E 4 25 ? -17.479 55.480 58.794 1.00 38.01 25 ALA B C 1
ATOM 5166 O O . ALA E 4 25 ? -17.601 56.136 59.832 1.00 37.05 25 ALA B O 1
ATOM 5168 N N . THR E 4 26 ? -17.676 55.995 57.577 1.00 38.33 26 THR B N 1
ATOM 5169 C CA . THR E 4 26 ? -18.047 57.399 57.407 1.00 41.55 26 THR B CA 1
ATOM 5170 C C . THR E 4 26 ? -19.482 57.676 57.840 1.00 41.51 26 THR B C 1
ATOM 5171 O O . THR E 4 26 ? -19.808 58.820 58.169 1.00 45.68 26 THR B O 1
ATOM 5175 N N . SER E 4 27 ? -20.342 56.661 57.835 1.00 43.90 27 SER B N 1
ATOM 5176 C CA . SER E 4 27 ? -21.690 56.749 58.380 1.00 47.93 27 SER B CA 1
ATOM 5177 C C . SER E 4 27 ? -21.945 55.519 59.237 1.00 41.58 27 SER B C 1
ATOM 5178 O O . SER E 4 27 ? -21.249 54.512 59.126 1.00 38.72 27 SER B O 1
ATOM 5181 N N . SER E 4 28 ? -22.957 55.609 60.093 1.00 41.32 29 SER B N 1
ATOM 5182 C CA . SER E 4 28 ? -23.308 54.482 60.946 1.00 42.29 29 SER B CA 1
ATOM 5183 C C . SER E 4 28 ? -23.673 53.244 60.119 1.00 41.43 29 SER B C 1
ATOM 5184 O O . SER E 4 28 ? -24.349 53.341 59.092 1.00 38.91 29 SER B O 1
ATOM 5187 N N . VAL E 4 29 ? -23.228 52.071 60.585 1.00 34.97 30 VAL B N 1
ATOM 5188 C CA . VAL E 4 29 ? -23.597 50.782 60.005 1.00 39.96 30 VAL B CA 1
ATOM 5189 C C . VAL E 4 29 ? -24.102 49.853 61.108 1.00 37.94 30 VAL B C 1
ATOM 5190 O O . VAL E 4 29 ? -23.618 49.883 62.243 1.00 38.30 30 VAL B O 1
ATOM 5194 N N . SER E 4 30 ? -25.087 49.017 60.762 1.00 36.28 31 SER B N 1
ATOM 5195 C CA . SER E 4 30 ? -25.700 48.114 61.738 1.00 38.16 31 SER B CA 1
ATOM 5196 C C . SER E 4 30 ? -24.756 46.989 62.160 1.00 37.19 31 SER B C 1
ATOM 5197 O O . SER E 4 30 ? -24.760 46.575 63.326 1.00 36.65 31 SER B O 1
ATOM 5200 N N . TYR E 4 31 ? -23.985 46.441 61.226 1.00 34.29 32 TYR B N 1
ATOM 5201 C CA . TYR E 4 31 ? -23.033 45.391 61.560 1.00 34.09 32 TYR B CA 1
ATOM 5202 C C . TYR E 4 31 ? -21.784 45.547 60.716 1.00 34.00 32 TYR B C 1
ATOM 5203 O O . TYR E 4 31 ? -21.799 46.166 59.648 1.00 32.31 32 TYR B O 1
ATOM 5212 N N . ILE E 4 32 ? -20.706 44.942 61.201 1.00 31.98 33 ILE B N 1
ATOM 5213 C CA . ILE E 4 32 ? -19.449 44.880 60.477 1.00 28.54 33 ILE B CA 1
ATOM 5214 C C . ILE E 4 32 ? -19.087 43.412 60.319 1.00 30.53 33 ILE B C 1
ATOM 5215 O O . ILE E 4 32 ? -19.544 42.558 61.086 1.00 31.96 33 ILE B O 1
ATOM 5220 N N . TYR E 4 33 ? -18.301 43.120 59.285 1.00 29.13 34 TYR B N 1
ATOM 5221 C CA . TYR E 4 33 ? -17.819 41.783 58.979 1.00 27.53 34 TYR B CA 1
ATOM 5222 C C . TYR E 4 33 ? -16.311 41.854 58.782 1.00 28.91 34 TYR B C 1
ATOM 5223 O O . TYR E 4 33 ? -15.783 42.857 58.292 1.00 27.01 34 TYR B O 1
ATOM 5232 N N . TRP E 4 34 ? -15.619 40.799 59.199 1.00 28.76 35 TRP B N 1
ATOM 5233 C CA . TRP E 4 34 ? -14.170 40.710 59.076 1.00 26.52 35 TRP B CA 1
ATOM 5234 C C . TRP E 4 34 ? -13.798 39.468 58.281 1.00 28.07 35 TRP B C 1
ATOM 5235 O O . TRP E 4 34 ? -14.393 38.403 58.469 1.00 27.72 35 TRP B O 1
ATOM 5246 N N . TYR E 4 35 ? -12.791 39.610 57.418 1.00 25.51 36 TYR B N 1
ATOM 5247 C CA . TYR E 4 35 ? -12.251 38.521 56.620 1.00 27.12 36 TYR B CA 1
ATOM 5248 C C . TYR E 4 35 ? -10.740 38.485 56.809 1.00 26.87 36 TYR B C 1
ATOM 5249 O O . TYR E 4 35 ? -10.101 39.534 56.968 1.00 25.45 36 TYR B O 1
ATOM 5258 N N . GLN E 4 36 ? -10.175 37.279 56.824 1.00 25.11 37 GLN B N 1
ATOM 5259 C CA . GLN E 4 36 ? -8.732 37.095 56.925 1.00 29.22 37 GLN B CA 1
ATOM 5260 C C . GLN E 4 36 ? -8.189 36.578 55.599 1.00 29.93 37 GLN B C 1
ATOM 5261 O O . GLN E 4 36 ? -8.777 35.678 54.986 1.00 29.25 37 GLN B O 1
ATOM 5267 N N . GLN E 4 37 ? -7.069 37.148 55.148 1.00 29.36 38 GLN B N 1
ATOM 5268 C CA . GLN E 4 37 ? -6.428 36.694 53.919 1.00 31.23 38 GLN B CA 1
ATOM 5269 C C . GLN E 4 37 ? -4.947 36.438 54.157 1.00 34.36 38 GLN B C 1
ATOM 5270 O O . GLN E 4 37 ? -4.235 37.306 54.675 1.00 30.68 38 GLN B O 1
ATOM 5276 N N . ARG E 4 38 ? -4.482 35.245 53.757 1.00 36.27 39 ARG B N 1
ATOM 5277 C CA . ARG E 4 38 ? -3.062 34.960 53.877 1.00 40.30 39 ARG B CA 1
ATOM 5278 C C . ARG E 4 38 ? -2.386 35.062 52.516 1.00 43.44 39 ARG B C 1
ATOM 5279 O O . ARG E 4 38 ? -3.035 34.891 51.478 1.00 43.17 39 ARG B O 1
ATOM 5287 N N . PRO E 4 39 ? -1.080 35.353 52.487 1.00 47.92 40 PRO B N 1
ATOM 5288 C CA . PRO E 4 39 ? -0.386 35.505 51.198 1.00 48.44 40 PRO B CA 1
ATOM 5289 C C . PRO E 4 39 ? -0.685 34.374 50.222 1.00 46.43 40 PRO B C 1
ATOM 5290 O O . PRO E 4 39 ? -0.468 33.200 50.534 1.00 47.54 40 PRO B O 1
ATOM 5294 N N . GLY E 4 40 ? -1.190 34.711 49.040 1.00 44.90 41 GLY B N 1
ATOM 5295 C CA . GLY E 4 40 ? -1.407 33.715 48.013 1.00 46.07 41 GLY B CA 1
ATOM 5296 C C . GLY E 4 40 ? -2.689 32.923 48.122 1.00 47.82 41 GLY B C 1
ATOM 5297 O O . GLY E 4 40 ? -2.876 31.976 47.346 1.00 54.28 41 GLY B O 1
ATOM 5298 N N . SER E 4 41 ? -3.576 33.277 49.048 1.00 47.51 42 SER B N 1
ATOM 5299 C CA . SER E 4 41 ? -4.844 32.594 49.250 1.00 40.22 42 SER B CA 1
ATOM 5300 C C . SER E 4 41 ? -5.989 33.593 49.144 1.00 36.59 42 SER B C 1
ATOM 5301 O O . SER E 4 41 ? -5.790 34.807 49.184 1.00 33.77 42 SER B O 1
ATOM 5304 N N . SER E 4 42 ? -7.202 33.065 49.011 1.00 34.33 43 SER B N 1
ATOM 5305 C CA . SER E 4 42 ? -8.392 33.896 49.007 1.00 32.12 43 SER B CA 1
ATOM 5306 C C . SER E 4 42 ? -8.769 34.320 50.424 1.00 33.50 43 SER B C 1
ATOM 5307 O O . SER E 4 42 ? -8.384 33.677 51.407 1.00 33.83 43 SER B O 1
ATOM 5310 N N . PRO E 4 43 ? -9.533 35.403 50.560 1.00 30.74 44 PRO B N 1
ATOM 5311 C CA . PRO E 4 43 ? -10.047 35.764 51.885 1.00 30.10 44 PRO B CA 1
ATOM 5312 C C . PRO E 4 43 ? -10.915 34.646 52.441 1.00 29.27 44 PRO B C 1
ATOM 5313 O O . PRO E 4 43 ? -11.468 33.831 51.701 1.00 31.23 44 PRO B O 1
ATOM 5317 N N . LYS E 4 44 ? -11.012 34.594 53.767 1.00 30.42 45 LYS B N 1
ATOM 5318 C CA . LYS E 4 44 ? -11.923 33.672 54.417 1.00 27.98 45 LYS B CA 1
ATOM 5319 C C . LYS E 4 44 ? -12.736 34.435 55.449 1.00 28.74 45 LYS B C 1
ATOM 5320 O O . LYS E 4 44 ? -12.202 35.317 56.133 1.00 28.41 45 LYS B O 1
ATOM 5326 N N . PRO E 4 45 ? -14.020 34.117 55.586 1.00 27.93 46 PRO B N 1
ATOM 5327 C CA . PRO E 4 45 ? -14.832 34.789 56.606 1.00 28.71 46 PRO B CA 1
ATOM 5328 C C . PRO E 4 45 ? -14.232 34.532 57.982 1.00 27.20 46 PRO B C 1
ATOM 5329 O O . PRO E 4 45 ? -13.781 33.428 58.288 1.00 28.46 46 PRO B O 1
ATOM 5333 N N . TRP E 4 46 ? -14.179 35.573 58.799 1.00 28.57 47 TRP B N 1
ATOM 5334 C CA . TRP E 4 46 ? -13.585 35.462 60.128 1.00 27.52 47 TRP B CA 1
ATOM 5335 C C . TRP E 4 46 ? -14.557 35.848 61.228 1.00 30.66 47 TRP B C 1
ATOM 5336 O O . TRP E 4 46 ? -14.688 35.123 62.225 1.00 31.64 47 TRP B O 1
ATOM 5347 N N . ILE E 4 47 ? -15.260 36.963 61.073 1.00 29.01 48 ILE B N 1
ATOM 5348 C CA . ILE E 4 47 ? -16.244 37.400 62.057 1.00 30.00 48 ILE B CA 1
ATOM 5349 C C . ILE E 4 47 ? -17.428 37.977 61.300 1.00 32.51 48 ILE B C 1
ATOM 5350 O O . ILE E 4 47 ? -17.246 38.762 60.363 1.00 33.13 48 ILE B O 1
ATOM 5355 N N . TYR E 4 48 ? -18.639 37.589 61.681 1.00 32.95 49 TYR B N 1
ATOM 5356 C CA . TYR E 4 48 ? -19.810 38.114 61.000 1.00 33.58 49 TYR B CA 1
ATOM 5357 C C . TYR E 4 48 ? -20.776 38.737 62.000 1.00 35.19 49 TYR B C 1
ATOM 5358 O O . TYR E 4 48 ? -20.862 38.324 63.162 1.00 34.20 49 TYR B O 1
ATOM 5367 N N . ARG E 4 49 ? -21.483 39.763 61.527 1.00 34.09 50 ARG B N 1
ATOM 5368 C CA . ARG E 4 49 ? -22.378 40.572 62.351 1.00 36.22 50 ARG B CA 1
ATOM 5369 C C . ARG E 4 49 ? -21.698 40.976 63.660 1.00 31.37 50 ARG B C 1
ATOM 5370 O O . ARG E 4 49 ? -22.247 40.821 64.758 1.00 33.97 50 ARG B O 1
ATOM 5378 N N . THR E 4 50 ? -20.461 41.470 63.519 1.00 33.93 51 THR B N 1
ATOM 5379 C CA . THR E 4 50 ? -19.731 42.226 64.537 1.00 33.78 51 THR B CA 1
ATOM 5380 C C . THR E 4 50 ? -18.965 41.352 65.525 1.00 35.25 51 THR B C 1
ATOM 5381 O O . THR E 4 50 ? -17.802 41.639 65.830 1.00 38.42 51 THR B O 1
ATOM 5385 N N . SER E 4 51 ? -19.589 40.285 66.031 1.00 34.48 52 SER B N 1
ATOM 5386 C CA . SER E 4 51 ? -18.985 39.529 67.118 1.00 37.12 52 SER B CA 1
ATOM 5387 C C . SER E 4 51 ? -19.127 38.017 67.013 1.00 41.18 52 SER B C 1
ATOM 5388 O O . SER E 4 51 ? -18.630 37.322 67.902 1.00 42.74 52 SER B O 1
ATOM 5391 N N . ASN E 4 52 ? -19.786 37.478 65.988 1.00 35.98 53 ASN B N 1
ATOM 5392 C CA . ASN E 4 52 ? -19.922 36.030 65.856 1.00 40.54 53 ASN B CA 1
ATOM 5393 C C . ASN E 4 52 ? -18.739 35.471 65.073 1.00 39.90 53 ASN B C 1
ATOM 5394 O O . ASN E 4 52 ? -18.412 35.970 63.990 1.00 36.50 53 ASN B O 1
ATOM 5399 N N . LEU E 4 53 ? -18.107 34.432 65.615 1.00 38.34 54 LEU B N 1
ATOM 5400 C CA . LEU E 4 53 ? -16.925 33.859 64.978 1.00 38.21 54 LEU B CA 1
ATOM 5401 C C . LEU E 4 53 ? -17.330 32.907 63.859 1.00 37.16 54 LEU B C 1
ATOM 5402 O O . LEU E 4 53 ? -18.140 31.999 64.073 1.00 39.48 54 LEU B O 1
ATOM 5407 N N . ALA E 4 54 ? -16.745 33.092 62.675 1.00 37.57 55 ALA B N 1
ATOM 5408 C CA . ALA E 4 54 ? -16.988 32.166 61.576 1.00 39.73 55 ALA B CA 1
ATOM 5409 C C . ALA E 4 54 ? -16.440 30.778 61.915 1.00 43.09 55 ALA B C 1
ATOM 5410 O O . ALA E 4 54 ? -15.739 30.574 62.912 1.00 40.80 55 ALA B O 1
ATOM 5412 N N . SER E 4 55 ? -16.770 29.810 61.063 1.00 46.31 56 SER B N 1
ATOM 5413 C CA . SER E 4 55 ? -16.450 28.419 61.363 1.00 51.05 56 SER B CA 1
ATOM 5414 C C . SER E 4 55 ? -14.940 28.196 61.342 1.00 51.55 56 SER B C 1
ATOM 5415 O O . SER E 4 55 ? -14.241 28.645 60.423 1.00 47.29 56 SER B O 1
ATOM 5418 N N . GLY E 4 56 ? -14.439 27.503 62.367 1.00 50.30 57 GLY B N 1
ATOM 5419 C CA . GLY E 4 56 ? -13.029 27.199 62.487 1.00 47.99 57 GLY B CA 1
ATOM 5420 C C . GLY E 4 56 ? -12.179 28.286 63.109 1.00 48.53 57 GLY B C 1
ATOM 5421 O O . GLY E 4 56 ? -10.967 28.092 63.251 1.00 51.11 57 GLY B O 1
ATOM 5422 N N . VAL E 4 57 ? -12.764 29.412 63.492 1.00 48.73 58 VAL B N 1
ATOM 5423 C CA . VAL E 4 57 ? -11.983 30.540 64.006 1.00 44.67 58 VAL B CA 1
ATOM 5424 C C . VAL E 4 57 ? -11.695 30.312 65.491 1.00 45.95 58 VAL B C 1
ATOM 5425 O O . VAL E 4 57 ? -12.632 30.052 66.262 1.00 42.36 58 VAL B O 1
ATOM 5429 N N . PRO E 4 58 ? -10.437 30.410 65.929 1.00 44.74 59 PRO B N 1
ATOM 5430 C CA . PRO E 4 58 ? -10.122 30.125 67.336 1.00 45.90 59 PRO B CA 1
ATOM 5431 C C . PRO E 4 58 ? -10.744 31.140 68.285 1.00 45.85 59 PRO B C 1
ATOM 5432 O O . PRO E 4 58 ? -10.941 32.313 67.954 1.00 41.17 59 PRO B O 1
ATOM 5436 N N . VAL E 4 59 ? -11.020 30.670 69.502 1.00 47.36 60 VAL B N 1
ATOM 5437 C CA . VAL E 4 59 ? -11.748 31.464 70.482 1.00 47.06 60 VAL B CA 1
ATOM 5438 C C . VAL E 4 59 ? -10.981 32.687 70.963 1.00 46.76 60 VAL B C 1
ATOM 5439 O O . VAL E 4 59 ? -11.580 33.573 71.586 1.00 45.05 60 VAL B O 1
ATOM 5443 N N . ARG E 4 60 ? -9.677 32.776 70.691 1.00 46.30 61 ARG B N 1
ATOM 5444 C CA . ARG E 4 60 ? -8.937 33.974 71.072 1.00 43.71 61 ARG B CA 1
ATOM 5445 C C . ARG E 4 60 ? -9.342 35.206 70.274 1.00 42.53 61 ARG B C 1
ATOM 5446 O O . ARG E 4 60 ? -8.947 36.315 70.648 1.00 41.29 61 ARG B O 1
ATOM 5454 N N . PHE E 4 61 ? -10.084 35.046 69.181 1.00 39.46 62 PHE B N 1
ATOM 5455 C CA . PHE E 4 61 ? -10.590 36.184 68.429 1.00 36.26 62 PHE B CA 1
ATOM 5456 C C . PHE E 4 61 ? -11.927 36.641 69.003 1.00 40.13 62 PHE B C 1
ATOM 5457 O O . PHE E 4 61 ? -12.765 35.821 69.407 1.00 41.45 62 PHE B O 1
ATOM 5465 N N . SER E 4 62 ? -12.111 37.958 69.053 1.00 37.04 63 SER B N 1
ATOM 5466 C CA . SER E 4 62 ? -13.393 38.561 69.381 1.00 38.26 63 SER B CA 1
ATOM 5467 C C . SER E 4 62 ? -13.562 39.827 68.554 1.00 39.27 63 SER B C 1
ATOM 5468 O O . SER E 4 62 ? -12.605 40.356 67.985 1.00 39.87 63 SER B O 1
ATOM 5471 N N . GLY E 4 63 ? -14.797 40.293 68.471 1.00 38.72 64 GLY B N 1
ATOM 5472 C CA . GLY E 4 63 ? -15.099 41.506 67.738 1.00 38.87 64 GLY B CA 1
ATOM 5473 C C . GLY E 4 63 ? -16.169 42.286 68.465 1.00 38.45 64 GLY B C 1
ATOM 5474 O O . GLY E 4 63 ? -17.031 41.717 69.136 1.00 38.72 64 GLY B O 1
ATOM 5475 N N . SER E 4 64 ? -16.106 43.605 68.330 1.00 38.10 65 SER B N 1
ATOM 5476 C CA . SER E 4 64 ? -17.061 44.459 69.019 1.00 38.23 65 SER B CA 1
ATOM 5477 C C . SER E 4 64 ? -17.091 45.818 68.337 1.00 36.67 65 SER B C 1
ATOM 5478 O O . SER E 4 64 ? -16.259 46.126 67.487 1.00 36.40 65 SER B O 1
ATOM 5481 N N . GLY E 4 65 ? -18.085 46.621 68.709 1.00 35.31 66 GLY B N 1
ATOM 5482 C CA . GLY E 4 65 ? -18.232 47.941 68.137 1.00 35.86 66 GLY B CA 1
ATOM 5483 C C . GLY E 4 65 ? -19.681 48.251 67.839 1.00 40.40 66 GLY B C 1
ATOM 5484 O O . GLY E 4 65 ? -20.569 47.453 68.153 1.00 44.64 66 GLY B O 1
ATOM 5485 N N . SER E 4 66 ? -19.931 49.404 67.227 1.00 37.61 67 SER B N 1
ATOM 5486 C CA . SER E 4 66 ? -21.275 49.831 66.867 1.00 38.45 67 SER B CA 1
ATOM 5487 C C . SER E 4 66 ? -21.147 51.197 66.211 1.00 42.25 67 SER B C 1
ATOM 5488 O O . SER E 4 66 ? -20.100 51.849 66.290 1.00 42.71 67 SER B O 1
ATOM 5491 N N . GLY E 4 67 ? -22.226 51.628 65.570 1.00 41.46 68 GLY B N 1
ATOM 5492 C CA . GLY E 4 67 ? -22.230 52.930 64.937 1.00 42.61 68 GLY B CA 1
ATOM 5493 C C . GLY E 4 67 ? -21.156 53.051 63.879 1.00 41.34 68 GLY B C 1
ATOM 5494 O O . GLY E 4 67 ? -21.213 52.366 62.851 1.00 40.53 68 GLY B O 1
ATOM 5495 N N . THR E 4 68 ? -20.154 53.897 64.125 1.00 41.67 69 THR B N 1
ATOM 5496 C CA . THR E 4 68 ? -19.104 54.138 63.147 1.00 39.34 69 THR B CA 1
ATOM 5497 C C . THR E 4 68 ? -17.760 53.528 63.517 1.00 38.51 69 THR B C 1
ATOM 5498 O O . THR E 4 68 ? -16.791 53.726 62.776 1.00 38.60 69 THR B O 1
ATOM 5502 N N . SER E 4 69 ? -17.665 52.782 64.616 1.00 33.21 70 SER B N 1
ATOM 5503 C CA . SER E 4 69 ? -16.382 52.248 65.059 1.00 37.33 70 SER B CA 1
ATOM 5504 C C . SER E 4 69 ? -16.511 50.788 65.455 1.00 35.58 70 SER B C 1
ATOM 5505 O O . SER E 4 69 ? -17.364 50.438 66.278 1.00 35.74 70 SER B O 1
ATOM 5508 N N . TYR E 4 70 ? -15.639 49.947 64.895 1.00 32.02 71 TYR B N 1
ATOM 5509 C CA . TYR E 4 70 ? -15.612 48.520 65.185 1.00 33.97 71 TYR B CA 1
ATOM 5510 C C . TYR E 4 70 ? -14.167 48.074 65.353 1.00 36.95 71 TYR B C 1
ATOM 5511 O O . TYR E 4 70 ? -13.239 48.719 64.861 1.00 36.65 71 TYR B O 1
ATOM 5520 N N . SER E 4 71 ? -13.974 46.957 66.049 1.00 30.56 72 SER B N 1
ATOM 5521 C CA . SER E 4 71 ? -12.615 46.489 66.266 1.00 33.53 72 SER B CA 1
ATOM 5522 C C . SER E 4 71 ? -12.590 44.968 66.384 1.00 33.18 72 SER B C 1
ATOM 5523 O O . SER E 4 71 ? -13.548 44.346 66.846 1.00 37.19 72 SER B O 1
ATOM 5526 N N . LEU E 4 72 ? -11.484 44.384 65.941 1.00 31.49 73 LEU B N 1
ATOM 5527 C CA . LEU E 4 72 ? -11.188 42.966 66.084 1.00 35.32 73 LEU B CA 1
ATOM 5528 C C . LEU E 4 72 ? -10.033 42.798 67.066 1.00 34.87 73 LEU B C 1
ATOM 5529 O O . LEU E 4 72 ? -9.058 43.549 67.019 1.00 35.42 73 LEU B O 1
ATOM 5534 N N . THR E 4 73 ? -10.138 41.818 67.957 1.00 36.84 74 THR B N 1
ATOM 5535 C CA . THR E 4 73 ? -9.158 41.662 69.026 1.00 37.64 74 THR B CA 1
ATOM 5536 C C . THR E 4 73 ? -8.701 40.213 69.121 1.00 39.46 74 THR B C 1
ATOM 5537 O O . THR E 4 73 ? -9.514 39.282 69.036 1.00 38.04 74 THR B O 1
ATOM 5541 N N . ILE E 4 74 ? -7.394 40.035 69.291 1.00 34.82 75 ILE B N 1
ATOM 5542 C CA . ILE E 4 74 ? -6.775 38.732 69.503 1.00 39.94 75 ILE B CA 1
ATOM 5543 C C . ILE E 4 74 ? -6.249 38.728 70.928 1.00 41.10 75 ILE B C 1
ATOM 5544 O O . ILE E 4 74 ? -5.294 39.448 71.237 1.00 42.97 75 ILE B O 1
ATOM 5549 N N . SER E 4 75 ? -6.850 37.906 71.790 1.00 41.74 76 SER B N 1
ATOM 5550 C CA . SER E 4 75 ? -6.476 37.911 73.205 1.00 46.27 76 SER B CA 1
ATOM 5551 C C . SER E 4 75 ? -4.976 37.663 73.393 1.00 48.84 76 SER B C 1
ATOM 5552 O O . SER E 4 75 ? -4.303 38.399 74.124 1.00 51.21 76 SER B O 1
ATOM 5555 N N . ASN E 4 76 ? -4.432 36.632 72.742 1.00 46.91 77 ASN B N 1
ATOM 5556 C CA . ASN E 4 76 ? -2.991 36.405 72.719 1.00 47.48 77 ASN B CA 1
ATOM 5557 C C . ASN E 4 76 ? -2.569 36.098 71.290 1.00 50.31 77 ASN B C 1
ATOM 5558 O O . ASN E 4 76 ? -3.107 35.178 70.664 1.00 49.09 77 ASN B O 1
ATOM 5563 N N . MET E 4 77 ? -1.597 36.847 70.786 1.00 48.34 78 MET B N 1
ATOM 5564 C CA . MET E 4 77 ? -1.137 36.647 69.422 1.00 48.37 78 MET B CA 1
ATOM 5565 C C . MET E 4 77 ? -0.442 35.299 69.279 1.00 52.29 78 MET B C 1
ATOM 5566 O O . MET E 4 77 ? 0.345 34.891 70.137 1.00 52.71 78 MET B O 1
ATOM 5571 N N . GLU E 4 78 ? -0.741 34.606 68.185 1.00 48.51 79 GLU B N 1
ATOM 5572 C CA . GLU E 4 78 ? -0.055 33.376 67.828 1.00 52.34 79 GLU B CA 1
ATOM 5573 C C . GLU E 4 78 ? 0.452 33.501 66.399 1.00 51.01 79 GLU B C 1
ATOM 5574 O O . GLU E 4 78 ? -0.047 34.312 65.615 1.00 45.60 79 GLU B O 1
ATOM 5580 N N . ALA E 4 79 ? 1.459 32.684 66.071 1.00 50.37 80 ALA B N 1
ATOM 5581 C CA . ALA E 4 79 ? 2.122 32.804 64.774 1.00 46.59 80 ALA B CA 1
ATOM 5582 C C . ALA E 4 79 ? 1.129 32.725 63.618 1.00 46.70 80 ALA B C 1
ATOM 5583 O O . ALA E 4 79 ? 1.198 33.524 62.674 1.00 43.64 80 ALA B O 1
ATOM 5585 N N . GLU E 4 80 ? 0.211 31.757 63.659 1.00 43.99 81 GLU B N 1
ATOM 5586 C CA . GLU E 4 80 ? -0.716 31.576 62.548 1.00 43.34 81 GLU B CA 1
ATOM 5587 C C . GLU E 4 80 ? -1.673 32.749 62.359 1.00 44.04 81 GLU B C 1
ATOM 5588 O O . GLU E 4 80 ? -2.418 32.754 61.375 1.00 41.95 81 GLU B O 1
ATOM 5594 N N . ASP E 4 81 ? -1.677 33.737 63.261 1.00 41.35 82 ASP B N 1
ATOM 5595 C CA . ASP E 4 81 ? -2.576 34.879 63.134 1.00 40.39 82 ASP B CA 1
ATOM 5596 C C . ASP E 4 81 ? -2.015 35.993 62.266 1.00 38.52 82 ASP B C 1
ATOM 5597 O O . ASP E 4 81 ? -2.774 36.892 61.880 1.00 34.22 82 ASP B O 1
ATOM 5602 N N . ALA E 4 82 ? -0.713 35.981 61.985 1.00 34.87 83 ALA B N 1
ATOM 5603 C CA . ALA E 4 82 ? -0.162 36.926 61.025 1.00 36.82 83 ALA B CA 1
ATOM 5604 C C . ALA E 4 82 ? -0.880 36.751 59.701 1.00 36.30 83 ALA B C 1
ATOM 5605 O O . ALA E 4 82 ? -0.905 35.654 59.140 1.00 38.43 83 ALA B O 1
ATOM 5607 N N . ALA E 4 83 ? -1.478 37.830 59.215 1.00 34.69 84 ALA B N 1
ATOM 5608 C CA . ALA E 4 83 ? -2.239 37.803 57.977 1.00 32.94 84 ALA B CA 1
ATOM 5609 C C . ALA E 4 83 ? -2.735 39.213 57.724 1.00 33.73 84 ALA B C 1
ATOM 5610 O O . ALA E 4 83 ? -2.428 40.119 58.506 1.00 35.27 84 ALA B O 1
ATOM 5612 N N . THR E 4 84 ? -3.493 39.412 56.653 1.00 25.69 85 THR B N 1
ATOM 5613 C CA . THR E 4 84 ? -4.175 40.672 56.422 1.00 31.74 85 THR B CA 1
ATOM 5614 C C . THR E 4 84 ? -5.654 40.521 56.736 1.00 29.81 85 THR B C 1
ATOM 5615 O O . THR E 4 84 ? -6.272 39.512 56.385 1.00 29.89 85 THR B O 1
ATOM 5619 N N . TYR E 4 85 ? -6.220 41.525 57.396 1.00 27.87 86 TYR B N 1
ATOM 5620 C CA . TYR E 4 85 ? -7.608 41.477 57.836 1.00 28.10 86 TYR B CA 1
ATOM 5621 C C . TYR E 4 85 ? -8.377 42.621 57.202 1.00 30.49 86 TYR B C 1
ATOM 5622 O O . TYR E 4 85 ? -7.931 43.777 57.252 1.00 30.38 86 TYR B O 1
ATOM 5631 N N . TYR E 4 86 ? -9.524 42.299 56.606 1.00 27.45 87 TYR B N 1
ATOM 5632 C CA . TYR E 4 86 ? -10.387 43.295 55.984 1.00 28.46 87 TYR B CA 1
ATOM 5633 C C . TYR E 4 86 ? -11.726 43.357 56.703 1.00 28.55 87 TYR B C 1
ATOM 5634 O O . TYR E 4 86 ? -12.325 42.324 57.011 1.00 29.74 87 TYR B O 1
ATOM 5643 N N . CYS E 4 87 ? -12.197 44.570 56.961 1.00 29.56 88 CYS B N 1
ATOM 5644 C CA . CYS E 4 87 ? -13.574 44.758 57.394 1.00 26.33 88 CYS B CA 1
ATOM 5645 C C . CYS E 4 87 ? -14.458 44.975 56.171 1.00 28.62 88 CYS B C 1
ATOM 5646 O O . CYS E 4 87 ? -13.976 45.271 55.075 1.00 25.92 88 CYS B O 1
ATOM 5649 N N . GLN E 4 88 ? -15.767 44.811 56.368 1.00 27.66 89 GLN B N 1
ATOM 5650 C CA . GLN E 4 88 ? -16.711 44.789 55.263 1.00 24.08 89 GLN B CA 1
ATOM 5651 C C . GLN E 4 88 ? -18.096 45.174 55.790 1.00 26.71 89 GLN B C 1
ATOM 5652 O O . GLN E 4 88 ? -18.440 44.847 56.932 1.00 26.05 89 GLN B O 1
ATOM 5658 N N . GLN E 4 89 ? -18.880 45.875 54.963 1.00 27.07 90 GLN B N 1
ATOM 5659 C CA . GLN E 4 89 ? -20.203 46.353 55.364 1.00 28.08 90 GLN B CA 1
ATOM 5660 C C . GLN E 4 89 ? -21.198 46.142 54.231 1.00 28.73 90 GLN B C 1
ATOM 5661 O O . GLN E 4 89 ? -20.835 46.193 53.050 1.00 27.43 90 GLN B O 1
ATOM 5667 N N . TYR E 4 90 ? -22.461 45.899 54.609 1.00 27.83 91 TYR B N 1
ATOM 5668 C CA . TYR E 4 90 ? -23.581 45.808 53.679 1.00 27.61 91 TYR B CA 1
ATOM 5669 C C . TYR E 4 90 ? -24.588 46.930 53.900 1.00 31.78 91 TYR B C 1
ATOM 5670 O O . TYR E 4 90 ? -25.711 46.861 53.386 1.00 32.66 91 TYR B O 1
ATOM 5679 N N . GLN E 4 91 ? -24.223 47.941 54.684 1.00 30.71 92 GLN B N 1
ATOM 5680 C CA . GLN E 4 91 ? -25.146 49.020 54.995 1.00 30.74 92 GLN B CA 1
ATOM 5681 C C . GLN E 4 91 ? -25.565 49.769 53.732 1.00 33.04 92 GLN B C 1
ATOM 5682 O O . GLN E 4 91 ? -26.755 50.006 53.504 1.00 34.17 92 GLN B O 1
ATOM 5688 N N . SER E 4 92 ? -24.601 50.177 52.913 1.00 31.19 93 SER B N 1
ATOM 5689 C CA . SER E 4 92 ? -24.897 50.729 51.599 1.00 32.54 93 SER B CA 1
ATOM 5690 C C . SER E 4 92 ? -24.643 49.683 50.509 1.00 30.05 93 SER B C 1
ATOM 5691 O O . SER E 4 92 ? -23.962 48.676 50.714 1.00 30.39 93 SER B O 1
ATOM 5694 N N . TYR E 4 93 ? -25.228 49.917 49.351 1.00 30.85 94 TYR B N 1
ATOM 5695 C CA . TYR E 4 93 ? -24.951 49.044 48.226 1.00 31.15 94 TYR B CA 1
ATOM 5696 C C . TYR E 4 93 ? -24.098 49.798 47.222 1.00 31.69 94 TYR B C 1
ATOM 5697 O O . TYR E 4 93 ? -24.396 50.956 46.924 1.00 31.42 94 TYR B O 1
ATOM 5706 N N . PRO E 4 94 ? -23.039 49.184 46.669 1.00 29.45 95 PRO B N 1
ATOM 5707 C CA . PRO E 4 94 ? -22.613 47.789 46.828 1.00 30.14 95 PRO B CA 1
ATOM 5708 C C . PRO E 4 94 ? -21.865 47.547 48.121 1.00 26.16 95 PRO B C 1
ATOM 5709 O O . PRO E 4 94 ? -21.442 48.505 48.750 1.00 26.25 95 PRO B O 1
ATOM 5713 N N . PRO E 4 95 ? -21.691 46.285 48.497 1.00 27.01 96 PRO B N 1
ATOM 5714 C CA . PRO E 4 95 ? -20.800 45.976 49.618 1.00 27.42 96 PRO B CA 1
ATOM 5715 C C . PRO E 4 95 ? -19.429 46.591 49.370 1.00 28.87 96 PRO B C 1
ATOM 5716 O O . PRO E 4 95 ? -18.943 46.617 48.233 1.00 24.99 96 PRO B O 1
ATOM 5720 N N . THR E 4 96 ? -18.811 47.098 50.439 1.00 25.28 97 THR B N 1
ATOM 5721 C CA . THR E 4 96 ? -17.452 47.616 50.370 1.00 27.17 97 THR B CA 1
ATOM 5722 C C . THR E 4 96 ? -16.600 47.022 51.479 1.00 27.57 97 THR B C 1
ATOM 5723 O O . THR E 4 96 ? -17.096 46.629 52.546 1.00 28.40 97 THR B O 1
ATOM 5727 N N . PHE E 4 97 ? -15.301 46.983 51.206 1.00 26.27 98 PHE B N 1
ATOM 5728 C CA . PHE E 4 97 ? -14.276 46.467 52.095 1.00 27.69 98 PHE B CA 1
ATOM 5729 C C . PHE E 4 97 ? -13.358 47.611 52.509 1.00 26.56 98 PHE B C 1
ATOM 5730 O O . PHE E 4 97 ? -13.271 48.641 51.835 1.00 32.14 98 PHE B O 1
ATOM 5738 N N . GLY E 4 98 ? -12.704 47.451 53.648 1.00 30.17 99 GLY B N 1
ATOM 5739 C CA . GLY E 4 98 ? -11.641 48.368 53.997 1.00 31.33 99 GLY B CA 1
ATOM 5740 C C . GLY E 4 98 ? -10.380 48.004 53.250 1.00 25.44 99 GLY B C 1
ATOM 5741 O O . GLY E 4 98 ? -10.307 46.962 52.617 1.00 27.11 99 GLY B O 1
ATOM 5742 N N . ALA E 4 99 ? -9.366 48.859 53.356 1.00 30.04 100 ALA B N 1
ATOM 5743 C CA . ALA E 4 99 ? -8.122 48.630 52.629 1.00 32.24 100 ALA B CA 1
ATOM 5744 C C . ALA E 4 99 ? -7.220 47.601 53.292 1.00 31.73 100 ALA B C 1
ATOM 5745 O O . ALA E 4 99 ? -6.214 47.210 52.689 1.00 36.08 100 ALA B O 1
ATOM 5747 N N . GLY E 4 100 ? -7.535 47.155 54.501 1.00 32.07 101 GLY B N 1
ATOM 5748 C CA . GLY E 4 100 ? -6.746 46.079 55.068 1.00 30.00 101 GLY B CA 1
ATOM 5749 C C . GLY E 4 100 ? -5.846 46.546 56.208 1.00 32.97 101 GLY B C 1
ATOM 5750 O O . GLY E 4 100 ? -5.352 47.681 56.231 1.00 35.99 101 GLY B O 1
ATOM 5751 N N . THR E 4 101 ? -5.669 45.666 57.190 1.00 32.82 102 THR B N 1
ATOM 5752 C CA . THR E 4 101 ? -4.621 45.787 58.195 1.00 32.19 102 THR B CA 1
ATOM 5753 C C . THR E 4 101 ? -3.733 44.558 58.071 1.00 31.82 102 THR B C 1
ATOM 5754 O O . THR E 4 101 ? -4.214 43.422 58.174 1.00 31.38 102 THR B O 1
ATOM 5758 N N . LYS E 4 102 ? -2.451 44.773 57.834 1.00 28.71 103 LYS B N 1
ATOM 5759 C CA . LYS E 4 102 ? -1.512 43.668 57.729 1.00 31.54 103 LYS B CA 1
ATOM 5760 C C . LYS E 4 102 ? -0.861 43.449 59.088 1.00 33.87 103 LYS B C 1
ATOM 5761 O O . LYS E 4 102 ? -0.191 44.341 59.609 1.00 34.40 103 LYS B O 1
ATOM 5767 N N . LEU E 4 103 ? -1.063 42.267 59.657 1.00 35.29 104 LEU B N 1
ATOM 5768 C CA . LEU E 4 103 ? -0.531 41.921 60.967 1.00 37.32 104 LEU B CA 1
ATOM 5769 C C . LEU E 4 103 ? 0.684 41.024 60.780 1.00 37.57 104 LEU B C 1
ATOM 5770 O O . LEU E 4 103 ? 0.580 39.956 60.172 1.00 39.47 104 LEU B O 1
ATOM 5775 N N . GLU E 4 104 ? 1.830 41.459 61.288 1.00 41.25 105 GLU B N 1
ATOM 5776 C CA . GLU E 4 104 ? 3.057 40.691 61.164 1.00 41.45 105 GLU B CA 1
ATOM 5777 C C . GLU E 4 104 ? 3.486 40.188 62.533 1.00 40.67 105 GLU B C 1
ATOM 5778 O O . GLU E 4 104 ? 2.998 40.648 63.567 1.00 39.22 105 GLU B O 1
ATOM 5784 N N . LEU E 4 105 ? 4.398 39.219 62.527 1.00 39.85 106 LEU B N 1
ATOM 5785 C CA . LEU E 4 105 ? 4.899 38.617 63.753 1.00 41.67 106 LEU B CA 1
ATOM 5786 C C . LEU E 4 105 ? 6.233 39.247 64.141 1.00 41.81 106 LEU B C 1
ATOM 5787 O O . LEU E 4 105 ? 7.159 39.308 63.329 1.00 42.44 106 LEU B O 1
ATOM 5792 N N . LYS E 4 106 ? 6.325 39.722 65.378 1.00 43.75 107 LYS B N 1
ATOM 5793 C CA . LYS E 4 106 ? 7.594 40.200 65.895 1.00 41.12 107 LYS B CA 1
ATOM 5794 C C . LYS E 4 106 ? 8.471 39.009 66.261 1.00 41.49 107 LYS B C 1
ATOM 5795 O O . LYS E 4 106 ? 7.980 37.977 66.722 1.00 43.63 107 LYS B O 1
ATOM 5801 N N . ARG E 4 107 ? 9.772 39.148 66.026 1.00 41.87 108 ARG B N 1
ATOM 5802 C CA . ARG E 4 107 ? 10.753 38.167 66.470 1.00 45.83 108 ARG B CA 1
ATOM 5803 C C . ARG E 4 107 ? 12.055 38.893 66.774 1.00 44.27 108 ARG B C 1
ATOM 5804 O O . ARG E 4 107 ? 12.202 40.087 66.510 1.00 45.69 108 ARG B O 1
ATOM 5812 N N . THR E 4 108 ? 12.998 38.158 67.342 1.00 47.43 109 THR B N 1
ATOM 5813 C CA . THR E 4 108 ? 14.286 38.733 67.693 1.00 44.18 109 THR B CA 1
ATOM 5814 C C . THR E 4 108 ? 15.047 39.150 66.435 1.00 48.60 109 THR B C 1
ATOM 5815 O O . THR E 4 108 ? 14.889 38.561 65.362 1.00 46.44 109 THR B O 1
ATOM 5819 N N . ASP E 4 109 ? 15.884 40.177 66.575 1.00 47.76 110 ASP B N 1
ATOM 5820 C CA . ASP E 4 109 ? 16.659 40.665 65.441 1.00 47.31 110 ASP B CA 1
ATOM 5821 C C . ASP E 4 109 ? 17.645 39.612 64.946 1.00 47.05 110 ASP B C 1
ATOM 5822 O O . ASP E 4 109 ? 18.181 38.807 65.716 1.00 44.59 110 ASP B O 1
ATOM 5827 N N . ALA E 4 110 ? 17.888 39.633 63.636 1.00 44.63 111 ALA B N 1
ATOM 5828 C CA . ALA E 4 110 ? 18.806 38.708 62.992 1.00 39.31 111 ALA B CA 1
ATOM 5829 C C . ALA E 4 110 ? 19.530 39.428 61.866 1.00 39.08 111 ALA B C 1
ATOM 5830 O O . ALA E 4 110 ? 18.912 40.171 61.097 1.00 35.06 111 ALA B O 1
ATOM 5832 N N . ALA E 4 111 ? 20.849 39.207 61.777 1.00 38.63 112 ALA B N 1
ATOM 5833 C CA . ALA E 4 111 ? 21.619 39.783 60.688 1.00 38.72 112 ALA B CA 1
ATOM 5834 C C . ALA E 4 111 ? 21.404 38.991 59.397 1.00 38.71 112 ALA B C 1
ATOM 5835 O O . ALA E 4 111 ? 21.141 37.787 59.434 1.00 39.03 112 ALA B O 1
ATOM 5837 N N . PRO E 4 112 ? 21.515 39.646 58.244 1.00 38.45 113 PRO B N 1
ATOM 5838 C CA . PRO E 4 112 ? 21.373 38.926 56.974 1.00 36.37 113 PRO B CA 1
ATOM 5839 C C . PRO E 4 112 ? 22.580 38.044 56.674 1.00 37.82 113 PRO B C 1
ATOM 5840 O O . PRO E 4 112 ? 23.720 38.381 57.008 1.00 40.44 113 PRO B O 1
ATOM 5844 N N . THR E 4 113 ? 22.312 36.897 56.050 1.00 34.49 114 THR B N 1
ATOM 5845 C CA . THR E 4 113 ? 23.347 36.069 55.441 1.00 34.37 114 THR B CA 1
ATOM 5846 C C . THR E 4 113 ? 23.476 36.476 53.978 1.00 34.17 114 THR B C 1
ATOM 5847 O O . THR E 4 113 ? 22.500 36.400 53.223 1.00 31.35 114 THR B O 1
ATOM 5851 N N . VAL E 4 114 ? 24.673 36.906 53.582 1.00 31.55 115 VAL B N 1
ATOM 5852 C CA . VAL E 4 114 ? 24.913 37.537 52.291 1.00 32.88 115 VAL B CA 1
ATOM 5853 C C . VAL E 4 114 ? 25.733 36.589 51.428 1.00 33.18 115 VAL B C 1
ATOM 5854 O O . VAL E 4 114 ? 26.731 36.027 51.892 1.00 32.72 115 VAL B O 1
ATOM 5858 N N . SER E 4 115 ? 25.308 36.413 50.178 1.00 28.59 116 SER B N 1
ATOM 5859 C CA . SER E 4 115 ? 26.021 35.611 49.194 1.00 28.81 116 SER B CA 1
ATOM 5860 C C . SER E 4 115 ? 26.022 36.366 47.875 1.00 29.54 116 SER B C 1
ATOM 5861 O O . SER E 4 115 ? 25.004 36.954 47.495 1.00 24.94 116 SER B O 1
ATOM 5864 N N . ILE E 4 116 ? 27.159 36.349 47.179 1.00 26.48 117 ILE B N 1
ATOM 5865 C CA . ILE E 4 116 ? 27.294 37.063 45.914 1.00 30.38 117 ILE B CA 1
ATOM 5866 C C . ILE E 4 116 ? 27.605 36.052 44.814 1.00 29.23 117 ILE B C 1
ATOM 5867 O O . ILE E 4 116 ? 28.251 35.025 45.047 1.00 24.39 117 ILE B O 1
ATOM 5872 N N . PHE E 4 117 ? 27.135 36.351 43.611 1.00 23.93 118 PHE B N 1
ATOM 5873 C CA . PHE E 4 117 ? 27.208 35.406 42.509 1.00 27.28 118 PHE B CA 1
ATOM 5874 C C . PHE E 4 117 ? 27.582 36.124 41.221 1.00 28.81 118 PHE B C 1
ATOM 5875 O O . PHE E 4 117 ? 26.878 37.044 40.787 1.00 27.92 118 PHE B O 1
ATOM 5883 N N . PRO E 4 118 ? 28.684 35.723 40.599 1.00 28.54 119 PRO B N 1
ATOM 5884 C CA . PRO E 4 118 ? 29.076 36.274 39.298 1.00 29.96 119 PRO B CA 1
ATOM 5885 C C . PRO E 4 118 ? 28.119 35.846 38.201 1.00 29.20 119 PRO B C 1
ATOM 5886 O O . PRO E 4 118 ? 27.351 34.883 38.363 1.00 24.83 119 PRO B O 1
ATOM 5890 N N . PRO E 4 119 ? 28.143 36.529 37.059 1.00 29.41 120 PRO B N 1
ATOM 5891 C CA . PRO E 4 119 ? 27.346 36.068 35.917 1.00 26.39 120 PRO B CA 1
ATOM 5892 C C . PRO E 4 119 ? 27.678 34.619 35.592 1.00 29.34 120 PRO B C 1
ATOM 5893 O O . PRO E 4 119 ? 28.834 34.199 35.668 1.00 28.24 120 PRO B O 1
ATOM 5897 N N . SER E 4 120 ? 26.653 33.849 35.245 1.00 26.04 121 SER B N 1
ATOM 5898 C CA . SER E 4 120 ? 26.897 32.512 34.732 1.00 29.93 121 SER B CA 1
ATOM 5899 C C . SER E 4 120 ? 27.571 32.594 33.360 1.00 25.62 121 SER B C 1
ATOM 5900 O O . SER E 4 120 ? 27.464 33.590 32.648 1.00 27.86 121 SER B O 1
ATOM 5903 N N . SER E 4 121 ? 28.251 31.517 32.971 1.00 29.66 122 SER B N 1
ATOM 5904 C CA . SER E 4 121 ? 28.816 31.505 31.628 1.00 33.46 122 SER B CA 1
ATOM 5905 C C . SER E 4 121 ? 27.722 31.468 30.563 1.00 30.28 122 SER B C 1
ATOM 5906 O O . SER E 4 121 ? 27.917 31.992 29.457 1.00 31.96 122 SER B O 1
ATOM 5909 N N . GLU E 4 122 ? 26.562 30.879 30.870 1.00 27.53 123 GLU B N 1
ATOM 5910 C CA . GLU E 4 122 ? 25.452 30.894 29.910 1.00 31.03 123 GLU B CA 1
ATOM 5911 C C . GLU E 4 122 ? 25.038 32.318 29.553 1.00 29.59 123 GLU B C 1
ATOM 5912 O O . GLU E 4 122 ? 24.839 32.644 28.378 1.00 31.90 123 GLU B O 1
ATOM 5918 N N . GLN E 4 123 ? 24.877 33.182 30.557 1.00 26.74 124 GLN B N 1
ATOM 5919 C CA . GLN E 4 123 ? 24.426 34.538 30.262 1.00 30.33 124 GLN B CA 1
ATOM 5920 C C . GLN E 4 123 ? 25.473 35.300 29.448 1.00 31.42 124 GLN B C 1
ATOM 5921 O O . GLN E 4 123 ? 25.133 36.033 28.506 1.00 29.13 124 GLN B O 1
ATOM 5927 N N . LEU E 4 124 ? 26.751 35.110 29.775 1.00 26.77 125 LEU B N 1
ATOM 5928 C CA . LEU E 4 124 ? 27.816 35.798 29.050 1.00 31.19 125 LEU B CA 1
ATOM 5929 C C . LEU E 4 124 ? 27.798 35.466 27.561 1.00 35.02 125 LEU B C 1
ATOM 5930 O O . LEU E 4 124 ? 28.071 36.341 26.728 1.00 36.67 125 LEU B O 1
ATOM 5935 N N . THR E 4 125 ? 27.479 34.214 27.197 1.00 31.24 126 THR B N 1
ATOM 5936 C CA . THR E 4 125 ? 27.379 33.918 25.766 1.00 33.89 126 THR B CA 1
ATOM 5937 C C . THR E 4 125 ? 26.212 34.643 25.105 1.00 35.22 126 THR B C 1
ATOM 5938 O O . THR E 4 125 ? 26.160 34.699 23.872 1.00 35.94 126 THR B O 1
ATOM 5942 N N . SER E 4 126 ? 25.287 35.209 25.881 1.00 34.02 127 SER B N 1
ATOM 5943 C CA . SER E 4 126 ? 24.184 35.986 25.320 1.00 37.04 127 SER B CA 1
ATOM 5944 C C . SER E 4 126 ? 24.475 37.479 25.249 1.00 34.44 127 SER B C 1
ATOM 5945 O O . SER E 4 126 ? 23.626 38.231 24.767 1.00 39.88 127 SER B O 1
ATOM 5948 N N . GLY E 4 127 ? 25.632 37.933 25.725 1.00 36.70 128 GLY B N 1
ATOM 5949 C CA . GLY E 4 127 ? 25.967 39.342 25.704 1.00 35.36 128 GLY B CA 1
ATOM 5950 C C . GLY E 4 127 ? 25.605 40.127 26.952 1.00 38.33 128 GLY B C 1
ATOM 5951 O O . GLY E 4 127 ? 25.919 41.326 27.020 1.00 37.79 128 GLY B O 1
ATOM 5952 N N . GLY E 4 128 ? 24.966 39.496 27.940 1.00 35.89 129 GLY B N 1
ATOM 5953 C CA . GLY E 4 128 ? 24.594 40.146 29.177 1.00 32.20 129 GLY B CA 1
ATOM 5954 C C . GLY E 4 128 ? 25.379 39.605 30.362 1.00 30.54 129 GLY B C 1
ATOM 5955 O O . GLY E 4 128 ? 26.114 38.625 30.258 1.00 31.19 129 GLY B O 1
ATO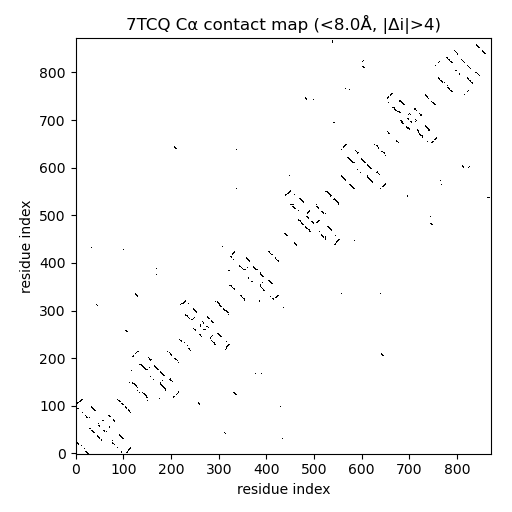M 5956 N N . ALA E 4 129 ? 25.223 40.285 31.499 1.00 29.42 130 ALA B N 1
ATOM 5957 C CA . ALA E 4 129 ? 25.988 39.949 32.703 1.00 30.98 130 ALA B CA 1
ATOM 5958 C C . ALA E 4 129 ? 25.280 40.521 33.928 1.00 33.77 130 ALA B C 1
ATOM 5959 O O . ALA E 4 129 ? 25.309 41.736 34.156 1.00 33.25 130 ALA B O 1
ATOM 5961 N N . SER E 4 130 ? 24.665 39.647 34.720 1.00 26.85 131 SER B N 1
ATOM 5962 C CA . SER E 4 130 ? 24.008 40.028 35.960 1.00 30.65 131 SER B CA 1
ATOM 5963 C C . SER E 4 130 ? 24.826 39.515 37.133 1.00 30.00 131 SER B C 1
ATOM 5964 O O . SER E 4 130 ? 25.243 38.351 37.146 1.00 28.81 131 SER B O 1
ATOM 5967 N N . VAL E 4 131 ? 25.074 40.388 38.096 1.00 29.87 132 VAL B N 1
ATOM 5968 C CA . VAL E 4 131 ? 25.643 40.006 39.377 1.00 28.25 132 VAL B CA 1
ATOM 5969 C C . VAL E 4 131 ? 24.505 39.992 40.382 1.00 30.45 132 VAL B C 1
ATOM 5970 O O . VAL E 4 131 ? 23.707 40.937 40.439 1.00 32.70 132 VAL B O 1
ATOM 5974 N N . VAL E 4 132 ? 24.405 38.909 41.143 1.00 26.23 133 VAL B N 1
ATOM 5975 C CA . VAL E 4 132 ? 23.288 38.671 42.046 1.00 29.18 133 VAL B CA 1
ATOM 5976 C C . VAL E 4 132 ? 23.816 38.629 43.473 1.00 31.73 133 VAL B C 1
ATOM 5977 O O . VAL E 4 132 ? 24.822 37.962 43.759 1.00 26.34 133 VAL B O 1
ATOM 5981 N N . CYS E 4 133 ? 23.135 39.341 44.360 1.00 28.77 134 CYS B N 1
ATOM 5982 C CA . CYS E 4 133 ? 23.374 39.292 45.794 1.00 29.91 134 CYS B CA 1
ATOM 5983 C C . CYS E 4 133 ? 22.103 38.811 46.471 1.00 28.37 134 CYS B C 1
ATOM 5984 O O . CYS E 4 133 ? 21.037 39.385 46.238 1.00 31.33 134 CYS B O 1
ATOM 5987 N N . PHE E 4 134 ? 22.210 37.763 47.291 1.00 27.00 135 PHE B N 1
ATOM 5988 C CA . PHE E 4 134 ? 21.118 37.314 48.152 1.00 30.83 135 PHE B CA 1
ATOM 5989 C C . PHE E 4 134 ? 21.405 37.744 49.585 1.00 32.20 135 PHE B C 1
ATOM 5990 O O . PHE E 4 134 ? 22.508 37.521 50.096 1.00 31.61 135 PHE B O 1
ATOM 5998 N N . LEU E 4 135 ? 20.408 38.330 50.237 1.00 30.75 136 LEU B N 1
ATOM 5999 C CA . LEU E 4 135 ? 20.495 38.696 51.650 1.00 31.11 136 LEU B CA 1
ATOM 6000 C C . LEU E 4 135 ? 19.348 37.998 52.372 1.00 31.36 136 LEU B C 1
ATOM 6001 O O . LEU E 4 135 ? 18.187 38.406 52.245 1.00 31.52 136 LEU B O 1
ATOM 6006 N N . ASN E 4 136 ? 19.671 36.951 53.130 1.00 28.53 137 ASN B N 1
ATOM 6007 C CA . ASN E 4 136 ? 18.688 35.956 53.550 1.00 33.87 137 ASN B CA 1
ATOM 6008 C C . ASN E 4 136 ? 18.521 35.928 55.071 1.00 33.93 137 ASN B C 1
ATOM 6009 O O . ASN E 4 136 ? 19.501 36.041 55.818 1.00 35.56 137 ASN B O 1
ATOM 6014 N N . ASN E 4 137 ? 17.268 35.787 55.516 1.00 29.84 138 ASN B N 1
ATOM 6015 C CA . ASN E 4 137 ? 16.918 35.466 56.908 1.00 34.67 138 ASN B CA 1
ATOM 6016 C C . ASN E 4 137 ? 17.378 36.553 57.885 1.00 35.74 138 ASN B C 1
ATOM 6017 O O . ASN E 4 137 ? 18.066 36.290 58.872 1.00 36.88 138 ASN B O 1
ATOM 6022 N N . PHE E 4 138 ? 16.944 37.782 57.619 1.00 33.94 139 PHE B N 1
ATOM 6023 C CA . PHE E 4 138 ? 17.216 38.911 58.498 1.00 34.29 139 PHE B CA 1
ATOM 6024 C C . PHE E 4 138 ? 15.906 39.445 59.071 1.00 35.44 139 PHE B C 1
ATOM 6025 O O . PHE E 4 138 ? 14.825 39.191 58.531 1.00 33.00 139 PHE B O 1
ATOM 6033 N N . TYR E 4 139 ? 16.007 40.171 60.194 1.00 38.21 140 TYR B N 1
ATOM 6034 C CA . TYR E 4 139 ? 14.863 40.838 60.845 1.00 38.30 140 TYR B CA 1
ATOM 6035 C C . TYR E 4 139 ? 15.377 42.035 61.633 1.00 40.07 140 TYR B C 1
ATOM 6036 O O . TYR E 4 139 ? 16.381 41.903 62.345 1.00 42.14 140 TYR B O 1
ATOM 6045 N N . PRO E 4 140 ? 14.700 43.199 61.568 1.00 42.87 141 PRO B N 1
ATOM 6046 C CA . PRO E 4 140 ? 13.442 43.461 60.865 1.00 39.54 141 PRO B CA 1
ATOM 6047 C C . PRO E 4 140 ? 13.632 43.702 59.362 1.00 40.64 141 PRO B C 1
ATOM 6048 O O . PRO E 4 140 ? 14.735 43.505 58.848 1.00 39.79 141 PRO B O 1
ATOM 6052 N N . LYS E 4 141 ? 12.571 44.135 58.675 1.00 41.93 142 LYS B N 1
ATOM 6053 C CA . LYS E 4 141 ? 12.542 44.127 57.216 1.00 40.62 142 LYS B CA 1
ATOM 6054 C C . LYS E 4 141 ? 13.330 45.258 56.563 1.00 40.68 142 LYS B C 1
ATOM 6055 O O . LYS E 4 141 ? 13.631 45.165 55.370 1.00 39.58 142 LYS B O 1
ATOM 6061 N N . ASP E 4 142 ? 13.658 46.323 57.284 1.00 43.25 143 ASP B N 1
ATOM 6062 C CA . ASP E 4 142 ? 14.322 47.463 56.665 1.00 40.68 143 ASP B CA 1
ATOM 6063 C C . ASP E 4 142 ? 15.795 47.156 56.436 1.00 42.12 143 ASP B C 1
ATOM 6064 O O . ASP E 4 142 ? 16.511 46.784 57.370 1.00 42.41 143 ASP B O 1
ATOM 6069 N N . ILE E 4 143 ? 16.242 47.320 55.187 1.00 42.49 144 ILE B N 1
ATOM 6070 C CA . ILE E 4 143 ? 17.593 46.962 54.766 1.00 44.61 144 ILE B CA 1
ATOM 6071 C C . ILE E 4 143 ? 17.957 47.806 53.551 1.00 44.29 144 ILE B C 1
ATOM 6072 O O . ILE E 4 143 ? 17.092 48.197 52.763 1.00 42.74 144 ILE B O 1
ATOM 6077 N N . ASN E 4 144 ? 19.249 48.092 53.406 1.00 46.74 145 ASN B N 1
ATOM 6078 C CA . ASN E 4 144 ? 19.764 48.864 52.283 1.00 49.08 145 ASN B CA 1
ATOM 6079 C C . ASN E 4 144 ? 20.923 48.123 51.632 1.00 48.28 145 ASN B C 1
ATOM 6080 O O . ASN E 4 144 ? 21.777 47.563 52.324 1.00 47.04 145 ASN B O 1
ATOM 6085 N N . VAL E 4 145 ? 20.959 48.134 50.302 1.00 47.07 146 VAL B N 1
ATOM 6086 C CA . VAL E 4 145 ? 22.012 47.475 49.539 1.00 46.04 146 VAL B CA 1
ATOM 6087 C C . VAL E 4 145 ? 22.692 48.509 48.656 1.00 47.11 146 VAL B C 1
ATOM 6088 O O . VAL E 4 145 ? 22.018 49.272 47.953 1.00 46.21 146 VAL B O 1
ATOM 6092 N N . LYS E 4 146 ? 24.021 48.538 48.701 1.00 47.61 147 LYS B N 1
ATOM 6093 C CA . LYS E 4 146 ? 24.830 49.331 47.789 1.00 48.25 147 LYS B CA 1
ATOM 6094 C C . LYS E 4 146 ? 25.699 48.393 46.965 1.00 45.20 147 LYS B C 1
ATOM 6095 O O . LYS E 4 146 ? 26.280 47.441 47.497 1.00 43.48 147 LYS B O 1
ATOM 6101 N N . TRP E 4 147 ? 25.765 48.655 45.661 1.00 43.91 148 TRP B N 1
ATOM 6102 C CA . TRP E 4 147 ? 26.674 47.962 44.760 1.00 42.04 148 TRP B CA 1
ATOM 6103 C C . TRP E 4 147 ? 27.867 48.853 44.458 1.00 45.84 148 TRP B C 1
ATOM 6104 O O . TRP E 4 147 ? 27.718 50.065 44.273 1.00 50.28 148 TRP B O 1
ATOM 6115 N N . LYS E 4 148 ? 29.047 48.250 44.384 1.00 44.82 149 LYS B N 1
ATOM 6116 C CA . LYS E 4 148 ? 30.251 48.975 44.010 1.00 43.70 149 LYS B CA 1
ATOM 6117 C C . LYS E 4 148 ? 30.999 48.174 42.955 1.00 46.08 149 LYS B C 1
ATOM 6118 O O . LYS E 4 148 ? 31.156 46.955 43.091 1.00 42.94 149 LYS B O 1
ATOM 6124 N N . ILE E 4 149 ? 31.414 48.856 41.888 1.00 45.15 150 ILE B N 1
ATOM 6125 C CA . ILE E 4 149 ? 32.254 48.284 40.844 1.00 42.62 150 ILE B CA 1
ATOM 6126 C C . ILE E 4 149 ? 33.611 48.965 40.910 1.00 50.06 150 ILE B C 1
ATOM 6127 O O . ILE E 4 149 ? 33.713 50.187 40.746 1.00 46.28 150 ILE B O 1
ATOM 6132 N N . ASP E 4 150 ? 34.650 48.170 41.150 1.00 49.30 151 ASP B N 1
ATOM 6133 C CA . ASP E 4 150 ? 36.005 48.680 41.301 1.00 50.99 151 ASP B CA 1
ATOM 6134 C C . ASP E 4 150 ? 36.054 49.788 42.347 1.00 53.57 151 ASP B C 1
ATOM 6135 O O . ASP E 4 150 ? 36.805 50.754 42.228 1.00 60.33 151 ASP B O 1
ATOM 6140 N N . GLY E 4 151 ? 35.231 49.650 43.383 1.00 55.50 152 GLY B N 1
ATOM 6141 C CA . GLY E 4 151 ? 35.247 50.566 44.501 1.00 54.21 152 GLY B CA 1
ATOM 6142 C C . GLY E 4 151 ? 34.325 51.758 44.390 1.00 55.94 152 GLY B C 1
ATOM 6143 O O . GLY E 4 151 ? 34.222 52.527 45.355 1.00 60.64 152 GLY B O 1
ATOM 6144 N N . SER E 4 152 ? 33.648 51.941 43.259 1.00 56.34 153 SER B N 1
ATOM 6145 C CA . SER E 4 152 ? 32.785 53.094 43.046 1.00 57.56 153 SER B CA 1
ATOM 6146 C C . SER E 4 152 ? 31.335 52.653 42.895 1.00 56.46 153 SER B C 1
ATOM 6147 O O . SER E 4 152 ? 31.041 51.649 42.237 1.00 56.48 153 SER B O 1
ATOM 6150 N N . GLU E 4 153 ? 30.436 53.427 43.498 1.00 57.33 154 GLU B N 1
ATOM 6151 C CA . GLU E 4 153 ? 29.025 53.074 43.551 1.00 56.51 154 GLU B CA 1
ATOM 6152 C C . GLU E 4 153 ? 28.418 52.947 42.159 1.00 58.29 154 GLU B C 1
ATOM 6153 O O . GLU E 4 153 ? 28.797 53.651 41.218 1.00 50.58 154 GLU B O 1
ATOM 6159 N N . ARG E 4 154 ? 27.437 52.048 42.056 1.00 54.12 155 ARG B N 1
ATOM 6160 C CA . ARG E 4 154 ? 26.624 51.854 40.865 1.00 51.94 155 ARG B CA 1
ATOM 6161 C C . ARG E 4 154 ? 25.170 51.738 41.293 1.00 53.60 155 ARG B C 1
ATOM 6162 O O . ARG E 4 154 ? 24.840 50.923 42.161 1.00 53.01 155 ARG B O 1
ATOM 6170 N N . GLN E 4 155 ? 24.302 52.542 40.685 1.00 54.28 156 GLN B N 1
ATOM 6171 C CA . GLN E 4 155 ? 22.889 52.555 41.041 1.00 59.62 156 GLN B CA 1
ATOM 6172 C C . GLN E 4 155 ? 21.961 52.185 39.899 1.00 59.22 156 GLN B C 1
ATOM 6173 O O . GLN E 4 155 ? 20.886 51.635 40.153 1.00 60.10 156 GLN B O 1
ATOM 6179 N N . ASN E 4 156 ? 22.341 52.473 38.659 1.00 60.01 157 ASN B N 1
ATOM 6180 C CA . ASN E 4 156 ? 21.510 52.140 37.513 1.00 61.77 157 ASN B CA 1
ATOM 6181 C C . ASN E 4 156 ? 21.629 50.654 37.195 1.00 56.73 157 ASN B C 1
ATOM 6182 O O . ASN E 4 156 ? 22.700 50.053 37.333 1.00 54.13 157 ASN B O 1
ATOM 6187 N N . GLY E 4 157 ? 20.516 50.061 36.773 1.00 56.09 158 GLY B N 1
ATOM 6188 C CA . GLY E 4 157 ? 20.519 48.663 36.399 1.00 50.44 158 GLY B CA 1
ATOM 6189 C C . GLY E 4 157 ? 20.433 47.704 37.561 1.00 48.65 158 GLY B C 1
ATOM 6190 O O . GLY E 4 157 ? 20.906 46.567 37.451 1.00 47.18 158 GLY B O 1
ATOM 6191 N N . VAL E 4 158 ? 19.828 48.122 38.671 1.00 52.80 159 VAL B N 1
ATOM 6192 C CA . VAL E 4 158 ? 19.679 47.298 39.866 1.00 44.80 159 VAL B CA 1
ATOM 6193 C C . VAL E 4 158 ? 18.207 46.939 40.024 1.00 46.46 159 VAL B C 1
ATOM 6194 O O . VAL E 4 158 ? 17.335 47.808 39.905 1.00 51.80 159 VAL B O 1
ATOM 6198 N N . LEU E 4 159 ? 17.932 45.656 40.273 1.00 43.80 160 LEU B N 1
ATOM 6199 C CA . LEU E 4 159 ? 16.587 45.153 40.545 1.00 44.17 160 LEU B CA 1
ATOM 6200 C C . LEU E 4 159 ? 16.586 44.487 41.912 1.00 40.50 160 LEU B C 1
ATOM 6201 O O . LEU E 4 159 ? 17.370 43.562 42.152 1.00 38.12 160 LEU B O 1
ATOM 6206 N N . ASN E 4 160 ? 15.707 44.948 42.800 1.00 37.82 161 ASN B N 1
ATOM 6207 C CA . ASN E 4 160 ? 15.549 44.367 44.128 1.00 39.05 161 ASN B CA 1
ATOM 6208 C C . ASN E 4 160 ? 14.193 43.679 44.255 1.00 37.64 161 ASN B C 1
ATOM 6209 O O . ASN E 4 160 ? 13.188 44.166 43.730 1.00 36.09 161 ASN B O 1
ATOM 6214 N N . SER E 4 161 ? 14.163 42.557 44.973 1.00 33.47 162 SER B N 1
ATOM 6215 C CA . SER E 4 161 ? 12.912 41.872 45.269 1.00 35.04 162 SER B CA 1
ATOM 6216 C C . SER E 4 161 ? 12.980 41.316 46.682 1.00 35.11 162 SER B C 1
ATOM 6217 O O . SER E 4 161 ? 14.032 40.841 47.111 1.00 34.04 162 SER B O 1
ATOM 6220 N N . TRP E 4 162 ? 11.870 41.393 47.411 1.00 34.97 163 TRP B N 1
ATOM 6221 C CA . TRP E 4 162 ? 11.818 40.940 48.795 1.00 34.41 163 TRP B CA 1
ATOM 6222 C C . TRP E 4 162 ? 10.765 39.858 48.952 1.00 34.98 163 TRP B C 1
ATOM 6223 O O . TRP E 4 162 ? 9.757 39.839 48.237 1.00 36.49 163 TRP B O 1
ATOM 6234 N N . THR E 4 163 ? 11.005 38.970 49.908 1.00 32.74 164 THR B N 1
ATOM 6235 C CA . THR E 4 163 ? 10.006 38.019 50.365 1.00 34.08 164 THR B CA 1
ATOM 6236 C C . THR E 4 163 ? 9.202 38.631 51.519 1.00 39.52 164 THR B C 1
ATOM 6237 O O . THR E 4 163 ? 9.617 39.607 52.145 1.00 36.65 164 THR B O 1
ATOM 6241 N N . ASP E 4 164 ? 8.029 38.061 51.782 1.00 36.83 165 ASP B N 1
ATOM 6242 C CA . ASP E 4 164 ? 7.335 38.383 53.017 1.00 42.06 165 ASP B CA 1
ATOM 6243 C C . ASP E 4 164 ? 7.801 37.409 54.092 1.00 40.07 165 ASP B C 1
ATOM 6244 O O . ASP E 4 164 ? 8.585 36.493 53.831 1.00 37.95 165 ASP B O 1
ATOM 6249 N N . GLN E 4 165 ? 7.306 37.601 55.310 1.00 42.11 166 GLN B N 1
ATOM 6250 C CA . GLN E 4 165 ? 7.797 36.860 56.466 1.00 41.01 166 GLN B CA 1
ATOM 6251 C C . GLN E 4 165 ? 7.786 35.354 56.233 1.00 41.09 166 GLN B C 1
ATOM 6252 O O . GLN E 4 165 ? 6.757 34.771 55.887 1.00 42.90 166 GLN B O 1
ATOM 6258 N N . ASP E 4 166 ? 8.935 34.725 56.451 1.00 38.71 167 ASP B N 1
ATOM 6259 C CA . ASP E 4 166 ? 9.048 33.287 56.254 1.00 46.91 167 ASP B CA 1
ATOM 6260 C C . ASP E 4 166 ? 8.091 32.538 57.167 1.00 50.58 167 ASP B C 1
ATOM 6261 O O . ASP E 4 166 ? 7.965 32.851 58.353 1.00 48.40 167 ASP B O 1
ATOM 6266 N N . SER E 4 167 ? 7.457 31.502 56.617 1.00 60.55 168 SER B N 1
ATOM 6267 C CA . SER E 4 167 ? 6.484 30.729 57.377 1.00 62.33 168 SER B CA 1
ATOM 6268 C C . SER E 4 167 ? 7.123 29.897 58.485 1.00 61.97 168 SER B C 1
ATOM 6269 O O . SER E 4 167 ? 6.407 29.430 59.375 1.00 63.76 168 SER B O 1
ATOM 6272 N N . LYS E 4 168 ? 8.440 29.702 58.461 1.00 60.45 169 LYS B N 1
ATOM 6273 C CA . LYS E 4 168 ? 9.092 28.833 59.435 1.00 57.79 169 LYS B CA 1
ATOM 6274 C C . LYS E 4 168 ? 9.864 29.592 60.511 1.00 52.40 169 LYS B C 1
ATOM 6275 O O . LYS E 4 168 ? 9.792 29.215 61.683 1.00 53.48 169 LYS B O 1
ATOM 6281 N N . ASP E 4 169 ? 10.592 30.663 60.171 1.00 48.90 170 ASP B N 1
ATOM 6282 C CA . ASP E 4 169 ? 11.296 31.432 61.194 1.00 45.24 170 ASP B CA 1
ATOM 6283 C C . ASP E 4 169 ? 10.922 32.911 61.254 1.00 42.86 170 ASP B C 1
ATOM 6284 O O . ASP E 4 169 ? 11.477 33.634 62.089 1.00 40.56 170 ASP B O 1
ATOM 6289 N N . SER E 4 170 ? 9.998 33.383 60.416 1.00 41.24 171 SER B N 1
ATOM 6290 C CA . SER E 4 170 ? 9.481 34.747 60.486 1.00 38.01 171 SER B CA 1
ATOM 6291 C C . SER E 4 170 ? 10.513 35.808 60.101 1.00 40.92 171 SER B C 1
ATOM 6292 O O . SER E 4 170 ? 10.350 36.980 60.450 1.00 40.84 171 SER B O 1
ATOM 6295 N N . THR E 4 171 ? 11.584 35.437 59.403 1.00 38.20 172 THR B N 1
ATOM 6296 C CA . THR E 4 171 ? 12.533 36.420 58.900 1.00 35.19 172 THR B CA 1
ATOM 6297 C C . THR E 4 171 ? 12.116 36.899 57.506 1.00 36.42 172 THR B C 1
ATOM 6298 O O . THR E 4 171 ? 11.219 36.343 56.870 1.00 33.92 172 THR B O 1
ATOM 6302 N N . TYR E 4 172 ? 12.790 37.943 57.031 1.00 28.58 173 TYR B N 1
ATOM 6303 C CA . TYR E 4 172 ? 12.672 38.403 55.657 1.00 34.84 173 TYR B CA 1
ATOM 6304 C C . TYR E 4 172 ? 13.932 38.039 54.873 1.00 34.22 173 TYR B C 1
ATOM 6305 O O . TYR E 4 172 ? 14.990 37.756 55.444 1.00 30.19 173 TYR B O 1
ATOM 6314 N N . SER E 4 173 ? 13.804 38.039 53.547 1.00 30.62 174 SER B N 1
ATOM 6315 C CA . SER E 4 173 ? 14.924 37.798 52.650 1.00 29.90 174 SER B CA 1
ATOM 6316 C C . SER E 4 173 ? 14.818 38.757 51.475 1.00 30.65 174 SER B C 1
ATOM 6317 O O . SER E 4 173 ? 13.728 39.214 51.131 1.00 25.49 174 SER B O 1
ATOM 6320 N N . MET E 4 174 ? 15.956 39.050 50.849 1.00 29.63 175 MET B N 1
ATOM 6321 C CA . MET E 4 174 ? 15.995 40.025 49.769 1.00 29.75 175 MET B CA 1
ATOM 6322 C C . MET E 4 174 ? 16.977 39.585 48.697 1.00 32.46 175 MET B C 1
ATOM 6323 O O . MET E 4 174 ? 18.034 39.018 48.989 1.00 32.82 175 MET B O 1
ATOM 6328 N N . SER E 4 175 ? 16.632 39.900 47.456 1.00 28.57 176 SER B N 1
ATOM 6329 C CA . SER E 4 175 ? 17.460 39.599 46.304 1.00 31.33 176 SER B CA 1
ATOM 6330 C C . SER E 4 175 ? 17.768 40.897 45.572 1.00 32.42 176 SER B C 1
ATOM 6331 O O . SER E 4 175 ? 16.853 41.671 45.263 1.00 29.35 176 SER B O 1
ATOM 6334 N N . SER E 4 176 ? 19.048 41.136 45.305 1.00 29.66 177 SER B N 1
ATOM 6335 C CA . SER E 4 176 ? 19.487 42.299 44.541 1.00 34.53 177 SER B CA 1
ATOM 6336 C C . SER E 4 176 ? 20.281 41.837 43.326 1.00 34.21 177 SER B C 1
ATOM 6337 O O . SER E 4 176 ? 21.225 41.054 43.463 1.00 33.19 177 SER B O 1
ATOM 6340 N N . THR E 4 177 ? 19.916 42.340 42.148 1.00 31.74 178 THR B N 1
ATOM 6341 C CA . THR E 4 177 ? 20.564 41.954 40.899 1.00 32.05 178 THR B CA 1
ATOM 6342 C C . THR E 4 177 ? 21.025 43.195 40.158 1.00 35.90 178 THR B C 1
ATOM 6343 O O . THR E 4 177 ? 20.221 44.089 39.887 1.00 36.65 178 THR B O 1
ATOM 6347 N N . LEU E 4 178 ? 22.306 43.232 39.812 1.00 32.92 179 LEU B N 1
ATOM 6348 C CA . LEU E 4 178 ? 22.896 44.302 39.016 1.00 36.85 179 LEU B CA 1
ATOM 6349 C C . LEU E 4 178 ? 23.205 43.771 37.622 1.00 34.70 179 LEU B C 1
ATOM 6350 O O . LEU E 4 178 ? 24.055 42.889 37.470 1.00 33.88 179 LEU B O 1
ATOM 6355 N N . THR E 4 179 ? 22.530 44.300 36.606 1.00 37.09 180 THR B N 1
ATOM 6356 C CA . THR E 4 179 ? 22.717 43.819 35.242 1.00 38.10 180 THR B CA 1
ATOM 6357 C C . THR E 4 179 ? 23.513 44.840 34.434 1.00 39.11 180 THR B C 1
ATOM 6358 O O . THR E 4 179 ? 23.145 46.017 34.374 1.00 40.14 180 THR B O 1
ATOM 6362 N N . LEU E 4 180 ? 24.615 44.380 33.842 1.00 36.08 181 LEU B N 1
ATOM 6363 C CA . LEU E 4 180 ? 25.472 45.107 32.916 1.00 38.74 181 LEU B CA 1
ATOM 6364 C C . LEU E 4 180 ? 25.497 44.386 31.571 1.00 40.15 181 LEU B C 1
ATOM 6365 O O . LEU E 4 180 ? 24.929 43.302 31.407 1.00 38.52 181 LEU B O 1
ATOM 6370 N N . THR E 4 181 ? 26.183 44.985 30.606 1.00 37.81 182 THR B N 1
ATOM 6371 C CA . THR E 4 181 ? 26.532 44.240 29.412 1.00 38.85 182 THR B CA 1
ATOM 6372 C C . THR E 4 181 ? 27.750 43.365 29.689 1.00 37.98 182 THR B C 1
ATOM 6373 O O . THR E 4 181 ? 28.499 43.582 30.647 1.00 35.61 182 THR B O 1
ATOM 6377 N N . LYS E 4 182 ? 27.933 42.352 28.840 1.00 35.08 183 LYS B N 1
ATOM 6378 C CA . LYS E 4 182 ? 29.120 41.510 28.941 1.00 37.95 183 LYS B CA 1
ATOM 6379 C C . LYS E 4 182 ? 30.390 42.338 28.766 1.00 38.56 183 LYS B C 1
ATOM 6380 O O . LYS E 4 182 ? 31.342 42.217 29.545 1.00 36.62 183 LYS B O 1
ATOM 6386 N N . ASP E 4 183 ? 30.425 43.194 27.748 1.00 38.66 184 ASP B N 1
ATOM 6387 C CA . ASP E 4 183 ? 31.660 43.923 27.481 1.00 43.09 184 ASP B CA 1
ATOM 6388 C C . ASP E 4 183 ? 32.008 44.847 28.641 1.00 39.91 184 ASP B C 1
ATOM 6389 O O . ASP E 4 183 ? 33.179 44.988 29.006 1.00 42.02 184 ASP B O 1
ATOM 6394 N N . GLU E 4 184 ? 30.998 45.440 29.265 1.00 39.69 185 GLU B N 1
ATOM 6395 C CA . GLU E 4 184 ? 31.235 46.310 30.407 1.00 40.01 185 GLU B CA 1
ATOM 6396 C C . GLU E 4 184 ? 31.643 45.508 31.647 1.00 37.61 185 GLU B C 1
ATOM 6397 O O . GLU E 4 184 ? 32.506 45.942 32.416 1.00 41.14 185 GLU B O 1
ATOM 6403 N N . TYR E 4 185 ? 31.068 44.321 31.842 1.00 35.27 186 TYR B N 1
ATOM 6404 C CA . TYR E 4 185 ? 31.490 43.480 32.960 1.00 36.40 186 TYR B CA 1
ATOM 6405 C C . TYR E 4 185 ? 32.962 43.094 32.834 1.00 36.53 186 TYR B C 1
ATOM 6406 O O . TYR E 4 185 ? 33.696 43.077 33.830 1.00 37.36 186 TYR B O 1
ATOM 6415 N N . GLU E 4 186 ? 33.424 42.816 31.613 1.00 38.85 187 GLU B N 1
ATOM 6416 C CA . GLU E 4 186 ? 34.812 42.426 31.393 1.00 39.05 187 GLU B CA 1
ATOM 6417 C C . GLU E 4 186 ? 35.798 43.583 31.515 1.00 41.89 187 GLU B C 1
ATOM 6418 O O . GLU E 4 186 ? 37.008 43.332 31.541 1.00 44.23 187 GLU B O 1
ATOM 6424 N N . ARG E 4 187 ? 35.330 44.832 31.554 1.00 40.57 188 ARG B N 1
ATOM 6425 C CA . ARG E 4 187 ? 36.244 45.962 31.698 1.00 43.90 188 ARG B CA 1
ATOM 6426 C C . ARG E 4 187 ? 36.611 46.241 33.145 1.00 42.15 188 ARG B C 1
ATOM 6427 O O . ARG E 4 187 ? 37.506 47.054 33.390 1.00 47.96 188 ARG B O 1
ATOM 6435 N N . HIS E 4 188 ? 35.955 45.600 34.104 1.00 43.82 189 HIS B N 1
ATOM 6436 C CA . HIS E 4 188 ? 36.162 45.901 35.511 1.00 43.61 189 HIS B CA 1
ATOM 6437 C C . HIS E 4 188 ? 36.513 44.621 36.258 1.00 46.80 189 HIS B C 1
ATOM 6438 O O . HIS E 4 188 ? 36.184 43.515 35.827 1.00 45.34 189 HIS B O 1
ATOM 6445 N N . ASN E 4 189 ? 37.190 44.784 37.391 1.00 44.62 190 ASN B N 1
ATOM 6446 C CA . ASN E 4 189 ? 37.765 43.658 38.114 1.00 49.67 190 ASN B CA 1
ATOM 6447 C C . ASN E 4 189 ? 36.985 43.265 39.364 1.00 46.91 190 ASN B C 1
ATOM 6448 O O . ASN E 4 189 ? 36.740 42.075 39.585 1.00 46.93 190 ASN B O 1
ATOM 6453 N N . SER E 4 190 ? 36.572 44.232 40.179 1.00 44.60 191 SER B N 1
ATOM 6454 C CA . SER E 4 190 ? 36.065 43.974 41.520 1.00 45.43 191 SER B CA 1
ATOM 6455 C C . SER E 4 190 ? 34.575 44.297 41.593 1.00 43.55 191 SER B C 1
ATOM 6456 O O . SER E 4 190 ? 34.150 45.380 41.171 1.00 43.61 191 SER B O 1
ATOM 6459 N N . TYR E 4 191 ? 33.787 43.354 42.120 1.00 39.27 192 TYR B N 1
ATOM 6460 C CA . TYR E 4 191 ? 32.341 43.498 42.250 1.00 35.99 192 TYR B CA 1
ATOM 6461 C C . TYR E 4 191 ? 31.938 43.279 43.701 1.00 37.39 192 TYR B C 1
ATOM 6462 O O . TYR E 4 191 ? 32.277 42.256 44.299 1.00 38.63 192 TYR B O 1
ATOM 6471 N N . THR E 4 192 ? 31.215 44.239 44.266 1.00 40.47 193 THR B N 1
ATOM 6472 C CA . THR E 4 192 ? 30.935 44.247 45.694 1.00 40.42 193 THR B CA 1
ATOM 6473 C C . THR E 4 192 ? 29.482 44.607 45.955 1.00 39.72 193 THR B C 1
ATOM 6474 O O . THR E 4 192 ? 28.921 45.504 45.318 1.00 38.75 193 THR B O 1
ATOM 6478 N N . CYS E 4 193 ? 28.890 43.915 46.919 1.00 36.94 194 CYS B N 1
ATOM 6479 C CA . CYS E 4 193 ? 27.551 44.218 47.395 1.00 39.43 194 CYS B CA 1
ATOM 6480 C C . CYS E 4 193 ? 27.646 44.390 48.906 1.00 40.65 194 CYS B C 1
ATOM 6481 O O . CYS E 4 193 ? 28.168 43.511 49.597 1.00 42.31 194 CYS B O 1
ATOM 6484 N N . GLU E 4 194 ? 27.223 45.551 49.412 1.00 44.90 195 GLU B N 1
ATOM 6485 C CA . GLU E 4 194 ? 27.268 45.854 50.842 1.00 47.24 195 GLU B CA 1
ATOM 6486 C C . GLU E 4 194 ? 25.859 46.057 51.377 1.00 46.04 195 GLU B C 1
ATOM 6487 O O . GLU E 4 194 ? 25.088 46.848 50.824 1.00 42.14 195 GLU B O 1
ATOM 6493 N N . ALA E 4 195 ? 25.540 45.371 52.470 1.00 46.00 196 ALA B N 1
ATOM 6494 C CA . ALA E 4 195 ? 24.241 45.478 53.116 1.00 46.68 196 ALA B CA 1
ATOM 6495 C C . ALA E 4 195 ? 24.398 46.180 54.455 1.00 49.87 196 ALA B C 1
ATOM 6496 O O . ALA E 4 195 ? 25.259 45.809 55.258 1.00 48.10 196 ALA B O 1
ATOM 6498 N N . THR E 4 196 ? 23.577 47.198 54.687 1.00 50.27 197 THR B N 1
ATOM 6499 C CA . THR E 4 196 ? 23.521 47.878 55.974 1.00 53.37 197 THR B CA 1
ATOM 6500 C C . THR E 4 196 ? 22.192 47.539 56.637 1.00 45.16 197 THR B C 1
ATOM 6501 O O . THR E 4 196 ? 21.123 47.745 56.050 1.00 45.48 197 THR B O 1
ATOM 6505 N N . HIS E 4 197 ? 22.273 46.992 57.845 1.00 47.60 198 HIS B N 1
ATOM 6506 C CA . HIS E 4 197 ? 21.119 46.545 58.603 1.00 46.72 198 HIS B CA 1
ATOM 6507 C C . HIS E 4 197 ? 21.288 47.018 60.039 1.00 51.34 198 HIS B C 1
ATOM 6508 O O . HIS E 4 197 ? 22.409 47.224 60.509 1.00 50.51 198 HIS B O 1
ATOM 6515 N N . LYS E 4 198 ? 20.163 47.196 60.734 1.00 51.77 199 LYS B N 1
ATOM 6516 C CA . LYS E 4 198 ? 20.216 47.718 62.094 1.00 54.88 199 LYS B CA 1
ATOM 6517 C C . LYS E 4 198 ? 21.005 46.819 63.039 1.00 55.13 199 LYS B C 1
ATOM 6518 O O . LYS E 4 198 ? 21.383 47.273 64.122 1.00 55.00 199 LYS B O 1
ATOM 6524 N N . THR E 4 199 ? 21.278 45.567 62.651 1.00 55.71 200 THR B N 1
ATOM 6525 C CA . THR E 4 199 ? 21.948 44.611 63.528 1.00 52.00 200 THR B CA 1
ATOM 6526 C C . THR E 4 199 ? 23.454 44.822 63.620 1.00 57.15 200 THR B C 1
ATOM 6527 O O . THR E 4 199 ? 24.088 44.251 64.514 1.00 61.12 200 THR B O 1
ATOM 6531 N N . SER E 4 200 ? 24.047 45.617 62.736 1.00 58.95 201 SER B N 1
ATOM 6532 C CA . SER E 4 200 ? 25.445 45.989 62.887 1.00 62.09 201 SER B CA 1
ATOM 6533 C C . SER E 4 200 ? 25.628 47.449 62.506 1.00 63.29 201 SER B C 1
ATOM 6534 O O . SER E 4 200 ? 24.871 48.000 61.702 1.00 60.96 201 SER B O 1
ATOM 6537 N N . THR E 4 201 ? 26.649 48.074 63.092 1.00 64.80 202 THR B N 1
ATOM 6538 C CA . THR E 4 201 ? 26.946 49.458 62.749 1.00 67.32 202 THR B CA 1
ATOM 6539 C C . THR E 4 201 ? 27.705 49.580 61.430 1.00 67.65 202 THR B C 1
ATOM 6540 O O . THR E 4 201 ? 27.610 50.614 60.760 1.00 67.25 202 THR B O 1
ATOM 6544 N N . SER E 4 202 ? 28.448 48.547 61.034 1.00 65.64 203 SER B N 1
ATOM 6545 C CA . SER E 4 202 ? 29.183 48.578 59.780 1.00 65.87 203 SER B CA 1
ATOM 6546 C C . SER E 4 202 ? 28.585 47.598 58.763 1.00 64.87 203 SER B C 1
ATOM 6547 O O . SER E 4 202 ? 28.023 46.561 59.138 1.00 58.88 203 SER B O 1
ATOM 6550 N N . PRO E 4 203 ? 28.682 47.908 57.468 1.00 59.90 204 PRO B N 1
ATOM 6551 C CA . PRO E 4 203 ? 28.024 47.071 56.455 1.00 56.74 204 PRO B CA 1
ATOM 6552 C C . PRO E 4 203 ? 28.580 45.654 56.412 1.00 54.73 204 PRO B C 1
ATOM 6553 O O . PRO E 4 203 ? 29.739 45.400 56.750 1.00 54.95 204 PRO B O 1
ATOM 6557 N N . ILE E 4 204 ? 27.719 44.724 56.010 1.00 49.09 205 ILE B N 1
ATOM 6558 C CA . ILE E 4 204 ? 28.143 43.389 55.603 1.00 49.32 205 ILE B CA 1
ATOM 6559 C C . ILE E 4 204 ? 28.557 43.455 54.140 1.00 50.71 205 ILE B C 1
ATOM 6560 O O . ILE E 4 204 ? 27.753 43.825 53.277 1.00 48.81 205 ILE B O 1
ATOM 6565 N N . VAL E 4 205 ? 29.806 43.094 53.852 1.00 49.80 206 VAL B N 1
ATOM 6566 C CA . VAL E 4 205 ? 30.378 43.255 52.521 1.00 46.50 206 VAL B CA 1
ATOM 6567 C C . VAL E 4 205 ? 30.751 41.886 51.970 1.00 45.62 206 VAL B C 1
ATOM 6568 O O . VAL E 4 205 ? 31.472 41.123 52.621 1.00 48.92 206 VAL B O 1
ATOM 6572 N N . LYS E 4 206 ? 30.248 41.577 50.776 1.00 39.36 207 LYS B N 1
ATOM 6573 C CA . LYS E 4 206 ? 30.678 40.419 50.010 1.00 41.24 207 LYS B CA 1
ATOM 6574 C C . LYS E 4 206 ? 31.104 40.896 48.625 1.00 40.28 207 LYS B C 1
ATOM 6575 O O . LYS E 4 206 ? 30.463 41.776 48.040 1.00 36.63 207 LYS B O 1
ATOM 6581 N N . SER E 4 207 ? 32.180 40.317 48.099 1.00 38.02 208 SER B N 1
ATOM 6582 C CA . SER E 4 207 ? 32.712 40.765 46.818 1.00 37.58 208 SER B CA 1
ATOM 6583 C C . SER E 4 207 ? 33.528 39.643 46.193 1.00 40.08 208 SER B C 1
ATOM 6584 O O . SER E 4 207 ? 33.816 38.626 46.828 1.00 39.56 208 SER B O 1
ATOM 6587 N N . PHE E 4 208 ? 33.888 39.843 44.926 1.00 37.35 209 PHE B N 1
ATOM 6588 C CA . PHE E 4 208 ? 34.739 38.913 44.202 1.00 39.84 209 PHE B CA 1
ATOM 6589 C C . PHE E 4 208 ? 35.514 39.686 43.145 1.00 42.97 209 PHE B C 1
ATOM 6590 O O . PHE E 4 208 ? 35.133 40.793 42.758 1.00 37.64 209 PHE B O 1
ATOM 6598 N N . ASN E 4 209 ? 36.607 39.086 42.676 1.00 43.74 210 ASN B N 1
ATOM 6599 C CA . ASN E 4 209 ? 37.394 39.620 41.573 1.00 46.13 210 ASN B CA 1
ATOM 6600 C C . ASN E 4 209 ? 37.200 38.746 40.343 1.00 50.12 210 ASN B C 1
ATOM 6601 O O . ASN E 4 209 ? 37.283 37.518 40.429 1.00 52.36 210 ASN B O 1
ATOM 6606 N N . ARG E 4 210 ? 36.941 39.385 39.202 1.00 49.37 211 ARG B N 1
ATOM 6607 C CA . ARG E 4 210 ? 36.594 38.646 37.994 1.00 53.94 211 ARG B CA 1
ATOM 6608 C C . ARG E 4 210 ? 37.725 37.711 37.571 1.00 64.49 211 ARG B C 1
ATOM 6609 O O . ARG E 4 210 ? 37.480 36.554 37.206 1.00 61.42 211 ARG B O 1
ATOM 6617 N N . ASN E 4 211 ? 38.970 38.186 37.625 1.00 82.61 212 ASN B N 1
ATOM 6618 C CA . ASN E 4 211 ? 40.135 37.314 37.443 1.00 85.28 212 ASN B CA 1
ATOM 6619 C C . ASN E 4 211 ? 40.525 36.713 38.794 1.00 87.24 212 ASN B C 1
ATOM 6620 O O . ASN E 4 211 ? 41.597 36.976 39.346 1.00 87.33 212 ASN B O 1
ATOM 6625 N N . GLU E 4 212 ? 39.617 35.882 39.314 1.00 74.85 213 GLU B N 1
ATOM 6626 C CA . GLU E 4 212 ? 39.705 35.293 40.656 1.00 76.49 213 GLU B CA 1
ATOM 6627 C C . GLU E 4 212 ? 40.682 36.030 41.577 1.00 76.05 213 GLU B C 1
ATOM 6628 O O . GLU E 4 212 ? 40.373 36.319 42.735 1.00 73.04 213 GLU B O 1
ATOM 6637 N N . PHE F 3 2 ? -31.183 35.919 58.370 1.00 35.98 1148 PHE D N 1
ATOM 6638 C CA . PHE F 3 2 ? -30.296 36.960 57.832 1.00 35.38 1148 PHE D CA 1
ATOM 6639 C C . PHE F 3 2 ? -29.968 36.673 56.335 1.00 32.53 1148 PHE D C 1
ATOM 6640 O O . PHE F 3 2 ? -29.830 37.639 55.556 1.00 29.92 1148 PHE D O 1
ATOM 6648 N N . LYS F 3 3 ? -29.882 35.407 55.947 1.00 33.28 1149 LYS D N 1
ATOM 6649 C CA . LYS F 3 3 ? -29.651 35.061 54.552 1.00 33.61 1149 LYS D CA 1
ATOM 6650 C C . LYS F 3 3 ? -30.749 35.682 53.694 1.00 34.64 1149 LYS D C 1
ATOM 6651 O O . LYS F 3 3 ? -30.481 36.311 52.683 1.00 29.71 1149 LYS D O 1
ATOM 6657 N N . GLU F 3 4 ? -32.002 35.521 54.125 1.00 36.94 1150 GLU D N 1
ATOM 6658 C CA . GLU F 3 4 ? -33.106 36.076 53.351 1.00 35.78 1150 GLU D CA 1
ATOM 6659 C C . GLU F 3 4 ? -33.043 37.600 53.296 1.00 34.39 1150 GLU D C 1
ATOM 6660 O O . GLU F 3 4 ? -33.383 38.199 52.270 1.00 33.27 1150 GLU D O 1
ATOM 6666 N N . GLU F 3 5 ? -32.613 38.247 54.387 1.00 34.37 1151 GLU D N 1
ATOM 6667 C CA . GLU F 3 5 ? -32.404 39.697 54.357 1.00 33.47 1151 GLU D CA 1
ATOM 6668 C C . GLU F 3 5 ? -31.327 40.070 53.351 1.00 33.01 1151 GLU D C 1
ATOM 6669 O O . GLU F 3 5 ? -31.489 41.012 52.564 1.00 29.69 1151 GLU D O 1
ATOM 6675 N N . LEU F 3 6 ? -30.199 39.361 53.382 1.00 29.41 1152 LEU D N 1
ATOM 6676 C CA . LEU F 3 6 ? -29.120 39.690 52.461 1.00 27.57 1152 LEU D CA 1
ATOM 6677 C C . LEU F 3 6 ? -29.526 39.383 51.028 1.00 29.40 1152 LEU D C 1
ATOM 6678 O O . LEU F 3 6 ? -29.156 40.114 50.105 1.00 28.63 1152 LEU D O 1
ATOM 6683 N N . ASP F 3 7 ? -30.283 38.302 50.818 1.00 29.06 1153 ASP D N 1
ATOM 6684 C CA . ASP F 3 7 ? -30.771 38.015 49.479 1.00 26.93 1153 ASP D CA 1
ATOM 6685 C C . ASP F 3 7 ? -31.574 39.185 48.930 1.00 29.17 1153 ASP D C 1
ATOM 6686 O O . ASP F 3 7 ? -31.463 39.514 47.744 1.00 29.43 1153 ASP D O 1
ATOM 6691 N N . LYS F 3 8 ? -32.400 39.819 49.773 1.00 29.26 1154 LYS D N 1
ATOM 6692 C CA . LYS F 3 8 ? -33.193 40.965 49.327 1.00 31.79 1154 LYS D CA 1
ATOM 6693 C C . LYS F 3 8 ? -32.301 42.164 49.015 1.00 31.89 1154 LYS D C 1
ATOM 6694 O O . LYS F 3 8 ? -32.497 42.855 48.005 1.00 30.23 1154 LYS D O 1
ATOM 6700 N N . TYR F 3 9 ? -31.324 42.432 49.883 1.00 29.96 1155 TYR D N 1
ATOM 6701 C CA . TYR F 3 9 ? -30.338 43.473 49.615 1.00 32.36 1155 TYR D CA 1
ATOM 6702 C C . TYR F 3 9 ? -29.716 43.308 48.229 1.00 30.16 1155 TYR D C 1
ATOM 6703 O O . TYR F 3 9 ? -29.541 44.288 47.494 1.00 30.42 1155 TYR D O 1
ATOM 6712 N N . PHE F 3 10 ? -29.382 42.071 47.844 1.00 29.05 1156 PHE D N 1
ATOM 6713 C CA . PHE F 3 10 ? -28.774 41.861 46.537 1.00 27.37 1156 PHE D CA 1
ATOM 6714 C C . PHE F 3 10 ? -29.787 41.972 45.405 1.00 29.23 1156 PHE D C 1
ATOM 6715 O O . PHE F 3 10 ? -29.449 42.462 44.323 1.00 31.11 1156 PHE D O 1
ATOM 6723 N N . LYS F 3 11 ? -31.022 41.548 45.637 1.00 26.83 1157 LYS D N 1
ATOM 6724 C CA . LYS F 3 11 ? -32.075 41.655 44.640 1.00 33.90 1157 LYS D CA 1
ATOM 6725 C C . LYS F 3 11 ? -32.367 43.125 44.330 1.00 31.75 1157 LYS D C 1
ATOM 6726 O O . LYS F 3 11 ? -32.458 43.515 43.163 1.00 29.92 1157 LYS D O 1
#

B-factor: mean 32.96, std 11.67, range [12.88, 94.1]

Secondary structure (DSSP, 8-state):
--EEEE---EEE-TT--EEEEEEEESS-GGGS-EEEEEE-TTS-EEEEEEEETTTTEEEE-GGGBTTEEEEEETTTTEEEEEE-S--GGG-EEEEEEEESSSEEEE---EEEEE--PPPBPPEEEEE------SEEEEEEEEEEEBSS--EEEEGGGTB-TTEEEPPPEEETTEEEEEEEEEEEGGGTTTS--EEEEEEGGGTEEEEEE----/---EEEE-SEEEE-TT--EEEEEEESS--S--EEEEE-TTS--EEEEETTTEEPTT--TTEEEEEETTEEEEEESS--GGG-EEEEEEE-SSSS-EE---EEEEE----BPPEEEEEPPPHHHHTTTEEEEEEEEEEEBSS--EEEEEETTEEE-TTEEEEE----TTT--EEEEEEEEEEHHHHTT--EEEEEEE-TT-SS-EEEEEES--/-HHHHHHHH-/-HHHHHHHH-/--EEEEPPPEEE-TT--EEEEEEEESS-GGGSEEEEEEE-TTS-EEEEEEEETTTTEEEE-GGGTTTEEEEEEGGGTEEEEEE-S--GGG-EEEEEEEESSSEEEE---EEEEE--PPPBPPEEEEE--GGG--SSSEEEEEEEEEEEBSS--EEEEGGGT--TTEEEPPPEEETTEEEEEEEEEEETTTTTTS--EEEEEEGGGTEEEEEE----/--EEEE-SEEEE-TT--EEEEEEESS--S--EEEEE-TTS-EEEEEETTTEE-TT--TTEEEEEETTEEEEEESS--GGG-EEEEEEE-SSSS-EE---EEEEE----B--EEEEEPPPHHHHTTTEEEEEEEEEEEBSS-EEEEEEETTEE--SSEEEEEE---TTT--EEEEEEEEEEHHHHHT--EEEEEEEETT-SSPEEEEEETT-